Protein AF-0000000072585707 (afdb_homodimer)

InterPro domains:
  IPR003135 ATP-grasp fold, ATP-dependent carboxylate-amine ligase-type [PF02222] (120-299)
  IPR005875 Phosphoribosylaminoimidazole carboxylase, ATPase subunit [MF_01928] (16-379)
  IPR005875 Phosphoribosylaminoimidazole carboxylase, ATPase subunit [TIGR01161] (17-381)
  IPR011054 Rudiment single hybrid motif [SSF51246] (317-393)
  IPR011761 ATP-grasp fold [PS50975] (117-307)
  IPR013815 ATP-grasp fold, subdomain 1 [G3DSA:3.30.1490.20] (122-193)
  IPR016185 Pre-ATP-grasp domain superfamily [SSF52440] (8-109)
  IPR040686 Phosphoribosylaminoimidazole carboxylase, C-terminal domain [PF17769] (320-382)
  IPR054350 PurT/PurK-like, preATP-grasp domain [PF22660] (17-111)

Structure (mmCIF, N/CA/C/O backbone):
data_AF-0000000072585707-model_v1
#
loop_
_entity.id
_entity.type
_entity.pdbx_description
1 polymer 'N5-carboxyaminoimidazole ribonucleotide synthase'
#
loop_
_atom_site.group_PDB
_atom_site.id
_atom_site.type_symbol
_atom_site.label_atom_id
_atom_site.label_alt_id
_atom_site.label_comp_id
_atom_site.label_asym_id
_atom_site.label_entity_id
_atom_site.label_seq_id
_atom_site.pdbx_PDB_ins_code
_atom_site.Cartn_x
_atom_site.Cartn_y
_atom_site.Cartn_z
_atom_site.occupancy
_atom_site.B_iso_or_equiv
_atom_site.auth_seq_id
_atom_site.auth_comp_id
_atom_site.auth_asym_id
_atom_site.auth_atom_id
_atom_site.pdbx_PDB_model_num
ATOM 1 N N . MET A 1 1 ? 30.438 -30.016 11.383 1 22.08 1 MET A N 1
ATOM 2 C CA . MET A 1 1 ? 29.297 -29.422 10.688 1 22.08 1 MET A CA 1
ATOM 3 C C . MET A 1 1 ? 28.984 -28.047 11.242 1 22.08 1 MET A C 1
ATOM 5 O O . MET A 1 1 ? 28.562 -27.906 12.391 1 22.08 1 MET A O 1
ATOM 9 N N . THR A 1 2 ? 29.688 -27.016 10.938 1 23.66 2 THR A N 1
ATOM 10 C CA . THR A 1 2 ? 29.781 -25.703 11.57 1 23.66 2 THR A CA 1
ATOM 11 C C . THR A 1 2 ? 28.406 -25.031 11.609 1 23.66 2 THR A C 1
ATOM 13 O O . THR A 1 2 ? 27.688 -25.031 10.617 1 23.66 2 THR A O 1
ATOM 16 N N . ALA A 1 3 ? 27.938 -24.859 12.758 1 31.22 3 ALA A N 1
ATOM 17 C CA . ALA A 1 3 ? 26.641 -24.25 13.023 1 31.22 3 ALA A CA 1
ATOM 18 C C . ALA A 1 3 ? 26.469 -22.969 12.203 1 31.22 3 ALA A C 1
ATOM 20 O O . ALA A 1 3 ? 27.312 -22.078 12.25 1 31.22 3 ALA A O 1
ATOM 21 N N . LEU A 1 4 ? 26.031 -23.109 10.875 1 33.97 4 LEU A N 1
ATOM 22 C CA . LEU A 1 4 ? 25.656 -21.828 10.297 1 33.97 4 LEU A CA 1
ATOM 23 C C . LEU A 1 4 ? 25.188 -20.859 11.375 1 33.97 4 LEU A C 1
ATOM 25 O O . LEU A 1 4 ? 24.516 -21.266 12.328 1 33.97 4 LEU A O 1
ATOM 29 N N . PRO A 1 5 ? 25.766 -19.859 11.656 1 38.09 5 PRO A N 1
ATOM 30 C CA . PRO A 1 5 ? 25.312 -18.969 12.734 1 38.09 5 PRO A CA 1
ATOM 31 C C . PRO A 1 5 ? 23.797 -18.828 12.781 1 38.09 5 PRO A C 1
ATOM 33 O O . PRO A 1 5 ? 23.125 -19.016 11.758 1 38.09 5 PRO A O 1
ATOM 36 N N . THR A 1 6 ? 23.031 -19.25 13.82 1 43.47 6 THR A N 1
ATOM 37 C CA . THR A 1 6 ? 21.594 -19.172 14.062 1 43.47 6 THR A CA 1
ATOM 38 C C . THR A 1 6 ? 21.016 -17.906 13.438 1 43.47 6 THR A C 1
ATOM 40 O O . THR A 1 6 ? 21.422 -16.781 13.789 1 43.47 6 THR A O 1
ATOM 43 N N . PRO A 1 7 ? 20.625 -17.844 12.156 1 48 7 PRO A N 1
ATOM 44 C CA . PRO A 1 7 ? 20.031 -16.688 11.477 1 48 7 PRO A CA 1
ATOM 45 C C . PRO A 1 7 ? 19.266 -15.773 12.43 1 48 7 PRO A C 1
ATOM 47 O O . PRO A 1 7 ? 18.75 -16.234 13.453 1 48 7 PRO A O 1
ATOM 50 N N . ASN A 1 8 ? 19.656 -14.516 12.664 1 56.94 8 ASN A N 1
ATOM 51 C CA . ASN A 1 8 ? 18.891 -13.461 13.328 1 56.94 8 ASN A CA 1
ATOM 52 C C . ASN A 1 8 ? 17.391 -13.609 13.086 1 56.94 8 ASN A C 1
ATOM 54 O O . ASN A 1 8 ? 16.906 -13.336 11.984 1 56.94 8 ASN A O 1
ATOM 58 N N . SER A 1 9 ? 16.719 -14.656 13.703 1 78.94 9 SER A N 1
ATOM 59 C CA . SER A 1 9 ? 15.289 -14.891 13.664 1 78.94 9 SER A CA 1
ATOM 60 C C . SER A 1 9 ? 14.594 -14.258 14.867 1 78.94 9 SER A C 1
ATOM 62 O O . SER A 1 9 ? 14.977 -14.5 16.016 1 78.94 9 SER A O 1
ATOM 64 N N . PRO A 1 10 ? 13.727 -13.312 14.398 1 94.06 10 PRO A N 1
ATOM 65 C CA . PRO A 1 10 ? 13.258 -12.852 13.094 1 94.06 10 PRO A CA 1
ATOM 66 C C . PRO A 1 10 ? 14.156 -11.766 12.5 1 94.06 10 PRO A C 1
ATOM 68 O O . PRO A 1 10 ? 14.969 -11.18 13.211 1 94.06 10 PRO A O 1
ATOM 71 N N . ILE A 1 11 ? 14.141 -11.672 11.266 1 97.88 11 ILE A N 1
ATOM 72 C CA . ILE A 1 11 ? 14.758 -10.547 10.57 1 97.88 11 ILE A CA 1
ATOM 73 C C . ILE A 1 11 ? 13.883 -9.305 10.719 1 97.88 11 ILE A C 1
ATOM 75 O O . ILE A 1 11 ? 12.805 -9.219 10.125 1 97.88 11 ILE A O 1
ATOM 79 N N . LEU A 1 12 ? 14.328 -8.367 11.484 1 97.5 12 LEU A N 1
ATOM 80 C CA . LEU A 1 12 ? 13.5 -7.219 11.844 1 97.5 12 LEU A CA 1
ATOM 81 C C . LEU A 1 12 ? 13.625 -6.109 10.805 1 97.5 12 LEU A C 1
ATOM 83 O O . LEU A 1 12 ? 14.562 -6.113 10 1 97.5 12 LEU A O 1
ATOM 87 N N . PRO A 1 13 ? 12.703 -5.121 10.719 1 96.75 13 PRO A N 1
ATOM 88 C CA . PRO A 1 13 ? 12.789 -3.979 9.812 1 96.75 13 PRO A CA 1
ATOM 89 C C . PRO A 1 13 ? 14.133 -3.254 9.898 1 96.75 13 PRO A C 1
ATOM 91 O O . PRO A 1 13 ? 14.758 -3.236 10.961 1 96.75 13 PRO A O 1
ATOM 94 N N . GLY A 1 14 ? 14.523 -2.607 8.797 1 95.62 14 GLY A N 1
ATOM 95 C CA . GLY A 1 14 ? 15.859 -2.051 8.664 1 95.62 14 GLY A CA 1
ATOM 96 C C . GLY A 1 14 ? 16.781 -2.918 7.832 1 95.62 14 GLY A C 1
ATOM 97 O O . GLY A 1 14 ? 17.734 -2.418 7.215 1 95.62 14 GLY A O 1
ATOM 98 N N . ALA A 1 15 ? 16.469 -4.172 7.812 1 97.5 15 ALA A N 1
ATOM 99 C CA . ALA A 1 15 ? 17.281 -5.141 7.078 1 97.5 15 ALA A CA 1
ATOM 100 C C . ALA A 1 15 ? 17 -5.066 5.578 1 97.5 15 ALA A C 1
ATOM 102 O O . ALA A 1 15 ? 16 -4.484 5.156 1 97.5 15 ALA A O 1
ATOM 103 N N . TRP A 1 16 ? 17.922 -5.617 4.781 1 98.38 16 TRP A N 1
ATOM 104 C CA . TRP A 1 16 ? 17.781 -5.738 3.332 1 98.38 16 TRP A CA 1
ATOM 105 C C . TRP A 1 16 ? 17.141 -7.07 2.957 1 98.38 16 TRP A C 1
ATOM 107 O O . TRP A 1 16 ? 17.531 -8.125 3.465 1 98.38 16 TRP A O 1
ATOM 117 N N . LEU A 1 17 ? 16.172 -7.016 2.129 1 98.81 17 LEU A N 1
ATOM 118 C CA . LEU A 1 17 ? 15.547 -8.188 1.53 1 98.81 17 LEU A CA 1
ATOM 119 C C . LEU A 1 17 ? 15.828 -8.25 0.033 1 98.81 17 LEU A C 1
ATOM 121 O O . LEU A 1 17 ? 15.898 -7.215 -0.632 1 98.81 17 LEU A O 1
ATOM 125 N N . GLY A 1 18 ? 16 -9.414 -0.469 1 98.81 18 GLY A N 1
ATOM 126 C CA . GLY A 1 18 ? 16.297 -9.594 -1.883 1 98.81 18 GLY A CA 1
ATOM 127 C C . GLY A 1 18 ? 15.141 -10.211 -2.654 1 98.81 18 GLY A C 1
ATOM 128 O O . GLY A 1 18 ? 14.383 -11.016 -2.111 1 98.81 18 GLY A O 1
ATOM 129 N N . MET A 1 19 ? 15.016 -9.844 -3.906 1 98.69 19 MET A N 1
ATOM 130 C CA . MET A 1 19 ? 14.039 -10.391 -4.84 1 98.69 19 MET A CA 1
ATOM 131 C C . MET A 1 19 ? 14.703 -10.781 -6.156 1 98.69 19 MET A C 1
ATOM 133 O O . MET A 1 19 ? 15.305 -9.938 -6.828 1 98.69 19 MET A O 1
ATOM 137 N N . VAL A 1 20 ? 14.656 -12.047 -6.492 1 98.44 20 VAL A N 1
ATOM 138 C CA . VAL A 1 20 ? 15.094 -12.477 -7.812 1 98.44 20 VAL A CA 1
ATOM 139 C C . VAL A 1 20 ? 13.922 -12.438 -8.789 1 98.44 20 VAL A C 1
ATOM 141 O O . VAL A 1 20 ? 12.922 -13.133 -8.602 1 98.44 20 VAL A O 1
ATOM 144 N N . GLY A 1 21 ? 14.055 -11.703 -9.82 1 97.06 21 GLY A N 1
ATOM 145 C CA . GLY A 1 21 ? 12.945 -11.367 -10.695 1 97.06 21 GLY A CA 1
ATOM 146 C C . GLY A 1 21 ? 12.391 -9.977 -10.461 1 97.06 21 GLY A C 1
ATOM 147 O O . GLY A 1 21 ? 12.125 -9.594 -9.32 1 97.06 21 GLY A O 1
ATOM 148 N N . GLY A 1 22 ? 12.273 -9.18 -11.492 1 97.06 22 GLY A N 1
ATOM 149 C CA . GLY A 1 22 ? 11.891 -7.785 -11.359 1 97.06 22 GLY A CA 1
ATOM 150 C C . GLY A 1 22 ? 10.547 -7.473 -11.984 1 97.06 22 GLY A C 1
ATOM 151 O O . GLY A 1 22 ? 10.32 -6.355 -12.453 1 97.06 22 GLY A O 1
ATOM 152 N N . GLY A 1 23 ? 9.586 -8.43 -12.031 1 96.38 23 GLY A N 1
ATOM 153 C CA . GLY A 1 23 ? 8.273 -8.227 -12.609 1 96.38 23 GLY A CA 1
ATOM 154 C C . GLY A 1 23 ? 7.297 -7.555 -11.656 1 96.38 23 GLY A C 1
ATOM 155 O O . GLY A 1 23 ? 7.711 -6.895 -10.703 1 96.38 23 GLY A O 1
ATOM 156 N N . GLN A 1 24 ? 5.988 -7.656 -11.992 1 97.31 24 GLN A N 1
ATOM 157 C CA . GLN A 1 24 ? 4.938 -6.941 -11.273 1 97.31 24 GLN A CA 1
ATOM 158 C C . GLN A 1 24 ? 4.785 -7.473 -9.852 1 97.31 24 GLN A C 1
ATOM 160 O O . GLN A 1 24 ? 4.469 -6.715 -8.93 1 97.31 24 GLN A O 1
ATOM 165 N N . LEU A 1 25 ? 4.934 -8.797 -9.648 1 98 25 LEU A N 1
ATOM 166 C CA . LEU A 1 25 ? 4.812 -9.328 -8.297 1 98 25 LEU A CA 1
ATOM 167 C C . LEU A 1 25 ? 5.922 -8.789 -7.402 1 98 25 LEU A C 1
ATOM 169 O O . LEU A 1 25 ? 5.672 -8.453 -6.242 1 98 25 LEU A O 1
ATOM 173 N N . GLY A 1 26 ? 7.16 -8.734 -8 1 98.19 26 GLY A N 1
ATOM 174 C CA . GLY A 1 26 ? 8.25 -8.109 -7.273 1 98.19 26 GLY A CA 1
ATOM 175 C C . GLY A 1 26 ? 7.984 -6.66 -6.922 1 98.19 26 GLY A C 1
ATOM 176 O O . GLY A 1 26 ? 8.352 -6.199 -5.84 1 98.19 26 GLY A O 1
ATOM 177 N N . ARG A 1 27 ? 7.367 -5.957 -7.852 1 98.44 27 ARG A N 1
ATOM 178 C CA . ARG A 1 27 ? 7.035 -4.551 -7.633 1 98.44 27 ARG A CA 1
ATOM 179 C C . ARG A 1 27 ? 6.094 -4.387 -6.445 1 98.44 27 ARG A C 1
ATOM 181 O O . ARG A 1 27 ? 6.336 -3.562 -5.562 1 98.44 27 ARG A O 1
ATOM 188 N N . MET A 1 28 ? 4.996 -5.145 -6.359 1 98.56 28 MET A N 1
ATOM 189 C CA . MET A 1 28 ? 4.035 -5.07 -5.258 1 98.56 28 MET A CA 1
ATOM 190 C C . MET A 1 28 ? 4.664 -5.551 -3.957 1 98.56 28 MET A C 1
ATOM 192 O O . MET A 1 28 ? 4.348 -5.035 -2.883 1 98.56 28 MET A O 1
ATOM 196 N N . PHE A 1 29 ? 5.645 -6.516 -4.047 1 98.75 29 PHE A N 1
ATOM 197 C CA . PHE A 1 29 ? 6.43 -6.926 -2.891 1 98.75 29 PHE A CA 1
ATOM 198 C C . PHE A 1 29 ? 7.262 -5.766 -2.357 1 98.75 29 PHE A C 1
ATOM 200 O O . PHE A 1 29 ? 7.336 -5.551 -1.146 1 98.75 29 PHE A O 1
ATOM 207 N N . CYS A 1 30 ? 7.941 -5.008 -3.254 1 98.75 30 CYS A N 1
ATOM 208 C CA . CYS A 1 30 ? 8.742 -3.854 -2.85 1 98.75 30 CYS A CA 1
ATOM 209 C C . CYS A 1 30 ? 7.91 -2.881 -2.02 1 98.75 30 CYS A C 1
ATOM 211 O O . CYS A 1 30 ? 8.352 -2.436 -0.958 1 98.75 30 CYS A O 1
ATOM 213 N N . PHE A 1 31 ? 6.672 -2.59 -2.475 1 98.69 31 PHE A N 1
ATOM 214 C CA . PHE A 1 31 ? 5.816 -1.657 -1.748 1 98.69 31 PHE A CA 1
ATOM 215 C C . PHE A 1 31 ? 5.543 -2.16 -0.335 1 98.69 31 PHE A C 1
ATOM 217 O O . PHE A 1 31 ? 5.668 -1.407 0.633 1 98.69 31 PHE A O 1
ATOM 224 N N . ALA A 1 32 ? 5.184 -3.447 -0.225 1 98.75 32 ALA A N 1
ATOM 225 C CA . ALA A 1 32 ? 4.848 -4.023 1.074 1 98.75 32 ALA A CA 1
ATOM 226 C C . ALA A 1 32 ? 6.055 -4.016 2.008 1 98.75 32 ALA A C 1
ATOM 228 O O . ALA A 1 32 ? 5.945 -3.621 3.17 1 98.75 32 ALA A O 1
ATOM 229 N N . ALA A 1 33 ? 7.207 -4.426 1.498 1 98.81 33 ALA A N 1
ATOM 230 C CA . ALA A 1 33 ? 8.43 -4.512 2.297 1 98.81 33 ALA A CA 1
ATOM 231 C C . ALA A 1 33 ? 8.883 -3.133 2.764 1 98.81 33 ALA A C 1
ATOM 233 O O . ALA A 1 33 ? 9.195 -2.939 3.941 1 98.81 33 ALA A O 1
ATOM 234 N N . GLN A 1 34 ? 8.891 -2.207 1.84 1 98.81 34 GLN A N 1
ATOM 235 C CA . GLN A 1 34 ? 9.336 -0.854 2.158 1 98.81 34 GLN A CA 1
ATOM 236 C C . GLN A 1 34 ? 8.391 -0.181 3.148 1 98.81 34 GLN A C 1
ATOM 238 O O . GLN A 1 34 ? 8.828 0.574 4.02 1 98.81 34 GLN A O 1
ATOM 243 N N . ALA A 1 35 ? 7.094 -0.43 3.031 1 98.75 35 ALA A N 1
ATOM 244 C CA . ALA A 1 35 ? 6.129 0.121 3.979 1 98.75 35 ALA A CA 1
ATOM 245 C C . ALA A 1 35 ? 6.398 -0.389 5.395 1 98.75 35 ALA A C 1
ATOM 247 O O . ALA A 1 35 ? 6.176 0.329 6.371 1 98.75 35 ALA A O 1
ATOM 248 N N . MET A 1 36 ? 6.906 -1.599 5.504 1 98.56 36 MET A N 1
ATOM 249 C CA . MET A 1 36 ? 7.191 -2.199 6.805 1 98.56 36 MET A CA 1
ATOM 250 C C . MET A 1 36 ? 8.555 -1.75 7.324 1 98.56 36 MET A C 1
ATOM 252 O O . MET A 1 36 ? 8.922 -2.062 8.453 1 98.56 36 MET A O 1
ATOM 256 N N . GLY A 1 37 ? 9.352 -1.081 6.496 1 98.06 37 GLY A N 1
ATOM 257 C CA . GLY A 1 37 ? 10.609 -0.515 6.965 1 98.06 37 GLY A CA 1
ATOM 258 C C . GLY A 1 37 ? 11.82 -1.282 6.48 1 98.06 37 GLY A C 1
ATOM 259 O O . GLY A 1 37 ? 12.945 -1.034 6.938 1 98.06 37 GLY A O 1
ATOM 260 N N . TYR A 1 38 ? 11.617 -2.236 5.562 1 98.5 38 TYR A N 1
ATOM 261 C CA . TYR A 1 38 ? 12.734 -2.973 4.98 1 98.5 38 TYR A CA 1
ATOM 262 C C . TYR A 1 38 ? 13.258 -2.27 3.732 1 98.5 38 TYR A C 1
ATOM 264 O O . TYR A 1 38 ? 12.586 -1.399 3.174 1 98.5 38 TYR A O 1
ATOM 272 N N . ARG A 1 39 ? 14.445 -2.594 3.34 1 98.31 39 ARG A N 1
ATOM 273 C CA . ARG A 1 39 ? 14.992 -2.223 2.039 1 98.31 39 ARG A CA 1
ATOM 274 C C . ARG A 1 39 ? 14.984 -3.41 1.082 1 98.31 39 ARG A C 1
ATOM 276 O O . ARG A 1 39 ? 15.109 -4.559 1.511 1 98.31 39 ARG A O 1
ATOM 283 N N . VAL A 1 40 ? 14.875 -3.17 -0.199 1 98.75 40 VAL A N 1
ATOM 284 C CA . VAL A 1 40 ? 14.742 -4.273 -1.144 1 98.75 40 VAL A CA 1
ATOM 285 C C . VAL A 1 40 ? 15.773 -4.133 -2.256 1 98.75 40 VAL A C 1
ATOM 287 O O . VAL A 1 40 ? 15.945 -3.049 -2.824 1 98.75 40 VAL A O 1
ATOM 290 N N . ALA A 1 41 ? 16.5 -5.145 -2.52 1 98.88 41 ALA A N 1
ATOM 291 C CA . ALA A 1 41 ? 17.344 -5.285 -3.703 1 98.88 41 ALA A CA 1
ATOM 292 C C . ALA A 1 41 ? 16.719 -6.254 -4.707 1 98.88 41 ALA A C 1
ATOM 294 O O . ALA A 1 41 ? 16.328 -7.359 -4.348 1 98.88 41 ALA A O 1
ATOM 295 N N . VAL A 1 42 ? 16.672 -5.848 -5.969 1 98.75 42 VAL A N 1
ATOM 296 C CA . VAL A 1 42 ? 16.062 -6.664 -7.02 1 98.75 42 VAL A CA 1
ATOM 297 C C . VAL A 1 42 ? 17.125 -7.09 -8.023 1 98.75 42 VAL A C 1
ATOM 299 O O . VAL A 1 42 ? 17.938 -6.27 -8.469 1 98.75 42 VAL A O 1
ATOM 302 N N . LEU A 1 43 ? 17.188 -8.344 -8.281 1 98.69 43 LEU A N 1
ATOM 303 C CA . LEU A 1 43 ? 18.031 -8.875 -9.344 1 98.69 43 LEU A CA 1
ATOM 304 C C . LEU A 1 43 ? 17.219 -9.164 -10.602 1 98.69 43 LEU A C 1
ATOM 306 O O . LEU A 1 43 ? 16.344 -10.047 -10.594 1 98.69 43 LEU A O 1
ATOM 310 N N . ASP A 1 44 ? 17.469 -8.438 -11.625 1 98.19 44 ASP A N 1
ATOM 311 C CA . ASP A 1 44 ? 16.781 -8.586 -12.914 1 98.19 44 ASP A CA 1
ATOM 312 C C . ASP A 1 44 ? 17.609 -7.969 -14.039 1 98.19 44 ASP A C 1
ATOM 314 O O . ASP A 1 44 ? 18.172 -6.879 -13.891 1 98.19 44 ASP A O 1
ATOM 318 N N . PRO A 1 45 ? 17.672 -8.672 -15.164 1 97.44 45 PRO A N 1
ATOM 319 C CA . PRO A 1 45 ? 18.5 -8.148 -16.25 1 97.44 45 PRO A CA 1
ATOM 320 C C . PRO A 1 45 ? 17.875 -6.934 -16.938 1 97.44 45 PRO A C 1
ATOM 322 O O . PRO A 1 45 ? 18.578 -6.168 -17.609 1 97.44 45 PRO A O 1
ATOM 325 N N . ASP A 1 46 ? 16.562 -6.742 -16.875 1 96.38 46 ASP A N 1
ATOM 326 C CA . ASP A 1 46 ? 15.859 -5.668 -17.578 1 96.38 46 ASP A CA 1
ATOM 327 C C . ASP A 1 46 ? 16.016 -4.344 -16.828 1 96.38 46 ASP A C 1
ATOM 329 O O . ASP A 1 46 ? 15.5 -4.18 -15.727 1 96.38 46 ASP A O 1
ATOM 333 N N . PRO A 1 47 ? 16.672 -3.361 -17.438 1 96.44 47 PRO A N 1
ATOM 334 C CA . PRO A 1 47 ? 16.859 -2.076 -16.766 1 96.44 47 PRO A CA 1
ATOM 335 C C . PRO A 1 47 ? 15.547 -1.354 -16.469 1 96.44 47 PRO A C 1
ATOM 337 O O . PRO A 1 47 ? 15.508 -0.437 -15.648 1 96.44 47 PRO A O 1
ATOM 340 N N . THR A 1 48 ? 14.492 -1.799 -17.109 1 95.31 48 THR A N 1
ATOM 341 C CA . THR A 1 48 ? 13.203 -1.141 -16.938 1 95.31 48 THR A CA 1
ATOM 342 C C . THR A 1 48 ? 12.219 -2.057 -16.219 1 95.31 48 THR A C 1
ATOM 344 O O . THR A 1 48 ? 11 -1.9 -16.359 1 95.31 48 THR A O 1
ATOM 347 N N . SER A 1 49 ? 12.797 -3.008 -15.523 1 96.19 49 SER A N 1
ATOM 348 C CA . SER A 1 49 ? 11.93 -3.947 -14.82 1 96.19 49 SER A CA 1
ATOM 349 C C . SER A 1 49 ? 11.031 -3.229 -13.812 1 96.19 49 SER A C 1
ATOM 351 O O . SER A 1 49 ? 11.469 -2.287 -13.148 1 96.19 49 SER A O 1
ATOM 353 N N . PRO A 1 50 ? 9.766 -3.586 -13.703 1 97.44 50 PRO A N 1
ATOM 354 C CA . PRO A 1 50 ? 8.805 -2.951 -12.797 1 97.44 50 PRO A CA 1
ATOM 355 C C . PRO A 1 50 ? 9.305 -2.896 -11.352 1 97.44 50 PRO A C 1
ATOM 357 O O . PRO A 1 50 ? 9.219 -1.849 -10.703 1 97.44 50 PRO A O 1
ATOM 360 N N . ALA A 1 51 ? 9.836 -3.947 -10.844 1 98.12 51 ALA A N 1
ATOM 361 C CA . ALA A 1 51 ? 10.312 -3.988 -9.461 1 98.12 51 ALA A CA 1
ATOM 362 C C . ALA A 1 51 ? 11.602 -3.189 -9.297 1 98.12 51 ALA A C 1
ATOM 364 O O . ALA A 1 51 ? 11.789 -2.502 -8.297 1 98.12 51 ALA A O 1
ATOM 365 N N . GLY A 1 52 ? 12.523 -3.314 -10.305 1 97.75 52 GLY A N 1
ATOM 366 C CA . GLY A 1 52 ? 13.766 -2.562 -10.258 1 97.75 52 GLY A CA 1
ATOM 367 C C . GLY A 1 52 ? 13.555 -1.063 -10.148 1 97.75 52 GLY A C 1
ATOM 368 O O . GLY A 1 52 ? 14.32 -0.37 -9.469 1 97.75 52 GLY A O 1
ATOM 369 N N . ALA A 1 53 ? 12.484 -0.59 -10.719 1 96.94 53 ALA A N 1
ATOM 370 C CA . ALA A 1 53 ? 12.203 0.841 -10.797 1 96.94 53 ALA A CA 1
ATOM 371 C C . ALA A 1 53 ? 11.836 1.398 -9.422 1 96.94 53 ALA A C 1
ATOM 373 O O . ALA A 1 53 ? 12 2.594 -9.164 1 96.94 53 ALA A O 1
ATOM 374 N N . VAL A 1 54 ? 11.367 0.547 -8.516 1 97.94 54 VAL A N 1
ATOM 375 C CA . VAL A 1 54 ? 10.867 1.073 -7.246 1 97.94 54 VAL A CA 1
ATOM 376 C C . VAL A 1 54 ? 11.688 0.511 -6.09 1 97.94 54 VAL A C 1
ATOM 378 O O . VAL A 1 54 ? 11.438 0.837 -4.93 1 97.94 54 VAL A O 1
ATOM 381 N N . ALA A 1 55 ? 12.68 -0.353 -6.383 1 98.38 55 ALA A N 1
ATOM 382 C CA . ALA A 1 55 ? 13.516 -0.972 -5.355 1 98.38 55 ALA A CA 1
ATOM 383 C C . ALA A 1 55 ? 14.578 0.004 -4.848 1 98.38 55 ALA A C 1
ATOM 385 O O . ALA A 1 55 ? 14.875 1.001 -5.508 1 98.38 55 ALA A O 1
ATOM 386 N N . ASP A 1 56 ? 15.156 -0.285 -3.654 1 97.81 56 ASP A N 1
ATOM 387 C CA . ASP A 1 56 ? 16.266 0.498 -3.115 1 97.81 56 ASP A CA 1
ATOM 388 C C . ASP A 1 56 ? 17.531 0.274 -3.922 1 97.81 56 ASP A C 1
ATOM 390 O O . ASP A 1 56 ? 18.391 1.158 -3.998 1 97.81 56 ASP A O 1
ATOM 394 N N . LYS A 1 57 ? 17.672 -0.882 -4.426 1 98.12 57 LYS A N 1
ATOM 395 C CA . LYS A 1 57 ? 18.797 -1.251 -5.266 1 98.12 57 LYS A CA 1
ATOM 396 C C . LYS A 1 57 ? 18.375 -2.215 -6.371 1 98.12 57 LYS A C 1
ATOM 398 O O . LYS A 1 57 ? 17.625 -3.15 -6.129 1 98.12 57 LYS A O 1
ATOM 403 N N . HIS A 1 58 ? 18.797 -1.975 -7.605 1 98.56 58 HIS A N 1
ATOM 404 C CA . HIS A 1 58 ? 18.578 -2.846 -8.758 1 98.56 58 HIS A CA 1
ATOM 405 C C . HIS A 1 58 ? 19.891 -3.434 -9.266 1 98.56 58 HIS A C 1
ATOM 407 O O . HIS A 1 58 ? 20.75 -2.705 -9.766 1 98.56 58 HIS A O 1
ATOM 413 N N . LEU A 1 59 ? 20.094 -4.68 -9.031 1 98.69 59 LEU A N 1
ATOM 414 C CA . LEU A 1 59 ? 21.203 -5.41 -9.625 1 98.69 59 LEU A CA 1
ATOM 415 C C . LEU A 1 59 ? 20.844 -5.891 -11.031 1 98.69 59 LEU A C 1
ATOM 417 O O . LEU A 1 59 ? 20.125 -6.875 -11.188 1 98.69 59 LEU A O 1
ATOM 421 N N . ARG A 1 60 ? 21.406 -5.246 -12.055 1 98.5 60 ARG A N 1
ATOM 422 C CA . ARG A 1 60 ? 21.094 -5.539 -13.445 1 98.5 60 ARG A CA 1
ATOM 423 C C . ARG A 1 60 ? 21.984 -6.652 -13.984 1 98.5 60 ARG A C 1
ATOM 425 O O . ARG A 1 60 ? 23.031 -6.387 -14.562 1 98.5 60 ARG A O 1
ATOM 432 N N . ALA A 1 61 ? 21.531 -7.816 -13.836 1 98.44 61 ALA A N 1
ATOM 433 C CA . ALA A 1 61 ? 22.281 -9 -14.25 1 98.44 61 ALA A CA 1
ATOM 434 C C . ALA A 1 61 ? 21.344 -10.188 -14.477 1 98.44 61 ALA A C 1
ATOM 436 O O . ALA A 1 61 ? 20.172 -10.148 -14.086 1 98.44 61 ALA A O 1
ATOM 437 N N . ALA A 1 62 ? 21.875 -11.156 -15.188 1 97.69 62 ALA A N 1
ATOM 438 C CA . ALA A 1 62 ? 21.125 -12.383 -15.422 1 97.69 62 ALA A CA 1
ATOM 439 C C . ALA A 1 62 ? 20.828 -13.109 -14.117 1 97.69 62 ALA A C 1
ATOM 441 O O . ALA A 1 62 ? 21.562 -12.953 -13.141 1 97.69 62 ALA A O 1
ATOM 442 N N . TYR A 1 63 ? 19.844 -13.93 -14.094 1 97.06 63 TYR A N 1
ATOM 443 C CA . TYR A 1 63 ? 19.391 -14.609 -12.891 1 97.06 63 TYR A CA 1
ATOM 444 C C . TYR A 1 63 ? 20.422 -15.633 -12.422 1 97.06 63 TYR A C 1
ATOM 446 O O . TYR A 1 63 ? 20.375 -16.078 -11.273 1 97.06 63 TYR A O 1
ATOM 454 N N . ASP A 1 64 ? 21.281 -16.016 -13.344 1 96.88 64 ASP A N 1
ATOM 455 C CA . ASP A 1 64 ? 22.281 -17.016 -12.984 1 96.88 64 ASP A CA 1
ATOM 456 C C . ASP A 1 64 ? 23.672 -16.391 -12.891 1 96.88 64 ASP A C 1
ATOM 458 O O . ASP A 1 64 ? 24.672 -17.109 -12.875 1 96.88 64 ASP A O 1
ATOM 462 N N . ASP A 1 65 ? 23.734 -15.055 -12.914 1 98.12 65 ASP A N 1
ATOM 463 C CA . ASP A 1 65 ? 25.016 -14.367 -12.75 1 98.12 65 ASP A CA 1
ATOM 464 C C . ASP A 1 65 ? 25.578 -14.57 -11.344 1 98.12 65 ASP A C 1
ATOM 466 O O . ASP A 1 65 ? 25.062 -13.992 -10.383 1 98.12 65 ASP A O 1
ATOM 470 N N . GLU A 1 66 ? 26.641 -15.312 -11.234 1 97.88 66 GLU A N 1
ATOM 471 C CA . GLU A 1 66 ? 27.188 -15.727 -9.938 1 97.88 66 GLU A CA 1
ATOM 472 C C . GLU A 1 66 ? 27.641 -14.523 -9.125 1 97.88 66 GLU A C 1
ATOM 474 O O . GLU A 1 66 ? 27.453 -14.492 -7.902 1 97.88 66 GLU A O 1
ATOM 479 N N . ALA A 1 67 ? 28.25 -13.586 -9.758 1 98.31 67 ALA A N 1
ATOM 480 C CA . ALA A 1 67 ? 28.719 -12.398 -9.047 1 98.31 67 ALA A CA 1
ATOM 481 C C . ALA A 1 67 ? 27.547 -11.602 -8.477 1 98.31 67 ALA A C 1
ATOM 483 O O . ALA A 1 67 ? 27.609 -11.133 -7.336 1 98.31 67 ALA A O 1
ATOM 484 N N . ALA A 1 68 ? 26.516 -11.461 -9.297 1 98.56 68 ALA A N 1
ATOM 485 C CA . ALA A 1 68 ? 25.328 -10.742 -8.852 1 98.56 68 ALA A CA 1
ATOM 486 C C . ALA A 1 68 ? 24.641 -11.477 -7.715 1 98.56 68 ALA A C 1
ATOM 488 O O . ALA A 1 68 ? 24.172 -10.859 -6.758 1 98.56 68 ALA A O 1
ATOM 489 N N . LEU A 1 69 ? 24.562 -12.75 -7.836 1 98.62 69 LEU A N 1
ATOM 490 C CA . LEU A 1 69 ? 23.953 -13.562 -6.785 1 98.62 69 LEU A CA 1
ATOM 491 C C . LEU A 1 69 ? 24.75 -13.445 -5.488 1 98.62 69 LEU A C 1
ATOM 493 O O . LEU A 1 69 ? 24.172 -13.336 -4.406 1 98.62 69 LEU A O 1
ATOM 497 N N . ALA A 1 70 ? 26.031 -13.477 -5.598 1 98.5 70 ALA A N 1
ATOM 498 C CA . ALA A 1 70 ? 26.875 -13.328 -4.422 1 98.5 70 ALA A CA 1
ATOM 499 C C . ALA A 1 70 ? 26.672 -11.961 -3.768 1 98.5 70 ALA A C 1
ATOM 501 O O . ALA A 1 70 ? 26.609 -11.859 -2.539 1 98.5 70 ALA A O 1
ATOM 502 N N . GLU A 1 71 ? 26.594 -10.953 -4.586 1 98.69 71 GLU A N 1
ATOM 503 C CA . GLU A 1 71 ? 26.344 -9.617 -4.07 1 98.69 71 GLU A CA 1
ATOM 504 C C . GLU A 1 71 ? 24.984 -9.539 -3.365 1 98.69 71 GLU A C 1
ATOM 506 O O . GLU A 1 71 ? 24.875 -8.945 -2.291 1 98.69 71 GLU A O 1
ATOM 511 N N . LEU A 1 72 ? 24 -10.109 -3.971 1 98.69 72 LEU A N 1
ATOM 512 C CA . LEU A 1 72 ? 22.656 -10.133 -3.391 1 98.69 72 LEU A CA 1
ATOM 513 C C . LEU A 1 72 ? 22.672 -10.836 -2.039 1 98.69 72 LEU A C 1
ATOM 515 O O . LEU A 1 72 ? 22.094 -10.344 -1.071 1 98.69 72 LEU A O 1
ATOM 519 N N . ALA A 1 73 ? 23.312 -11.961 -1.935 1 98.31 73 ALA A N 1
ATOM 520 C CA . ALA A 1 73 ? 23.375 -12.758 -0.714 1 98.31 73 ALA A CA 1
ATOM 521 C C . ALA A 1 73 ? 24.109 -12.016 0.394 1 98.31 73 ALA A C 1
ATOM 523 O O . ALA A 1 73 ? 23.766 -12.141 1.571 1 98.31 73 ALA A O 1
ATOM 524 N N . GLN A 1 74 ? 25.125 -11.305 0.021 1 98.12 74 GLN A N 1
ATOM 525 C CA . GLN A 1 74 ? 25.922 -10.547 0.991 1 98.12 74 GLN A CA 1
ATOM 526 C C . GLN A 1 74 ? 25.125 -9.367 1.539 1 98.12 74 GLN A C 1
ATOM 528 O O . GLN A 1 74 ? 25.219 -9.031 2.723 1 98.12 74 GLN A O 1
ATOM 533 N N . LEU A 1 75 ? 24.328 -8.836 0.731 1 98.5 75 LEU A N 1
ATOM 534 C CA . LEU A 1 75 ? 23.609 -7.617 1.07 1 98.5 75 LEU A CA 1
ATOM 535 C C . LEU A 1 75 ? 22.344 -7.941 1.859 1 98.5 75 LEU A C 1
ATOM 537 O O . LEU A 1 75 ? 21.984 -7.207 2.783 1 98.5 75 LEU A O 1
ATOM 541 N N . CYS A 1 76 ? 21.656 -9 1.518 1 98.56 76 CYS A N 1
ATOM 542 C CA . CYS A 1 76 ? 20.312 -9.242 1.993 1 98.56 76 CYS A CA 1
ATOM 543 C C . CYS A 1 76 ? 20.281 -10.352 3.039 1 98.56 76 CYS A C 1
ATOM 545 O O . CYS A 1 76 ? 20.938 -11.375 2.873 1 98.56 76 CYS A O 1
ATOM 547 N N . ASP A 1 77 ? 19.453 -10.094 4.02 1 98.31 77 ASP A N 1
ATOM 548 C CA . ASP A 1 77 ? 19.312 -11.078 5.09 1 98.31 77 ASP A CA 1
ATOM 549 C C . ASP A 1 77 ? 18.391 -12.219 4.672 1 98.31 77 ASP A C 1
ATOM 551 O O . ASP A 1 77 ? 18.422 -13.297 5.258 1 98.31 77 ASP A O 1
ATOM 555 N N . ALA A 1 78 ? 17.578 -12.008 3.691 1 98.5 78 ALA A N 1
ATOM 556 C CA . ALA A 1 78 ? 16.703 -13.008 3.09 1 98.5 78 ALA A CA 1
ATOM 557 C C . ALA A 1 78 ? 16.406 -12.68 1.629 1 98.5 78 ALA A C 1
ATOM 559 O O . ALA A 1 78 ? 16.422 -11.508 1.236 1 98.5 78 ALA A O 1
ATOM 560 N N . VAL A 1 79 ? 16.156 -13.68 0.881 1 98.62 79 VAL A N 1
ATOM 561 C CA . VAL A 1 79 ? 15.883 -13.508 -0.543 1 98.62 79 VAL A CA 1
ATOM 562 C C . VAL A 1 79 ? 14.656 -14.336 -0.938 1 98.62 79 VAL A C 1
ATOM 564 O O . VAL A 1 79 ? 14.461 -15.445 -0.44 1 98.62 79 VAL A O 1
ATOM 567 N N . SER A 1 80 ? 13.828 -13.797 -1.742 1 98.38 80 SER A N 1
ATOM 568 C CA . SER A 1 80 ? 12.688 -14.469 -2.344 1 98.38 80 SER A CA 1
ATOM 569 C C . SER A 1 80 ? 12.734 -14.391 -3.867 1 98.38 80 SER A C 1
ATOM 571 O O . SER A 1 80 ? 13.719 -13.914 -4.438 1 98.38 80 SER A O 1
ATOM 573 N N . THR A 1 81 ? 11.727 -14.93 -4.516 1 97 81 THR A N 1
ATOM 574 C CA . THR A 1 81 ? 11.617 -14.883 -5.973 1 97 81 THR A CA 1
ATOM 575 C C . THR A 1 81 ? 10.211 -14.469 -6.395 1 97 81 THR A C 1
ATOM 577 O O . THR A 1 81 ? 9.234 -14.758 -5.699 1 97 81 THR A O 1
ATOM 580 N N . GLU A 1 82 ? 10.203 -13.766 -7.449 1 89.75 82 GLU A N 1
ATOM 581 C CA . GLU A 1 82 ? 8.898 -13.266 -7.867 1 89.75 82 GLU A CA 1
ATOM 582 C C . GLU A 1 82 ? 8.289 -14.148 -8.953 1 89.75 82 GLU A C 1
ATOM 584 O O . GLU A 1 82 ? 7.07 -14.125 -9.164 1 89.75 82 GLU A O 1
ATOM 589 N N . PHE A 1 83 ? 9.109 -14.883 -9.719 1 84.19 83 PHE A N 1
ATOM 590 C CA . PHE A 1 83 ? 8.57 -15.656 -10.828 1 84.19 83 PHE A CA 1
ATOM 591 C C . PHE A 1 83 ? 9.086 -17.094 -10.789 1 84.19 83 PHE A C 1
ATOM 593 O O . PHE A 1 83 ? 10.172 -17.344 -10.273 1 84.19 83 PHE A O 1
ATOM 600 N N . GLU A 1 84 ? 8.32 -17.969 -11.234 1 77 84 GLU A N 1
ATOM 601 C CA . GLU A 1 84 ? 8.57 -19.391 -11.07 1 77 84 GLU A CA 1
ATOM 602 C C . GLU A 1 84 ? 9.648 -19.875 -12.047 1 77 84 GLU A C 1
ATOM 604 O O . GLU A 1 84 ? 10.18 -20.984 -11.898 1 77 84 GLU A O 1
ATOM 609 N N . ASN A 1 85 ? 10.086 -19 -12.969 1 81.25 85 ASN A N 1
ATOM 610 C CA . ASN A 1 85 ? 11.039 -19.516 -13.945 1 81.25 85 ASN A CA 1
ATOM 611 C C . ASN A 1 85 ? 12.461 -19.078 -13.617 1 81.25 85 ASN A C 1
ATOM 613 O O . ASN A 1 85 ? 13.391 -19.328 -14.391 1 81.25 85 ASN A O 1
ATOM 617 N N . VAL A 1 86 ? 12.617 -18.406 -12.438 1 89.31 86 VAL A N 1
ATOM 618 C CA . VAL A 1 86 ? 13.969 -18.219 -11.914 1 89.31 86 VAL A CA 1
ATOM 619 C C . VAL A 1 86 ? 14.633 -19.578 -11.703 1 89.31 86 VAL A C 1
ATOM 621 O O . VAL A 1 86 ? 14.008 -20.5 -11.188 1 89.31 86 VAL A O 1
ATOM 624 N N . PRO A 1 87 ? 15.906 -19.719 -12.141 1 93.44 87 PRO A N 1
ATOM 625 C CA . PRO A 1 87 ? 16.562 -21.016 -11.953 1 93.44 87 PRO A CA 1
ATOM 626 C C . PRO A 1 87 ? 16.609 -21.453 -10.492 1 93.44 87 PRO A C 1
ATOM 628 O O . PRO A 1 87 ? 17.172 -20.734 -9.648 1 93.44 87 PRO A O 1
ATOM 631 N N . ALA A 1 88 ? 16.094 -22.578 -10.281 1 95.25 88 ALA A N 1
ATOM 632 C CA . ALA A 1 88 ? 16.125 -23.109 -8.922 1 95.25 88 ALA A CA 1
ATOM 633 C C . ALA A 1 88 ? 17.562 -23.203 -8.406 1 95.25 88 ALA A C 1
ATOM 635 O O . ALA A 1 88 ? 17.812 -23 -7.215 1 95.25 88 ALA A O 1
ATOM 636 N N . ALA A 1 89 ? 18.484 -23.469 -9.297 1 96.31 89 ALA A N 1
ATOM 637 C CA . ALA A 1 89 ? 19.906 -23.562 -8.938 1 96.31 89 ALA A CA 1
ATOM 638 C C . ALA A 1 89 ? 20.422 -22.25 -8.383 1 96.31 89 ALA A C 1
ATOM 640 O O . ALA A 1 89 ? 21.281 -22.234 -7.492 1 96.31 89 ALA A O 1
ATOM 641 N N . SER A 1 90 ? 19.953 -21.141 -8.914 1 97.75 90 SER A N 1
ATOM 642 C CA . SER A 1 90 ? 20.328 -19.812 -8.414 1 97.75 90 SER A CA 1
ATOM 643 C C . SER A 1 90 ? 19.844 -19.609 -6.98 1 97.75 90 SER A C 1
ATOM 645 O O . SER A 1 90 ? 20.562 -19.047 -6.152 1 97.75 90 SER A O 1
ATOM 647 N N . LEU A 1 91 ? 18.656 -20.047 -6.715 1 97.88 91 LEU A N 1
ATOM 648 C CA . LEU A 1 91 ? 18.109 -19.938 -5.367 1 97.88 91 LEU A CA 1
ATOM 649 C C . LEU A 1 91 ? 18.875 -20.828 -4.398 1 97.88 91 LEU A C 1
ATOM 651 O O . LEU A 1 91 ? 19.109 -20.453 -3.246 1 97.88 91 LEU A O 1
ATOM 655 N N . GLU A 1 92 ? 19.297 -22 -4.855 1 97.38 92 GLU A N 1
ATOM 656 C CA . GLU A 1 92 ? 20.094 -22.891 -4.027 1 97.38 92 GLU A CA 1
ATOM 657 C C . GLU A 1 92 ? 21.469 -22.297 -3.717 1 97.38 92 GLU A C 1
ATOM 659 O O . GLU A 1 92 ? 21.969 -22.422 -2.602 1 97.38 92 GLU A O 1
ATOM 664 N N . LEU A 1 93 ? 22 -21.703 -4.734 1 97.62 93 LEU A N 1
ATOM 665 C CA . LEU A 1 93 ? 23.281 -21.016 -4.523 1 97.62 93 LEU A CA 1
ATOM 666 C C . LEU A 1 93 ? 23.141 -19.922 -3.467 1 97.62 93 LEU A C 1
ATOM 668 O O . LEU A 1 93 ? 23.969 -19.828 -2.566 1 97.62 93 LEU A O 1
ATOM 672 N N . LEU A 1 94 ? 22.078 -19.125 -3.559 1 98.19 94 LEU A N 1
ATOM 673 C CA . LEU A 1 94 ? 21.812 -18.078 -2.586 1 98.19 94 LEU A CA 1
ATOM 674 C C . LEU A 1 94 ? 21.656 -18.656 -1.187 1 98.19 94 LEU A C 1
ATOM 676 O O . LEU A 1 94 ? 22.125 -18.078 -0.208 1 98.19 94 LEU A O 1
ATOM 680 N N . ALA A 1 95 ? 21.047 -19.812 -1.102 1 97.62 95 ALA A N 1
ATOM 681 C CA . ALA A 1 95 ? 20.688 -20.422 0.174 1 97.62 95 ALA A CA 1
ATOM 682 C C . ALA A 1 95 ? 21.938 -20.875 0.936 1 97.62 95 ALA A C 1
ATOM 684 O O . ALA A 1 95 ? 21.859 -21.172 2.131 1 97.62 95 ALA A O 1
ATOM 685 N N . GLN A 1 96 ? 23.047 -20.906 0.26 1 96.81 96 GLN A N 1
ATOM 686 C CA . GLN A 1 96 ? 24.281 -21.281 0.915 1 96.81 96 GLN A CA 1
ATOM 687 C C . GLN A 1 96 ? 24.75 -20.203 1.887 1 96.81 96 GLN A C 1
ATOM 689 O O . GLN A 1 96 ? 25.531 -20.484 2.801 1 96.81 96 GLN A O 1
ATOM 694 N N . SER A 1 97 ? 24.266 -18.953 1.696 1 96.31 97 SER A N 1
ATOM 695 C CA . SER A 1 97 ? 24.812 -17.891 2.51 1 96.31 97 SER A CA 1
ATOM 696 C C . SER A 1 97 ? 23.719 -16.984 3.062 1 96.31 97 SER A C 1
ATOM 698 O O . SER A 1 97 ? 24 -16.062 3.848 1 96.31 97 SER A O 1
ATOM 700 N N . THR A 1 98 ? 22.516 -17.109 2.664 1 96.94 98 THR A N 1
ATOM 701 C CA . THR A 1 98 ? 21.406 -16.312 3.17 1 96.94 98 THR A CA 1
ATOM 702 C C . THR A 1 98 ? 20.109 -17.125 3.195 1 96.94 98 THR A C 1
ATOM 704 O O . THR A 1 98 ? 20.078 -18.25 2.686 1 96.94 98 THR A O 1
ATOM 707 N N . PHE A 1 99 ? 19.109 -16.656 3.904 1 97.5 99 PHE A N 1
ATOM 708 C CA . PHE A 1 99 ? 17.828 -17.359 4 1 97.5 99 PHE A CA 1
ATOM 709 C C . PHE A 1 99 ? 17 -17.141 2.742 1 97.5 99 PHE A C 1
ATOM 711 O O . PHE A 1 99 ? 16.781 -16.016 2.314 1 97.5 99 PHE A O 1
ATOM 718 N N . VAL A 1 100 ? 16.641 -18.25 2.117 1 98.31 100 VAL A N 1
ATOM 719 C CA . VAL A 1 100 ? 15.875 -18.156 0.878 1 98.31 100 VAL A CA 1
ATOM 720 C C . VAL A 1 100 ? 14.492 -18.766 1.08 1 98.31 100 VAL A C 1
ATOM 722 O O . VAL A 1 100 ? 14.367 -19.906 1.54 1 98.31 100 VAL A O 1
ATOM 725 N N . ALA A 1 101 ? 13.453 -18.016 0.804 1 97.94 101 ALA A N 1
ATOM 726 C CA . ALA A 1 101 ? 12.062 -18.438 0.934 1 97.94 101 ALA A CA 1
ATOM 727 C C . ALA A 1 101 ? 11.211 -17.891 -0.211 1 97.94 101 ALA A C 1
ATOM 729 O O . ALA A 1 101 ? 11.133 -16.688 -0.41 1 97.94 101 ALA A O 1
ATOM 730 N N . PRO A 1 102 ? 10.664 -18.828 -0.952 1 97.5 102 PRO A N 1
ATOM 731 C CA . PRO A 1 102 ? 10.672 -20.281 -0.737 1 97.5 102 PRO A CA 1
ATOM 732 C C . PRO A 1 102 ? 12 -20.922 -1.107 1 97.5 102 PRO A C 1
ATOM 734 O O . PRO A 1 102 ? 12.781 -20.344 -1.872 1 97.5 102 PRO A O 1
ATOM 737 N N . ALA A 1 103 ? 12.234 -22.094 -0.626 1 97.38 103 ALA A N 1
ATOM 738 C CA . ALA A 1 103 ? 13.453 -22.828 -0.938 1 97.38 103 ALA A CA 1
ATOM 739 C C . ALA A 1 103 ? 13.5 -23.219 -2.416 1 97.38 103 ALA A C 1
ATOM 741 O O . ALA A 1 103 ? 12.469 -23.516 -3.02 1 97.38 103 ALA A O 1
ATOM 742 N N . GLY A 1 104 ? 14.766 -23.203 -2.951 1 97.19 104 GLY A N 1
ATOM 743 C CA . GLY A 1 104 ? 14.953 -23.562 -4.348 1 97.19 104 GLY A CA 1
ATOM 744 C C . GLY A 1 104 ? 14.336 -24.891 -4.723 1 97.19 104 GLY A C 1
ATOM 745 O O . GLY A 1 104 ? 13.773 -25.031 -5.809 1 97.19 104 GLY A O 1
ATOM 746 N N . ARG A 1 105 ? 14.383 -25.844 -3.871 1 96.5 105 ARG A N 1
ATOM 747 C CA . ARG A 1 105 ? 13.844 -27.172 -4.148 1 96.5 105 ARG A CA 1
ATOM 748 C C . ARG A 1 105 ? 12.336 -27.109 -4.367 1 96.5 105 ARG A C 1
ATOM 750 O O . ARG A 1 105 ? 11.789 -27.875 -5.16 1 96.5 105 ARG A O 1
ATOM 757 N N . CYS A 1 106 ? 11.602 -26.266 -3.592 1 96.88 106 CYS A N 1
ATOM 758 C CA . CYS A 1 106 ? 10.164 -26.094 -3.771 1 96.88 106 CYS A CA 1
ATOM 759 C C . CYS A 1 106 ? 9.852 -25.516 -5.148 1 96.88 106 CYS A C 1
ATOM 761 O O . CYS A 1 106 ? 8.922 -25.984 -5.82 1 96.88 106 CYS A O 1
ATOM 763 N N . VAL A 1 107 ? 10.672 -24.531 -5.535 1 96.81 107 VAL A N 1
ATOM 764 C CA . VAL A 1 107 ? 10.516 -23.891 -6.84 1 96.81 107 VAL A CA 1
ATOM 765 C C . VAL A 1 107 ? 10.805 -24.906 -7.945 1 96.81 107 VAL A C 1
ATOM 767 O O . VAL A 1 107 ? 10.086 -24.969 -8.945 1 96.81 107 VAL A O 1
ATOM 770 N N . ALA A 1 108 ? 11.781 -25.734 -7.754 1 96.31 108 ALA A N 1
ATOM 771 C CA . ALA A 1 108 ? 12.164 -26.766 -8.727 1 96.31 108 ALA A CA 1
ATOM 772 C C . ALA A 1 108 ? 11.016 -27.734 -8.977 1 96.31 108 ALA A C 1
ATOM 774 O O . ALA A 1 108 ? 10.758 -28.109 -10.117 1 96.31 108 ALA A O 1
ATOM 775 N N . ILE A 1 109 ? 10.344 -28.094 -7.953 1 96.69 109 ILE A N 1
ATOM 776 C CA . ILE A 1 109 ? 9.227 -29.031 -8.078 1 96.69 109 ILE A CA 1
ATOM 777 C C . ILE A 1 109 ? 8.133 -28.391 -8.938 1 96.69 109 ILE A C 1
ATOM 779 O O . ILE A 1 109 ? 7.602 -29.031 -9.852 1 96.69 109 ILE A O 1
ATOM 783 N N . ALA A 1 110 ? 7.809 -27.156 -8.703 1 94.56 110 ALA A N 1
ATOM 784 C CA . ALA A 1 110 ? 6.738 -26.453 -9.414 1 94.56 110 ALA A CA 1
ATOM 785 C C . ALA A 1 110 ? 7.137 -26.156 -10.859 1 94.56 110 ALA A C 1
ATOM 787 O O . ALA A 1 110 ? 6.277 -25.906 -11.711 1 94.56 110 ALA A O 1
ATOM 788 N N . GLN A 1 111 ? 8.477 -26.203 -11.164 1 94.5 111 GLN A N 1
ATOM 789 C CA . GLN A 1 111 ? 8.969 -25.891 -12.5 1 94.5 111 GLN A CA 1
ATOM 790 C C . GLN A 1 111 ? 8.82 -27.078 -13.438 1 94.5 111 GLN A C 1
ATOM 792 O O . GLN A 1 111 ? 9.016 -26.953 -14.648 1 94.5 111 GLN A O 1
ATOM 797 N N . ASP A 1 112 ? 8.445 -28.234 -12.914 1 95.12 112 ASP A N 1
ATOM 798 C CA . ASP A 1 112 ? 8.281 -29.484 -13.656 1 95.12 112 ASP A CA 1
ATOM 799 C C . ASP A 1 112 ? 6.902 -30.094 -13.406 1 95.12 112 ASP A C 1
ATOM 801 O O . ASP A 1 112 ? 6.648 -30.656 -12.336 1 95.12 112 ASP A O 1
ATOM 805 N N . ARG A 1 113 ? 6.086 -30.109 -14.469 1 95.81 113 ARG A N 1
ATOM 806 C CA . ARG A 1 113 ? 4.699 -30.547 -14.32 1 95.81 113 ARG A CA 1
ATOM 807 C C . ARG A 1 113 ? 4.621 -31.969 -13.789 1 95.81 113 ARG A C 1
ATOM 809 O O . ARG A 1 113 ? 3.701 -32.312 -13.047 1 95.81 113 ARG A O 1
ATOM 816 N N . ILE A 1 114 ? 5.57 -32.781 -14.227 1 96.69 114 ILE A N 1
ATOM 817 C CA . ILE A 1 114 ? 5.586 -34.188 -13.789 1 96.69 114 ILE A CA 1
ATOM 818 C C . ILE A 1 114 ? 5.902 -34.219 -12.289 1 96.69 114 ILE A C 1
ATOM 820 O O . ILE A 1 114 ? 5.164 -34.844 -11.523 1 96.69 114 ILE A O 1
ATOM 824 N N . ALA A 1 115 ? 6.938 -33.562 -11.898 1 96.94 115 ALA A N 1
ATOM 825 C CA . ALA A 1 115 ? 7.328 -33.5 -10.484 1 96.94 115 ALA A CA 1
ATOM 826 C C . ALA A 1 115 ? 6.23 -32.875 -9.633 1 96.94 115 ALA A C 1
ATOM 828 O O . ALA A 1 115 ? 5.957 -33.344 -8.523 1 96.94 115 ALA A O 1
ATOM 829 N N . GLU A 1 116 ? 5.625 -31.875 -10.117 1 97.25 116 GLU A N 1
ATOM 830 C CA . GLU A 1 116 ? 4.57 -31.172 -9.398 1 97.25 116 GLU A CA 1
ATOM 831 C C . GLU A 1 116 ? 3.367 -32.062 -9.156 1 97.25 116 GLU A C 1
ATOM 833 O O . GLU A 1 116 ? 2.889 -32.188 -8.023 1 97.25 116 GLU A O 1
ATOM 838 N N . LYS A 1 117 ? 2.91 -32.75 -10.211 1 97.38 117 LYS A N 1
ATOM 839 C CA . LYS A 1 117 ? 1.753 -33.625 -10.086 1 97.38 117 LYS A CA 1
ATOM 840 C C . LYS A 1 117 ? 2.045 -34.781 -9.133 1 97.38 117 LYS A C 1
ATOM 842 O O . LYS A 1 117 ? 1.183 -35.188 -8.352 1 97.38 117 LYS A O 1
ATOM 847 N N . ARG A 1 118 ? 3.242 -35.312 -9.305 1 97.44 118 ARG A N 1
ATOM 848 C CA . ARG A 1 118 ? 3.65 -36.406 -8.414 1 97.44 118 ARG A CA 1
ATOM 849 C C . ARG A 1 118 ? 3.656 -35.969 -6.961 1 97.44 118 ARG A C 1
ATOM 851 O O . ARG A 1 118 ? 3.156 -36.656 -6.082 1 97.44 118 ARG A O 1
ATOM 858 N N . PHE A 1 119 ? 4.191 -34.844 -6.719 1 98.06 119 PHE A N 1
ATOM 859 C CA . PHE A 1 119 ? 4.285 -34.312 -5.363 1 98.06 119 PHE A CA 1
ATOM 860 C C . PHE A 1 119 ? 2.9 -34.062 -4.781 1 98.06 119 PHE A C 1
ATOM 862 O O . PHE A 1 119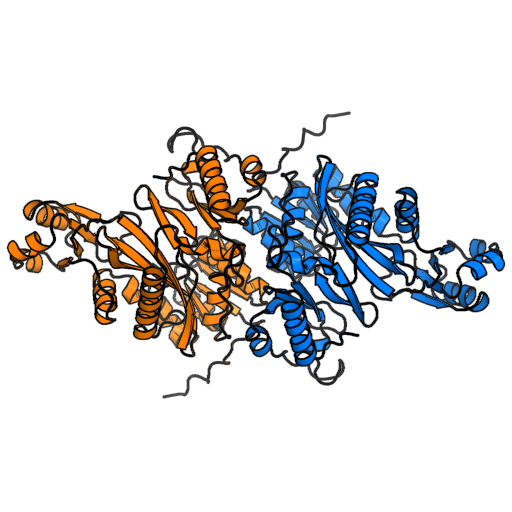 ? 2.613 -34.469 -3.65 1 98.06 119 PHE A O 1
ATOM 869 N N . ILE A 1 120 ? 2.025 -33.312 -5.547 1 98.56 120 ILE A N 1
ATOM 870 C CA . ILE A 1 120 ? 0.673 -33 -5.102 1 98.56 120 ILE A CA 1
ATOM 871 C C . ILE A 1 120 ? -0.077 -34.281 -4.766 1 98.56 120 ILE A C 1
ATOM 873 O O . ILE A 1 120 ? -0.69 -34.406 -3.701 1 98.56 120 ILE A O 1
ATOM 877 N N . ALA A 1 121 ? 0.047 -35.25 -5.598 1 97.94 121 ALA A N 1
ATOM 878 C CA . ALA A 1 121 ? -0.608 -36.531 -5.367 1 97.94 121 ALA A CA 1
ATOM 879 C C . ALA A 1 121 ? -0.062 -37.219 -4.109 1 97.94 121 ALA A C 1
ATOM 881 O O . ALA A 1 121 ? -0.824 -37.75 -3.311 1 97.94 121 ALA A O 1
ATOM 882 N N . ALA A 1 122 ? 1.203 -37.156 -3.988 1 98 122 ALA A N 1
ATOM 883 C CA . ALA A 1 122 ? 1.848 -37.781 -2.83 1 98 122 ALA A CA 1
ATOM 884 C C . ALA A 1 122 ? 1.415 -37.094 -1.537 1 98 122 ALA A C 1
ATOM 886 O O . ALA A 1 122 ? 1.473 -37.688 -0.461 1 98 122 ALA A O 1
ATOM 887 N N . SER A 1 123 ? 1.003 -35.844 -1.61 1 97.69 123 SER A N 1
ATOM 888 C CA . SER A 1 123 ? 0.537 -35.094 -0.448 1 97.69 123 SER A CA 1
ATOM 889 C C . SER A 1 123 ? -0.908 -35.438 -0.108 1 97.69 123 SER A C 1
ATOM 891 O O . SER A 1 123 ? -1.487 -34.875 0.821 1 97.69 123 SER A O 1
ATOM 893 N N . GLY A 1 124 ? -1.543 -36.312 -0.887 1 97.62 124 GLY A N 1
ATOM 894 C CA . GLY A 1 124 ? -2.902 -36.75 -0.623 1 97.62 124 GLY A CA 1
ATOM 895 C C . GLY A 1 124 ? -3.953 -35.906 -1.302 1 97.62 124 GLY A C 1
ATOM 896 O O . GLY A 1 124 ? -5.129 -35.938 -0.942 1 97.62 124 GLY A O 1
ATOM 897 N N . VAL A 1 125 ? -3.617 -35.094 -2.223 1 98.38 125 VAL A N 1
ATOM 898 C CA . VAL A 1 125 ? -4.535 -34.219 -2.953 1 98.38 125 VAL A CA 1
ATOM 899 C C . VAL A 1 125 ? -4.715 -34.75 -4.379 1 98.38 125 VAL A C 1
ATOM 901 O O . VAL A 1 125 ? -3.736 -34.938 -5.098 1 98.38 125 VAL A O 1
ATOM 904 N N . PRO A 1 126 ? -5.926 -35.031 -4.816 1 97.88 126 PRO A N 1
ATOM 905 C CA . PRO A 1 126 ? -6.16 -35.594 -6.145 1 97.88 126 PRO A CA 1
ATOM 906 C C . PRO A 1 126 ? -5.691 -34.656 -7.27 1 97.88 126 PRO A C 1
ATOM 908 O O . PRO A 1 126 ? -5.832 -33.438 -7.176 1 97.88 126 PRO A O 1
ATOM 911 N N . VAL A 1 127 ? -5.141 -35.25 -8.312 1 98.12 127 VAL A N 1
ATOM 912 C CA . VAL A 1 127 ? -4.812 -34.562 -9.562 1 98.12 127 VAL A CA 1
ATOM 913 C C . VAL A 1 127 ? -5.527 -35.25 -10.727 1 98.12 127 VAL A C 1
ATOM 915 O O . VAL A 1 127 ? -6.062 -36.344 -10.57 1 98.12 127 VAL A O 1
ATOM 918 N N . ALA A 1 128 ? -5.562 -34.625 -11.859 1 97.5 128 ALA A N 1
ATOM 919 C CA . ALA A 1 128 ? -6.191 -35.219 -13.031 1 97.5 128 ALA A CA 1
ATOM 920 C C . ALA A 1 128 ? -5.473 -36.5 -13.438 1 97.5 128 ALA A C 1
ATOM 922 O O . ALA A 1 128 ? -4.242 -36.562 -13.398 1 97.5 128 ALA A O 1
ATOM 923 N N . PRO A 1 129 ? -6.254 -37.5 -13.797 1 97.62 129 PRO A N 1
ATOM 924 C CA . PRO A 1 129 ? -5.586 -38.656 -14.406 1 97.62 129 PRO A CA 1
ATOM 925 C C . PRO A 1 129 ? -4.645 -38.25 -15.539 1 97.62 129 PRO A C 1
ATOM 927 O O . PRO A 1 129 ? -4.973 -37.375 -16.344 1 97.62 129 PRO A O 1
ATOM 930 N N . HIS A 1 130 ? -3.455 -38.875 -15.523 1 98 130 HIS A N 1
ATOM 931 C CA . HIS A 1 130 ? -2.473 -38.438 -16.516 1 98 130 HIS A CA 1
ATOM 932 C C . HIS A 1 130 ? -1.464 -39.562 -16.797 1 98 130 HIS A C 1
ATOM 934 O O . HIS A 1 130 ? -1.364 -40.531 -16.031 1 98 130 HIS A O 1
ATOM 940 N N . VAL A 1 131 ? -0.79 -39.375 -17.922 1 97.38 131 VAL A N 1
ATOM 941 C CA . VAL A 1 131 ? 0.3 -40.281 -18.328 1 97.38 131 VAL A CA 1
ATOM 942 C C . VAL A 1 131 ? 1.566 -39.438 -18.562 1 97.38 131 VAL A C 1
ATOM 944 O O . VAL A 1 131 ? 1.529 -38.406 -19.25 1 97.38 131 VAL A O 1
ATOM 947 N N . VAL A 1 132 ? 2.654 -39.906 -17.953 1 97.19 132 VAL A N 1
ATOM 948 C CA . VAL A 1 132 ? 3.951 -39.25 -18.156 1 97.19 132 VAL A CA 1
ATOM 949 C C . VAL A 1 132 ? 4.641 -39.875 -19.375 1 97.19 132 VAL A C 1
ATOM 951 O O . VAL A 1 132 ? 4.656 -41.094 -19.547 1 97.19 132 VAL A O 1
ATOM 954 N N . ILE A 1 133 ? 5.105 -39.031 -20.219 1 96.62 133 ILE A N 1
ATOM 955 C CA . ILE A 1 133 ? 5.871 -39.438 -21.391 1 96.62 133 ILE A CA 1
ATOM 956 C C . ILE A 1 133 ? 7.242 -38.781 -21.375 1 96.62 133 ILE A C 1
ATOM 958 O O . ILE A 1 133 ? 7.367 -37.594 -21.734 1 96.62 133 ILE A O 1
ATOM 962 N N . GLU A 1 134 ? 8.234 -39.5 -21.109 1 95.12 134 GLU A N 1
ATOM 963 C CA . GLU A 1 134 ? 9.539 -38.875 -20.891 1 95.12 134 GLU A CA 1
ATOM 964 C C . GLU A 1 134 ? 10.391 -38.906 -22.156 1 95.12 134 GLU A C 1
ATOM 966 O O . GLU A 1 134 ? 11.344 -38.156 -22.297 1 95.12 134 GLU A O 1
ATOM 971 N N . SER A 1 135 ? 10.047 -39.938 -23.062 1 94.56 135 SER A N 1
ATOM 972 C CA . SER A 1 135 ? 10.836 -40.125 -24.281 1 94.56 135 SER A CA 1
ATOM 973 C C . SER A 1 135 ? 10.031 -40.812 -25.375 1 94.56 135 SER A C 1
ATOM 975 O O . SER A 1 135 ? 8.969 -41.375 -25.109 1 94.56 135 SER A O 1
ATOM 977 N N . HIS A 1 136 ? 10.664 -40.75 -26.562 1 93.81 136 HIS A N 1
ATOM 978 C CA . HIS A 1 136 ? 10.055 -41.469 -27.672 1 93.81 136 HIS A CA 1
ATOM 979 C C . HIS A 1 136 ? 10 -42.969 -27.375 1 93.81 136 HIS A C 1
ATOM 981 O O . HIS A 1 136 ? 9.031 -43.625 -27.734 1 93.81 136 HIS A O 1
ATOM 987 N N . ALA A 1 137 ? 11.023 -43.5 -26.797 1 94.88 137 ALA A N 1
ATOM 988 C CA . ALA A 1 137 ? 11.086 -44.906 -26.453 1 94.88 137 ALA A CA 1
ATOM 989 C C . ALA A 1 137 ? 9.992 -45.281 -25.469 1 94.88 137 ALA A C 1
ATOM 991 O O . ALA A 1 137 ? 9.352 -46.344 -25.609 1 94.88 137 ALA A O 1
ATOM 992 N N . GLN A 1 138 ? 9.805 -44.438 -24.484 1 94.5 138 GLN A N 1
ATOM 993 C CA . GLN A 1 138 ? 8.758 -44.688 -23.5 1 94.5 138 GLN A CA 1
ATOM 994 C C . GLN A 1 138 ? 7.375 -44.625 -24.156 1 94.5 138 GLN A C 1
ATOM 996 O O . GLN A 1 138 ? 6.508 -45.469 -23.844 1 94.5 138 GLN A O 1
ATOM 1001 N N . LEU A 1 139 ? 7.23 -43.594 -24.953 1 95.25 139 LEU A N 1
ATOM 1002 C CA . LEU A 1 139 ? 5.949 -43.469 -25.656 1 95.25 139 LEU A CA 1
ATOM 1003 C C . LEU A 1 139 ? 5.645 -44.719 -26.469 1 95.25 139 LEU A C 1
ATOM 1005 O O . LEU A 1 139 ? 4.508 -45.219 -26.469 1 95.25 139 LEU A O 1
ATOM 1009 N N . ALA A 1 140 ? 6.613 -45.188 -27.156 1 93.94 140 ALA A N 1
ATOM 1010 C CA . ALA A 1 140 ? 6.453 -46.375 -28 1 93.94 140 ALA A CA 1
ATOM 1011 C C . ALA A 1 140 ? 6.102 -47.594 -27.156 1 93.94 140 ALA A C 1
ATOM 1013 O O . ALA A 1 140 ? 5.379 -48.5 -27.609 1 93.94 140 ALA A O 1
ATOM 1014 N N . ALA A 1 141 ? 6.594 -47.625 -25.953 1 94.94 141 ALA A N 1
ATOM 1015 C CA . ALA A 1 141 ? 6.398 -48.781 -25.062 1 94.94 141 ALA A CA 1
ATOM 1016 C C . ALA A 1 141 ? 5.039 -48.688 -24.375 1 94.94 141 ALA A C 1
ATOM 1018 O O . ALA A 1 141 ? 4.562 -49.688 -23.828 1 94.94 141 ALA A O 1
ATOM 1019 N N . LEU A 1 142 ? 4.465 -47.5 -24.344 1 94.69 142 LEU A N 1
ATOM 1020 C CA . LEU A 1 142 ? 3.168 -47.344 -23.688 1 94.69 142 LEU A CA 1
ATOM 1021 C C . LEU A 1 142 ? 2.07 -48.031 -24.484 1 94.69 142 LEU A C 1
ATOM 1023 O O . LEU A 1 142 ? 1.988 -47.875 -25.703 1 94.69 142 LEU A O 1
ATOM 1027 N N . ALA A 1 143 ? 1.278 -48.812 -23.75 1 95.62 143 ALA A N 1
ATOM 1028 C CA . ALA A 1 143 ? 0.139 -49.469 -24.406 1 95.62 143 ALA A CA 1
ATOM 1029 C C . ALA A 1 143 ? -0.902 -48.438 -24.828 1 95.62 143 ALA A C 1
ATOM 1031 O O . ALA A 1 143 ? -1.096 -47.406 -24.156 1 95.62 143 ALA A O 1
ATOM 1032 N N . ASP A 1 144 ? -1.561 -48.688 -25.922 1 95.94 144 ASP A N 1
ATOM 1033 C CA . ASP A 1 144 ? -2.617 -47.812 -26.406 1 95.94 144 ASP A CA 1
ATOM 1034 C C . ASP A 1 144 ? -3.699 -47.625 -25.359 1 95.94 144 ASP A C 1
ATOM 1036 O O . ASP A 1 144 ? -4.289 -46.531 -25.25 1 95.94 144 ASP A O 1
ATOM 1040 N N . ALA A 1 145 ? -3.916 -48.656 -24.594 1 95.69 145 ALA A N 1
ATOM 1041 C CA . ALA A 1 145 ? -4.945 -48.594 -23.562 1 95.69 145 ALA A CA 1
ATOM 1042 C C . ALA A 1 145 ? -4.582 -47.562 -22.484 1 95.69 145 ALA A C 1
ATOM 1044 O O . ALA A 1 145 ? -5.465 -46.938 -21.922 1 95.69 145 ALA A O 1
ATOM 1045 N N . ASP A 1 146 ? -3.355 -47.469 -22.203 1 96.06 146 ASP A N 1
ATOM 1046 C CA . ASP A 1 146 ? -2.895 -46.5 -21.203 1 96.06 146 ASP A CA 1
ATOM 1047 C C . ASP A 1 146 ? -3.121 -45.062 -21.672 1 96.06 146 ASP A C 1
ATOM 1049 O O . ASP A 1 146 ? -3.539 -44.219 -20.891 1 96.06 146 ASP A O 1
ATOM 1053 N N . LEU A 1 147 ? -2.812 -44.781 -22.891 1 96.81 147 LEU A N 1
ATOM 1054 C CA . LEU A 1 147 ? -3.062 -43.469 -23.469 1 96.81 147 LEU A CA 1
ATOM 1055 C C . LEU A 1 147 ? -4.559 -43.219 -23.562 1 96.81 147 LEU A C 1
ATOM 1057 O O . LEU A 1 147 ? -5.02 -42.094 -23.25 1 96.81 147 LEU A O 1
ATOM 1061 N N . ALA A 1 148 ? -5.293 -44.188 -24 1 96.75 148 ALA A N 1
ATOM 1062 C CA . ALA A 1 148 ? -6.734 -44.062 -24.203 1 96.75 148 ALA A CA 1
ATOM 1063 C C . ALA A 1 148 ? -7.438 -43.719 -22.891 1 96.75 148 ALA A C 1
ATOM 1065 O O . ALA A 1 148 ? -8.438 -43 -22.875 1 96.75 148 ALA A O 1
ATOM 1066 N N . ALA A 1 149 ? -6.918 -44.188 -21.844 1 96.62 149 ALA A N 1
ATOM 1067 C CA . ALA A 1 149 ? -7.527 -44 -20.516 1 96.62 149 ALA A CA 1
ATOM 1068 C C . ALA A 1 149 ? -7.551 -42.531 -20.125 1 96.62 149 ALA A C 1
ATOM 1070 O O . ALA A 1 149 ? -8.312 -42.125 -19.25 1 96.62 149 ALA A O 1
ATOM 1071 N N . VAL A 1 150 ? -6.762 -41.688 -20.719 1 98.06 150 VAL A N 1
ATOM 1072 C CA . VAL A 1 150 ? -6.688 -40.281 -20.344 1 98.06 150 VAL A CA 1
ATOM 1073 C C . VAL A 1 150 ? -7.074 -39.375 -21.516 1 98.06 150 VAL A C 1
ATOM 1075 O O . VAL A 1 150 ? -6.66 -38.219 -21.609 1 98.06 150 VAL A O 1
ATOM 1078 N N . LEU A 1 151 ? -7.848 -39.906 -22.484 1 97.44 151 LEU A N 1
ATOM 1079 C CA . LEU A 1 151 ? -8.336 -39.156 -23.625 1 97.44 151 LEU A CA 1
ATOM 1080 C C . LEU A 1 151 ? -9.836 -38.875 -23.516 1 97.44 151 LEU A C 1
ATOM 1082 O O . LEU A 1 151 ? -10.562 -39.688 -22.922 1 97.44 151 LEU A O 1
ATOM 1086 N N . PRO A 1 152 ? -10.406 -37.906 -24.141 1 97.5 152 PRO A N 1
ATOM 1087 C CA . PRO A 1 152 ? -9.633 -36.781 -24.688 1 97.5 152 PRO A CA 1
ATOM 1088 C C . PRO A 1 152 ? -8.797 -36.094 -23.625 1 97.5 152 PRO A C 1
ATOM 1090 O O . PRO A 1 152 ? -9.172 -36.062 -22.438 1 97.5 152 PRO A O 1
ATOM 1093 N N . GLY A 1 153 ? -7.652 -35.625 -24.047 1 97.31 153 GLY A N 1
ATOM 1094 C CA . GLY A 1 153 ? -6.746 -35 -23.094 1 97.31 153 GLY A CA 1
ATOM 1095 C C . GLY A 1 153 ? -5.961 -33.844 -23.656 1 97.31 153 GLY A C 1
ATOM 1096 O O . GLY A 1 153 ? -6.234 -33.406 -24.781 1 97.31 153 GLY A O 1
ATOM 1097 N N . ILE A 1 154 ? -5.141 -33.312 -22.828 1 95.5 154 ILE A N 1
ATOM 1098 C CA . ILE A 1 154 ? -4.227 -32.219 -23.203 1 95.5 154 ILE A CA 1
ATOM 1099 C C . ILE A 1 154 ? -2.787 -32.656 -22.938 1 95.5 154 ILE A C 1
ATOM 1101 O O . ILE A 1 154 ? -2.443 -33.031 -21.812 1 95.5 154 ILE A O 1
ATOM 1105 N N . LEU A 1 155 ? -1.976 -32.656 -23.984 1 96.31 155 LEU A N 1
ATOM 1106 C CA . LEU A 1 155 ? -0.547 -32.938 -23.859 1 96.31 155 LEU A CA 1
ATOM 1107 C C . LEU A 1 155 ? 0.217 -31.656 -23.547 1 96.31 155 LEU A C 1
ATOM 1109 O O . LEU A 1 155 ? 0.121 -30.672 -24.281 1 96.31 155 LEU A O 1
ATOM 1113 N N . LYS A 1 156 ? 0.899 -31.688 -22.359 1 94.94 156 LYS A N 1
ATOM 1114 C CA . LYS A 1 156 ? 1.645 -30.516 -21.906 1 94.94 156 LYS A CA 1
ATOM 1115 C C . LYS A 1 156 ? 3.125 -30.844 -21.734 1 94.94 156 LYS A C 1
ATOM 1117 O O . LYS A 1 156 ? 3.475 -31.891 -21.188 1 94.94 156 LYS A O 1
ATOM 1122 N N . THR A 1 157 ? 3.928 -29.938 -22.266 1 94.88 157 THR A N 1
ATOM 1123 C CA . THR A 1 157 ? 5.34 -30.094 -21.938 1 94.88 157 THR A CA 1
ATOM 1124 C C . THR A 1 157 ? 5.555 -30.031 -20.438 1 94.88 157 THR A C 1
ATOM 1126 O O . THR A 1 157 ? 4.871 -29.281 -19.734 1 94.88 157 THR A O 1
ATOM 1129 N N . ALA A 1 158 ? 6.508 -30.781 -19.984 1 94.19 158 ALA A N 1
ATOM 1130 C CA . ALA A 1 158 ? 6.738 -30.844 -18.547 1 94.19 158 ALA A CA 1
ATOM 1131 C C . ALA A 1 158 ? 7.32 -29.547 -18.016 1 94.19 158 ALA A C 1
ATOM 1133 O O . ALA A 1 158 ? 7.121 -29.188 -16.859 1 94.19 158 ALA A O 1
ATOM 1134 N N . ARG A 1 159 ? 8.055 -28.797 -18.844 1 90.25 159 ARG A N 1
ATOM 1135 C CA . ARG A 1 159 ? 8.711 -27.562 -18.422 1 90.25 159 ARG A CA 1
ATOM 1136 C C . ARG A 1 159 ? 8.477 -26.453 -19.438 1 90.25 159 ARG A C 1
ATOM 1138 O O . ARG A 1 159 ? 8.172 -26.719 -20.594 1 90.25 159 ARG A O 1
ATOM 1145 N N . LEU A 1 160 ? 8.562 -25.203 -18.906 1 76.88 160 LEU A N 1
ATOM 1146 C CA . LEU A 1 160 ? 8.609 -23.969 -19.688 1 76.88 160 LEU A CA 1
ATOM 1147 C C . LEU A 1 160 ? 7.277 -23.719 -20.391 1 76.88 160 LEU A C 1
ATOM 1149 O O . LEU A 1 160 ? 7.199 -22.906 -21.312 1 76.88 160 LEU A O 1
ATOM 1153 N N . GLY A 1 161 ? 6.285 -24.547 -20.062 1 70.81 161 GLY A N 1
ATOM 1154 C CA . GLY A 1 161 ? 4.953 -24.25 -20.562 1 70.81 161 GLY A CA 1
ATOM 1155 C C . GLY A 1 161 ? 4.188 -23.281 -19.703 1 70.81 161 GLY A C 1
ATOM 1156 O O . GLY A 1 161 ? 4.258 -23.344 -18.469 1 70.81 161 GLY A O 1
ATOM 1157 N N . TYR A 1 162 ? 3.727 -22.234 -20.25 1 67.31 162 TYR A N 1
ATOM 1158 C CA . TYR A 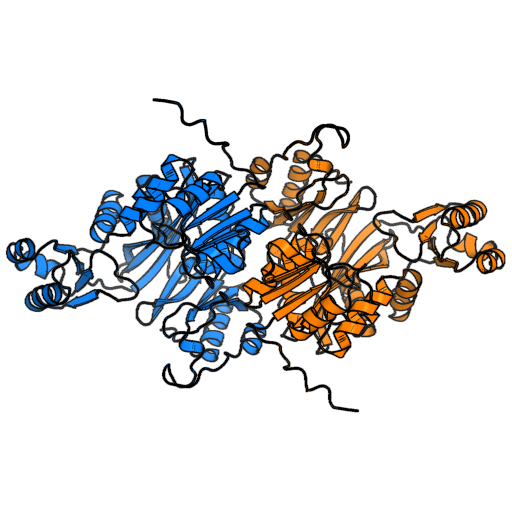1 162 ? 2.873 -21.297 -19.531 1 67.31 162 TYR A CA 1
ATOM 1159 C C . TYR A 1 162 ? 1.842 -20.672 -20.453 1 67.31 162 TYR A C 1
ATOM 1161 O O . TYR A 1 162 ? 2.041 -20.625 -21.672 1 67.31 162 TYR A O 1
ATOM 1169 N N . ASP A 1 163 ? 0.716 -20.266 -19.922 1 63.25 163 ASP A N 1
ATOM 1170 C CA . ASP A 1 163 ? -0.337 -19.516 -20.609 1 63.25 163 ASP A CA 1
ATOM 1171 C C . ASP A 1 163 ? -0.688 -20.156 -21.953 1 63.25 163 ASP A C 1
ATOM 1173 O O . ASP A 1 163 ? -0.758 -19.484 -22.969 1 63.25 163 ASP A O 1
ATOM 1177 N N . GLY A 1 164 ? -0.807 -21.562 -21.953 1 67.62 164 GLY A N 1
ATOM 1178 C CA . GLY A 1 164 ? -1.251 -22.281 -23.141 1 67.62 164 GLY A CA 1
ATOM 1179 C C . GLY A 1 164 ? -0.107 -22.719 -24.031 1 67.62 164 GLY A C 1
ATOM 1180 O O . GLY A 1 164 ? -0.274 -23.625 -24.859 1 67.62 164 GLY A O 1
ATOM 1181 N N . LYS A 1 165 ? 1.011 -22.078 -23.859 1 76.56 165 LYS A N 1
ATOM 1182 C CA . LYS A 1 165 ? 2.178 -22.484 -24.641 1 76.56 165 LYS A CA 1
ATOM 1183 C C . LYS A 1 165 ? 2.691 -23.844 -24.188 1 76.56 165 LYS A C 1
ATOM 1185 O O . LYS A 1 165 ? 2.734 -24.141 -23 1 76.56 165 LYS A O 1
ATOM 1190 N N . GLY A 1 166 ? 2.928 -24.75 -25.172 1 83 166 GLY A N 1
ATOM 1191 C CA . GLY A 1 166 ? 3.422 -26.078 -24.875 1 83 166 GLY A CA 1
ATOM 1192 C C . GLY A 1 166 ? 2.316 -27.078 -24.562 1 83 166 GLY A C 1
ATOM 1193 O O . GLY A 1 166 ? 2.533 -28.047 -23.828 1 83 166 GLY A O 1
ATOM 1194 N N . GLN A 1 167 ? 1.157 -26.734 -25 1 89.69 167 GLN A N 1
ATOM 1195 C CA . GLN A 1 167 ? 0.021 -27.609 -24.75 1 89.69 167 GLN A CA 1
ATOM 1196 C C . GLN A 1 167 ? -0.719 -27.953 -26.031 1 89.69 167 GLN A C 1
ATOM 1198 O O . GLN A 1 167 ? -0.862 -27.094 -26.922 1 89.69 167 GLN A O 1
ATOM 1203 N N . VAL A 1 168 ? -1.149 -29.172 -26.219 1 93.25 168 VAL A N 1
ATOM 1204 C CA . VAL A 1 168 ? -1.893 -29.625 -27.375 1 93.25 168 VAL A CA 1
ATOM 1205 C C . VAL A 1 168 ? -3.082 -30.484 -26.938 1 93.25 168 VAL A C 1
ATOM 1207 O O . VAL A 1 168 ? -2.914 -31.469 -26.219 1 93.25 168 VAL A O 1
ATOM 1210 N N . ARG A 1 169 ? -4.203 -30.141 -27.391 1 95.19 169 ARG A N 1
ATOM 1211 C CA . ARG A 1 169 ? -5.375 -30.969 -27.156 1 95.19 169 ARG A CA 1
ATOM 1212 C C . ARG A 1 169 ? -5.379 -32.188 -28.078 1 95.19 169 ARG A C 1
ATOM 1214 O O . ARG A 1 169 ? -5.078 -32.062 -29.266 1 95.19 169 ARG A O 1
ATOM 1221 N N . VAL A 1 170 ? -5.641 -33.312 -27.562 1 97.25 170 VAL A N 1
ATOM 1222 C CA . VAL A 1 170 ? -5.641 -34.562 -28.344 1 97.25 170 VAL A CA 1
ATOM 1223 C C . VAL A 1 170 ? -6.875 -35.375 -28 1 97.25 170 VAL A C 1
ATOM 1225 O O . VAL A 1 170 ? -7.297 -35.438 -26.844 1 97.25 170 VAL A O 1
ATOM 1228 N N . ALA A 1 171 ? -7.422 -36.031 -28.969 1 97.44 171 ALA A N 1
ATOM 1229 C CA . ALA A 1 171 ? -8.648 -36.812 -28.766 1 97.44 171 ALA A CA 1
ATOM 1230 C C . ALA A 1 171 ? -8.398 -38.312 -28.938 1 97.44 171 ALA A C 1
ATOM 1232 O O . ALA A 1 171 ? -9.203 -39.125 -28.5 1 97.44 171 ALA A O 1
ATOM 1233 N N . THR A 1 172 ? -7.312 -38.594 -29.672 1 97.56 172 THR A N 1
ATOM 1234 C CA . THR A 1 172 ? -7.039 -40 -29.969 1 97.56 172 THR A CA 1
ATOM 1235 C C . THR A 1 172 ? -5.594 -40.375 -29.625 1 97.56 172 THR A C 1
ATOM 1237 O O . THR A 1 172 ? -4.762 -39.469 -29.438 1 97.56 172 THR A O 1
ATOM 1240 N N . VAL A 1 173 ? -5.371 -41.656 -29.578 1 97.12 173 VAL A N 1
ATOM 1241 C CA . VAL A 1 173 ? -4.023 -42.156 -29.328 1 97.12 173 VAL A CA 1
ATOM 1242 C C . VAL A 1 173 ? -3.08 -41.688 -30.422 1 97.12 173 VAL A C 1
ATOM 1244 O O . VAL A 1 173 ? -1.957 -41.25 -30.141 1 97.12 173 VAL A O 1
ATOM 1247 N N . ARG A 1 174 ? -3.531 -41.719 -31.656 1 96.69 174 ARG A N 1
ATOM 1248 C CA . ARG A 1 174 ? -2.721 -41.281 -32.781 1 96.69 174 ARG A CA 1
ATOM 1249 C C . ARG A 1 174 ? -2.377 -39.781 -32.625 1 96.69 174 ARG A C 1
ATOM 1251 O O . ARG A 1 174 ? -1.227 -39.406 -32.844 1 96.69 174 ARG A O 1
ATOM 1258 N N . GLU A 1 175 ? -3.381 -39.031 -32.25 1 97.19 175 GLU A N 1
ATOM 1259 C CA . GLU A 1 175 ? -3.152 -37.594 -32.062 1 97.19 175 GLU A CA 1
ATOM 1260 C C . GLU A 1 175 ? -2.139 -37.344 -30.938 1 97.19 175 GLU A C 1
ATOM 1262 O O . GLU A 1 175 ? -1.313 -36.438 -31.031 1 97.19 175 GLU A O 1
ATOM 1267 N N . ALA A 1 176 ? -2.225 -38.125 -29.906 1 96.69 176 ALA A N 1
ATOM 1268 C CA . ALA A 1 176 ? -1.303 -38 -28.781 1 96.69 176 ALA A CA 1
ATOM 1269 C C . ALA A 1 176 ? 0.135 -38.281 -29.203 1 96.69 176 ALA A C 1
ATOM 1271 O O . ALA A 1 176 ? 1.051 -37.531 -28.844 1 96.69 176 ALA A O 1
ATOM 1272 N N . ARG A 1 177 ? 0.3 -39.312 -29.953 1 95.44 177 ARG A N 1
ATOM 1273 C CA . ARG A 1 177 ? 1.633 -39.688 -30.422 1 95.44 177 ARG A CA 1
ATOM 1274 C C . ARG A 1 177 ? 2.186 -38.625 -31.391 1 95.44 177 ARG A C 1
ATOM 1276 O O . ARG A 1 177 ? 3.357 -38.25 -31.297 1 95.44 177 ARG A O 1
ATOM 1283 N N . ASP A 1 178 ? 1.32 -38.094 -32.281 1 95.88 178 ASP A N 1
ATOM 1284 C CA . ASP A 1 178 ? 1.723 -37.062 -33.219 1 95.88 178 ASP A CA 1
ATOM 1285 C C . ASP A 1 178 ? 2.066 -35.75 -32.469 1 95.88 178 ASP A C 1
ATOM 1287 O O . ASP A 1 178 ? 3.029 -35.062 -32.812 1 95.88 178 ASP A O 1
ATOM 1291 N N . ALA A 1 179 ? 1.221 -35.469 -31.5 1 95.94 179 ALA A N 1
ATOM 1292 C CA . ALA A 1 179 ? 1.428 -34.25 -30.719 1 95.94 179 ALA A CA 1
ATOM 1293 C C . ALA A 1 179 ? 2.766 -34.281 -30 1 95.94 179 ALA A C 1
ATOM 1295 O O . ALA A 1 179 ? 3.451 -33.281 -29.891 1 95.94 179 ALA A O 1
ATOM 1296 N N . TYR A 1 180 ? 3.119 -35.406 -29.422 1 95.75 180 TYR A N 1
ATOM 1297 C CA . TYR A 1 180 ? 4.383 -35.531 -28.703 1 95.75 180 TYR A CA 1
ATOM 1298 C C . TYR A 1 180 ? 5.562 -35.219 -29.625 1 95.75 180 TYR A C 1
ATOM 1300 O O . TYR A 1 180 ? 6.484 -34.5 -29.234 1 95.75 180 TYR A O 1
ATOM 1308 N N . ALA A 1 181 ? 5.477 -35.75 -30.812 1 92.56 181 ALA A N 1
ATOM 1309 C CA . ALA A 1 181 ? 6.52 -35.469 -31.797 1 92.56 181 ALA A CA 1
ATOM 1310 C C . ALA A 1 181 ? 6.605 -34 -32.125 1 92.56 181 ALA A C 1
ATOM 1312 O O . ALA A 1 181 ? 7.699 -33.438 -32.281 1 92.56 181 ALA A O 1
ATOM 1313 N N . SER A 1 182 ? 5.488 -33.438 -32.219 1 92.88 182 SER A N 1
ATOM 1314 C CA . SER A 1 182 ? 5.43 -32.031 -32.594 1 92.88 182 SER A CA 1
ATOM 1315 C C . SER A 1 182 ? 6.004 -31.141 -31.484 1 92.88 182 SER A C 1
ATOM 1317 O O . SER A 1 182 ? 6.453 -30.031 -31.75 1 92.88 182 SER A O 1
ATOM 1319 N N . LEU A 1 183 ? 6.012 -31.625 -30.219 1 92.69 183 LEU A N 1
ATOM 1320 C CA . LEU A 1 183 ? 6.539 -30.875 -29.078 1 92.69 183 LEU A CA 1
ATOM 1321 C C . LEU A 1 183 ? 8.023 -31.156 -28.875 1 92.69 183 LEU A C 1
ATOM 1323 O O . LEU A 1 183 ? 8.594 -30.812 -27.844 1 92.69 183 LEU A O 1
ATOM 1327 N N . GLY A 1 184 ? 8.641 -31.844 -29.906 1 90.5 184 GLY A N 1
ATOM 1328 C CA . GLY A 1 184 ? 10.086 -32.031 -29.922 1 90.5 184 GLY A CA 1
ATOM 1329 C C . GLY A 1 184 ? 10.531 -33.25 -29.109 1 90.5 184 GLY A C 1
ATOM 1330 O O . GLY A 1 184 ? 11.727 -33.438 -28.875 1 90.5 184 GLY A O 1
ATOM 1331 N N . GLY A 1 185 ? 9.57 -33.969 -28.609 1 90.06 185 GLY A N 1
ATOM 1332 C CA . GLY A 1 185 ? 9.922 -35.188 -27.891 1 90.06 185 GLY A CA 1
ATOM 1333 C C . GLY A 1 185 ? 10.477 -34.938 -26.5 1 90.06 185 GLY A C 1
ATOM 1334 O O . GLY A 1 185 ? 11.211 -35.75 -25.969 1 90.06 185 GLY A O 1
ATOM 1335 N N . VAL A 1 186 ? 10.234 -33.75 -25.969 1 93.5 186 VAL A N 1
ATOM 1336 C CA . VAL A 1 186 ? 10.641 -33.406 -24.609 1 93.5 186 VAL A CA 1
ATOM 1337 C C . VAL A 1 186 ? 9.68 -34.062 -23.609 1 93.5 186 VAL A C 1
ATOM 1339 O O . VAL A 1 186 ? 8.578 -34.469 -23.984 1 93.5 186 VAL A O 1
ATOM 1342 N N . PRO A 1 187 ? 10.062 -34.281 -22.422 1 96 187 PRO A N 1
ATOM 1343 C CA . PRO A 1 187 ? 9.133 -34.875 -21.453 1 96 187 PRO A CA 1
ATOM 1344 C C . PRO A 1 187 ? 7.801 -34.125 -21.391 1 96 187 PRO A C 1
ATOM 1346 O O . PRO A 1 187 ? 7.773 -32.875 -21.438 1 96 187 PRO A O 1
ATOM 1349 N N . CYS A 1 188 ? 6.742 -34.844 -21.359 1 96.94 188 CYS A N 1
ATOM 1350 C CA . CYS A 1 188 ? 5.387 -34.312 -21.375 1 96.94 188 CYS A CA 1
ATOM 1351 C C . CYS A 1 188 ? 4.496 -35.062 -20.391 1 96.94 188 CYS A C 1
ATOM 1353 O O . CYS A 1 188 ? 4.867 -36.125 -19.891 1 96.94 188 CYS A O 1
ATOM 1355 N N . VAL A 1 189 ? 3.455 -34.438 -20.125 1 96.75 189 VAL A N 1
ATOM 1356 C CA . VAL A 1 189 ? 2.355 -35.062 -19.391 1 96.75 189 VAL A CA 1
ATOM 1357 C C . VAL A 1 189 ? 1.077 -35 -20.219 1 96.75 189 VAL A C 1
ATOM 1359 O O . VAL A 1 189 ? 0.718 -33.938 -20.734 1 96.75 189 VAL A O 1
ATOM 1362 N N . LEU A 1 190 ? 0.451 -36.125 -20.438 1 97.38 190 LEU A N 1
ATOM 1363 C CA . LEU A 1 190 ? -0.875 -36.156 -21.047 1 97.38 190 LEU A CA 1
ATOM 1364 C C . LEU A 1 190 ? -1.959 -36.25 -19.969 1 97.38 190 LEU A C 1
ATOM 1366 O O . LEU A 1 190 ? -2.125 -37.281 -19.328 1 97.38 190 LEU A O 1
ATOM 1370 N N . GLU A 1 191 ? -2.695 -35.188 -19.844 1 97.06 191 GLU A N 1
ATOM 1371 C CA . GLU A 1 191 ? -3.717 -35.094 -18.812 1 97.06 191 GLU A CA 1
ATOM 1372 C C . GLU A 1 191 ? -5.117 -35.25 -19.391 1 97.06 191 GLU A C 1
ATOM 1374 O O . GLU A 1 191 ? -5.43 -34.688 -20.438 1 97.06 191 GLU A O 1
ATOM 1379 N N . LYS A 1 192 ? -5.945 -36 -18.703 1 97.44 192 LYS A N 1
ATOM 1380 C CA . LYS A 1 192 ? -7.34 -36.188 -19.109 1 97.44 192 LYS A CA 1
ATOM 1381 C C . LYS A 1 192 ? -8.102 -34.844 -18.984 1 97.44 192 LYS A C 1
ATOM 1383 O O . LYS A 1 192 ? -7.965 -34.156 -17.984 1 97.44 192 LYS A O 1
ATOM 1388 N N . ARG A 1 193 ? -8.82 -34.469 -20 1 96.38 193 ARG A N 1
ATOM 1389 C CA . ARG A 1 193 ? -9.75 -33.375 -19.875 1 96.38 193 ARG A CA 1
ATOM 1390 C C . ARG A 1 193 ? -10.945 -33.75 -19 1 96.38 193 ARG A C 1
ATOM 1392 O O . ARG A 1 193 ? -11.688 -34.656 -19.328 1 96.38 193 ARG A O 1
ATOM 1399 N N . LEU A 1 194 ? -11.164 -33.062 -17.938 1 95.88 194 LEU A N 1
ATOM 1400 C CA . LEU A 1 194 ? -12.219 -33.344 -16.984 1 95.88 194 LEU A CA 1
ATOM 1401 C C . LEU A 1 194 ? -13.414 -32.438 -17.172 1 95.88 194 LEU A C 1
ATOM 1403 O O . LEU A 1 194 ? -13.273 -31.328 -17.719 1 95.88 194 LEU A O 1
ATOM 1407 N N . PRO A 1 195 ? -14.641 -32.906 -16.781 1 96.31 195 PRO A N 1
ATOM 1408 C CA . PRO A 1 195 ? -15.812 -32.031 -16.844 1 96.31 195 PRO A CA 1
ATOM 1409 C C . PRO A 1 195 ? -15.766 -30.875 -15.836 1 96.31 195 PRO A C 1
ATOM 1411 O O . PRO A 1 195 ? -16.406 -30.969 -14.781 1 96.31 195 PRO A O 1
ATOM 1414 N N . LEU A 1 196 ? -15.18 -29.922 -16.219 1 96.06 196 LEU A N 1
ATOM 1415 C CA . LEU A 1 196 ? -14.93 -28.781 -15.352 1 96.06 196 LEU A CA 1
ATOM 1416 C C . LEU A 1 196 ? -16.203 -27.969 -15.141 1 96.06 196 LEU A C 1
ATOM 1418 O O . LEU A 1 196 ? -16.922 -27.672 -16.094 1 96.06 196 LEU A O 1
ATOM 1422 N N . GLU A 1 197 ? -16.594 -27.609 -13.93 1 97.75 197 GLU A N 1
ATOM 1423 C CA . GLU A 1 197 ? -17.672 -26.672 -13.633 1 97.75 197 GLU A CA 1
ATOM 1424 C C . GLU A 1 197 ? -17.125 -25.25 -13.43 1 97.75 197 GLU A C 1
ATOM 1426 O O . GLU A 1 197 ? -17.578 -24.312 -14.07 1 97.75 197 GLU A O 1
ATOM 1431 N N . TYR A 1 198 ? -16.188 -25.062 -12.5 1 97.75 198 TYR A N 1
ATOM 1432 C CA . TYR A 1 198 ? -15.5 -23.797 -12.289 1 97.75 198 TYR A CA 1
ATOM 1433 C C . TYR A 1 198 ? -14.133 -24.016 -11.656 1 97.75 198 TYR A C 1
ATOM 1435 O O . TYR A 1 198 ? -13.773 -25.141 -11.312 1 97.75 198 TYR A O 1
ATOM 1443 N N . GLU A 1 199 ? -13.336 -22.984 -11.602 1 97.94 199 GLU A N 1
ATOM 1444 C CA . GLU A 1 199 ? -11.977 -23.031 -11.078 1 97.94 199 GLU A CA 1
ATOM 1445 C C . GLU A 1 199 ? -11.828 -22.172 -9.836 1 97.94 199 GLU A C 1
ATOM 1447 O O . GLU A 1 199 ? -12.469 -21.125 -9.727 1 97.94 199 GLU A O 1
ATOM 1452 N N . VAL A 1 200 ? -11.023 -22.609 -8.875 1 98.81 200 VAL A N 1
ATOM 1453 C CA . VAL A 1 200 ? -10.781 -21.844 -7.664 1 98.81 200 VAL A CA 1
ATOM 1454 C C . VAL A 1 200 ? -9.281 -21.828 -7.348 1 98.81 200 VAL A C 1
ATOM 1456 O O . VAL A 1 200 ? -8.531 -22.672 -7.863 1 98.81 200 VAL A O 1
ATOM 1459 N N . SER A 1 201 ? -8.844 -20.859 -6.629 1 98.81 201 SER A N 1
ATOM 1460 C CA . SER A 1 201 ? -7.488 -20.766 -6.109 1 98.81 201 SER A CA 1
ATOM 1461 C C . SER A 1 201 ? -7.484 -20.656 -4.586 1 98.81 201 SER A C 1
ATOM 1463 O O . SER A 1 201 ? -8.203 -19.828 -4.016 1 98.81 201 SER A O 1
ATOM 1465 N N . ALA A 1 202 ? -6.777 -21.516 -3.967 1 98.88 202 ALA A N 1
ATOM 1466 C CA . ALA A 1 202 ? -6.477 -21.391 -2.543 1 98.88 202 ALA A CA 1
ATOM 1467 C C . ALA A 1 202 ? -5.098 -20.781 -2.324 1 98.88 202 ALA A C 1
ATOM 1469 O O . ALA A 1 202 ? -4.082 -21.344 -2.75 1 98.88 202 ALA A O 1
ATOM 1470 N N . LEU A 1 203 ? -5.121 -19.625 -1.743 1 98.88 203 LEU A N 1
ATOM 1471 C CA . LEU A 1 203 ? -3.898 -18.891 -1.429 1 98.88 203 LEU A CA 1
ATOM 1472 C C . LEU A 1 203 ? -3.57 -19 0.057 1 98.88 203 LEU A C 1
ATOM 1474 O O . LEU A 1 203 ? -4.418 -18.719 0.907 1 98.88 203 LEU A O 1
ATOM 1478 N N . ILE A 1 204 ? -2.348 -19.422 0.384 1 98.75 204 ILE A N 1
ATOM 1479 C CA . ILE A 1 204 ? -1.948 -19.547 1.781 1 98.75 204 ILE A CA 1
ATOM 1480 C C . ILE A 1 204 ? -0.563 -18.938 1.98 1 98.75 204 ILE A C 1
ATOM 1482 O O . ILE A 1 204 ? 0.163 -18.703 1.013 1 98.75 204 ILE A O 1
ATOM 1486 N N . ALA A 1 205 ? -0.244 -18.594 3.16 1 98.88 205 ALA A N 1
ATOM 1487 C CA . ALA A 1 205 ? 1.109 -18.297 3.621 1 98.88 205 ALA A CA 1
ATOM 1488 C C . ALA A 1 205 ? 1.545 -19.266 4.715 1 98.88 205 ALA A C 1
ATOM 1490 O O . ALA A 1 205 ? 0.771 -19.578 5.621 1 98.88 205 ALA A O 1
ATOM 1491 N N . ARG A 1 206 ? 2.678 -19.812 4.586 1 98.75 206 ARG A N 1
ATOM 1492 C CA . ARG A 1 206 ? 3.244 -20.672 5.617 1 98.75 206 ARG A CA 1
ATOM 1493 C C . ARG A 1 206 ? 4.547 -20.094 6.16 1 98.75 206 ARG A C 1
ATOM 1495 O O . ARG A 1 206 ? 5.43 -19.703 5.391 1 98.75 206 ARG A O 1
ATOM 1502 N N . GLY A 1 207 ? 4.609 -20 7.461 1 97.69 207 GLY A N 1
ATOM 1503 C CA . GLY A 1 207 ? 5.793 -19.469 8.117 1 97.69 207 GLY A CA 1
ATOM 1504 C C . GLY A 1 207 ? 6.855 -20.516 8.375 1 97.69 207 GLY A C 1
ATOM 1505 O O . GLY A 1 207 ? 6.598 -21.719 8.25 1 97.69 207 GLY A O 1
ATOM 1506 N N . ALA A 1 208 ? 8.039 -20.031 8.711 1 95.56 208 ALA A N 1
ATOM 1507 C CA . ALA A 1 208 ? 9.164 -20.906 9.016 1 95.56 208 ALA A CA 1
ATOM 1508 C C . ALA A 1 208 ? 8.875 -21.766 10.242 1 95.56 208 ALA A C 1
ATOM 1510 O O . ALA A 1 208 ? 9.438 -22.859 10.391 1 95.56 208 ALA A O 1
ATOM 1511 N N . ASN A 1 209 ? 7.992 -21.312 11.055 1 95.12 209 ASN A N 1
ATOM 1512 C CA . ASN A 1 209 ? 7.645 -22.047 12.266 1 95.12 209 ASN A CA 1
ATOM 1513 C C . ASN A 1 209 ? 6.547 -23.078 12 1 95.12 209 ASN A C 1
ATOM 1515 O O . ASN A 1 209 ? 6.082 -23.75 12.922 1 95.12 209 ASN A O 1
ATOM 1519 N N . GLY A 1 210 ? 6.039 -23.125 10.781 1 96.31 210 GLY A N 1
ATOM 1520 C CA . GLY A 1 210 ? 5.055 -24.125 10.414 1 96.31 210 GLY A CA 1
ATOM 1521 C C . GLY A 1 210 ? 3.627 -23.609 10.469 1 96.31 210 GLY A C 1
ATOM 1522 O O . GLY A 1 210 ? 2.703 -24.281 9.992 1 96.31 210 GLY A O 1
ATOM 1523 N N . ALA A 1 211 ? 3.43 -22.422 11.016 1 96.94 211 ALA A N 1
ATOM 1524 C CA . ALA A 1 211 ? 2.094 -21.828 11.047 1 96.94 211 ALA A CA 1
ATOM 1525 C C . ALA A 1 211 ? 1.616 -21.484 9.641 1 96.94 211 ALA A C 1
ATOM 1527 O O . ALA A 1 211 ? 2.416 -21.094 8.781 1 96.94 211 ALA A O 1
ATOM 1528 N N . SER A 1 212 ? 0.323 -21.625 9.414 1 98.19 212 SER A N 1
ATOM 1529 C CA . SER A 1 212 ? -0.255 -21.266 8.125 1 98.19 212 SER A CA 1
ATOM 1530 C C . SER A 1 212 ? -1.346 -20.219 8.281 1 98.19 212 SER A C 1
ATOM 1532 O O . SER A 1 212 ? -2.053 -20.188 9.289 1 98.19 212 SER A O 1
ATOM 1534 N N . ALA A 1 213 ? -1.404 -19.266 7.453 1 98.56 213 ALA A N 1
ATOM 1535 C CA . ALA A 1 213 ? -2.51 -18.328 7.266 1 98.56 213 ALA A CA 1
ATOM 1536 C C . ALA A 1 213 ? -3.174 -18.531 5.906 1 98.56 213 ALA A C 1
ATOM 1538 O O . ALA A 1 213 ? -2.506 -18.469 4.871 1 98.56 213 ALA A O 1
ATOM 1539 N N . VAL A 1 214 ? -4.48 -18.75 5.902 1 98.75 214 VAL A N 1
ATOM 1540 C CA . VAL A 1 214 ? -5.215 -19.125 4.695 1 98.75 214 VAL A CA 1
ATOM 1541 C C . VAL A 1 214 ? -6.145 -17.984 4.285 1 98.75 214 VAL A C 1
ATOM 1543 O O . VAL A 1 214 ? -6.875 -17.438 5.121 1 98.75 214 VAL A O 1
ATOM 1546 N N . PHE A 1 215 ? -6.121 -17.594 3.006 1 98.88 215 PHE A N 1
ATOM 1547 C CA . PHE A 1 215 ? -6.973 -16.516 2.496 1 98.88 215 PHE A CA 1
ATOM 1548 C C . PHE A 1 215 ? -8.328 -17.062 2.057 1 98.88 215 PHE A C 1
ATOM 1550 O O . PHE A 1 215 ? -8.469 -18.281 1.846 1 98.88 215 PHE A O 1
ATOM 1557 N N . PRO A 1 216 ? -9.328 -16.203 1.942 1 98.75 216 PRO A N 1
ATOM 1558 C CA . PRO A 1 216 ? -10.602 -16.641 1.359 1 98.75 216 PRO A CA 1
ATOM 1559 C C . PRO A 1 216 ? -10.445 -17.188 -0.058 1 98.75 216 PRO A C 1
ATOM 1561 O O . PRO A 1 216 ? -9.617 -16.688 -0.826 1 98.75 216 PRO A O 1
ATOM 1564 N N . LEU A 1 217 ? -11.266 -18.188 -0.336 1 98.94 217 LEU A N 1
ATOM 1565 C CA . LEU A 1 217 ? -11.164 -18.906 -1.6 1 98.94 217 LEU A CA 1
ATOM 1566 C C . LEU A 1 217 ? -11.633 -18.031 -2.762 1 98.94 217 LEU A C 1
ATOM 1568 O O . LEU A 1 217 ? -12.703 -17.422 -2.697 1 98.94 217 LEU A O 1
ATOM 1572 N N . ALA A 1 218 ? -10.867 -17.953 -3.801 1 98.94 218 ALA A N 1
ATOM 1573 C CA . ALA A 1 218 ? -11.195 -17.172 -4.992 1 98.94 218 ALA A CA 1
ATOM 1574 C C . ALA A 1 218 ? -11.75 -18.078 -6.098 1 98.94 218 ALA A C 1
ATOM 1576 O O . ALA A 1 218 ? -11.227 -19.156 -6.344 1 98.94 218 ALA A O 1
ATOM 1577 N N . GLN A 1 219 ? -12.844 -17.672 -6.727 1 98.88 219 GLN A N 1
ATOM 1578 C CA . GLN A 1 219 ? -13.32 -18.297 -7.953 1 98.88 219 GLN A CA 1
ATOM 1579 C C . GLN A 1 219 ? -12.836 -17.531 -9.188 1 98.88 219 GLN A C 1
ATOM 1581 O O . GLN A 1 219 ? -12.953 -16.312 -9.242 1 98.88 219 GLN A O 1
ATOM 1586 N N . ASN A 1 220 ? -12.375 -18.297 -10.141 1 98.12 220 ASN A N 1
ATOM 1587 C CA . ASN A 1 220 ? -11.672 -17.672 -11.258 1 98.12 220 ASN A CA 1
ATOM 1588 C C . ASN A 1 220 ? -12.352 -17.969 -12.586 1 98.12 220 ASN A C 1
ATOM 1590 O O . ASN A 1 220 ? -12.852 -19.078 -12.797 1 98.12 220 ASN A O 1
ATOM 1594 N N . THR A 1 221 ? -12.352 -16.984 -13.367 1 96.62 221 THR A N 1
ATOM 1595 C CA . THR A 1 221 ? -12.703 -17.125 -14.773 1 96.62 221 THR A CA 1
ATOM 1596 C C . THR A 1 221 ? -11.492 -16.859 -15.664 1 96.62 221 THR A C 1
ATOM 1598 O O . THR A 1 221 ? -10.734 -15.914 -15.422 1 96.62 221 THR A O 1
ATOM 1601 N N . HIS A 1 222 ? -11.305 -17.734 -16.625 1 92.69 222 HIS A N 1
ATOM 1602 C CA . HIS A 1 222 ? -10.203 -17.594 -17.562 1 92.69 222 HIS A CA 1
ATOM 1603 C C . HIS A 1 222 ? -10.719 -17.391 -18.984 1 92.69 222 HIS A C 1
ATOM 1605 O O . HIS A 1 222 ? -11.781 -17.906 -19.344 1 92.69 222 HIS A O 1
ATOM 1611 N N . HIS A 1 223 ? -10.055 -16.609 -19.688 1 89.75 223 HIS A N 1
ATOM 1612 C CA . HIS A 1 223 ? -10.273 -16.422 -21.125 1 89.75 223 HIS A CA 1
ATOM 1613 C C . HIS A 1 223 ? -8.992 -16.672 -21.922 1 89.75 223 HIS A C 1
ATOM 1615 O O . HIS A 1 223 ? -7.984 -16 -21.703 1 89.75 223 HIS A O 1
ATOM 1621 N N . GLY A 1 224 ? -9.078 -17.625 -22.828 1 82.81 224 GLY A N 1
ATOM 1622 C CA . GLY A 1 224 ? -7.879 -18 -23.562 1 82.81 224 GLY A CA 1
ATOM 1623 C C . GLY A 1 224 ? -6.77 -18.516 -22.672 1 82.81 224 GLY A C 1
ATOM 1624 O O . GLY A 1 224 ? -5.59 -18.25 -22.906 1 82.81 224 GLY A O 1
ATOM 1625 N N . GLY A 1 225 ? -7.164 -19.141 -21.609 1 83.5 225 GLY A N 1
ATOM 1626 C CA . GLY A 1 225 ? -6.191 -19.75 -20.719 1 83.5 225 GLY A CA 1
ATOM 1627 C C . GLY A 1 225 ? -5.551 -18.75 -19.766 1 83.5 225 GLY A C 1
ATOM 1628 O O . GLY A 1 225 ? -4.672 -19.109 -18.984 1 83.5 225 GLY A O 1
ATOM 1629 N N . ILE A 1 226 ? -6 -17.5 -19.828 1 90.31 226 ILE A N 1
ATOM 1630 C CA . ILE A 1 226 ? -5.43 -16.453 -18.969 1 90.31 226 ILE A CA 1
ATOM 1631 C C . ILE A 1 226 ? -6.48 -15.961 -17.984 1 90.31 226 ILE A C 1
ATOM 1633 O O . ILE A 1 226 ? -7.637 -15.75 -18.359 1 90.31 226 ILE A O 1
ATOM 1637 N N . LEU A 1 227 ? -6.145 -15.812 -16.781 1 94.75 227 LEU A N 1
ATOM 1638 C CA . LEU A 1 227 ? -7.055 -15.328 -15.742 1 94.75 227 LEU A CA 1
ATOM 1639 C C . LEU A 1 227 ? -7.652 -13.977 -16.141 1 94.75 227 LEU A C 1
ATOM 1641 O O . LEU A 1 227 ? -6.922 -13.055 -16.516 1 94.75 227 LEU A O 1
ATOM 1645 N N . SER A 1 228 ? -8.938 -13.883 -16.047 1 96.44 228 SER A N 1
ATOM 1646 C CA . SER A 1 228 ? -9.609 -12.633 -16.391 1 96.44 228 SER A CA 1
ATOM 1647 C C . SER A 1 228 ? -10.258 -12.008 -15.156 1 96.44 228 SER A C 1
ATOM 1649 O O . SER A 1 228 ? -10.164 -10.797 -14.945 1 96.44 228 SER A O 1
ATOM 1651 N N . LEU A 1 229 ? -10.859 -12.859 -14.344 1 98.31 229 LEU A N 1
ATOM 1652 C CA . LEU A 1 229 ? -11.648 -12.375 -13.219 1 98.31 229 LEU A CA 1
ATOM 1653 C C . LEU A 1 229 ? -11.523 -13.32 -12.023 1 98.31 229 LEU A C 1
ATOM 1655 O O . LEU A 1 229 ? -11.586 -14.539 -12.188 1 98.31 229 LEU A O 1
ATOM 1659 N N . SER A 1 230 ? -11.312 -12.82 -10.875 1 98.75 230 SER A N 1
ATOM 1660 C CA . SER A 1 230 ? -11.414 -13.547 -9.609 1 98.75 230 SER A CA 1
ATOM 1661 C C . SER A 1 230 ? -12.477 -12.922 -8.703 1 98.75 230 SER A C 1
ATOM 1663 O O . SER A 1 230 ? -12.492 -11.703 -8.516 1 98.75 230 SER A O 1
ATOM 1665 N N . VAL A 1 231 ? -13.375 -13.711 -8.172 1 98.88 231 VAL A N 1
ATOM 1666 C CA . VAL A 1 231 ? -14.406 -13.25 -7.254 1 98.88 231 VAL A CA 1
ATOM 1667 C C . VAL A 1 231 ? -14.219 -13.906 -5.887 1 98.88 231 VAL A C 1
ATOM 1669 O O . VAL A 1 231 ? -14.055 -15.125 -5.793 1 98.88 231 VAL A O 1
ATOM 1672 N N . VAL A 1 232 ? -14.172 -13.109 -4.883 1 98.88 232 VAL A N 1
ATOM 1673 C CA . VAL A 1 232 ? -13.906 -13.586 -3.525 1 98.88 232 VAL A CA 1
ATOM 1674 C C . VAL A 1 232 ? -14.891 -12.938 -2.551 1 98.88 232 VAL A C 1
ATOM 1676 O O . VAL A 1 232 ? -15.016 -11.711 -2.506 1 98.88 232 VAL A O 1
ATOM 1679 N N . PRO A 1 233 ? -15.633 -13.742 -1.724 1 98.44 233 PRO A N 1
ATOM 1680 C CA . PRO A 1 233 ? -15.531 -15.203 -1.656 1 98.44 233 PRO A CA 1
ATOM 1681 C C . PRO A 1 233 ? -16.078 -15.891 -2.908 1 98.44 233 PRO A C 1
ATOM 1683 O O . PRO A 1 233 ? -16.828 -15.281 -3.672 1 98.44 233 PRO A O 1
ATOM 1686 N N . ALA A 1 234 ? -15.625 -17.078 -3.115 1 98.81 234 ALA A N 1
ATOM 1687 C CA . ALA A 1 234 ? -16.047 -17.859 -4.27 1 98.81 234 ALA A CA 1
ATOM 1688 C C . ALA A 1 234 ? -17.562 -18.062 -4.277 1 98.81 234 ALA A C 1
ATOM 1690 O O . ALA A 1 234 ? -18.125 -18.734 -3.41 1 98.81 234 ALA A O 1
ATOM 1691 N N . PRO A 1 235 ? -18.266 -17.562 -5.277 1 98.19 235 PRO A N 1
ATOM 1692 C CA . PRO A 1 235 ? -19.719 -17.516 -5.215 1 98.19 235 PRO A CA 1
ATOM 1693 C C . PRO A 1 235 ? -20.359 -18.906 -5.305 1 98.19 235 PRO A C 1
ATOM 1695 O O . PRO A 1 235 ? -21.422 -19.156 -4.73 1 98.19 235 PRO A O 1
ATOM 1698 N N . ALA A 1 236 ? -19.719 -19.828 -5.969 1 97.94 236 ALA A N 1
ATOM 1699 C CA . ALA A 1 236 ? -20.344 -21.125 -6.242 1 97.94 236 ALA A CA 1
ATOM 1700 C C . ALA A 1 236 ? -19.891 -22.188 -5.246 1 97.94 236 ALA A C 1
ATOM 1702 O O . ALA A 1 236 ? -20.375 -23.312 -5.266 1 97.94 236 ALA A O 1
ATOM 1703 N N . ALA A 1 237 ? -18.953 -21.828 -4.41 1 98.31 237 ALA A N 1
ATOM 1704 C CA . ALA A 1 237 ? -18.359 -22.844 -3.531 1 98.31 237 ALA A CA 1
ATOM 1705 C C . ALA A 1 237 ? -19.125 -22.953 -2.225 1 98.31 237 ALA A C 1
ATOM 1707 O O . ALA A 1 237 ? -19.438 -21.938 -1.591 1 98.31 237 ALA A O 1
ATOM 1708 N N . SER A 1 238 ? -19.453 -24.172 -1.802 1 97.94 238 SER A N 1
ATOM 1709 C CA . SER A 1 238 ? -20 -24.406 -0.47 1 97.94 238 SER A CA 1
ATOM 1710 C C . SER A 1 238 ? -18.938 -24.234 0.605 1 97.94 238 SER A C 1
ATOM 1712 O O . SER A 1 238 ? -17.734 -24.266 0.314 1 97.94 238 SER A O 1
ATOM 1714 N N . ASP A 1 239 ? -19.375 -24.094 1.812 1 97.94 239 ASP A N 1
ATOM 1715 C CA . ASP A 1 239 ? -18.453 -23.969 2.928 1 97.94 239 ASP A CA 1
ATOM 1716 C C . ASP A 1 239 ? -17.547 -25.188 3.021 1 97.94 239 ASP A C 1
ATOM 1718 O O . ASP A 1 239 ? -16.359 -25.078 3.35 1 97.94 239 ASP A O 1
ATOM 1722 N N . ALA A 1 240 ? -18.125 -26.312 2.744 1 98.25 240 ALA A N 1
ATOM 1723 C CA . ALA A 1 240 ? -17.359 -27.562 2.809 1 98.25 240 ALA A CA 1
ATOM 1724 C C . ALA A 1 240 ? -16.266 -27.578 1.754 1 98.25 240 ALA A C 1
ATOM 1726 O O . ALA A 1 240 ? -15.133 -27.984 2.037 1 98.25 240 ALA A O 1
ATOM 1727 N N . LEU A 1 241 ? -16.609 -27.172 0.542 1 98.44 241 LEU A N 1
ATOM 1728 C CA . LEU A 1 241 ? -15.633 -27.141 -0.54 1 98.44 241 LEU A CA 1
ATOM 1729 C C . LEU A 1 241 ? -14.523 -26.125 -0.243 1 98.44 241 LEU A C 1
ATOM 1731 O O . LEU A 1 241 ? -13.352 -26.391 -0.528 1 98.44 241 LEU A O 1
ATOM 1735 N N . VAL A 1 242 ? -14.922 -24.984 0.306 1 98.69 242 VAL A N 1
ATOM 1736 C CA . VAL A 1 242 ? -13.945 -23.984 0.694 1 98.69 242 VAL A CA 1
ATOM 1737 C C . VAL A 1 242 ? -12.938 -24.578 1.676 1 98.69 242 VAL A C 1
ATOM 1739 O O . VAL A 1 242 ? -11.727 -24.469 1.479 1 98.69 242 VAL A O 1
ATOM 1742 N N . ARG A 1 243 ? -13.406 -25.234 2.693 1 98.5 243 ARG A N 1
ATOM 1743 C CA . ARG A 1 243 ? -12.547 -25.844 3.695 1 98.5 243 ARG A CA 1
ATOM 1744 C C . ARG A 1 243 ? -11.648 -26.906 3.066 1 98.5 243 ARG A C 1
ATOM 1746 O O . ARG A 1 243 ? -10.461 -26.984 3.375 1 98.5 243 ARG A O 1
ATOM 1753 N N . GLU A 1 244 ? -12.227 -27.688 2.213 1 98.69 244 GLU A N 1
ATOM 1754 C CA . GLU A 1 244 ? -11.477 -28.75 1.547 1 98.69 244 GLU A CA 1
ATOM 1755 C C . GLU A 1 244 ? -10.312 -28.188 0.738 1 98.69 244 GLU A C 1
ATOM 1757 O O . GLU A 1 244 ? -9.18 -28.656 0.845 1 98.69 244 GLU A O 1
ATOM 1762 N N . ALA A 1 245 ? -10.602 -27.172 -0.069 1 98.88 245 ALA A N 1
ATOM 1763 C CA . ALA A 1 245 ? -9.578 -26.547 -0.906 1 98.88 245 ALA A CA 1
ATOM 1764 C C . ALA A 1 245 ? -8.469 -25.922 -0.054 1 98.88 245 ALA A C 1
ATOM 1766 O O . ALA A 1 245 ? -7.285 -26.109 -0.334 1 98.88 245 ALA A O 1
ATOM 1767 N N . GLN A 1 246 ? -8.852 -25.203 0.967 1 98.81 246 GLN A N 1
ATOM 1768 C CA . GLN A 1 246 ? -7.895 -24.547 1.848 1 98.81 246 GLN A CA 1
ATOM 1769 C C . GLN A 1 246 ? -7.035 -25.562 2.59 1 98.81 246 GLN A C 1
ATOM 1771 O O . GLN A 1 246 ? -5.816 -25.406 2.68 1 98.81 246 GLN A O 1
ATOM 1776 N N . GLN A 1 247 ? -7.637 -26.625 3.066 1 98.62 247 GLN A N 1
ATOM 1777 C CA . GLN A 1 247 ? -6.898 -27.672 3.773 1 98.62 247 GLN A CA 1
ATOM 1778 C C . GLN A 1 247 ? -5.949 -28.406 2.834 1 98.62 247 GLN A C 1
ATOM 1780 O O . GLN A 1 247 ? -4.844 -28.781 3.232 1 98.62 247 GLN A O 1
ATOM 1785 N N . ALA A 1 248 ? -6.41 -28.625 1.624 1 98.81 248 ALA A N 1
ATOM 1786 C CA . ALA A 1 248 ? -5.547 -29.25 0.628 1 98.81 248 ALA A CA 1
ATOM 1787 C C . ALA A 1 248 ? -4.297 -28.406 0.38 1 98.81 248 ALA A C 1
ATOM 1789 O O . ALA A 1 248 ? -3.188 -28.938 0.306 1 98.81 248 ALA A O 1
ATOM 1790 N N . ALA A 1 249 ? -4.484 -27.094 0.253 1 98.88 249 ALA A N 1
ATOM 1791 C CA . ALA A 1 249 ? -3.348 -26.203 0.045 1 98.88 249 ALA A CA 1
ATOM 1792 C C . ALA A 1 249 ? -2.389 -26.25 1.23 1 98.88 249 ALA A C 1
ATOM 1794 O O . ALA A 1 249 ? -1.169 -26.266 1.05 1 98.88 249 ALA A O 1
ATOM 1795 N N . VAL A 1 250 ? -2.922 -26.266 2.432 1 98.75 250 VAL A N 1
ATOM 1796 C CA . VAL A 1 250 ? -2.109 -26.328 3.641 1 98.75 250 VAL A CA 1
ATOM 1797 C C . VAL A 1 250 ? -1.32 -27.641 3.652 1 98.75 250 VAL A C 1
ATOM 1799 O O . VAL A 1 250 ? -0.125 -27.656 3.957 1 98.75 250 VAL A O 1
ATOM 1802 N N . ARG A 1 251 ? -1.96 -28.734 3.271 1 98.5 251 ARG A N 1
ATOM 1803 C CA . ARG A 1 251 ? -1.302 -30.031 3.244 1 98.5 251 ARG A CA 1
ATOM 1804 C C . ARG A 1 251 ? -0.144 -30.031 2.25 1 98.5 251 ARG A C 1
ATOM 1806 O O . ARG A 1 251 ? 0.925 -30.578 2.541 1 98.5 251 ARG A O 1
ATOM 1813 N N . ILE A 1 252 ? -0.399 -29.484 1.128 1 98.75 252 ILE A N 1
ATOM 1814 C CA . ILE A 1 252 ? 0.645 -29.391 0.112 1 98.75 252 ILE A CA 1
ATOM 1815 C C . ILE A 1 252 ? 1.821 -28.578 0.649 1 98.75 252 ILE A C 1
ATOM 1817 O O . ILE A 1 252 ? 2.975 -29.016 0.553 1 98.75 252 ILE A O 1
ATOM 1821 N N . ALA A 1 253 ? 1.552 -27.453 1.228 1 98.75 253 ALA A N 1
ATOM 1822 C CA . ALA A 1 253 ? 2.6 -26.594 1.771 1 98.75 253 ALA A CA 1
ATOM 1823 C C . ALA A 1 253 ? 3.371 -27.297 2.881 1 98.75 253 ALA A C 1
ATOM 1825 O O . ALA A 1 253 ? 4.602 -27.234 2.938 1 98.75 253 ALA A O 1
ATOM 1826 N N . ASP A 1 254 ? 2.629 -27.969 3.748 1 98.19 254 ASP A N 1
ATOM 1827 C CA . ASP A 1 254 ? 3.25 -28.719 4.84 1 98.19 254 ASP A CA 1
ATOM 1828 C C . ASP A 1 254 ? 4.176 -29.812 4.305 1 98.19 254 ASP A C 1
ATOM 1830 O O . ASP A 1 254 ? 5.301 -29.969 4.781 1 98.19 254 ASP A O 1
ATOM 1834 N N . SER A 1 255 ? 3.676 -30.5 3.352 1 98.06 255 SER A N 1
ATOM 1835 C CA . SER A 1 255 ? 4.445 -31.594 2.77 1 98.06 255 SER A CA 1
ATOM 1836 C C . SER A 1 255 ? 5.723 -31.078 2.109 1 98.06 255 SER A C 1
ATOM 1838 O O . SER A 1 255 ? 6.746 -31.766 2.111 1 98.06 255 SER A O 1
ATOM 1840 N N . LEU A 1 256 ? 5.676 -29.891 1.621 1 97.62 256 LEU A N 1
ATOM 1841 C CA . LEU A 1 256 ? 6.816 -29.281 0.951 1 97.62 256 LEU A CA 1
ATOM 1842 C C . LEU A 1 256 ? 7.793 -28.703 1.965 1 97.62 256 LEU A C 1
ATOM 1844 O O . LEU A 1 256 ? 8.922 -28.359 1.617 1 97.62 256 LEU A O 1
ATOM 1848 N N . GLY A 1 257 ? 7.312 -28.562 3.215 1 97.75 257 GLY A N 1
ATOM 1849 C CA . GLY A 1 257 ? 8.086 -27.703 4.102 1 97.75 257 GLY A CA 1
ATOM 1850 C C . GLY A 1 257 ? 8.234 -26.297 3.584 1 97.75 257 GLY A C 1
ATOM 1851 O O . GLY A 1 257 ? 9.32 -25.703 3.66 1 97.75 257 GLY A O 1
ATOM 1852 N N . TYR A 1 258 ? 7.223 -25.844 2.988 1 98.38 258 TYR A N 1
ATOM 1853 C CA . TYR A 1 258 ? 7.223 -24.578 2.273 1 98.38 258 TYR A CA 1
ATOM 1854 C C . TYR A 1 258 ? 7.309 -23.406 3.242 1 98.38 258 TYR A C 1
ATOM 1856 O O . TYR A 1 258 ? 6.73 -23.453 4.332 1 98.38 258 TYR A O 1
ATOM 1864 N N . VAL A 1 259 ? 8.023 -22.359 2.943 1 98.56 259 VAL A N 1
ATOM 1865 C CA . VAL A 1 259 ? 8.016 -21.078 3.633 1 98.56 259 VAL A CA 1
ATOM 1866 C C . VAL A 1 259 ? 7.711 -19.953 2.639 1 98.56 259 VAL A C 1
ATOM 1868 O O . VAL A 1 259 ? 8.453 -19.75 1.679 1 98.56 259 VAL A O 1
ATOM 1871 N N . GLY A 1 260 ? 6.609 -19.281 2.818 1 98.62 260 GLY A N 1
ATOM 1872 C CA . GLY A 1 260 ? 6.199 -18.219 1.906 1 98.62 260 GLY A CA 1
ATOM 1873 C C . GLY A 1 260 ? 4.754 -18.328 1.469 1 98.62 260 GLY A C 1
ATOM 1874 O O . GLY A 1 260 ? 3.973 -19.078 2.074 1 98.62 260 GLY A O 1
ATOM 1875 N N . VAL A 1 261 ? 4.375 -17.562 0.526 1 98.75 261 VAL A N 1
ATOM 1876 C CA . VAL A 1 261 ? 3.043 -17.578 -0.068 1 98.75 261 VAL A CA 1
ATOM 1877 C C . VAL A 1 261 ? 2.982 -18.641 -1.17 1 98.75 261 VAL A C 1
ATOM 1879 O O . VAL A 1 261 ? 3.895 -18.734 -1.992 1 98.75 261 VAL A O 1
ATOM 1882 N N . LEU A 1 262 ? 1.984 -19.422 -1.149 1 98.62 262 LEU A N 1
ATOM 1883 C CA . LEU A 1 262 ? 1.721 -20.484 -2.117 1 98.62 262 LEU A CA 1
ATOM 1884 C C . LEU A 1 262 ? 0.278 -20.438 -2.607 1 98.62 262 LEU A C 1
ATOM 1886 O O . LEU A 1 262 ? -0.645 -20.25 -1.811 1 98.62 262 LEU A O 1
ATOM 1890 N N . CYS A 1 263 ? 0.108 -20.531 -3.883 1 98.62 263 CYS A N 1
ATOM 1891 C CA . CYS A 1 263 ? -1.232 -20.656 -4.445 1 98.62 263 CYS A CA 1
ATOM 1892 C C . CYS A 1 263 ? -1.44 -22.031 -5.074 1 98.62 263 CYS A C 1
ATOM 1894 O O . CYS A 1 263 ? -0.59 -22.5 -5.828 1 98.62 263 CYS A O 1
ATOM 1896 N N . VAL A 1 264 ? -2.494 -22.656 -4.738 1 98.75 264 VAL A N 1
ATOM 1897 C CA . VAL A 1 264 ? -2.893 -23.891 -5.406 1 98.75 264 VAL A CA 1
ATOM 1898 C C . VAL A 1 264 ? -4.18 -23.656 -6.191 1 98.75 264 VAL A C 1
ATOM 1900 O O . VAL A 1 264 ? -5.168 -23.172 -5.645 1 98.75 264 VAL A O 1
ATOM 1903 N N . GLU A 1 265 ? -4.117 -23.953 -7.438 1 98.19 265 GLU A N 1
ATOM 1904 C CA . GLU A 1 265 ? -5.285 -23.859 -8.305 1 98.19 265 GLU A CA 1
ATOM 1905 C C . GLU A 1 265 ? -6.004 -25.203 -8.414 1 98.19 265 GLU A C 1
ATOM 1907 O O . GLU A 1 265 ? -5.363 -26.25 -8.555 1 98.19 265 GLU A O 1
ATOM 1912 N N . PHE A 1 266 ? -7.316 -25.125 -8.352 1 98.69 266 PHE A N 1
ATOM 1913 C CA . PHE A 1 266 ? -8.133 -26.328 -8.391 1 98.69 266 PHE A CA 1
ATOM 1914 C C . PHE A 1 266 ? -9.203 -26.219 -9.477 1 98.69 266 PHE A C 1
ATOM 1916 O O . PHE A 1 266 ? -9.672 -25.125 -9.781 1 98.69 266 PHE A O 1
ATOM 1923 N N . PHE A 1 267 ? -9.594 -27.391 -9.961 1 98.06 267 PHE A N 1
ATOM 1924 C CA . PHE A 1 267 ? -10.82 -27.562 -10.727 1 98.06 267 PHE A CA 1
ATOM 1925 C C . PHE A 1 267 ? -11.93 -28.141 -9.852 1 98.06 267 PHE A C 1
ATOM 1927 O O . PHE A 1 267 ? -11.695 -29.078 -9.094 1 98.06 267 PHE A O 1
ATOM 1934 N N . VAL A 1 268 ? -12.977 -27.484 -9.859 1 98.69 268 VAL A N 1
ATOM 1935 C CA . VAL A 1 268 ? -14.195 -28.094 -9.336 1 98.69 268 VAL A CA 1
ATOM 1936 C C . VAL A 1 268 ? -14.992 -28.719 -10.484 1 98.69 268 VAL A C 1
ATOM 1938 O O . VAL A 1 268 ? -15.359 -28.031 -11.438 1 98.69 268 VAL A O 1
ATOM 1941 N N . LEU A 1 269 ? -15.25 -30.016 -10.391 1 98.12 269 LEU A N 1
ATOM 1942 C CA . LEU A 1 269 ? -15.883 -30.766 -11.469 1 98.12 269 LEU A CA 1
ATOM 1943 C C . LEU A 1 269 ? -17.406 -30.719 -11.336 1 98.12 269 LEU A C 1
ATOM 1945 O O . LEU A 1 269 ? -17.922 -30.281 -10.312 1 98.12 269 LEU A O 1
ATOM 1949 N N . GLU A 1 270 ? -18.094 -31.156 -12.375 1 98.06 270 GLU A N 1
ATOM 1950 C CA . GLU A 1 270 ? -19.547 -31.109 -12.422 1 98.06 270 GLU A CA 1
ATOM 1951 C C . GLU A 1 270 ? -20.156 -31.953 -11.297 1 98.06 270 GLU A C 1
ATOM 1953 O O . GLU A 1 270 ? -21.25 -31.656 -10.82 1 98.06 270 GLU A O 1
ATOM 1958 N N . ASP A 1 271 ? -19.484 -32.938 -10.789 1 97.06 271 ASP A N 1
ATOM 1959 C CA . ASP A 1 271 ? -20 -33.781 -9.727 1 97.06 271 ASP A CA 1
ATOM 1960 C C . ASP A 1 271 ? -19.625 -33.219 -8.352 1 97.06 271 ASP A C 1
ATOM 1962 O O . ASP A 1 271 ? -19.891 -33.875 -7.328 1 97.06 271 ASP A O 1
ATOM 1966 N N . GLY A 1 272 ? -18.891 -32.125 -8.336 1 96.62 272 GLY A N 1
ATOM 1967 C CA . GLY A 1 272 ? -18.547 -31.469 -7.082 1 96.62 272 GLY A CA 1
ATOM 1968 C C . GLY A 1 272 ? -17.172 -31.812 -6.574 1 96.62 272 GLY A C 1
ATOM 1969 O O . GLY A 1 272 ? -16.688 -31.203 -5.617 1 96.62 272 GLY A O 1
ATOM 1970 N N . SER A 1 273 ? -16.484 -32.719 -7.215 1 97 273 SER A N 1
ATOM 1971 C CA . SER A 1 273 ? -15.164 -33.125 -6.746 1 97 273 SER A CA 1
ATOM 1972 C C . SER A 1 273 ? -14.125 -32.062 -7.016 1 97 273 SER A C 1
ATOM 1974 O O . SER A 1 273 ? -14.281 -31.25 -7.938 1 97 273 SER A O 1
ATOM 1976 N N . LEU A 1 274 ? -13.125 -32.031 -6.152 1 98.25 274 LEU A N 1
ATOM 1977 C CA . LEU A 1 274 ? -12.023 -31.078 -6.215 1 98.25 274 LEU A CA 1
ATOM 1978 C C . LEU A 1 274 ? -10.75 -31.75 -6.691 1 98.25 274 LEU A C 1
ATOM 1980 O O . LEU A 1 274 ? -10.336 -32.781 -6.137 1 98.25 274 LEU A O 1
ATOM 1984 N N . VAL A 1 275 ? -10.117 -31.172 -7.762 1 98.25 275 VAL A N 1
ATOM 1985 C CA . VAL A 1 275 ? -8.875 -31.688 -8.32 1 98.25 275 VAL A CA 1
ATOM 1986 C C . VAL A 1 275 ? -7.848 -30.562 -8.438 1 98.25 275 VAL A C 1
ATOM 1988 O O . VAL A 1 275 ? -8.148 -29.5 -8.969 1 98.25 275 VAL A O 1
ATOM 1991 N N . ALA A 1 276 ? -6.629 -30.844 -7.918 1 98.56 276 ALA A N 1
ATOM 1992 C CA . ALA A 1 276 ? -5.586 -29.828 -8.031 1 98.56 276 ALA A CA 1
ATOM 1993 C C . ALA A 1 276 ? -5.059 -29.734 -9.461 1 98.56 276 ALA A C 1
ATOM 1995 O O . ALA A 1 276 ? -4.812 -30.75 -10.102 1 98.56 276 ALA A O 1
ATOM 1996 N N . ASN A 1 277 ? -4.969 -28.531 -9.953 1 95.81 277 ASN A N 1
ATOM 1997 C CA . ASN A 1 277 ? -4.434 -28.281 -11.289 1 95.81 277 ASN A CA 1
ATOM 1998 C C . ASN A 1 277 ? -2.934 -28 -11.242 1 95.81 277 ASN A C 1
ATOM 2000 O O . ASN A 1 277 ? -2.152 -28.641 -11.938 1 95.81 277 ASN A O 1
ATOM 2004 N N . GLU A 1 278 ? -2.568 -27.109 -10.492 1 94.94 278 GLU A N 1
ATOM 2005 C CA . GLU A 1 278 ? -1.174 -26.703 -10.367 1 94.94 278 GLU A CA 1
ATOM 2006 C C . GLU A 1 278 ? -0.96 -25.859 -9.109 1 94.94 278 GLU A C 1
ATOM 2008 O O . GLU A 1 278 ? -1.921 -25.484 -8.438 1 94.94 278 GLU A O 1
ATOM 2013 N N . MET A 1 279 ? 0.263 -25.656 -8.773 1 96.88 279 MET A N 1
ATOM 2014 C CA . MET A 1 279 ? 0.616 -24.75 -7.68 1 96.88 279 MET A CA 1
ATOM 2015 C C . MET A 1 279 ? 1.596 -23.688 -8.156 1 96.88 279 MET A C 1
ATOM 2017 O O . MET A 1 279 ? 2.395 -23.922 -9.062 1 96.88 279 MET A O 1
ATOM 2021 N N . ALA A 1 280 ? 1.486 -22.531 -7.625 1 96.44 280 ALA A N 1
ATOM 2022 C CA . ALA A 1 280 ? 2.406 -21.422 -7.832 1 96.44 280 ALA A CA 1
ATOM 2023 C C . ALA A 1 280 ? 3.156 -21.078 -6.547 1 96.44 280 ALA A C 1
ATOM 2025 O O . ALA A 1 280 ? 2.566 -20.562 -5.594 1 96.44 280 ALA A O 1
ATOM 2026 N N . PRO A 1 281 ? 4.449 -21.359 -6.504 1 97 281 PRO A N 1
ATOM 2027 C CA . PRO A 1 281 ? 5.23 -21.125 -5.285 1 97 281 PRO A CA 1
ATOM 2028 C C . PRO A 1 281 ? 5.684 -19.688 -5.137 1 97 281 PRO A C 1
ATOM 2030 O O . PRO A 1 281 ? 6.879 -19.406 -5.027 1 97 281 PRO A O 1
ATOM 2033 N N . ARG A 1 282 ? 4.766 -18.797 -5.152 1 97.06 282 ARG A N 1
ATOM 2034 C CA . ARG A 1 282 ? 4.902 -17.344 -5.09 1 97.06 282 ARG A CA 1
ATOM 2035 C C . ARG A 1 282 ? 3.547 -16.688 -4.887 1 97.06 282 ARG A C 1
ATOM 2037 O O . ARG A 1 282 ? 2.506 -17.344 -4.969 1 97.06 282 ARG A O 1
ATOM 2044 N N . PRO A 1 283 ? 3.537 -15.344 -4.566 1 97.81 283 PRO A N 1
ATOM 2045 C CA . PRO A 1 283 ? 2.26 -14.648 -4.73 1 97.81 283 PRO A CA 1
ATOM 2046 C C . PRO A 1 283 ? 1.636 -14.875 -6.105 1 97.81 283 PRO A C 1
ATOM 2048 O O . PRO A 1 283 ? 2.336 -15.242 -7.051 1 97.81 283 PRO A O 1
ATOM 2051 N N . HIS A 1 284 ? 0.386 -14.758 -6.176 1 97.81 284 HIS A N 1
ATOM 2052 C CA . HIS A 1 284 ? -0.325 -15.188 -7.371 1 97.81 284 HIS A CA 1
ATOM 2053 C C . HIS A 1 284 ? -1.299 -14.117 -7.852 1 97.81 284 HIS A C 1
ATOM 2055 O O . HIS A 1 284 ? -1.826 -13.352 -7.043 1 97.81 284 HIS A O 1
ATOM 2061 N N . ASN A 1 285 ? -1.58 -14.023 -9.086 1 96.69 285 ASN A N 1
ATOM 2062 C CA . ASN A 1 285 ? -2.482 -13.047 -9.68 1 96.69 285 ASN A CA 1
ATOM 2063 C C . ASN A 1 285 ? -3.887 -13.148 -9.094 1 96.69 285 ASN A C 1
ATOM 2065 O O . ASN A 1 285 ? -4.531 -12.133 -8.836 1 96.69 285 ASN A O 1
ATOM 2069 N N . SER A 1 286 ? -4.352 -14.359 -8.875 1 98.25 286 SER A N 1
ATOM 2070 C CA . SER A 1 286 ? -5.691 -14.547 -8.328 1 98.25 286 SER A CA 1
ATOM 2071 C C . SER A 1 286 ? -5.766 -14.094 -6.879 1 98.25 286 SER A C 1
ATOM 2073 O O . SER A 1 286 ? -6.844 -14.086 -6.277 1 98.25 286 SER A O 1
ATOM 2075 N N . GLY A 1 287 ? -4.637 -13.695 -6.293 1 98.69 287 GLY A N 1
ATOM 2076 C CA . GLY A 1 287 ? -4.59 -13.203 -4.926 1 98.69 287 GLY A CA 1
ATOM 2077 C C . GLY A 1 287 ? -4.484 -11.688 -4.848 1 98.69 287 GLY A C 1
ATOM 2078 O O . GLY A 1 287 ? -4.449 -11.125 -3.752 1 98.69 287 GLY A O 1
ATOM 2079 N N . HIS A 1 288 ? -4.516 -10.977 -5.996 1 98.81 288 HIS A N 1
ATOM 2080 C CA . HIS A 1 288 ? -4.305 -9.539 -6.012 1 98.81 288 HIS A CA 1
ATOM 2081 C C . HIS A 1 288 ? -5.395 -8.812 -5.223 1 98.81 288 HIS A C 1
ATOM 2083 O O . HIS A 1 288 ? -5.164 -7.723 -4.699 1 98.81 288 HIS A O 1
ATOM 2089 N N . TYR A 1 289 ? -6.582 -9.477 -5.055 1 98.81 289 TYR A N 1
ATOM 2090 C CA . TYR A 1 289 ? -7.672 -8.867 -4.297 1 98.81 289 TYR A CA 1
ATOM 2091 C C . TYR A 1 289 ? -7.246 -8.594 -2.859 1 98.81 289 TYR A C 1
ATOM 2093 O O . TYR A 1 289 ? -7.773 -7.68 -2.215 1 98.81 289 TYR A O 1
ATOM 2101 N N . THR A 1 290 ? -6.266 -9.367 -2.322 1 98.81 290 THR A N 1
ATOM 2102 C CA . THR A 1 290 ? -5.879 -9.273 -0.919 1 98.81 290 THR A CA 1
ATOM 2103 C C . THR A 1 290 ? -5.32 -7.895 -0.598 1 98.81 290 THR A C 1
ATOM 2105 O O . THR A 1 290 ? -5.324 -7.469 0.56 1 98.81 290 THR A O 1
ATOM 2108 N N . VAL A 1 291 ? -4.82 -7.184 -1.604 1 98.62 291 VAL A N 1
ATOM 2109 C CA . VAL A 1 291 ? -4.211 -5.871 -1.427 1 98.62 291 VAL A CA 1
ATOM 2110 C C . VAL A 1 291 ? -5.25 -4.883 -0.906 1 98.62 291 VAL A C 1
ATOM 2112 O O . VAL A 1 291 ? -4.953 -4.055 -0.045 1 98.62 291 VAL A O 1
ATOM 2115 N N . ASP A 1 292 ? -6.5 -5.016 -1.399 1 98.38 292 ASP A N 1
ATOM 2116 C CA . ASP A 1 292 ? -7.504 -3.998 -1.104 1 98.38 292 ASP A CA 1
ATOM 2117 C C . ASP A 1 292 ? -8.633 -4.57 -0.243 1 98.38 292 ASP A C 1
ATOM 2119 O O . ASP A 1 292 ? -9.406 -3.818 0.349 1 98.38 292 ASP A O 1
ATOM 2123 N N . ALA A 1 293 ? -8.672 -5.922 -0.126 1 98.56 293 ALA A N 1
ATOM 2124 C CA . ALA A 1 293 ? -9.891 -6.484 0.455 1 98.56 293 ALA A CA 1
ATOM 2125 C C . ALA A 1 293 ? -9.586 -7.234 1.747 1 98.56 293 ALA A C 1
ATOM 2127 O O . ALA A 1 293 ? -10.5 -7.652 2.461 1 98.56 293 ALA A O 1
ATOM 2128 N N . CYS A 1 294 ? -8.289 -7.469 2.062 1 98.06 294 CYS A N 1
ATOM 2129 C CA . CYS A 1 294 ? -7.922 -8.219 3.258 1 98.06 294 CYS A CA 1
ATOM 2130 C C . CYS A 1 294 ? -7.074 -7.371 4.195 1 98.06 294 CYS A C 1
ATOM 2132 O O . CYS A 1 294 ? -6.508 -6.355 3.781 1 98.06 294 CYS A O 1
ATOM 2134 N N . GLU A 1 295 ? -6.984 -7.781 5.465 1 97 295 GLU A N 1
ATOM 2135 C CA . GLU A 1 295 ? -6.199 -7.066 6.469 1 97 295 GLU A CA 1
ATOM 2136 C C . GLU A 1 295 ? -4.711 -7.117 6.137 1 97 295 GLU A C 1
ATOM 2138 O O . GLU A 1 295 ? -3.998 -6.125 6.309 1 97 295 GLU A O 1
ATOM 2143 N N . THR A 1 296 ? -4.285 -8.289 5.719 1 97.88 296 THR A N 1
ATOM 2144 C CA . THR A 1 296 ? -2.908 -8.477 5.277 1 97.88 296 THR A CA 1
ATOM 2145 C C . THR A 1 296 ? -2.863 -8.992 3.844 1 97.88 296 THR A C 1
ATOM 2147 O O . THR A 1 296 ? -3.557 -9.961 3.502 1 97.88 296 THR A O 1
ATOM 2150 N N . SER A 1 297 ? -2.127 -8.383 2.975 1 98.62 297 SER A N 1
ATOM 2151 C CA . SER A 1 297 ? -2.037 -8.805 1.579 1 98.62 297 SER A CA 1
ATOM 2152 C C . SER A 1 297 ? -1.105 -10 1.42 1 98.62 297 SER A C 1
ATOM 2154 O O . SER A 1 297 ? -0.304 -10.297 2.309 1 98.62 297 SER A O 1
ATOM 2156 N N . GLN A 1 298 ? -1.174 -10.656 0.313 1 98.81 298 GLN A N 1
ATOM 2157 C CA . GLN A 1 298 ? -0.262 -11.758 0.02 1 98.81 298 GLN A CA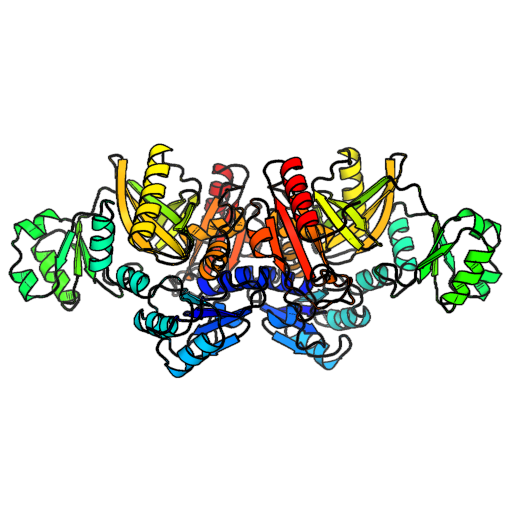 1
ATOM 2158 C C . GLN A 1 298 ? 1.185 -11.281 -0.027 1 98.81 298 GLN A C 1
ATOM 2160 O O . GLN A 1 298 ? 2.105 -12.031 0.305 1 98.81 298 GLN A O 1
ATOM 2165 N N . PHE A 1 299 ? 1.421 -10.031 -0.363 1 98.88 299 PHE A N 1
ATOM 2166 C CA . PHE A 1 299 ? 2.777 -9.5 -0.467 1 98.88 299 PHE A CA 1
ATOM 2167 C C . PHE A 1 299 ? 3.359 -9.227 0.915 1 98.88 299 PHE A C 1
ATOM 2169 O O . PHE A 1 299 ? 4.527 -9.531 1.175 1 98.88 299 PHE A O 1
ATOM 2176 N N . GLU A 1 300 ? 2.541 -8.633 1.752 1 98.81 300 GLU A N 1
ATOM 2177 C CA . GLU A 1 300 ? 2.986 -8.484 3.135 1 98.81 300 GLU A CA 1
ATOM 2178 C C . GLU A 1 300 ? 3.23 -9.836 3.785 1 98.81 300 GLU A C 1
ATOM 2180 O O . GLU A 1 300 ? 4.184 -10 4.551 1 98.81 300 GLU A O 1
ATOM 2185 N N . GLN A 1 301 ? 2.357 -10.812 3.512 1 98.81 301 GLN A N 1
ATOM 2186 C CA . GLN A 1 301 ? 2.564 -12.164 4.035 1 98.81 301 GLN A CA 1
ATOM 2187 C C . GLN A 1 301 ? 3.906 -12.727 3.584 1 98.81 301 GLN A C 1
ATOM 2189 O O . GLN A 1 301 ? 4.602 -13.383 4.359 1 98.81 301 GLN A O 1
ATOM 2194 N N . GLN A 1 302 ? 4.246 -12.508 2.318 1 98.81 302 GLN A N 1
ATOM 2195 C CA . GLN A 1 302 ? 5.531 -13 1.828 1 98.81 302 GLN A CA 1
ATOM 2196 C C . GLN A 1 302 ? 6.691 -12.344 2.574 1 98.81 302 GLN A C 1
ATOM 2198 O O . GLN A 1 302 ? 7.68 -13.008 2.898 1 98.81 302 GLN A O 1
ATOM 2203 N N . VAL A 1 303 ? 6.598 -11 2.838 1 98.81 303 VAL A N 1
ATOM 2204 C CA . VAL A 1 303 ? 7.613 -10.312 3.627 1 98.81 303 VAL A CA 1
ATOM 2205 C C . VAL A 1 303 ? 7.73 -10.969 5.004 1 98.81 303 VAL A C 1
ATOM 2207 O O . VAL A 1 303 ? 8.836 -11.273 5.457 1 98.81 303 VAL A O 1
ATOM 2210 N N . ARG A 1 304 ? 6.586 -11.188 5.637 1 98.62 304 ARG A N 1
ATOM 2211 C CA . ARG A 1 304 ? 6.57 -11.75 6.984 1 98.62 304 ARG A CA 1
ATOM 2212 C C . ARG A 1 304 ? 7.152 -13.156 6.996 1 98.62 304 ARG A C 1
ATOM 2214 O O . ARG A 1 304 ? 7.977 -13.492 7.852 1 98.62 304 ARG A O 1
ATOM 2221 N N . ALA A 1 305 ? 6.789 -13.961 6.027 1 98.44 305 ALA A N 1
ATOM 2222 C CA . ALA A 1 305 ? 7.27 -15.344 5.973 1 98.44 305 ALA A CA 1
ATOM 2223 C C . ALA A 1 305 ? 8.781 -15.391 5.766 1 98.44 305 ALA A C 1
ATOM 2225 O O . ALA A 1 305 ? 9.492 -16.078 6.5 1 98.44 305 ALA A O 1
ATOM 2226 N N . MET A 1 306 ? 9.273 -14.641 4.805 1 98.31 306 MET A N 1
ATOM 2227 C CA . MET A 1 306 ? 10.703 -14.703 4.484 1 98.31 306 MET A CA 1
ATOM 2228 C C . MET A 1 306 ? 11.539 -14.094 5.598 1 98.31 306 MET A C 1
ATOM 2230 O O . MET A 1 306 ? 12.734 -14.359 5.699 1 98.31 306 MET A O 1
ATOM 2234 N N . THR A 1 307 ? 10.93 -13.227 6.434 1 98.5 307 THR A N 1
ATOM 2235 C CA . THR A 1 307 ? 11.656 -12.594 7.531 1 98.5 307 THR A CA 1
ATOM 2236 C C . THR A 1 307 ? 11.414 -13.344 8.844 1 98.5 307 THR A C 1
ATOM 2238 O O . THR A 1 307 ? 11.883 -12.922 9.898 1 98.5 307 THR A O 1
ATOM 2241 N N . ARG A 1 308 ? 10.617 -14.406 8.758 1 97.81 308 ARG A N 1
ATOM 2242 C CA . ARG A 1 308 ? 10.32 -15.258 9.906 1 97.81 308 ARG A CA 1
ATOM 2243 C C . ARG A 1 308 ? 9.586 -14.477 10.992 1 97.81 308 ARG A C 1
ATOM 2245 O O . ARG A 1 308 ? 9.836 -14.68 12.18 1 97.81 308 ARG A O 1
ATOM 2252 N N . LEU A 1 309 ? 8.844 -13.461 10.617 1 97.94 309 LEU A N 1
ATOM 2253 C CA . LEU A 1 309 ? 7.895 -12.766 11.477 1 97.94 309 LEU A CA 1
ATOM 2254 C C . LEU A 1 309 ? 6.598 -13.562 11.602 1 97.94 309 LEU A C 1
ATOM 2256 O O . LEU A 1 309 ? 6.309 -14.422 10.766 1 97.94 309 LEU A O 1
ATOM 2260 N N . PRO A 1 310 ? 5.812 -13.281 12.688 1 97.56 310 PRO A N 1
ATOM 2261 C CA . PRO A 1 310 ? 4.473 -13.867 12.719 1 97.56 310 PRO A CA 1
ATOM 2262 C C . PRO A 1 310 ? 3.637 -13.492 11.492 1 97.56 310 PRO A C 1
ATOM 2264 O O . PRO A 1 310 ? 3.721 -12.367 11.008 1 97.56 310 PRO A O 1
ATOM 2267 N N . LEU A 1 311 ? 2.883 -14.461 10.969 1 98.25 311 LEU A N 1
ATOM 2268 C CA . LEU A 1 311 ? 1.985 -14.172 9.852 1 98.25 311 LEU A CA 1
ATOM 2269 C C . LEU A 1 311 ? 0.854 -13.25 10.289 1 98.25 311 LEU A C 1
ATOM 2271 O O . LEU A 1 311 ? 0.557 -13.148 11.484 1 98.25 311 LEU A O 1
ATOM 2275 N N . GLY A 1 312 ? 0.314 -12.531 9.359 1 97.69 312 GLY A N 1
ATOM 2276 C CA . GLY A 1 312 ? -0.77 -11.602 9.648 1 97.69 312 GLY A CA 1
ATOM 2277 C C . GLY A 1 312 ? -2.143 -12.195 9.406 1 97.69 312 GLY A C 1
ATOM 2278 O O . GLY A 1 312 ? -2.264 -13.266 8.805 1 97.69 312 GLY A O 1
ATOM 2279 N N . SER A 1 313 ? -3.17 -11.492 9.836 1 96.81 313 SER A N 1
ATOM 2280 C CA . SER A 1 313 ? -4.555 -11.906 9.648 1 96.81 313 SER A CA 1
ATOM 2281 C C . SER A 1 313 ? -4.949 -11.867 8.18 1 96.81 313 SER A C 1
ATOM 2283 O O . SER A 1 313 ? -4.676 -10.891 7.48 1 96.81 313 SER A O 1
ATOM 2285 N N . THR A 1 314 ? -5.645 -12.938 7.715 1 97.62 314 THR A N 1
ATOM 2286 C CA . THR A 1 314 ? -6.129 -12.992 6.34 1 97.62 314 THR A CA 1
ATOM 2287 C C . THR A 1 314 ? -7.605 -12.617 6.27 1 97.62 314 THR A C 1
ATOM 2289 O O . THR A 1 314 ? -8.258 -12.82 5.246 1 97.62 314 THR A O 1
ATOM 2292 N N . ARG A 1 315 ? -8.102 -12.031 7.32 1 96.06 315 ARG A N 1
ATOM 2293 C CA . ARG A 1 315 ? -9.508 -11.648 7.348 1 96.06 315 ARG A CA 1
ATOM 2294 C C . ARG A 1 315 ? -9.852 -10.75 6.168 1 96.06 315 ARG A C 1
ATOM 2296 O O . ARG A 1 315 ? -9.141 -9.781 5.891 1 96.06 315 ARG A O 1
ATOM 2303 N N . GLN A 1 316 ? -10.898 -11.102 5.504 1 97.88 316 GLN A N 1
ATOM 2304 C CA . GLN A 1 316 ? -11.422 -10.289 4.41 1 97.88 316 GLN A CA 1
ATOM 2305 C C . GLN A 1 316 ? -12.422 -9.258 4.918 1 97.88 316 GLN A C 1
ATOM 2307 O O . GLN A 1 316 ? -13.5 -9.617 5.398 1 97.88 316 GLN A O 1
ATOM 2312 N N . HIS A 1 317 ? -12.109 -7.973 4.801 1 97.12 317 HIS A N 1
ATOM 2313 C CA . HIS A 1 317 ? -12.992 -6.945 5.336 1 97.12 317 HIS A CA 1
ATOM 2314 C C . HIS A 1 317 ? -14.047 -6.531 4.305 1 97.12 317 HIS A C 1
ATOM 2316 O O . HIS A 1 317 ? -15.055 -5.918 4.656 1 97.12 317 HIS A O 1
ATOM 2322 N N . SER A 1 318 ? -13.789 -6.871 2.996 1 98 318 SER A N 1
ATOM 2323 C CA . SER A 1 318 ? -14.734 -6.512 1.94 1 98 318 SER A CA 1
ATOM 2324 C C . SER A 1 318 ? -14.789 -7.59 0.86 1 98 318 SER A C 1
ATOM 2326 O O . SER A 1 318 ? -13.75 -8.055 0.389 1 98 318 SER A O 1
ATOM 2328 N N . PRO A 1 319 ? -16.031 -8.008 0.428 1 98.56 319 PRO A N 1
ATOM 2329 C CA . PRO A 1 319 ? -16.109 -8.789 -0.807 1 98.56 319 PRO A CA 1
ATOM 2330 C C . PRO A 1 319 ? -15.414 -8.109 -1.98 1 98.56 319 PRO A C 1
ATOM 2332 O O . PRO A 1 319 ? -15.367 -6.875 -2.041 1 98.56 319 PRO A O 1
ATOM 2335 N N . ALA A 1 320 ? -14.891 -8.977 -2.883 1 98.81 320 ALA A N 1
ATOM 2336 C CA . ALA A 1 320 ? -14.055 -8.359 -3.914 1 98.81 320 ALA A CA 1
ATOM 2337 C C . ALA A 1 320 ? -14.203 -9.086 -5.246 1 98.81 320 ALA A C 1
ATOM 2339 O O . ALA A 1 320 ? -14.539 -10.273 -5.277 1 98.81 320 ALA A O 1
ATOM 2340 N N . ALA A 1 321 ? -14.055 -8.383 -6.277 1 98.88 321 ALA A N 1
ATOM 2341 C CA . ALA A 1 321 ? -13.812 -8.875 -7.633 1 98.88 321 ALA A CA 1
ATOM 2342 C C . ALA A 1 321 ? -12.555 -8.25 -8.227 1 98.88 321 ALA A C 1
ATOM 2344 O O . ALA A 1 321 ? -12.328 -7.043 -8.086 1 98.88 321 ALA A O 1
ATOM 2345 N N . MET A 1 322 ? -11.711 -9.039 -8.773 1 98.81 322 MET A N 1
ATOM 2346 C CA . MET A 1 322 ? -10.453 -8.555 -9.352 1 98.81 322 MET A CA 1
ATOM 2347 C C . MET A 1 322 ? -10.406 -8.812 -10.852 1 98.81 322 MET A C 1
ATOM 2349 O O . MET A 1 322 ? -10.57 -9.953 -11.289 1 98.81 322 MET A O 1
ATOM 2353 N N . LEU A 1 323 ? -10.234 -7.805 -11.625 1 98.44 323 LEU A N 1
ATOM 2354 C CA . LEU A 1 323 ? -10.109 -7.879 -13.078 1 98.44 323 LEU A CA 1
ATOM 2355 C C . LEU A 1 323 ? -8.656 -7.773 -13.508 1 98.44 323 LEU A C 1
ATOM 2357 O O . LEU A 1 323 ? -7.957 -6.828 -13.133 1 98.44 323 LEU A O 1
ATOM 2361 N N . ASN A 1 324 ? -8.219 -8.773 -14.211 1 97.56 324 ASN A N 1
ATOM 2362 C CA . ASN A 1 324 ? -6.891 -8.711 -14.805 1 97.56 324 ASN A CA 1
ATOM 2363 C C . ASN A 1 324 ? -6.859 -7.789 -16.016 1 97.56 324 ASN A C 1
ATOM 2365 O O . ASN A 1 324 ? -7.758 -7.84 -16.859 1 97.56 324 ASN A O 1
ATOM 2369 N N . VAL A 1 325 ? -5.871 -6.934 -16.094 1 98 325 VAL A N 1
ATOM 2370 C CA . VAL A 1 325 ? -5.734 -6 -17.203 1 98 325 VAL A CA 1
ATOM 2371 C C . VAL A 1 325 ? -4.531 -6.395 -18.062 1 98 325 VAL A C 1
ATOM 2373 O O . VAL A 1 325 ? -3.383 -6.262 -17.625 1 98 325 VAL A O 1
ATOM 2376 N N . LEU A 1 326 ? -4.805 -6.84 -19.281 1 96.25 326 LEU A N 1
ATOM 2377 C CA . LEU A 1 326 ? -3.762 -7.234 -20.219 1 96.25 326 LEU A CA 1
ATOM 2378 C C . LEU A 1 326 ? -3.451 -6.098 -21.188 1 96.25 326 LEU A C 1
ATOM 2380 O O . LEU A 1 326 ? -4.211 -5.133 -21.297 1 96.25 326 LEU A O 1
ATOM 2384 N N . GLY A 1 327 ? -2.301 -6.281 -21.812 1 96.06 327 GLY A N 1
ATOM 2385 C CA . GLY A 1 327 ? -1.884 -5.27 -22.781 1 96.06 327 GLY A CA 1
ATOM 2386 C C . GLY A 1 327 ? -2.893 -5.043 -23.891 1 96.06 327 GLY A C 1
ATOM 2387 O O . GLY A 1 327 ? -2.871 -4.004 -24.547 1 96.06 327 GLY A O 1
ATOM 2388 N N . ASP A 1 328 ? -3.867 -5.891 -24.047 1 94 328 ASP A N 1
ATOM 2389 C CA . ASP A 1 328 ? -4.871 -5.848 -25.109 1 94 328 ASP A CA 1
ATOM 2390 C C . ASP A 1 328 ? -5.711 -4.574 -25.016 1 94 328 ASP A C 1
ATOM 2392 O O . ASP A 1 328 ? -6.16 -4.047 -26.047 1 94 328 ASP A O 1
ATOM 2396 N N . VAL A 1 329 ? -5.863 -4.02 -23.812 1 95.56 329 VAL A N 1
ATOM 2397 C CA . VAL A 1 329 ? -6.793 -2.91 -23.625 1 95.56 329 VAL A CA 1
ATOM 2398 C C . VAL A 1 329 ? -6.188 -1.632 -24.203 1 95.56 329 VAL A C 1
ATOM 2400 O O . VAL A 1 329 ? -6.891 -0.632 -24.391 1 95.56 329 VAL A O 1
ATOM 2403 N N . TRP A 1 330 ? -4.922 -1.678 -24.547 1 95.88 330 TRP A N 1
ATOM 2404 C CA . TRP A 1 330 ? -4.254 -0.529 -25.141 1 95.88 330 TRP A CA 1
ATOM 2405 C C . TRP A 1 330 ? -4.449 -0.513 -26.656 1 95.88 330 TRP A C 1
ATOM 2407 O O . TRP A 1 330 ? -3.955 0.385 -27.344 1 95.88 330 TRP A O 1
ATOM 2417 N N . PHE A 1 331 ? -5.164 -1.524 -27.203 1 91.88 331 PHE A N 1
ATOM 2418 C CA . PHE A 1 331 ? -5.387 -1.618 -28.641 1 91.88 331 PHE A CA 1
ATOM 2419 C C . PHE A 1 331 ? -6.879 -1.684 -28.953 1 91.88 331 PHE A C 1
ATOM 2421 O O . PHE A 1 331 ? -7.496 -2.744 -28.844 1 91.88 331 PHE A O 1
ATOM 2428 N N . ALA A 1 332 ? -7.543 -0.598 -29.281 1 77.25 332 ALA A N 1
ATOM 2429 C CA . ALA A 1 332 ? -8.984 -0.482 -29.484 1 77.25 332 ALA A CA 1
ATOM 2430 C C . ALA A 1 332 ? -9.438 -1.323 -30.688 1 77.25 332 ALA A C 1
ATOM 2432 O O . ALA A 1 332 ? -10.539 -1.873 -30.672 1 77.25 332 ALA A O 1
ATOM 2433 N N . ASN A 1 333 ? -8.68 -1.295 -31.672 1 77.19 333 ASN A N 1
ATOM 2434 C CA . ASN A 1 333 ? -9.031 -2.01 -32.875 1 77.19 333 ASN A CA 1
ATOM 2435 C C . ASN A 1 333 ? -8.211 -3.283 -33.062 1 77.19 333 ASN A C 1
ATOM 2437 O O . ASN A 1 333 ? -7.746 -3.59 -34.156 1 77.19 333 ASN A O 1
ATOM 2441 N N . GLY A 1 334 ? -8.047 -3.932 -31.969 1 73.62 334 GLY A N 1
ATOM 2442 C CA . GLY A 1 334 ? -7.246 -5.145 -32.031 1 73.62 334 GLY A CA 1
ATOM 2443 C C . GLY A 1 334 ? -5.754 -4.883 -31.938 1 73.62 334 GLY A C 1
ATOM 2444 O O . GLY A 1 334 ? -5.305 -3.75 -32.125 1 73.62 334 GLY A O 1
ATOM 2445 N N . VAL A 1 335 ? -4.922 -5.816 -31.734 1 74.25 335 VAL A N 1
ATOM 2446 C CA . VAL A 1 335 ? -3.506 -5.73 -31.391 1 74.25 335 VAL A CA 1
ATOM 2447 C C . VAL A 1 335 ? -2.719 -5.18 -32.562 1 74.25 335 VAL A C 1
ATOM 2449 O O . VAL A 1 335 ? -1.628 -4.633 -32.406 1 74.25 335 VAL A O 1
ATOM 2452 N N . SER A 1 336 ? -3.314 -5.223 -33.688 1 72.94 336 SER A N 1
ATOM 2453 C CA . SER A 1 336 ? -2.637 -4.699 -34.844 1 72.94 336 SER A CA 1
ATOM 2454 C C . SER A 1 336 ? -2.912 -3.211 -35.031 1 72.94 336 SER A C 1
ATOM 2456 O O . SER A 1 336 ? -2.275 -2.551 -35.875 1 72.94 336 SER A O 1
ATOM 2458 N N . GLY A 1 337 ? -3.744 -2.74 -34.219 1 77.38 337 GLY A N 1
ATOM 2459 C CA . GLY A 1 337 ? -4.105 -1.339 -34.344 1 77.38 337 GLY A CA 1
ATOM 2460 C C . GLY A 1 337 ? -3.18 -0.408 -33.594 1 77.38 337 GLY A C 1
ATOM 2461 O O . GLY A 1 337 ? -2.238 -0.859 -32.938 1 77.38 337 GLY A O 1
ATOM 2462 N N . GLU A 1 338 ? -3.293 0.873 -33.75 1 84.94 338 GLU A N 1
ATOM 2463 C CA . GLU A 1 338 ? -2.539 1.897 -33.031 1 84.94 338 GLU A CA 1
ATOM 2464 C C . GLU A 1 338 ? -2.869 1.883 -31.547 1 84.94 338 GLU A C 1
ATOM 2466 O O . GLU A 1 338 ? -4.031 1.719 -31.172 1 84.94 338 GLU A O 1
ATOM 2471 N N . PRO A 1 339 ? -1.865 1.925 -30.766 1 88.75 339 PRO A N 1
ATOM 2472 C CA . PRO A 1 339 ? -2.109 1.939 -29.328 1 88.75 339 PRO A CA 1
ATOM 2473 C C . PRO A 1 339 ? -2.939 3.141 -28.875 1 88.75 339 PRO A C 1
ATOM 2475 O O . PRO A 1 339 ? -2.807 4.23 -29.438 1 88.75 339 PRO A O 1
ATOM 2478 N N . VAL A 1 340 ? -3.791 2.898 -28 1 91.5 340 VAL A N 1
ATOM 2479 C CA . VAL A 1 340 ? -4.594 3.945 -27.375 1 91.5 340 VAL A CA 1
ATOM 2480 C C . VAL A 1 340 ? -4.445 3.873 -25.859 1 91.5 340 VAL A C 1
ATOM 2482 O O . VAL A 1 340 ? -4.172 2.805 -25.312 1 91.5 340 VAL A O 1
ATOM 2485 N N . THR A 1 341 ? -4.566 5 -25.219 1 93.06 341 THR A N 1
ATOM 2486 C CA . THR A 1 341 ? -4.582 5.012 -23.766 1 93.06 341 THR A CA 1
ATOM 2487 C C . THR A 1 341 ? -5.949 4.59 -23.234 1 93.06 341 THR A C 1
ATOM 2489 O O . THR A 1 341 ? -6.969 5.184 -23.594 1 93.06 341 THR A O 1
ATOM 2492 N N . PRO A 1 342 ? -6.016 3.562 -22.453 1 96.12 342 PRO A N 1
ATOM 2493 C CA . PRO A 1 342 ? -7.305 3.182 -21.859 1 96.12 342 PRO A CA 1
ATOM 2494 C C . PRO A 1 342 ? -7.945 4.309 -21.062 1 96.12 342 PRO A C 1
ATOM 2496 O O . PRO A 1 342 ? -7.242 5.203 -20.578 1 96.12 342 PRO A O 1
ATOM 2499 N N . PRO A 1 343 ? -9.242 4.309 -20.938 1 96.69 343 PRO A N 1
ATOM 2500 C CA . PRO A 1 343 ? -9.945 5.383 -20.234 1 96.69 343 PRO A CA 1
ATOM 2501 C C . PRO A 1 343 ? -9.828 5.273 -18.719 1 96.69 343 PRO A C 1
ATOM 2503 O O . PRO A 1 343 ? -10.836 5.086 -18.031 1 96.69 343 PRO A O 1
ATOM 2506 N N . TRP A 1 344 ? -8.664 5.531 -18.203 1 97.81 344 TRP A N 1
ATOM 2507 C CA . TRP A 1 344 ? -8.367 5.359 -16.781 1 97.81 344 TRP A CA 1
ATOM 2508 C C . TRP A 1 344 ? -9.172 6.344 -15.945 1 97.81 344 TRP A C 1
ATOM 2510 O O . TRP A 1 344 ? -9.484 6.07 -14.781 1 97.81 344 TRP A O 1
ATOM 2520 N N . ASP A 1 345 ? -9.469 7.523 -16.469 1 97 345 ASP A N 1
ATOM 2521 C CA . ASP A 1 345 ? -10.305 8.484 -15.742 1 97 345 ASP A CA 1
ATOM 2522 C C . ASP A 1 345 ? -11.703 7.918 -15.508 1 97 345 ASP A C 1
ATOM 2524 O O . ASP A 1 345 ? -12.297 8.141 -14.445 1 97 345 ASP A O 1
ATOM 2528 N N . GLU A 1 346 ? -12.219 7.215 -16.484 1 98.06 346 GLU A N 1
ATOM 2529 C CA . GLU A 1 346 ? -13.523 6.578 -16.328 1 98.06 346 GLU A CA 1
ATOM 2530 C C . GLU A 1 346 ? -13.461 5.422 -15.336 1 98.06 346 GLU A C 1
ATOM 2532 O O . GLU A 1 346 ? -14.398 5.211 -14.57 1 98.06 346 GLU A O 1
ATOM 2537 N N . VAL A 1 347 ? -12.383 4.641 -15.359 1 98.56 347 VAL A N 1
ATOM 2538 C CA . VAL A 1 347 ? -12.203 3.572 -14.375 1 98.56 347 VAL A CA 1
ATOM 2539 C C . VAL A 1 347 ? -12.125 4.168 -12.977 1 98.56 347 VAL A C 1
ATOM 2541 O O . VAL A 1 347 ? -12.773 3.676 -12.047 1 98.56 347 VAL A O 1
ATOM 2544 N N . ALA A 1 348 ? -11.344 5.273 -12.828 1 97.44 348 ALA A N 1
ATOM 2545 C CA . ALA A 1 348 ? -11.164 5.934 -11.539 1 97.44 348 ALA A CA 1
ATOM 2546 C C . ALA A 1 348 ? -12.492 6.469 -11.008 1 97.44 348 ALA A C 1
ATOM 2548 O O . ALA A 1 348 ? -12.68 6.586 -9.797 1 97.44 348 ALA A O 1
ATOM 2549 N N . ALA A 1 349 ? -13.406 6.762 -11.906 1 97.56 349 ALA A N 1
ATOM 2550 C CA . ALA A 1 349 ? -14.695 7.332 -11.523 1 97.56 349 ALA A CA 1
ATOM 2551 C C . ALA A 1 349 ? -15.625 6.262 -10.961 1 97.56 349 ALA A C 1
ATOM 2553 O O . ALA A 1 349 ? -16.656 6.574 -10.359 1 97.56 349 ALA A O 1
ATOM 2554 N N . MET A 1 350 ? -15.312 5.012 -11.203 1 97.75 350 MET A N 1
ATOM 2555 C CA . MET A 1 350 ? -16.141 3.924 -10.68 1 97.75 350 MET A CA 1
ATOM 2556 C C . MET A 1 350 ? -15.969 3.795 -9.164 1 97.75 350 MET A C 1
ATOM 2558 O O . MET A 1 350 ? -14.852 3.59 -8.68 1 97.75 350 MET A O 1
ATOM 2562 N N . PRO A 1 351 ? -17 3.828 -8.383 1 95.06 351 PRO A N 1
ATOM 2563 C CA . PRO A 1 351 ? -16.906 3.965 -6.926 1 95.06 351 PRO A CA 1
ATOM 2564 C C . PRO A 1 351 ? -16.234 2.764 -6.262 1 95.06 351 PRO A C 1
ATOM 2566 O O . PRO A 1 351 ? -15.617 2.902 -5.203 1 95.06 351 PRO A O 1
ATOM 2569 N N . THR A 1 352 ? -16.344 1.568 -6.891 1 97.25 352 THR A N 1
ATOM 2570 C CA . THR A 1 352 ? -15.836 0.369 -6.227 1 97.25 352 THR A CA 1
ATOM 2571 C C . THR A 1 352 ? -14.453 -0.004 -6.758 1 97.25 352 THR A C 1
ATOM 2573 O O . THR A 1 352 ? -13.867 -0.996 -6.324 1 97.25 352 THR A O 1
ATOM 2576 N N . ALA A 1 353 ? -13.922 0.814 -7.707 1 98.44 353 ALA A N 1
ATOM 2577 C CA . ALA A 1 353 ? -12.727 0.409 -8.453 1 98.44 353 ALA A CA 1
ATOM 2578 C C . ALA A 1 353 ? -11.461 0.91 -7.766 1 98.44 353 ALA A C 1
ATOM 2580 O O . ALA A 1 353 ? -11.414 2.039 -7.273 1 98.44 353 ALA A O 1
ATOM 2581 N N . ARG A 1 354 ? -10.492 0.073 -7.684 1 98.12 354 ARG A N 1
ATOM 2582 C CA . ARG A 1 354 ? -9.117 0.397 -7.305 1 98.12 354 ARG A CA 1
ATOM 2583 C C . ARG A 1 354 ? -8.133 -0.03 -8.391 1 98.12 354 ARG A C 1
ATOM 2585 O O . ARG A 1 354 ? -7.875 -1.223 -8.562 1 98.12 354 ARG A O 1
ATOM 2592 N N . LEU A 1 355 ? -7.539 0.904 -9.016 1 98.5 355 LEU A N 1
ATOM 2593 C CA . LEU A 1 355 ? -6.695 0.669 -10.188 1 98.5 355 LEU A CA 1
ATOM 2594 C C . LEU A 1 355 ? -5.246 0.443 -9.773 1 98.5 355 LEU A C 1
ATOM 2596 O O . LEU A 1 355 ? -4.684 1.229 -9.008 1 98.5 355 LEU A O 1
ATOM 2600 N N . HIS A 1 356 ? -4.645 -0.615 -10.18 1 98.81 356 HIS A N 1
ATOM 2601 C CA . HIS A 1 356 ? -3.221 -0.902 -10.039 1 98.81 356 HIS A CA 1
ATOM 2602 C C . HIS A 1 356 ? -2.572 -1.125 -11.406 1 98.81 356 HIS A C 1
ATOM 2604 O O . HIS A 1 356 ? -2.949 -2.047 -12.133 1 98.81 356 HIS A O 1
ATOM 2610 N N . LEU A 1 357 ? -1.626 -0.316 -11.758 1 98.69 357 LEU A N 1
ATOM 2611 C CA . LEU A 1 357 ? -0.847 -0.473 -12.984 1 98.69 357 LEU A CA 1
ATOM 2612 C C . LEU A 1 357 ? 0.616 -0.763 -12.664 1 98.69 357 LEU A C 1
ATOM 2614 O O . LEU A 1 357 ? 1.181 -0.176 -11.742 1 98.69 357 LEU A O 1
ATOM 2618 N N . TYR A 1 358 ? 1.239 -1.614 -13.414 1 98.06 358 TYR A N 1
ATOM 2619 C CA . TYR A 1 358 ? 2.51 -2.203 -13.008 1 98.06 358 TYR A CA 1
ATOM 2620 C C . TYR A 1 358 ? 3.684 -1.375 -13.516 1 98.06 358 TYR A C 1
ATOM 2622 O O . TYR A 1 358 ? 4.84 -1.693 -13.234 1 98.06 358 TYR A O 1
ATOM 2630 N N . GLY A 1 359 ? 3.439 -0.335 -14.234 1 94.94 359 GLY A N 1
ATOM 2631 C CA . GLY A 1 359 ? 4.504 0.544 -14.688 1 94.94 359 GLY A CA 1
ATOM 2632 C C . GLY A 1 359 ? 5.316 -0.043 -15.828 1 94.94 359 GLY A C 1
ATOM 2633 O O . GLY A 1 359 ? 6.465 0.354 -16.047 1 94.94 359 GLY A O 1
ATOM 2634 N N . LYS A 1 360 ? 4.734 -1.054 -16.516 1 95.5 360 LYS A N 1
ATOM 2635 C CA . LYS A 1 360 ? 5.426 -1.612 -17.672 1 95.5 360 LYS A CA 1
ATOM 2636 C C . LYS A 1 360 ? 5.367 -0.656 -18.859 1 95.5 360 LYS A C 1
ATOM 2638 O O . LYS A 1 360 ? 4.301 -0.14 -19.203 1 95.5 360 LYS A O 1
ATOM 2643 N N . GLU A 1 361 ? 6.457 -0.393 -19.484 1 90.06 361 GLU A N 1
ATOM 2644 C CA . GLU A 1 361 ? 6.594 0.657 -20.5 1 90.06 361 GLU A CA 1
ATOM 2645 C C . GLU A 1 361 ? 5.816 0.31 -21.766 1 90.06 361 GLU A C 1
ATOM 2647 O O . GLU A 1 361 ? 5.156 1.172 -22.344 1 90.06 361 GLU A O 1
ATOM 2652 N N . GLU A 1 362 ? 5.918 -0.945 -22.141 1 91.12 362 GLU A N 1
ATOM 2653 C CA . GLU A 1 362 ? 5.316 -1.337 -23.406 1 91.12 362 GLU A CA 1
ATOM 2654 C C . GLU A 1 362 ? 4.172 -2.326 -23.203 1 91.12 362 GLU A C 1
ATOM 2656 O O . GLU A 1 362 ? 4.371 -3.4 -22.625 1 91.12 362 GLU A O 1
ATOM 2661 N N . ALA A 1 363 ? 2.984 -1.929 -23.672 1 93.5 363 ALA A N 1
ATOM 2662 C CA . ALA A 1 363 ? 1.859 -2.859 -23.688 1 93.5 363 ALA A CA 1
ATOM 2663 C C . ALA A 1 363 ? 1.979 -3.838 -24.859 1 93.5 363 ALA A C 1
ATOM 2665 O O . ALA A 1 363 ? 2.324 -3.445 -25.969 1 93.5 363 ALA A O 1
ATOM 2666 N N . ARG A 1 364 ? 1.864 -5.074 -24.609 1 92.88 364 ARG A N 1
ATOM 2667 C CA . ARG A 1 364 ? 1.815 -6.137 -25.609 1 92.88 364 ARG A CA 1
ATOM 2668 C C . ARG A 1 364 ? 0.625 -7.059 -25.375 1 92.88 364 ARG A C 1
ATOM 2670 O O . ARG A 1 364 ? 0.171 -7.215 -24.234 1 92.88 364 ARG A O 1
ATOM 2677 N N . ALA A 1 365 ? 0.181 -7.625 -26.422 1 90.81 365 ALA A N 1
ATOM 2678 C CA . ALA A 1 365 ? -0.936 -8.562 -26.312 1 90.81 365 ALA A CA 1
ATOM 2679 C C . ALA A 1 365 ? -0.62 -9.672 -25.328 1 90.81 365 ALA A C 1
ATOM 2681 O O . ALA A 1 365 ? 0.46 -10.266 -25.375 1 90.81 365 ALA A O 1
ATOM 2682 N N . GLY A 1 366 ? -1.58 -9.883 -24.406 1 91.06 366 GLY A N 1
ATOM 2683 C CA . GLY A 1 366 ? -1.47 -10.984 -23.469 1 91.06 366 GLY A CA 1
ATOM 2684 C C . GLY A 1 366 ? -0.613 -10.648 -22.266 1 91.06 366 GLY A C 1
ATOM 2685 O O . GLY A 1 366 ? -0.627 -11.375 -21.266 1 91.06 366 GLY A O 1
ATOM 2686 N N . ARG A 1 367 ? 0.081 -9.508 -22.328 1 93.88 367 ARG A N 1
ATOM 2687 C CA . ARG A 1 367 ? 0.96 -9.133 -21.234 1 93.88 367 ARG A CA 1
ATOM 2688 C C . ARG A 1 367 ? 0.163 -8.547 -20.078 1 93.88 367 ARG A C 1
ATOM 2690 O O . ARG A 1 367 ? -0.668 -7.656 -20.266 1 93.88 367 ARG A O 1
ATOM 2697 N N . LYS A 1 368 ? 0.376 -9.109 -18.875 1 95.56 368 LYS A N 1
ATOM 2698 C CA . LYS A 1 368 ? -0.278 -8.555 -17.703 1 95.56 368 LYS A CA 1
ATOM 2699 C C . LYS A 1 368 ? 0.252 -7.156 -17.375 1 95.56 368 LYS A C 1
ATOM 2701 O O . LYS A 1 368 ? 1.431 -6.996 -17.062 1 95.56 368 LYS A O 1
ATOM 2706 N N . MET A 1 369 ? -0.601 -6.137 -17.469 1 97.81 369 MET A N 1
ATOM 2707 C CA . MET A 1 369 ? -0.189 -4.742 -17.328 1 97.81 369 MET A CA 1
ATOM 2708 C C . MET A 1 369 ? -0.663 -4.156 -16 1 97.81 369 MET A C 1
ATOM 2710 O O . MET A 1 369 ? -0.132 -3.145 -15.547 1 97.81 369 MET A O 1
ATOM 2714 N N . GLY A 1 370 ? -1.638 -4.68 -15.484 1 98.5 370 GLY A N 1
ATOM 2715 C CA . GLY A 1 370 ? -2.242 -4.203 -14.25 1 98.5 370 GLY A CA 1
ATOM 2716 C C . GLY A 1 370 ? -3.439 -5.031 -13.82 1 98.5 370 GLY A C 1
ATOM 2717 O O . GLY A 1 370 ? -3.666 -6.125 -14.336 1 98.5 370 GLY A O 1
ATOM 2718 N N . HIS A 1 371 ? -4.117 -4.617 -12.812 1 98.81 371 HIS A N 1
ATOM 2719 C CA . HIS A 1 371 ? -5.398 -5.156 -12.375 1 98.81 371 HIS A CA 1
ATOM 2720 C C . HIS A 1 371 ? -6.266 -4.074 -11.742 1 98.81 371 HIS A C 1
ATOM 2722 O O . HIS A 1 371 ? -5.762 -3.018 -11.352 1 98.81 371 HIS A O 1
ATOM 2728 N N . VAL A 1 372 ? -7.551 -4.297 -11.75 1 98.81 372 VAL A N 1
ATOM 2729 C CA . VAL A 1 372 ? -8.492 -3.459 -11.008 1 98.81 372 VAL A CA 1
ATOM 2730 C C . VAL A 1 372 ? -9.211 -4.297 -9.961 1 98.81 372 VAL A C 1
ATOM 2732 O O . VAL A 1 372 ? -9.844 -5.309 -10.281 1 98.81 372 VAL A O 1
ATOM 2735 N N . ASN A 1 373 ? -9.055 -3.945 -8.719 1 98.88 373 ASN A N 1
ATOM 2736 C CA . ASN A 1 373 ? -9.859 -4.539 -7.656 1 98.88 373 ASN A CA 1
ATOM 2737 C C . ASN A 1 373 ? -11.148 -3.76 -7.426 1 98.88 373 ASN A C 1
ATOM 2739 O O . ASN A 1 373 ? -11.141 -2.527 -7.41 1 98.88 373 ASN A O 1
ATOM 2743 N N . PHE A 1 374 ? -12.188 -4.461 -7.328 1 98.81 374 PHE A N 1
ATOM 2744 C CA . PHE A 1 374 ? -13.469 -3.902 -6.926 1 98.81 374 PHE A CA 1
ATOM 2745 C C . PHE A 1 374 ? -13.875 -4.41 -5.547 1 98.81 374 PHE A C 1
ATOM 2747 O O . PHE A 1 374 ? -13.977 -5.617 -5.328 1 98.81 374 PHE A O 1
ATOM 2754 N N . THR A 1 375 ? -14.039 -3.521 -4.594 1 98.44 375 THR A N 1
ATOM 2755 C CA . THR A 1 375 ? -14.508 -3.855 -3.256 1 98.44 375 THR A CA 1
ATOM 2756 C C . THR A 1 375 ? -15.82 -3.139 -2.943 1 98.44 375 THR A C 1
ATOM 2758 O O . THR A 1 375 ? -16.047 -2.02 -3.404 1 98.44 375 THR A O 1
ATOM 2761 N N . ALA A 1 376 ? -16.656 -3.801 -2.252 1 97.44 376 ALA A N 1
ATOM 2762 C CA . ALA A 1 376 ? -17.953 -3.242 -1.885 1 97.44 376 ALA A CA 1
ATOM 2763 C C . ALA A 1 376 ? -18.516 -3.926 -0.64 1 97.44 376 ALA A C 1
ATOM 2765 O O . ALA A 1 376 ? -17.859 -4.793 -0.055 1 97.44 376 ALA A O 1
ATOM 2766 N N . ALA A 1 377 ? -19.672 -3.471 -0.194 1 95.44 377 ALA A N 1
ATOM 2767 C CA . ALA A 1 377 ? -20.328 -4.059 0.97 1 95.44 377 ALA A CA 1
ATOM 2768 C C . ALA A 1 377 ? -20.875 -5.449 0.65 1 95.44 377 ALA A C 1
ATOM 2770 O O . ALA A 1 377 ? -20.969 -6.301 1.535 1 95.44 377 ALA A O 1
ATOM 2771 N N . THR A 1 378 ? -21.234 -5.652 -0.644 1 97.19 378 THR A N 1
ATOM 2772 C CA . THR A 1 378 ? -21.734 -6.961 -1.058 1 97.19 378 THR A CA 1
ATOM 2773 C C . THR A 1 378 ? -20.953 -7.484 -2.254 1 97.19 378 THR A C 1
ATOM 2775 O O . THR A 1 378 ? -20.406 -6.703 -3.037 1 97.19 378 THR A O 1
ATOM 2778 N N . ARG A 1 379 ? -20.906 -8.75 -2.34 1 98.19 379 ARG A N 1
ATOM 2779 C CA . ARG A 1 379 ? -20.234 -9.391 -3.461 1 98.19 379 ARG A CA 1
ATOM 2780 C C . ARG A 1 379 ? -20.859 -8.984 -4.789 1 98.19 379 ARG A C 1
ATOM 2782 O O . ARG A 1 379 ? -20.156 -8.719 -5.762 1 98.19 379 ARG A O 1
ATOM 2789 N N . ASP A 1 380 ? -22.203 -8.898 -4.836 1 98.38 380 ASP A N 1
ATOM 2790 C CA . ASP A 1 380 ? -22.906 -8.531 -6.055 1 98.38 380 ASP A CA 1
ATOM 2791 C C . ASP A 1 380 ? -22.5 -7.148 -6.543 1 98.38 380 ASP A C 1
ATOM 2793 O O . ASP A 1 380 ? -22.312 -6.934 -7.742 1 98.38 380 ASP A O 1
ATOM 2797 N N . GLU A 1 381 ? -22.375 -6.234 -5.617 1 98.19 381 GLU A N 1
ATOM 2798 C CA . GLU A 1 381 ? -21.953 -4.879 -5.973 1 98.19 381 GLU A CA 1
ATOM 2799 C C . GLU A 1 381 ? -20.531 -4.867 -6.531 1 98.19 381 GLU A C 1
ATOM 2801 O O . GLU A 1 381 ? -20.25 -4.168 -7.508 1 98.19 381 GLU A O 1
ATOM 2806 N N . ALA A 1 382 ? -19.625 -5.594 -5.902 1 98.44 382 ALA A N 1
ATOM 2807 C CA . ALA A 1 382 ? -18.25 -5.695 -6.395 1 98.44 382 ALA A CA 1
ATOM 2808 C C . ALA A 1 382 ? -18.219 -6.289 -7.801 1 98.44 382 ALA A C 1
ATOM 2810 O O . ALA A 1 382 ? -17.531 -5.766 -8.68 1 98.44 382 ALA A O 1
ATOM 2811 N N . VAL A 1 383 ? -19 -7.355 -8.031 1 98.56 383 VAL A N 1
ATOM 2812 C CA . VAL A 1 383 ? -19.031 -8.039 -9.32 1 98.56 383 VAL A CA 1
ATOM 2813 C C . VAL A 1 383 ? -19.641 -7.121 -10.375 1 98.56 383 VAL A C 1
ATOM 2815 O O . VAL A 1 383 ? -19.188 -7.09 -11.523 1 98.56 383 VAL A O 1
ATOM 2818 N N . ALA A 1 384 ? -20.703 -6.363 -10 1 98.5 384 ALA A N 1
ATOM 2819 C CA . ALA A 1 384 ? -21.312 -5.41 -10.922 1 98.5 384 ALA A CA 1
ATOM 2820 C C . ALA A 1 384 ? -20.297 -4.371 -11.391 1 98.5 384 ALA A C 1
ATOM 2822 O O . ALA A 1 384 ? -20.25 -4.023 -12.57 1 98.5 384 ALA A O 1
ATOM 2823 N N . GLY A 1 385 ? -19.484 -3.865 -10.453 1 98.44 385 GLY A N 1
ATOM 2824 C CA . GLY A 1 385 ? -18.406 -2.947 -10.82 1 98.44 385 GLY A CA 1
ATOM 2825 C C . GLY A 1 385 ? -17.406 -3.553 -11.789 1 98.44 385 GLY A C 1
ATOM 2826 O O . GLY A 1 385 ? -17.062 -2.936 -12.797 1 98.44 385 GLY A O 1
ATOM 2827 N N . ALA A 1 386 ? -17 -4.754 -11.508 1 98.69 386 ALA A N 1
ATOM 2828 C CA . ALA A 1 386 ? -16.031 -5.449 -12.359 1 98.69 386 ALA A CA 1
ATOM 2829 C C . ALA A 1 386 ? -16.609 -5.664 -13.758 1 98.69 386 ALA A C 1
ATOM 2831 O O . ALA A 1 386 ? -15.898 -5.488 -14.758 1 98.69 386 ALA A O 1
ATOM 2832 N N . THR A 1 387 ? -17.859 -6.062 -13.82 1 98.19 387 THR A N 1
ATOM 2833 C CA . THR A 1 387 ? -18.516 -6.305 -15.102 1 98.19 387 THR A CA 1
ATOM 2834 C C . THR A 1 387 ? -18.594 -5.02 -15.922 1 98.19 387 THR A C 1
ATOM 2836 O O . THR A 1 387 ? -18.312 -5.023 -17.125 1 98.19 387 THR A O 1
ATOM 2839 N N . ALA A 1 388 ? -18.984 -3.945 -15.289 1 98.5 388 ALA A N 1
ATOM 2840 C CA . ALA A 1 388 ? -19.047 -2.652 -15.961 1 98.5 388 ALA A CA 1
ATOM 2841 C C . ALA A 1 388 ? -17.672 -2.236 -16.484 1 98.5 388 ALA A C 1
ATOM 2843 O O . ALA A 1 388 ? -17.547 -1.732 -17.594 1 98.5 388 ALA A O 1
ATOM 2844 N N . CYS A 1 389 ? -16.672 -2.428 -15.672 1 98.69 389 CYS A N 1
ATOM 2845 C CA . CYS A 1 389 ? -15.312 -2.068 -16.062 1 98.69 389 CYS A CA 1
ATOM 2846 C C . CYS A 1 389 ? -14.82 -2.932 -17.219 1 98.69 389 CYS A C 1
ATOM 2848 O O . CYS A 1 389 ? -14.141 -2.441 -18.125 1 98.69 389 CYS A O 1
ATOM 2850 N N . ALA A 1 390 ? -15.117 -4.219 -17.156 1 98.06 390 ALA A N 1
ATOM 2851 C CA . ALA A 1 390 ? -14.742 -5.121 -18.25 1 98.06 390 ALA A CA 1
ATOM 2852 C C . ALA A 1 390 ? -15.328 -4.652 -19.578 1 98.06 390 ALA A C 1
ATOM 2854 O O . ALA A 1 390 ? -14.656 -4.699 -20.609 1 98.06 390 ALA A O 1
ATOM 2855 N N . ARG A 1 391 ? -16.578 -4.234 -19.531 1 96.88 391 ARG A N 1
ATOM 2856 C CA . ARG A 1 391 ? -17.219 -3.689 -20.719 1 96.88 391 ARG A CA 1
ATOM 2857 C C . ARG A 1 391 ? -16.5 -2.428 -21.203 1 96.88 391 ARG A C 1
ATOM 2859 O O . ARG A 1 391 ? -16.203 -2.283 -22.391 1 96.88 391 ARG A O 1
ATOM 2866 N N . LEU A 1 392 ? -16.203 -1.546 -20.25 1 97.19 392 LEU A N 1
ATOM 2867 C CA . LEU A 1 392 ? -15.539 -0.282 -20.547 1 97.19 392 LEU A CA 1
ATOM 2868 C C . LEU A 1 392 ? -14.18 -0.521 -21.203 1 97.19 392 LEU A C 1
ATOM 2870 O O . LEU A 1 392 ? -13.828 0.153 -22.172 1 97.19 392 LEU A O 1
ATOM 2874 N N . LEU A 1 393 ? -13.438 -1.506 -20.688 1 96.81 393 LEU A N 1
ATOM 2875 C CA . LEU A 1 393 ? -12.078 -1.764 -21.141 1 96.81 393 LEU A CA 1
ATOM 2876 C C . LEU A 1 393 ? -12.047 -2.838 -22.219 1 96.81 393 LEU A C 1
ATOM 2878 O O . LEU A 1 393 ? -10.977 -3.24 -22.672 1 96.81 393 LEU A O 1
ATOM 2882 N N . ARG A 1 394 ? -13.156 -3.441 -22.609 1 93.19 394 ARG A N 1
ATOM 2883 C CA . ARG A 1 394 ? -13.305 -4.469 -23.625 1 93.19 394 ARG A CA 1
ATOM 2884 C C . ARG A 1 394 ? -12.578 -5.746 -23.234 1 93.19 394 ARG A C 1
ATOM 2886 O O . ARG A 1 394 ? -11.844 -6.324 -24.031 1 93.19 394 ARG A O 1
ATOM 2893 N N . ILE A 1 395 ? -12.695 -6.035 -21.969 1 93.81 395 ILE A N 1
ATOM 2894 C CA . ILE A 1 395 ? -12.156 -7.289 -21.453 1 93.81 395 ILE A CA 1
ATOM 2895 C C . ILE A 1 395 ? -13.242 -8.367 -21.5 1 93.81 395 ILE A C 1
ATOM 2897 O O . ILE A 1 395 ? -14.336 -8.172 -20.969 1 93.81 395 ILE A O 1
ATOM 2901 N N . ALA A 1 396 ? -12.953 -9.43 -22.078 1 88.38 396 ALA A N 1
ATOM 2902 C CA . ALA A 1 396 ? -13.906 -10.531 -22.172 1 88.38 396 ALA A CA 1
ATOM 2903 C C . ALA A 1 396 ? -14.023 -11.266 -20.844 1 88.38 396 ALA A C 1
ATOM 2905 O O . ALA A 1 396 ? -13.008 -11.602 -20.219 1 88.38 396 ALA A O 1
ATOM 2906 N N . LEU A 1 397 ? -15.281 -11.344 -20.219 1 87.06 397 LEU A N 1
ATOM 2907 C CA . LEU A 1 397 ? -15.547 -12.117 -19.016 1 87.06 397 LEU A CA 1
ATOM 2908 C C . LEU A 1 397 ? -16.312 -13.398 -19.344 1 87.06 397 LEU A C 1
ATOM 2910 O O . LEU A 1 397 ? -16.938 -13.492 -20.406 1 87.06 397 LEU A O 1
ATOM 2914 N N . ASP A 1 398 ? -16.375 -14.453 -19.656 1 66.44 398 ASP A N 1
ATOM 2915 C CA . ASP A 1 398 ? -17.141 -15.609 -20.109 1 66.44 398 ASP A CA 1
ATOM 2916 C C . ASP A 1 398 ? -18.625 -15.258 -20.281 1 66.44 398 ASP A C 1
ATOM 2918 O O . ASP A 1 398 ? -19.109 -14.289 -19.703 1 66.44 398 ASP A O 1
ATOM 2922 N N . MET B 1 1 ? -2.049 37.375 -23.859 1 22.48 1 MET B N 1
ATOM 2923 C CA . MET B 1 1 ? -2.166 36.5 -22.688 1 22.48 1 MET B CA 1
ATOM 2924 C C . MET B 1 1 ? -2.193 35.031 -23.109 1 22.48 1 MET B C 1
ATOM 2926 O O . MET B 1 1 ? -3.168 34.562 -23.703 1 22.48 1 MET B O 1
ATOM 2930 N N . THR B 1 2 ? -1.151 34.438 -23.516 1 24.09 2 THR B N 1
ATOM 2931 C CA . THR B 1 2 ? -1.009 33.188 -24.266 1 24.09 2 THR B CA 1
ATOM 2932 C C . THR B 1 2 ? -1.617 32 -23.5 1 24.09 2 THR B C 1
ATOM 2934 O O . THR B 1 2 ? -1.408 31.875 -22.297 1 24.09 2 THR B O 1
ATOM 2937 N N . ALA B 1 3 ? -2.615 31.5 -24.031 1 31.73 3 ALA B N 1
ATOM 2938 C CA . ALA B 1 3 ? -3.393 30.406 -23.453 1 31.73 3 ALA B CA 1
ATOM 2939 C C . ALA B 1 3 ? -2.479 29.297 -22.922 1 31.73 3 ALA B C 1
ATOM 2941 O O . ALA B 1 3 ? -1.615 28.797 -23.641 1 31.73 3 ALA B O 1
ATOM 2942 N N . LEU B 1 4 ? -1.979 29.469 -21.625 1 34.06 4 LEU B N 1
ATOM 2943 C CA . LEU B 1 4 ? -1.342 28.25 -21.125 1 34.06 4 LEU B CA 1
ATOM 2944 C C . LEU B 1 4 ? -1.944 27.016 -21.781 1 34.06 4 LEU B C 1
ATOM 2946 O O . LEU B 1 4 ? -3.156 26.953 -22 1 34.06 4 LEU B O 1
ATOM 2950 N N . PRO B 1 5 ? -1.317 26.266 -22.5 1 37.75 5 PRO B N 1
ATOM 2951 C CA . PRO B 1 5 ? -1.972 25.125 -23.141 1 37.75 5 PRO B CA 1
ATOM 2952 C C . PRO B 1 5 ? -2.951 24.406 -22.219 1 37.75 5 PRO B C 1
ATOM 2954 O O . PRO B 1 5 ? -2.805 24.469 -21 1 37.75 5 PRO B O 1
ATOM 2957 N N . THR B 1 6 ? -4.281 24.297 -22.453 1 42.78 6 THR B N 1
ATOM 2958 C CA . THR B 1 6 ? -5.344 23.594 -21.734 1 42.78 6 THR B CA 1
ATOM 2959 C C . THR B 1 6 ? -4.805 22.344 -21.062 1 42.78 6 THR B C 1
ATOM 2961 O O . THR B 1 6 ? -4.281 21.453 -21.734 1 42.78 6 THR B O 1
ATOM 2964 N N . PRO B 1 7 ? -4.258 22.344 -19.828 1 47.53 7 PRO B N 1
ATOM 2965 C CA . PRO B 1 7 ? -3.719 21.203 -19.094 1 47.53 7 PRO B CA 1
ATOM 2966 C C . PRO B 1 7 ? -4.406 19.891 -19.453 1 47.53 7 PRO B C 1
ATOM 2968 O O . PRO B 1 7 ? -5.586 19.875 -19.812 1 47.53 7 PRO B O 1
ATOM 2971 N N . ASN B 1 8 ? -3.797 18.938 -20.156 1 56.41 8 ASN B N 1
ATOM 2972 C CA . ASN B 1 8 ? -4.23 17.562 -20.328 1 56.41 8 ASN B CA 1
ATOM 2973 C C . ASN B 1 8 ? -5.004 17.047 -19.125 1 56.41 8 ASN B C 1
ATOM 2975 O O . ASN B 1 8 ? -4.406 16.75 -18.078 1 56.41 8 ASN B O 1
ATOM 2979 N N . SER B 1 9 ? -6.254 17.609 -18.828 1 78.94 9 SER B N 1
ATOM 2980 C CA . SER B 1 9 ? -7.164 17.188 -17.781 1 78.94 9 SER B CA 1
ATOM 2981 C C . SER B 1 9 ? -8.109 16.094 -18.266 1 78.94 9 SER B C 1
ATOM 2983 O O . SER B 1 9 ? -8.781 16.266 -19.281 1 78.94 9 SER B O 1
ATOM 2985 N N . PRO B 1 10 ? -7.855 14.961 -17.562 1 94.25 10 PRO B N 1
ATOM 2986 C CA . PRO B 1 10 ? -7.027 14.594 -16.406 1 94.25 10 PRO B CA 1
ATOM 2987 C C . PRO B 1 10 ? -5.629 14.141 -16.812 1 94.25 10 PRO B C 1
ATOM 2989 O O . PRO B 1 10 ? -5.387 13.828 -17.984 1 94.25 10 PRO B O 1
ATOM 2992 N N . ILE B 1 11 ? -4.742 14.266 -15.953 1 97.88 11 ILE B N 1
ATOM 2993 C CA . ILE B 1 11 ? -3.416 13.672 -16.094 1 97.88 11 ILE B CA 1
ATOM 2994 C C . ILE B 1 11 ? -3.488 12.172 -15.836 1 97.88 11 ILE B C 1
ATOM 2996 O O . ILE B 1 11 ? -3.672 11.742 -14.695 1 97.88 11 ILE B O 1
ATOM 3000 N N . LEU B 1 12 ? -3.352 11.398 -16.859 1 97.56 12 LEU B N 1
ATOM 3001 C CA . LEU B 1 12 ? -3.582 9.961 -16.766 1 97.56 12 LEU B CA 1
ATOM 3002 C C . LEU B 1 12 ? -2.311 9.234 -16.328 1 97.56 12 LEU B C 1
ATOM 3004 O O . LEU B 1 12 ? -1.217 9.797 -16.391 1 97.56 12 LEU B O 1
ATOM 3008 N N . PRO B 1 13 ? -2.369 7.98 -15.828 1 96.75 13 PRO B N 1
ATOM 3009 C CA . PRO B 1 13 ? -1.195 7.188 -15.461 1 96.75 13 PRO B CA 1
ATOM 3010 C C . PRO B 1 13 ? -0.157 7.113 -16.578 1 96.75 13 PRO B C 1
ATOM 3012 O O . PRO B 1 13 ? -0.51 7.176 -17.75 1 96.75 13 PRO B O 1
ATOM 3015 N N . GLY B 1 14 ? 1.11 6.918 -16.188 1 95.69 14 GLY B N 1
ATOM 3016 C CA . GLY B 1 14 ? 2.23 7.031 -17.109 1 95.69 14 GLY B CA 1
ATOM 3017 C C . GLY B 1 14 ? 2.963 8.352 -17 1 95.69 14 GLY B C 1
ATOM 3018 O O . GLY B 1 14 ? 4.152 8.438 -17.297 1 95.69 14 GLY B O 1
ATOM 3019 N N . ALA B 1 15 ? 2.246 9.32 -16.531 1 97.5 15 ALA B N 1
ATOM 3020 C CA . ALA B 1 15 ? 2.799 10.672 -16.391 1 97.5 15 ALA B CA 1
ATOM 3021 C C . ALA B 1 15 ? 3.697 10.758 -15.156 1 97.5 15 ALA B C 1
ATOM 3023 O O . ALA B 1 15 ? 3.652 9.891 -14.281 1 97.5 15 ALA B O 1
ATOM 3024 N N . TRP B 1 16 ? 4.547 11.797 -15.125 1 98.38 16 TRP B N 1
ATOM 3025 C CA . TRP B 1 16 ? 5.402 12.117 -13.992 1 98.38 16 TRP B CA 1
ATOM 3026 C C . TRP B 1 16 ? 4.703 13.078 -13.039 1 98.38 16 TRP B C 1
ATOM 3028 O O . TRP B 1 16 ? 4.133 14.086 -13.469 1 98.38 16 TRP B O 1
ATOM 3038 N N . LEU B 1 17 ? 4.727 12.758 -11.797 1 98.81 17 LEU B N 1
ATOM 3039 C CA . LEU B 1 17 ? 4.266 13.641 -10.727 1 98.81 17 LEU B CA 1
ATOM 3040 C C . LEU B 1 17 ? 5.43 14.094 -9.859 1 98.81 17 LEU B C 1
ATOM 3042 O O . LEU B 1 17 ? 6.379 13.336 -9.633 1 98.81 17 LEU B O 1
ATOM 3046 N N . GLY B 1 18 ? 5.375 15.289 -9.406 1 98.81 18 GLY B N 1
ATOM 3047 C CA . GLY B 1 18 ? 6.434 15.844 -8.578 1 98.81 18 GLY B CA 1
ATOM 3048 C C . GLY B 1 18 ? 6.023 16.031 -7.129 1 98.81 18 GLY B C 1
ATOM 3049 O O . GLY B 1 18 ? 4.855 16.297 -6.84 1 98.81 18 GLY B O 1
ATOM 3050 N N . MET B 1 19 ? 6.973 15.883 -6.23 1 98.69 19 MET B N 1
ATOM 3051 C CA . MET B 1 19 ? 6.801 16.109 -4.801 1 98.69 19 MET B CA 1
ATOM 3052 C C . MET B 1 19 ? 7.922 17 -4.258 1 98.69 19 MET B C 1
ATOM 3054 O O . MET B 1 19 ? 9.102 16.641 -4.355 1 98.69 19 MET B O 1
ATOM 3058 N N . VAL B 1 20 ? 7.574 18.156 -3.744 1 98.44 20 VAL B N 1
ATOM 3059 C CA . VAL B 1 20 ? 8.555 18.984 -3.037 1 98.44 20 VAL B CA 1
ATOM 3060 C C . VAL B 1 20 ? 8.555 18.609 -1.554 1 98.44 20 VAL B C 1
ATOM 3062 O O . VAL B 1 20 ? 7.539 18.766 -0.869 1 98.44 20 VAL B O 1
ATOM 3065 N N . GLY B 1 21 ? 9.656 18.219 -1.062 1 97.06 21 GLY B N 1
ATOM 3066 C CA . GLY B 1 21 ? 9.758 17.609 0.255 1 97.06 21 GLY B CA 1
ATOM 3067 C C . GLY B 1 21 ? 9.875 16.094 0.206 1 97.06 21 GLY B C 1
ATOM 3068 O O . GLY B 1 21 ? 9.086 15.43 -0.473 1 97.06 21 GLY B O 1
ATOM 3069 N N . GLY B 1 22 ? 10.859 15.531 0.859 1 97.06 22 GLY B N 1
ATOM 3070 C CA . GLY B 1 22 ? 11.148 14.109 0.762 1 97.06 22 GLY B CA 1
ATOM 3071 C C . GLY B 1 22 ? 10.922 13.367 2.064 1 97.06 22 GLY B C 1
ATOM 3072 O O . GLY B 1 22 ? 11.594 12.375 2.344 1 97.06 22 GLY B O 1
ATOM 3073 N N . GLY B 1 23 ? 9.977 13.805 2.932 1 96.38 23 GLY B N 1
ATOM 3074 C CA . GLY B 1 23 ? 9.695 13.156 4.207 1 96.38 23 GLY B CA 1
ATOM 3075 C C . GLY B 1 23 ? 8.766 11.969 4.082 1 96.38 23 GLY B C 1
ATOM 3076 O O . GLY B 1 23 ? 8.641 11.383 3.002 1 96.38 23 GLY B O 1
ATOM 3077 N N . GLN B 1 24 ? 8.172 11.555 5.238 1 97.25 24 GLN B N 1
ATOM 3078 C CA . GLN B 1 24 ? 7.375 10.336 5.32 1 97.25 24 GLN B CA 1
ATOM 3079 C C . GLN B 1 24 ? 6.082 10.477 4.52 1 97.25 24 GLN B C 1
ATOM 3081 O O . GLN B 1 24 ? 5.598 9.492 3.945 1 97.25 24 GLN B O 1
ATOM 3086 N N . LEU B 1 25 ? 5.453 11.664 4.527 1 98 25 LEU B N 1
ATOM 3087 C CA . LEU B 1 25 ? 4.227 11.828 3.756 1 98 25 LEU B CA 1
ATOM 3088 C C . LEU B 1 25 ? 4.496 11.664 2.264 1 98 25 LEU B C 1
ATOM 3090 O O . LEU B 1 25 ? 3.705 11.039 1.554 1 98 25 LEU B O 1
ATOM 3094 N N . GLY B 1 26 ? 5.66 12.266 1.829 1 98.19 26 GLY B N 1
ATOM 3095 C CA . GLY B 1 26 ? 6.07 12.047 0.45 1 98.19 26 GLY B CA 1
ATOM 3096 C C . GLY B 1 26 ? 6.305 10.586 0.116 1 98.19 26 GLY B C 1
ATOM 3097 O O . GLY B 1 26 ? 5.98 10.141 -0.985 1 98.19 26 GLY B O 1
ATOM 3098 N N . ARG B 1 27 ? 6.883 9.867 1.057 1 98.38 27 ARG B N 1
ATOM 3099 C CA . ARG B 1 27 ? 7.148 8.445 0.869 1 98.38 27 ARG B CA 1
ATOM 3100 C C . ARG B 1 27 ? 5.855 7.672 0.645 1 98.38 27 ARG B C 1
ATOM 3102 O O . ARG B 1 27 ? 5.75 6.887 -0.299 1 98.38 27 ARG B O 1
ATOM 3109 N N . MET B 1 28 ? 4.828 7.844 1.479 1 98.56 28 MET B N 1
ATOM 3110 C CA . MET B 1 28 ? 3.549 7.152 1.349 1 98.56 28 MET B CA 1
ATOM 3111 C C . MET B 1 28 ? 2.812 7.605 0.093 1 98.56 28 MET B C 1
ATOM 3113 O O . MET B 1 28 ? 2.119 6.812 -0.545 1 98.56 28 MET B O 1
ATOM 3117 N N . PHE B 1 29 ? 3.031 8.906 -0.329 1 98.75 29 PHE B N 1
ATOM 3118 C CA . PHE B 1 29 ? 2.52 9.391 -1.604 1 98.75 29 PHE B CA 1
ATOM 3119 C C . PHE B 1 29 ? 3.145 8.625 -2.766 1 98.75 29 PHE B C 1
ATOM 3121 O O . PHE B 1 29 ? 2.449 8.242 -3.709 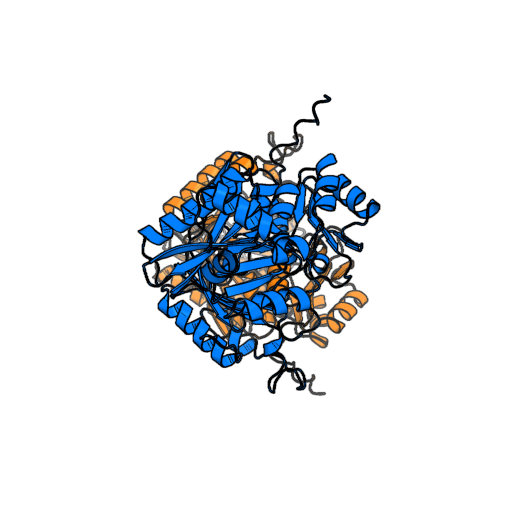1 98.75 29 PHE B O 1
ATOM 3128 N N . CYS B 1 30 ? 4.484 8.43 -2.746 1 98.75 30 CYS B N 1
ATOM 3129 C CA . CYS B 1 30 ? 5.176 7.684 -3.793 1 98.75 30 CYS B CA 1
ATOM 3130 C C . CYS B 1 30 ? 4.547 6.309 -3.992 1 98.75 30 CYS B C 1
ATOM 3132 O O . CYS B 1 30 ? 4.266 5.906 -5.125 1 98.75 30 CYS B O 1
ATOM 3134 N N . PHE B 1 31 ? 4.254 5.598 -2.879 1 98.69 31 PHE B N 1
ATOM 3135 C CA . PHE B 1 31 ? 3.662 4.27 -2.98 1 98.69 31 PHE B CA 1
ATOM 3136 C C . PHE B 1 31 ? 2.316 4.328 -3.695 1 98.69 31 PHE B C 1
ATOM 3138 O O . PHE B 1 31 ? 2.055 3.539 -4.605 1 98.69 31 PHE B O 1
ATOM 3145 N N . ALA B 1 32 ? 1.468 5.285 -3.287 1 98.75 32 ALA B N 1
ATOM 3146 C CA . ALA B 1 32 ? 0.131 5.402 -3.863 1 98.75 32 ALA B CA 1
ATOM 3147 C C . ALA B 1 32 ? 0.203 5.742 -5.348 1 98.75 32 ALA B C 1
ATOM 3149 O O . ALA B 1 32 ? -0.485 5.129 -6.168 1 98.75 32 ALA B O 1
ATOM 3150 N N . ALA B 1 33 ? 1.051 6.711 -5.703 1 98.81 33 ALA B N 1
ATOM 3151 C CA . ALA B 1 33 ? 1.177 7.168 -7.082 1 98.81 33 ALA B CA 1
ATOM 3152 C C . ALA B 1 33 ? 1.723 6.062 -7.98 1 98.81 33 ALA B C 1
ATOM 3154 O O . ALA B 1 33 ? 1.185 5.809 -9.062 1 98.81 33 ALA B O 1
ATOM 3155 N N . GLN B 1 34 ? 2.768 5.422 -7.508 1 98.81 34 GLN B N 1
ATOM 3156 C CA . GLN B 1 34 ? 3.396 4.363 -8.297 1 98.81 34 GLN B CA 1
ATOM 3157 C C . GLN B 1 34 ? 2.457 3.176 -8.469 1 98.81 34 GLN B C 1
ATOM 3159 O O . GLN B 1 34 ? 2.439 2.541 -9.531 1 98.81 34 GLN B O 1
ATOM 3164 N N . ALA B 1 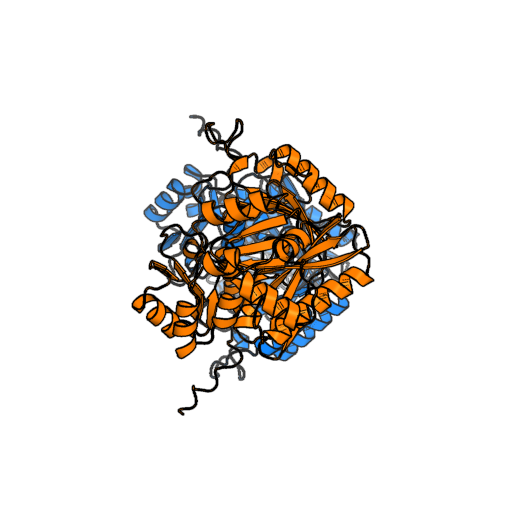35 ? 1.677 2.848 -7.453 1 98.75 35 ALA B N 1
ATOM 3165 C CA . ALA B 1 35 ? 0.703 1.765 -7.566 1 98.75 35 ALA B CA 1
ATOM 3166 C C . ALA B 1 35 ? -0.331 2.066 -8.648 1 98.75 35 ALA B C 1
ATOM 3168 O O . ALA B 1 35 ? -0.818 1.156 -9.32 1 98.75 35 ALA B O 1
ATOM 3169 N N . MET B 1 36 ? -0.642 3.338 -8.844 1 98.56 36 MET B N 1
ATOM 3170 C CA . MET B 1 36 ? -1.629 3.746 -9.836 1 98.56 36 MET B CA 1
ATOM 3171 C C . MET B 1 36 ? -0.996 3.848 -11.227 1 98.56 36 MET B C 1
ATOM 3173 O O . MET B 1 36 ? -1.693 4.07 -12.211 1 98.56 36 MET B O 1
ATOM 3177 N N . GLY B 1 37 ? 0.328 3.758 -11.312 1 98.06 37 GLY B N 1
ATOM 3178 C CA . GLY B 1 37 ? 0.986 3.719 -12.609 1 98.06 37 GLY B CA 1
ATOM 3179 C C . GLY B 1 37 ? 1.693 5.016 -12.961 1 98.06 37 GLY B C 1
ATOM 3180 O O . GLY B 1 37 ? 2.135 5.199 -14.094 1 98.06 37 GLY B O 1
ATOM 3181 N N . TYR B 1 38 ? 1.799 5.938 -11.992 1 98.5 38 TYR B N 1
ATOM 3182 C CA . TYR B 1 38 ? 2.533 7.18 -12.203 1 98.5 38 TYR B CA 1
ATOM 3183 C C . TYR B 1 38 ? 4 7.02 -11.82 1 98.5 38 TYR B C 1
ATOM 3185 O O . TYR B 1 38 ? 4.367 6.062 -11.133 1 98.5 38 TYR B O 1
ATOM 3193 N N . ARG B 1 39 ? 4.816 7.895 -12.297 1 98.31 39 ARG B N 1
ATOM 3194 C CA . ARG B 1 39 ? 6.191 8.047 -11.82 1 98.31 39 ARG B CA 1
ATOM 3195 C C . ARG B 1 39 ? 6.324 9.273 -10.922 1 98.31 39 ARG B C 1
ATOM 3197 O O . ARG B 1 39 ? 5.602 10.258 -11.086 1 98.31 39 ARG B O 1
ATOM 3204 N N . VAL B 1 40 ? 7.242 9.25 -9.984 1 98.75 40 VAL B N 1
ATOM 3205 C CA . VAL B 1 40 ? 7.332 10.344 -9.023 1 98.75 40 VAL B CA 1
ATOM 3206 C C . VAL B 1 40 ? 8.766 10.875 -8.977 1 98.75 40 VAL B C 1
ATOM 3208 O O . VAL B 1 40 ? 9.719 10.102 -8.898 1 98.75 40 VAL B O 1
ATOM 3211 N N . ALA B 1 41 ? 8.922 12.133 -9.102 1 98.88 41 ALA B N 1
ATOM 3212 C CA . ALA B 1 41 ? 10.172 12.844 -8.82 1 98.88 41 ALA B CA 1
ATOM 3213 C C . ALA B 1 41 ? 10.078 13.617 -7.512 1 98.88 41 ALA B C 1
ATOM 3215 O O . ALA B 1 41 ? 9.117 14.352 -7.285 1 98.88 41 ALA B O 1
ATOM 3216 N N . VAL B 1 42 ? 11.078 13.461 -6.656 1 98.75 42 VAL B N 1
ATOM 3217 C CA . VAL B 1 42 ? 11.094 14.117 -5.352 1 98.75 42 VAL B CA 1
ATOM 3218 C C . VAL B 1 42 ? 12.219 15.141 -5.297 1 98.75 42 VAL B C 1
ATOM 3220 O O . VAL B 1 42 ? 13.352 14.852 -5.691 1 98.75 42 VAL B O 1
ATOM 3223 N N . LEU B 1 43 ? 11.883 16.328 -4.918 1 98.69 43 LEU B N 1
ATOM 3224 C CA . LEU B 1 43 ? 12.875 17.359 -4.645 1 98.69 43 LEU B CA 1
ATOM 3225 C C . LEU B 1 43 ? 13.133 17.484 -3.146 1 98.69 43 LEU B C 1
ATOM 3227 O O . LEU B 1 43 ? 12.242 17.891 -2.396 1 98.69 43 LEU B O 1
ATOM 3231 N N . ASP B 1 44 ? 14.297 17.141 -2.736 1 98.19 44 ASP B N 1
ATOM 3232 C CA . ASP B 1 44 ? 14.719 17.219 -1.341 1 98.19 44 ASP B CA 1
ATOM 3233 C C . ASP B 1 44 ? 16.234 17.25 -1.229 1 98.19 44 ASP B C 1
ATOM 3235 O O . ASP B 1 44 ? 16.938 16.5 -1.922 1 98.19 44 ASP B O 1
ATOM 3239 N N . PRO B 1 45 ? 16.75 18.094 -0.336 1 97.44 45 PRO B N 1
ATOM 3240 C CA . PRO B 1 45 ? 18.203 18.203 -0.245 1 97.44 45 PRO B CA 1
ATOM 3241 C C . PRO B 1 45 ? 18.844 16.984 0.441 1 97.44 45 PRO B C 1
ATOM 3243 O O . PRO B 1 45 ? 20.031 16.734 0.284 1 97.44 45 PRO B O 1
ATOM 3246 N N . ASP B 1 46 ? 18.109 16.25 1.266 1 96.44 46 ASP B N 1
ATOM 3247 C CA . ASP B 1 46 ? 18.641 15.125 2.037 1 96.44 46 ASP B CA 1
ATOM 3248 C C . ASP B 1 46 ? 18.797 13.883 1.163 1 96.44 46 ASP B C 1
ATOM 3250 O O . ASP B 1 46 ? 17.797 13.305 0.707 1 96.44 46 ASP B O 1
ATOM 3254 N N . PRO B 1 47 ? 20.016 13.422 0.95 1 96.5 47 PRO B N 1
ATOM 3255 C CA . PRO B 1 47 ? 20.219 12.242 0.1 1 96.5 47 PRO B CA 1
ATOM 3256 C C . PRO B 1 47 ? 19.578 10.984 0.667 1 96.5 47 PRO B C 1
ATOM 3258 O O . PRO B 1 47 ? 19.391 10 -0.057 1 96.5 47 PRO B O 1
ATOM 3261 N N . THR B 1 48 ? 19.188 11.031 1.919 1 95.38 48 THR B N 1
ATOM 3262 C CA . THR B 1 48 ? 18.609 9.859 2.562 1 95.38 48 THR B CA 1
ATOM 3263 C C . THR B 1 48 ? 17.141 10.109 2.896 1 95.38 48 THR B C 1
ATOM 3265 O O . THR B 1 48 ? 16.578 9.469 3.799 1 95.38 48 THR B O 1
ATOM 3268 N N . SER B 1 49 ? 16.594 11.07 2.195 1 96.25 49 SER B N 1
ATOM 3269 C CA . SER B 1 49 ? 15.195 11.391 2.467 1 96.25 49 SER B CA 1
ATOM 3270 C C . SER B 1 49 ? 14.297 10.18 2.24 1 96.25 49 SER B C 1
ATOM 3272 O O . SER B 1 49 ? 14.5 9.414 1.297 1 96.25 49 SER B O 1
ATOM 3274 N N . PRO B 1 50 ? 13.312 9.922 3.086 1 97.44 50 PRO B N 1
ATOM 3275 C CA . PRO B 1 50 ? 12.406 8.781 2.986 1 97.44 50 PRO B CA 1
ATOM 3276 C C . PRO B 1 50 ? 11.734 8.68 1.619 1 97.44 50 PRO B C 1
ATOM 3278 O O . PRO B 1 50 ? 11.703 7.598 1.021 1 97.44 50 PRO B O 1
ATOM 3281 N N . ALA B 1 51 ? 11.234 9.734 1.1 1 98.12 51 ALA B N 1
ATOM 3282 C CA . ALA B 1 51 ? 10.555 9.719 -0.192 1 98.12 51 ALA B CA 1
ATOM 3283 C C . ALA B 1 51 ? 11.547 9.547 -1.336 1 98.12 51 ALA B C 1
ATOM 3285 O O . ALA B 1 51 ? 11.266 8.828 -2.303 1 98.12 51 ALA B O 1
ATOM 3286 N N . GLY B 1 52 ? 12.719 10.242 -1.24 1 97.75 52 GLY B N 1
ATOM 3287 C CA . GLY B 1 52 ? 13.742 10.109 -2.266 1 97.75 52 GLY B CA 1
ATOM 3288 C C . GLY B 1 52 ? 14.195 8.68 -2.475 1 97.75 52 GLY B C 1
ATOM 3289 O O . GLY B 1 52 ? 14.492 8.273 -3.6 1 97.75 52 GLY B O 1
ATOM 3290 N N . ALA B 1 53 ? 14.164 7.898 -1.427 1 97 53 ALA B N 1
ATOM 3291 C CA . ALA B 1 53 ? 14.672 6.531 -1.45 1 97 53 ALA B CA 1
ATOM 3292 C C . ALA B 1 53 ? 13.766 5.621 -2.271 1 97 53 ALA B C 1
ATOM 3294 O O . ALA B 1 53 ? 14.211 4.59 -2.785 1 97 53 ALA B O 1
ATOM 3295 N N . VAL B 1 54 ? 12.492 6 -2.438 1 97.94 54 VAL B N 1
ATOM 3296 C CA . VAL B 1 54 ? 11.562 5.082 -3.086 1 97.94 54 VAL B CA 1
ATOM 3297 C C . VAL B 1 54 ? 11.016 5.719 -4.359 1 97.94 54 VAL B C 1
ATOM 3299 O O . VAL B 1 54 ? 10.219 5.102 -5.078 1 97.94 54 VAL B O 1
ATOM 3302 N N . ALA B 1 55 ? 11.414 6.969 -4.66 1 98.38 55 ALA B N 1
ATOM 3303 C CA . ALA B 1 55 ? 10.93 7.684 -5.84 1 98.38 55 ALA B CA 1
ATOM 3304 C C . ALA B 1 55 ? 11.625 7.191 -7.105 1 98.38 55 ALA B C 1
ATOM 3306 O O . ALA B 1 55 ? 12.688 6.57 -7.035 1 98.38 55 ALA B O 1
ATOM 3307 N N . ASP B 1 56 ? 11.023 7.473 -8.289 1 97.88 56 ASP B N 1
ATOM 3308 C CA . ASP B 1 56 ? 11.641 7.164 -9.578 1 97.88 56 ASP B CA 1
ATOM 3309 C C . ASP B 1 56 ? 12.844 8.07 -9.844 1 97.88 56 ASP B C 1
ATOM 3311 O O . ASP B 1 56 ? 13.781 7.676 -10.539 1 97.88 56 ASP B O 1
ATOM 3315 N N . LYS B 1 57 ? 12.758 9.242 -9.359 1 98.19 57 LYS B N 1
ATOM 3316 C CA . LYS B 1 57 ? 13.844 10.219 -9.477 1 98.19 57 LYS B CA 1
ATOM 3317 C C . LYS B 1 57 ? 13.938 11.086 -8.227 1 98.19 57 LYS B C 1
ATOM 3319 O O . LYS B 1 57 ? 12.914 11.531 -7.695 1 98.19 57 LYS B O 1
ATOM 3324 N N . HIS B 1 58 ? 15.125 11.281 -7.691 1 98.56 58 HIS B N 1
ATOM 3325 C CA . HIS B 1 58 ? 15.406 12.164 -6.566 1 98.56 58 HIS B CA 1
ATOM 3326 C C . HIS B 1 58 ? 16.266 13.352 -6.988 1 98.56 58 HIS B C 1
ATOM 3328 O O . HIS B 1 58 ? 17.438 13.172 -7.359 1 98.56 58 HIS B O 1
ATOM 3334 N N . LEU B 1 59 ? 15.688 14.492 -7.062 1 98.69 59 LEU B N 1
ATOM 3335 C CA . LEU B 1 59 ? 16.438 15.734 -7.266 1 98.69 59 LEU B CA 1
ATOM 3336 C C . LEU B 1 59 ? 16.984 16.25 -5.941 1 98.69 59 LEU B C 1
ATOM 3338 O O . LEU B 1 59 ? 16.234 16.828 -5.145 1 98.69 59 LEU B O 1
ATOM 3342 N N . ARG B 1 60 ? 18.281 16.125 -5.727 1 98.5 60 ARG B N 1
ATOM 3343 C CA . ARG B 1 60 ? 18.922 16.5 -4.469 1 98.5 60 ARG B CA 1
ATOM 3344 C C . ARG B 1 60 ? 19.344 17.969 -4.484 1 98.5 60 ARG B C 1
ATOM 3346 O O . ARG B 1 60 ? 20.469 18.297 -4.844 1 98.5 60 ARG B O 1
ATOM 3353 N N . ALA B 1 61 ? 18.453 18.766 -4.082 1 98.44 61 ALA B N 1
ATOM 3354 C CA . ALA B 1 61 ? 18.672 20.219 -4.074 1 98.44 61 ALA B CA 1
ATOM 3355 C C . ALA B 1 61 ? 17.766 20.891 -3.053 1 98.44 61 ALA B C 1
ATOM 3357 O O . ALA B 1 61 ? 16.828 20.281 -2.539 1 98.44 61 ALA B O 1
ATOM 3358 N N . ALA B 1 62 ? 18.141 22.109 -2.73 1 97.69 62 ALA B N 1
ATOM 3359 C CA . ALA B 1 62 ? 17.312 22.906 -1.818 1 97.69 62 ALA B CA 1
ATOM 3360 C C . ALA B 1 62 ? 15.938 23.172 -2.406 1 97.69 62 ALA B C 1
ATOM 3362 O O . ALA B 1 62 ? 15.766 23.172 -3.627 1 97.69 62 ALA B O 1
ATOM 3363 N N . TYR B 1 63 ? 14.984 23.453 -1.586 1 97.06 63 TYR B N 1
ATOM 3364 C CA . TYR B 1 63 ? 13.594 23.641 -1.995 1 97.06 63 TYR B CA 1
ATOM 3365 C C . TYR B 1 63 ? 13.43 24.891 -2.84 1 97.06 63 TYR B C 1
ATOM 3367 O O . TYR B 1 63 ? 12.438 25.047 -3.549 1 97.06 63 TYR B O 1
ATOM 3375 N N . ASP B 1 64 ? 14.398 25.797 -2.691 1 96.88 64 ASP B N 1
ATOM 3376 C CA . ASP B 1 64 ? 14.297 27.031 -3.445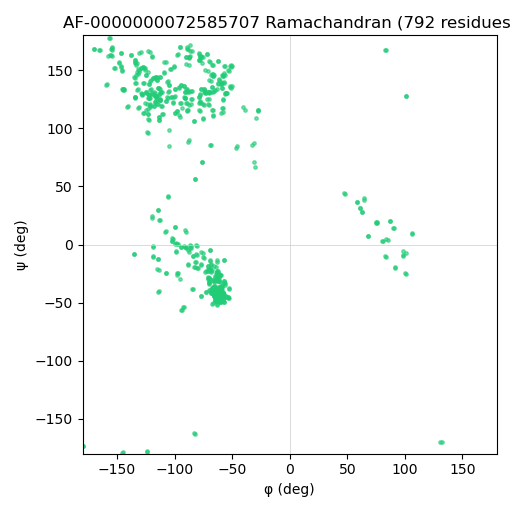 1 96.88 64 ASP B CA 1
ATOM 3377 C C . ASP B 1 64 ? 15.32 27.078 -4.578 1 96.88 64 ASP B C 1
ATOM 3379 O O . ASP B 1 64 ? 15.586 28.141 -5.145 1 96.88 64 ASP B O 1
ATOM 3383 N N . ASP B 1 65 ? 15.961 25.938 -4.871 1 98.12 65 ASP B N 1
ATOM 3384 C CA . ASP B 1 65 ? 16.891 25.859 -5.988 1 98.12 65 ASP B CA 1
ATOM 3385 C C . ASP B 1 65 ? 16.172 26.016 -7.324 1 98.12 65 ASP B C 1
ATOM 3387 O O . ASP B 1 65 ? 15.469 25.109 -7.766 1 98.12 65 ASP B O 1
ATOM 3391 N N . GLU B 1 66 ? 16.406 27.109 -7.992 1 97.94 66 GLU B N 1
ATOM 3392 C CA . GLU B 1 66 ? 15.656 27.469 -9.195 1 97.94 66 GLU B CA 1
ATOM 3393 C C . GLU B 1 66 ? 15.883 26.453 -10.312 1 97.94 66 GLU B C 1
ATOM 3395 O O . GLU B 1 66 ? 14.961 26.125 -11.055 1 97.94 66 GLU B O 1
ATOM 3400 N N . ALA B 1 67 ? 17.078 26.016 -10.461 1 98.38 67 ALA B N 1
ATOM 3401 C CA . ALA B 1 67 ? 17.391 25.047 -11.508 1 98.38 67 ALA B CA 1
ATOM 3402 C C . ALA B 1 67 ? 16.656 23.734 -11.258 1 98.38 67 ALA B C 1
ATOM 3404 O O . ALA B 1 67 ? 16.109 23.125 -12.188 1 98.38 67 ALA B O 1
ATOM 3405 N N . ALA B 1 68 ? 16.672 23.297 -10 1 98.56 68 ALA B N 1
ATOM 3406 C CA . ALA B 1 68 ? 15.992 22.062 -9.641 1 98.56 68 ALA B CA 1
ATOM 3407 C C . ALA B 1 68 ? 14.484 22.203 -9.82 1 98.56 68 ALA B C 1
ATOM 3409 O O . ALA B 1 68 ? 13.82 21.281 -10.297 1 98.56 68 ALA B O 1
ATOM 3410 N N . LEU B 1 69 ? 13.969 23.312 -9.445 1 98.62 69 LEU B N 1
ATOM 3411 C CA . LEU B 1 69 ? 12.547 23.578 -9.625 1 98.62 69 LEU B CA 1
ATOM 3412 C C . LEU B 1 69 ? 12.172 23.578 -11.102 1 98.62 69 LEU B C 1
ATOM 3414 O O . LEU B 1 69 ? 11.141 23.031 -11.484 1 98.62 69 LEU B O 1
ATOM 3418 N N . ALA B 1 70 ? 12.984 24.172 -11.891 1 98.5 70 ALA B N 1
ATOM 3419 C CA . ALA B 1 70 ? 12.742 24.188 -13.328 1 98.5 70 ALA B CA 1
ATOM 3420 C C . ALA B 1 70 ? 12.766 22.781 -13.906 1 98.5 70 ALA B C 1
ATOM 3422 O O . ALA B 1 70 ? 11.938 22.422 -14.75 1 98.5 70 ALA B O 1
ATOM 3423 N N . GLU B 1 71 ? 13.711 22.016 -13.461 1 98.69 71 GLU B N 1
ATOM 3424 C CA . GLU B 1 71 ? 13.797 20.625 -13.906 1 98.69 71 GLU B CA 1
ATOM 3425 C C . GLU B 1 71 ? 12.555 19.844 -13.492 1 98.69 71 GLU B C 1
ATOM 3427 O O . GLU B 1 71 ? 12.008 19.062 -14.281 1 98.69 71 GLU B O 1
ATOM 3432 N N . LEU B 1 72 ? 12.148 20.031 -12.289 1 98.69 72 LEU B N 1
ATOM 3433 C CA . LEU B 1 72 ? 10.953 19.359 -11.781 1 98.69 72 LEU B CA 1
ATOM 3434 C C . LEU B 1 72 ? 9.727 19.734 -12.602 1 98.69 72 LEU B C 1
ATOM 3436 O O . LEU B 1 72 ? 8.938 18.859 -12.977 1 98.69 72 LEU B O 1
ATOM 3440 N N . ALA B 1 73 ? 9.555 20.984 -12.898 1 98.31 73 ALA B N 1
ATOM 3441 C CA . ALA B 1 73 ? 8.406 21.484 -13.648 1 98.31 73 ALA B CA 1
ATOM 3442 C C . ALA B 1 73 ? 8.406 20.953 -15.078 1 98.31 73 ALA B C 1
ATOM 3444 O O . ALA B 1 73 ? 7.344 20.688 -15.648 1 98.31 73 ALA B O 1
ATOM 3445 N N . GLN B 1 74 ? 9.555 20.828 -15.641 1 98.19 74 GLN B N 1
ATOM 3446 C CA . GLN B 1 74 ? 9.68 20.312 -17 1 98.19 74 GLN B CA 1
ATOM 3447 C C . GLN B 1 74 ? 9.352 18.828 -17.078 1 98.19 74 GLN B C 1
ATOM 3449 O O . GLN B 1 74 ? 8.742 18.359 -18.031 1 98.19 74 GLN B O 1
ATOM 3454 N N . LEU B 1 75 ? 9.664 18.172 -16.062 1 98.5 75 LEU B N 1
ATOM 3455 C CA . LEU B 1 75 ? 9.539 16.719 -16.047 1 98.5 75 LEU B CA 1
ATOM 3456 C C . LEU B 1 75 ? 8.117 16.312 -15.672 1 98.5 75 LEU B C 1
ATOM 3458 O O . LEU B 1 75 ? 7.586 15.336 -16.203 1 98.5 75 LEU B O 1
ATOM 3462 N N . CYS B 1 76 ? 7.5 17.016 -14.758 1 98.62 76 CYS B N 1
ATOM 3463 C CA . CYS B 1 76 ? 6.273 16.547 -14.117 1 98.62 76 CYS B CA 1
ATOM 3464 C C . CYS B 1 76 ? 5.062 17.312 -14.633 1 98.62 76 CYS B C 1
ATOM 3466 O O . CYS B 1 76 ? 5.113 18.547 -14.766 1 98.62 76 CYS B O 1
ATOM 3468 N N . ASP B 1 77 ? 4.02 16.547 -14.805 1 98.31 77 ASP B N 1
ATOM 3469 C CA . ASP B 1 77 ? 2.773 17.156 -15.273 1 98.31 77 ASP B CA 1
ATOM 3470 C C . ASP B 1 77 ? 2.025 17.828 -14.125 1 98.31 77 ASP B C 1
ATOM 3472 O O . ASP B 1 77 ? 1.183 18.703 -14.359 1 98.31 77 ASP B O 1
ATOM 3476 N N . ALA B 1 78 ? 2.311 17.469 -12.922 1 98.56 78 ALA B N 1
ATOM 3477 C CA . ALA B 1 78 ? 1.773 18.078 -11.711 1 98.56 78 ALA B CA 1
ATOM 3478 C C . ALA B 1 78 ? 2.746 17.938 -10.539 1 98.56 78 ALA B C 1
ATOM 3480 O O . ALA B 1 78 ? 3.531 16.984 -10.492 1 98.56 78 ALA B O 1
ATOM 3481 N N . VAL B 1 79 ? 2.678 18.844 -9.656 1 98.62 79 VAL B N 1
ATOM 3482 C CA . VAL B 1 79 ? 3.57 18.844 -8.5 1 98.62 79 VAL B CA 1
ATOM 3483 C C . VAL B 1 79 ? 2.77 19.125 -7.227 1 98.62 79 VAL B C 1
ATOM 3485 O O . VAL B 1 79 ? 1.828 19.922 -7.234 1 98.62 79 VAL B O 1
ATOM 3488 N N . SER B 1 80 ? 3.072 18.438 -6.203 1 98.38 80 SER B N 1
ATOM 3489 C CA . SER B 1 80 ? 2.523 18.641 -4.867 1 98.38 80 SER B CA 1
ATOM 3490 C C . SER B 1 80 ? 3.627 18.875 -3.844 1 98.38 80 SER B C 1
ATOM 3492 O O . SER B 1 80 ? 4.801 19 -4.207 1 98.38 80 SER B O 1
ATOM 3494 N N . THR B 1 81 ? 3.244 19.047 -2.588 1 96.94 81 THR B N 1
ATOM 3495 C CA . THR B 1 81 ? 4.199 19.234 -1.503 1 96.94 81 THR B CA 1
ATOM 3496 C C . THR B 1 81 ? 3.873 18.328 -0.323 1 96.94 81 THR B C 1
ATOM 3498 O O . THR B 1 81 ? 2.707 18 -0.084 1 96.94 81 THR B O 1
ATOM 3501 N N . GLU B 1 82 ? 4.934 17.938 0.295 1 89.69 82 GLU B N 1
ATOM 3502 C CA . GLU B 1 82 ? 4.773 16.984 1.39 1 89.69 82 GLU B CA 1
ATOM 3503 C C . GLU B 1 82 ? 4.695 17.703 2.736 1 89.69 82 GLU B C 1
ATOM 3505 O O . GLU B 1 82 ? 4.133 17.172 3.695 1 89.69 82 GLU B O 1
ATOM 3510 N N . PHE B 1 83 ? 5.336 18.859 2.869 1 84.12 83 PHE B N 1
ATOM 3511 C CA . PHE B 1 83 ? 5.43 19.516 4.164 1 84.12 83 PHE B CA 1
ATOM 3512 C C . PHE B 1 83 ? 5.078 21 4.051 1 84.12 83 PHE B C 1
ATOM 3514 O O . PHE B 1 83 ? 5.246 21.594 2.984 1 84.12 83 PHE B O 1
ATOM 3521 N N . GLU B 1 84 ? 4.539 21.5 5.051 1 76.94 84 GLU B N 1
ATOM 3522 C CA . GLU B 1 84 ? 3.963 22.844 5.031 1 76.94 84 GLU B CA 1
ATOM 3523 C C . GLU B 1 84 ? 5.055 23.906 5.062 1 76.94 84 GLU B C 1
ATOM 3525 O O . GLU B 1 84 ? 4.785 25.094 4.805 1 76.94 84 GLU B O 1
ATOM 3530 N N . ASN B 1 85 ? 6.312 23.516 5.254 1 81.12 85 ASN B N 1
ATOM 3531 C CA . ASN B 1 85 ? 7.328 24.547 5.383 1 81.12 85 ASN B CA 1
ATOM 3532 C C . ASN B 1 85 ? 8.125 24.719 4.09 1 81.12 85 ASN B C 1
ATOM 3534 O O . ASN B 1 85 ? 9.094 25.484 4.047 1 81.12 85 ASN B O 1
ATOM 3538 N N . VAL B 1 86 ? 7.691 23.969 3.033 1 89.31 86 VAL B N 1
ATOM 3539 C CA . VAL B 1 86 ? 8.203 24.297 1.705 1 89.31 86 VAL B CA 1
ATOM 3540 C C . VAL B 1 86 ? 7.852 25.734 1.356 1 89.31 86 VAL B C 1
ATOM 3542 O O . VAL B 1 86 ? 6.727 26.188 1.594 1 89.31 86 VAL B O 1
ATOM 3545 N N . PRO B 1 87 ? 8.844 26.5 0.819 1 93.44 87 PRO B N 1
ATOM 3546 C CA . PRO B 1 87 ? 8.531 27.891 0.49 1 93.44 87 PRO B CA 1
ATOM 3547 C C . PRO B 1 87 ? 7.367 28.016 -0.497 1 93.44 87 PRO B C 1
ATOM 3549 O O . PRO B 1 87 ? 7.43 27.469 -1.6 1 93.44 87 PRO B O 1
ATOM 3552 N N . ALA B 1 88 ? 6.434 28.75 -0.073 1 95.25 88 ALA B N 1
ATOM 3553 C CA . ALA B 1 88 ? 5.293 29 -0.951 1 95.25 88 ALA B CA 1
ATOM 3554 C C . ALA B 1 88 ? 5.738 29.594 -2.281 1 95.25 88 ALA B C 1
ATOM 3556 O O . ALA B 1 88 ? 5.156 29.297 -3.328 1 95.25 88 ALA B O 1
ATOM 3557 N N . ALA B 1 89 ? 6.77 30.406 -2.238 1 96.31 89 ALA B N 1
ATOM 3558 C CA . ALA B 1 89 ? 7.309 31.031 -3.441 1 96.31 89 ALA B CA 1
ATOM 3559 C C . ALA B 1 89 ? 7.805 29.984 -4.438 1 96.31 89 ALA B C 1
ATOM 3561 O O . ALA B 1 89 ? 7.703 30.188 -5.648 1 96.31 89 ALA B O 1
ATOM 3562 N N . SER B 1 90 ? 8.375 28.906 -3.955 1 97.75 90 SER B N 1
ATOM 3563 C CA . SER B 1 90 ? 8.828 27.812 -4.816 1 97.75 90 SER B CA 1
ATOM 3564 C C . SER B 1 90 ? 7.656 27.156 -5.535 1 97.75 90 SER B C 1
ATOM 3566 O O . SER B 1 90 ? 7.758 26.812 -6.715 1 97.75 90 SER B O 1
ATOM 3568 N N . LEU B 1 91 ? 6.578 26.969 -4.816 1 97.88 91 LEU B N 1
ATOM 3569 C CA . LEU B 1 91 ? 5.383 26.391 -5.41 1 97.88 91 LEU B CA 1
ATOM 3570 C C . LEU B 1 91 ? 4.785 27.328 -6.453 1 97.88 91 LEU B C 1
ATOM 3572 O O . LEU B 1 91 ? 4.293 26.875 -7.492 1 97.88 91 LEU B O 1
ATOM 3576 N N . GLU B 1 92 ? 4.828 28.625 -6.199 1 97.31 92 GLU B N 1
ATOM 3577 C CA . GLU B 1 92 ? 4.344 29.609 -7.16 1 97.31 92 GLU B CA 1
ATOM 3578 C C . GLU B 1 92 ? 5.191 29.609 -8.43 1 97.31 92 GLU B C 1
ATOM 3580 O O . GLU B 1 92 ? 4.664 29.734 -9.531 1 97.31 92 GLU B O 1
ATOM 3585 N N . LEU B 1 93 ? 6.465 29.516 -8.188 1 97.69 93 LEU B N 1
ATOM 3586 C CA . LEU B 1 93 ? 7.359 29.422 -9.336 1 97.69 93 LEU B CA 1
ATOM 3587 C C . LEU B 1 93 ? 7.027 28.203 -10.195 1 97.69 93 LEU B C 1
ATOM 3589 O O . LEU B 1 93 ? 6.949 28.312 -11.422 1 97.69 93 LEU B O 1
ATOM 3593 N N . LEU B 1 94 ? 6.82 27.062 -9.562 1 98.19 94 LEU B N 1
ATOM 3594 C CA . LEU B 1 94 ? 6.461 25.828 -10.266 1 98.19 94 LEU B CA 1
ATOM 3595 C C . LEU B 1 94 ? 5.148 26.016 -11.023 1 98.19 94 LEU B C 1
ATOM 3597 O O . LEU B 1 94 ? 5.008 25.516 -12.148 1 98.19 94 LEU B O 1
ATOM 3601 N N . ALA B 1 95 ? 4.238 26.75 -10.445 1 97.62 95 ALA B N 1
ATOM 3602 C CA . ALA B 1 95 ? 2.891 26.891 -10.984 1 97.62 95 ALA B CA 1
ATOM 3603 C C . ALA B 1 95 ? 2.902 27.688 -12.289 1 97.62 95 ALA B C 1
ATOM 3605 O O . ALA B 1 95 ? 1.916 27.688 -13.031 1 97.62 95 ALA B O 1
ATOM 3606 N N . GLN B 1 96 ? 3.99 28.344 -12.57 1 96.88 96 GLN B N 1
ATOM 3607 C CA . GLN B 1 96 ? 4.105 29.094 -13.812 1 96.88 96 GLN B CA 1
ATOM 3608 C C . GLN B 1 96 ? 4.18 28.156 -15.016 1 96.88 96 GLN B C 1
ATOM 3610 O O . GLN B 1 96 ? 3.896 28.562 -16.141 1 96.88 96 GLN B O 1
ATOM 3615 N N . SER B 1 97 ? 4.566 26.875 -14.781 1 96.38 97 SER B N 1
ATOM 3616 C CA . SER B 1 97 ? 4.805 26.016 -15.938 1 96.38 97 SER B CA 1
ATOM 3617 C C . SER B 1 97 ? 4.18 24.641 -15.75 1 96.38 97 SER B C 1
ATOM 3619 O O . SER B 1 97 ? 4.199 23.812 -16.656 1 96.38 97 SER B O 1
ATOM 3621 N N . THR B 1 98 ? 3.686 24.312 -14.617 1 96.94 98 THR B N 1
ATOM 3622 C CA . THR B 1 98 ? 3.035 23.031 -14.359 1 96.94 98 THR B CA 1
ATOM 3623 C C . THR B 1 98 ? 1.911 23.188 -13.344 1 96.94 98 THR B C 1
ATOM 3625 O O . THR B 1 98 ? 1.75 24.25 -12.75 1 96.94 98 THR B O 1
ATOM 3628 N N . PHE B 1 99 ? 1.043 22.188 -13.25 1 97.5 99 PHE B N 1
ATOM 3629 C CA . PHE B 1 99 ? -0.071 22.25 -12.305 1 97.5 99 PHE B CA 1
ATOM 3630 C C . PHE B 1 99 ? 0.399 21.938 -10.891 1 97.5 99 PHE B C 1
ATOM 3632 O O . PHE B 1 99 ? 1.065 20.922 -10.664 1 97.5 99 PHE B O 1
ATOM 3639 N N . VAL B 1 100 ? 0.144 22.859 -9.992 1 98.31 100 VAL B N 1
ATOM 3640 C CA . VAL B 1 100 ? 0.583 22.672 -8.609 1 98.31 100 VAL B CA 1
ATOM 3641 C C . VAL B 1 100 ? -0.63 22.578 -7.691 1 98.31 100 VAL B C 1
ATOM 3643 O O . VAL B 1 100 ? -1.508 23.453 -7.719 1 98.31 100 VAL B O 1
ATOM 3646 N N . ALA B 1 101 ? -0.72 21.516 -6.941 1 97.94 101 ALA B N 1
ATOM 3647 C CA . ALA B 1 101 ? -1.807 21.266 -5.996 1 97.94 101 ALA B CA 1
ATOM 3648 C C . ALA B 1 101 ? -1.283 20.641 -4.711 1 97.94 101 ALA B C 1
ATOM 3650 O O . ALA B 1 101 ? -0.664 19.578 -4.742 1 97.94 101 ALA B O 1
ATOM 3651 N N . PRO B 1 102 ? -1.506 21.344 -3.631 1 97.5 102 PRO B N 1
ATOM 3652 C CA . PRO B 1 102 ? -2.279 22.594 -3.512 1 97.5 102 PRO B CA 1
ATOM 3653 C C . PRO B 1 102 ? -1.527 23.812 -4.043 1 97.5 102 PRO B C 1
ATOM 3655 O O . PRO B 1 102 ? -0.299 23.781 -4.152 1 97.5 102 PRO B O 1
ATOM 3658 N N . ALA B 1 103 ? -2.225 24.844 -4.32 1 97.38 103 ALA B N 1
ATOM 3659 C CA . ALA B 1 103 ? -1.623 26.078 -4.793 1 97.38 103 ALA B CA 1
ATOM 3660 C C . ALA B 1 103 ? -0.746 26.719 -3.715 1 97.38 103 ALA B C 1
ATOM 3662 O O . ALA B 1 103 ? -1.067 26.641 -2.525 1 97.38 103 ALA B O 1
ATOM 3663 N N . GLY B 1 104 ? 0.361 27.359 -4.207 1 97.12 104 GLY B N 1
ATOM 3664 C CA . GLY B 1 104 ? 1.279 28.016 -3.289 1 97.12 104 GLY B CA 1
ATOM 3665 C C . GLY B 1 104 ? 0.591 28.984 -2.352 1 97.12 104 GLY B C 1
ATOM 3666 O O . GLY B 1 104 ? 0.939 29.078 -1.172 1 97.12 104 GLY B O 1
ATOM 3667 N N . ARG B 1 105 ? -0.375 29.688 -2.809 1 96.5 105 ARG B N 1
ATOM 3668 C CA . ARG B 1 105 ? -1.082 30.672 -1.996 1 96.5 105 ARG B CA 1
ATOM 3669 C C . ARG B 1 105 ? -1.788 30.016 -0.82 1 96.5 105 ARG B C 1
ATOM 3671 O O . ARG B 1 105 ? -1.896 30.594 0.259 1 96.5 105 ARG B O 1
ATOM 3678 N N . CYS B 1 106 ? -2.377 28.797 -1.02 1 96.81 106 CYS B N 1
ATOM 3679 C CA . CYS B 1 106 ? -3.02 28.047 0.059 1 96.81 106 CYS B CA 1
ATOM 3680 C C . CYS B 1 106 ? -2.012 27.672 1.138 1 96.81 106 CYS B C 1
ATOM 3682 O O . CYS B 1 106 ? -2.295 27.797 2.33 1 96.81 106 CYS B O 1
ATOM 3684 N N . VAL B 1 107 ? -0.83 27.234 0.655 1 96.75 107 VAL B N 1
ATOM 3685 C CA . VAL B 1 107 ? 0.246 26.844 1.563 1 96.75 107 VAL B CA 1
ATOM 3686 C C . VAL B 1 107 ? 0.73 28.062 2.338 1 96.75 107 VAL B C 1
ATOM 3688 O O . VAL B 1 107 ? 0.973 27.984 3.545 1 96.75 107 VAL B O 1
ATOM 3691 N N . ALA B 1 108 ? 0.812 29.203 1.692 1 96.31 108 ALA B N 1
ATOM 3692 C CA . ALA B 1 108 ? 1.254 30.453 2.307 1 96.31 108 ALA B CA 1
ATOM 3693 C C . ALA B 1 108 ? 0.334 30.844 3.457 1 96.31 108 ALA B C 1
ATOM 3695 O O . ALA B 1 108 ? 0.802 31.281 4.508 1 96.31 108 ALA B O 1
ATOM 3696 N N . ILE B 1 109 ? -0.913 30.688 3.26 1 96.62 109 ILE B N 1
ATOM 3697 C CA . ILE B 1 109 ? -1.885 31.031 4.289 1 96.62 109 ILE B CA 1
ATOM 3698 C C . ILE B 1 109 ? -1.664 30.172 5.523 1 96.62 109 ILE B C 1
ATOM 3700 O O . ILE B 1 109 ? -1.626 30.672 6.648 1 96.62 109 ILE B O 1
ATOM 3704 N N . ALA B 1 110 ? -1.474 28.875 5.348 1 94.56 110 ALA B N 1
ATOM 3705 C CA . ALA B 1 110 ? -1.312 27.938 6.445 1 94.56 110 ALA B CA 1
ATOM 3706 C C . ALA B 1 110 ? 0.036 28.125 7.137 1 94.56 110 ALA B C 1
ATOM 3708 O O . ALA B 1 110 ? 0.222 27.688 8.273 1 94.56 110 ALA B O 1
ATOM 3709 N N . GLN B 1 111 ? 1.011 28.797 6.441 1 94.38 111 GLN B N 1
ATOM 3710 C CA . GLN B 1 111 ? 2.354 28.984 6.98 1 94.38 111 GLN B CA 1
ATOM 3711 C C . GLN B 1 111 ? 2.393 30.141 7.973 1 94.38 111 GLN B C 1
ATOM 3713 O O . GLN B 1 111 ? 3.391 30.328 8.672 1 94.38 111 GLN B O 1
ATOM 3718 N N . ASP B 1 112 ? 1.312 30.906 8.062 1 95.12 112 ASP B N 1
ATOM 3719 C CA . ASP B 1 112 ? 1.186 32.062 8.93 1 95.12 112 ASP B CA 1
ATOM 3720 C C . ASP B 1 112 ? -0.056 31.969 9.812 1 95.12 112 ASP B C 1
ATOM 3722 O O . ASP B 1 112 ? -1.18 32.156 9.336 1 95.12 112 ASP B O 1
ATOM 3726 N N . ARG B 1 113 ? 0.182 31.828 11.125 1 95.81 113 ARG B N 1
ATOM 3727 C CA . ARG B 1 113 ? -0.917 31.578 12.055 1 95.81 113 ARG B CA 1
ATOM 3728 C C . ARG B 1 113 ? -1.941 32.688 12.008 1 95.81 113 ARG B C 1
ATOM 3730 O O . ARG B 1 113 ? -3.139 32.469 12.18 1 95.81 113 ARG B O 1
ATOM 3737 N N . ILE B 1 114 ? -1.44 33.906 11.82 1 96.69 114 ILE B N 1
ATOM 3738 C CA . ILE B 1 114 ? -2.338 35.062 11.758 1 96.69 114 ILE B CA 1
ATOM 3739 C C . ILE B 1 114 ? -3.205 34.969 10.508 1 96.69 114 ILE B C 1
ATOM 3741 O O . ILE B 1 114 ? -4.434 35.062 10.586 1 96.69 114 ILE B O 1
ATOM 3745 N N . ALA B 1 115 ? -2.578 34.75 9.383 1 96.94 115 ALA B N 1
ATOM 3746 C CA . ALA B 1 115 ? -3.299 34.625 8.117 1 96.94 115 ALA B CA 1
ATOM 3747 C C . ALA B 1 115 ? -4.254 33.438 8.148 1 96.94 115 ALA B C 1
ATOM 3749 O O . ALA B 1 115 ? -5.379 33.5 7.645 1 96.94 115 ALA B O 1
ATOM 3750 N N . GLU B 1 116 ? -3.838 32.375 8.711 1 97.19 116 GLU B N 1
ATOM 3751 C CA . GLU B 1 116 ? -4.641 31.156 8.797 1 97.19 116 GLU B CA 1
ATOM 3752 C C . GLU B 1 116 ? -5.906 31.375 9.625 1 97.19 116 GLU B C 1
ATOM 3754 O O . GLU B 1 116 ? -7.008 31.062 9.18 1 97.19 116 GLU B O 1
ATOM 3759 N N . LYS B 1 117 ? -5.73 31.969 10.805 1 97.38 117 LYS B N 1
ATOM 3760 C CA . LYS B 1 117 ? -6.879 32.219 11.68 1 97.38 117 LYS B CA 1
ATOM 3761 C C . LYS B 1 117 ? -7.859 33.188 11.031 1 97.38 117 LYS B C 1
ATOM 3763 O O . LYS B 1 117 ? -9.078 33 11.148 1 97.38 117 LYS B O 1
ATOM 3768 N N . ARG B 1 118 ? -7.285 34.219 10.422 1 97.44 118 ARG B N 1
ATOM 3769 C CA . ARG B 1 118 ? -8.125 35.188 9.727 1 97.44 118 ARG B CA 1
ATOM 3770 C C . ARG B 1 118 ? -8.922 34.531 8.609 1 97.44 118 ARG B C 1
ATOM 3772 O O . ARG B 1 118 ? -10.125 34.75 8.469 1 97.44 118 ARG B O 1
ATOM 3779 N N . PHE B 1 119 ? -8.289 33.719 7.863 1 98.06 119 PHE B N 1
ATOM 3780 C CA . PHE B 1 119 ? -8.938 33.031 6.746 1 98.06 119 PHE B CA 1
ATOM 3781 C C . PHE B 1 119 ? -10.039 32.125 7.238 1 98.06 119 PHE B C 1
ATOM 3783 O O . PHE B 1 119 ? -11.148 32.125 6.707 1 98.06 119 PHE B O 1
ATOM 3790 N N . ILE B 1 120 ? -9.703 31.219 8.242 1 98.56 120 ILE B N 1
ATOM 3791 C CA . ILE B 1 120 ? -10.664 30.281 8.797 1 98.56 120 ILE B CA 1
ATOM 3792 C C . ILE B 1 120 ? -11.891 31.016 9.312 1 98.56 120 ILE B C 1
ATOM 3794 O O . ILE B 1 120 ? -13.023 30.656 9.008 1 98.56 120 ILE B O 1
ATOM 3798 N N . ALA B 1 121 ? -11.664 32.062 10 1 97.94 121 ALA B N 1
ATOM 3799 C CA . ALA B 1 121 ? -12.766 32.875 10.523 1 97.94 121 ALA B CA 1
ATOM 3800 C C . ALA B 1 121 ? -13.594 33.469 9.398 1 97.94 121 ALA B C 1
ATOM 3802 O O . ALA B 1 121 ? -14.828 33.469 9.461 1 97.94 121 ALA B O 1
ATOM 3803 N N . ALA B 1 122 ? -12.922 33.969 8.43 1 97.94 122 ALA B N 1
ATOM 3804 C CA . ALA B 1 122 ? -13.602 34.562 7.285 1 97.94 122 ALA B CA 1
ATOM 3805 C C . ALA B 1 122 ? -14.445 33.531 6.543 1 97.94 122 ALA B C 1
ATOM 3807 O O . ALA B 1 122 ? -15.414 33.875 5.859 1 97.94 122 ALA B O 1
ATOM 3808 N N . SER B 1 123 ? -14.102 32.25 6.648 1 97.62 123 SER B N 1
ATOM 3809 C CA . SER B 1 123 ? -14.844 31.188 6.012 1 97.62 123 SER B CA 1
ATOM 3810 C C . SER B 1 123 ? -16.078 30.797 6.832 1 97.62 123 SER B C 1
ATOM 3812 O O . SER B 1 123 ? -16.797 29.875 6.473 1 97.62 123 SER B O 1
ATOM 3814 N N . GLY B 1 124 ? -16.297 31.438 7.973 1 97.56 124 GLY B N 1
ATOM 3815 C CA . GLY B 1 124 ? -17.453 31.188 8.805 1 97.56 124 GLY B CA 1
ATOM 3816 C C . GLY B 1 124 ? -17.234 30.109 9.836 1 97.56 124 GLY B C 1
ATOM 3817 O O . GLY B 1 124 ? -18.188 29.562 10.398 1 97.56 124 GLY B O 1
ATOM 3818 N N . VAL B 1 125 ? -16.062 29.719 10.094 1 98.38 125 VAL B N 1
ATOM 3819 C CA . VAL B 1 125 ? -15.727 28.688 11.07 1 98.38 125 VAL B CA 1
ATOM 3820 C C . VAL B 1 125 ? -15.078 29.328 12.297 1 98.38 125 VAL B C 1
ATOM 3822 O O . VAL B 1 125 ? -14.102 30.078 12.172 1 98.38 125 VAL B O 1
ATOM 3825 N N . PRO B 1 126 ? -15.609 29.125 13.492 1 97.88 126 PRO B N 1
ATOM 3826 C CA . PRO B 1 126 ? -15.086 29.766 14.695 1 97.88 126 PRO B CA 1
ATOM 3827 C C . PRO B 1 126 ? -13.641 29.375 14.992 1 97.88 126 PRO B C 1
ATOM 3829 O O . PRO B 1 126 ? -13.258 28.219 14.789 1 97.88 126 PRO B O 1
ATOM 3832 N N . VAL B 1 127 ? -12.844 30.312 15.453 1 98.12 127 VAL B N 1
ATOM 3833 C CA . VAL B 1 127 ? -11.5 30.109 15.977 1 98.12 127 VAL B CA 1
ATOM 3834 C C . VAL B 1 127 ? -11.422 30.609 17.422 1 98.12 127 VAL B C 1
ATOM 3836 O O . VAL B 1 127 ? -12.312 31.328 17.875 1 98.12 127 VAL B O 1
ATOM 3839 N N . ALA B 1 128 ? -10.391 30.25 18.125 1 97.5 128 ALA B N 1
ATOM 3840 C CA . ALA B 1 128 ? -10.211 30.719 19.484 1 97.5 128 ALA B CA 1
ATOM 3841 C C . ALA B 1 128 ? -10.07 32.25 19.531 1 97.5 128 ALA B C 1
ATOM 3843 O O . ALA B 1 128 ? -9.414 32.844 18.672 1 97.5 128 ALA B O 1
ATOM 3844 N N . PRO B 1 129 ? -10.711 32.844 20.516 1 97.56 129 PRO B N 1
ATOM 3845 C CA . PRO B 1 129 ? -10.406 34.281 20.703 1 97.56 129 PRO B CA 1
ATOM 3846 C C . PRO B 1 129 ? -8.906 34.531 20.781 1 97.56 129 PRO B C 1
ATOM 3848 O O . PRO B 1 129 ? -8.164 33.75 21.406 1 97.56 129 PRO B O 1
ATOM 3851 N N . HIS B 1 130 ? -8.484 35.562 20.062 1 97.94 130 HIS B N 1
ATOM 3852 C CA . HIS B 1 130 ? -7.043 35.812 20.016 1 97.94 130 HIS B CA 1
ATOM 3853 C C . HIS B 1 130 ? -6.742 37.281 19.734 1 97.94 130 HIS B C 1
ATOM 3855 O O . HIS B 1 130 ? -7.625 38.031 19.312 1 97.94 130 HIS B O 1
ATOM 3861 N N . VAL B 1 131 ? -5.504 37.656 20.031 1 97.38 131 VAL B N 1
ATOM 3862 C CA . VAL B 1 131 ? -4.973 38.969 19.734 1 97.38 131 VAL B CA 1
ATOM 3863 C C . VAL B 1 131 ? -3.713 38.844 18.875 1 97.38 131 VAL B C 1
ATOM 3865 O O . VAL B 1 131 ? -2.822 38.031 19.188 1 97.38 131 VAL B O 1
ATOM 3868 N N . VAL B 1 132 ? -3.689 39.594 17.781 1 97.12 132 VAL B N 1
ATOM 3869 C CA . VAL B 1 132 ? -2.516 39.625 16.922 1 97.12 132 VAL B CA 1
ATOM 3870 C C . VAL B 1 132 ? -1.539 40.688 17.422 1 97.12 132 VAL B C 1
ATOM 3872 O O . VAL B 1 132 ? -1.944 41.812 17.75 1 97.12 132 VAL B O 1
ATOM 3875 N N . ILE B 1 133 ? -0.339 40.312 17.531 1 96.56 133 ILE B N 1
ATOM 3876 C CA . ILE B 1 133 ? 0.736 41.219 17.906 1 96.56 133 ILE B CA 1
ATOM 3877 C C . ILE B 1 133 ? 1.817 41.219 16.828 1 96.56 133 ILE B C 1
ATOM 3879 O O . ILE B 1 133 ? 2.652 40.312 16.781 1 96.56 133 ILE B O 1
ATOM 3883 N N . GLU B 1 134 ? 1.907 42.25 16.109 1 95.12 134 GLU B N 1
ATOM 3884 C CA . GLU B 1 134 ? 2.781 42.219 14.938 1 95.12 134 GLU B CA 1
ATOM 3885 C C . GLU B 1 134 ? 4.137 42.844 15.258 1 95.12 134 GLU B C 1
ATOM 3887 O O . GLU B 1 134 ? 5.117 42.625 14.547 1 95.12 134 GLU B O 1
ATOM 3892 N N . SER B 1 135 ? 4.102 43.812 16.328 1 94.56 135 SER B N 1
ATOM 3893 C CA . SER B 1 135 ? 5.324 44.531 16.672 1 94.56 135 SER B CA 1
ATOM 3894 C C . SER B 1 135 ? 5.301 45 18.125 1 94.56 135 SER B C 1
ATOM 3896 O O . SER B 1 135 ? 4.25 44.969 18.766 1 94.56 135 SER B O 1
ATOM 3898 N N . HIS B 1 136 ? 6.52 45.406 18.516 1 93.81 136 HIS B N 1
ATOM 3899 C CA . HIS B 1 136 ? 6.605 46 19.844 1 93.81 136 HIS B CA 1
ATOM 3900 C C . HIS B 1 136 ? 5.727 47.25 19.953 1 93.81 136 HIS B C 1
ATOM 3902 O O . HIS B 1 136 ? 5.113 47.469 21 1 93.81 136 HIS B O 1
ATOM 3908 N N . ALA B 1 137 ? 5.699 48.031 18.938 1 94.81 137 ALA B N 1
ATOM 3909 C CA . ALA B 1 137 ? 4.891 49.25 18.922 1 94.81 137 ALA B CA 1
ATOM 3910 C C . ALA B 1 137 ? 3.406 48.906 19.047 1 94.81 137 ALA B C 1
ATOM 3912 O O . ALA B 1 137 ? 2.676 49.594 19.781 1 94.81 137 ALA B O 1
ATOM 3913 N N . GLN B 1 138 ? 2.992 47.906 18.328 1 94.5 138 GLN B N 1
ATOM 3914 C CA . GLN B 1 138 ? 1.596 47.5 18.406 1 94.5 138 GLN B CA 1
ATOM 3915 C C . GLN B 1 138 ? 1.258 46.969 19.797 1 94.5 138 GLN B C 1
ATOM 3917 O O . GLN B 1 138 ? 0.185 47.25 20.344 1 94.5 138 GLN B O 1
ATOM 3922 N N . LEU B 1 139 ? 2.18 46.156 20.266 1 95.25 139 LEU B N 1
ATOM 3923 C CA . LEU B 1 139 ? 1.963 45.594 21.609 1 95.25 139 LEU B CA 1
ATOM 3924 C C . LEU B 1 139 ? 1.801 46.719 22.625 1 95.25 139 LEU B C 1
ATOM 3926 O O . LEU B 1 139 ? 0.93 46.656 23.5 1 95.25 139 LEU B O 1
ATOM 3930 N N . ALA B 1 140 ? 2.643 47.688 22.531 1 93.94 140 ALA B N 1
ATOM 3931 C CA . ALA B 1 140 ? 2.611 48.812 23.453 1 93.94 140 ALA B CA 1
ATOM 3932 C C . ALA B 1 140 ? 1.299 49.594 23.344 1 93.94 140 ALA B C 1
ATOM 3934 O O . ALA B 1 140 ? 0.802 50.156 24.328 1 93.94 140 ALA B O 1
ATOM 3935 N N . ALA B 1 141 ? 0.753 49.594 22.156 1 95 141 ALA B N 1
ATOM 3936 C CA . ALA B 1 141 ? -0.466 50.375 21.891 1 95 141 ALA B CA 1
ATOM 3937 C C . ALA B 1 141 ? -1.705 49.594 22.312 1 95 141 ALA B C 1
ATOM 3939 O O . ALA B 1 141 ? -2.791 50.156 22.453 1 95 141 ALA B O 1
ATOM 3940 N N . LEU B 1 142 ? -1.548 48.25 22.453 1 94.75 142 LEU B N 1
ATOM 3941 C CA . LEU B 1 142 ? -2.682 47.438 22.859 1 94.75 142 LEU B CA 1
ATOM 3942 C C . LEU B 1 142 ? -3.078 47.719 24.297 1 94.75 142 LEU B C 1
ATOM 3944 O O . LEU B 1 142 ? -2.221 47.781 25.188 1 94.75 142 LEU B O 1
ATOM 3948 N N . ALA B 1 143 ? -4.379 47.938 24.5 1 95.69 143 ALA B N 1
ATOM 3949 C CA . ALA B 1 143 ? -4.871 48.125 25.859 1 95.69 143 ALA B CA 1
ATOM 3950 C C . ALA B 1 143 ? -4.738 46.844 26.672 1 95.69 143 ALA B C 1
ATOM 3952 O O . ALA B 1 143 ? -4.879 45.75 26.141 1 95.69 143 ALA B O 1
ATOM 3953 N N . ASP B 1 144 ? -4.488 47 27.953 1 95.88 144 ASP B N 1
ATOM 3954 C CA . ASP B 1 144 ? -4.391 45.844 28.844 1 95.88 144 ASP B CA 1
ATOM 3955 C C . ASP B 1 144 ? -5.668 45 28.797 1 95.88 144 ASP B C 1
ATOM 3957 O O . ASP B 1 144 ? -5.613 43.781 28.922 1 95.88 144 ASP B O 1
ATOM 3961 N N . ALA B 1 145 ? -6.754 45.688 28.609 1 95.69 145 ALA B N 1
ATOM 3962 C CA . ALA B 1 145 ? -8.039 45 28.578 1 95.69 145 ALA B CA 1
ATOM 3963 C C . ALA B 1 145 ? -8.125 44.062 27.375 1 95.69 145 ALA B C 1
ATOM 3965 O O . ALA B 1 145 ? -8.742 43 27.453 1 95.69 145 ALA B O 1
ATOM 3966 N N . ASP B 1 146 ? -7.551 44.469 26.312 1 96.06 146 ASP B N 1
ATOM 3967 C CA . ASP B 1 146 ? -7.551 43.625 25.109 1 96.06 146 ASP B CA 1
ATOM 3968 C C . ASP B 1 146 ? -6.738 42.344 25.328 1 96.06 146 ASP B C 1
ATOM 3970 O O . ASP B 1 146 ? -7.145 41.281 24.906 1 96.06 146 ASP B O 1
ATOM 3974 N N . LEU B 1 147 ? -5.617 42.469 25.922 1 96.75 147 LEU B N 1
ATOM 3975 C CA . LEU B 1 147 ? -4.797 41.312 26.25 1 96.75 147 LEU B CA 1
ATOM 3976 C C . LEU B 1 147 ? -5.477 40.438 27.297 1 96.75 147 LEU B C 1
ATOM 3978 O O . LEU B 1 147 ? -5.496 39.219 27.172 1 96.75 147 LEU B O 1
ATOM 3982 N N . ALA B 1 148 ? -6.051 41.062 28.281 1 96.69 148 ALA B N 1
ATOM 3983 C CA . ALA B 1 148 ? -6.695 40.344 29.391 1 96.69 148 ALA B CA 1
ATOM 3984 C C . ALA B 1 148 ? -7.863 39.5 28.891 1 96.69 148 ALA B C 1
ATOM 3986 O O . ALA B 1 148 ? -8.133 38.438 29.422 1 96.69 148 ALA B O 1
ATOM 3987 N N . ALA B 1 149 ? -8.469 39.938 27.875 1 96.62 149 ALA B N 1
ATOM 3988 C CA . ALA B 1 149 ? -9.648 39.281 27.344 1 96.62 149 ALA B CA 1
ATOM 3989 C C . ALA B 1 149 ? -9.297 37.906 26.797 1 96.62 149 ALA B C 1
ATOM 3991 O O . ALA B 1 149 ? -10.18 37.031 26.625 1 96.62 149 ALA B O 1
ATOM 3992 N N . VAL B 1 150 ? -8.062 37.594 26.5 1 98.06 150 VAL B N 1
ATOM 3993 C CA . VAL B 1 150 ? -7.672 36.312 25.922 1 98.06 150 VAL B CA 1
ATOM 3994 C C . VAL B 1 150 ? -6.707 35.594 26.859 1 98.06 150 VAL B C 1
ATOM 3996 O O . VAL B 1 150 ? -5.902 34.781 26.406 1 98.06 150 VAL B O 1
ATOM 3999 N N . LEU B 1 151 ? -6.727 35.875 28.156 1 97.44 151 LEU B N 1
ATOM 4000 C CA . LEU B 1 151 ? -5.898 35.219 29.156 1 97.44 151 LEU B CA 1
ATOM 4001 C C . LEU B 1 151 ? -6.742 34.312 30.047 1 97.44 151 LEU B C 1
ATOM 4003 O O . LEU B 1 151 ? -7.926 34.594 30.281 1 97.44 151 LEU B O 1
ATOM 4007 N N . PRO B 1 152 ? -6.215 33.312 30.703 1 97.44 152 PRO B N 1
ATOM 4008 C CA . PRO B 1 152 ? -4.906 32.781 30.344 1 97.44 152 PRO B CA 1
ATOM 4009 C C . PRO B 1 152 ? -4.84 32.312 28.891 1 97.44 152 PRO B C 1
ATOM 4011 O O . PRO B 1 152 ? -5.859 31.922 28.312 1 97.44 152 PRO B O 1
ATOM 4014 N N . GLY B 1 153 ? -3.674 32.469 28.328 1 97.31 153 GLY B N 1
ATOM 4015 C CA . GLY B 1 153 ? -3.543 32.156 26.906 1 97.31 153 GLY B CA 1
ATOM 4016 C C . GLY B 1 153 ? -2.186 31.578 26.547 1 97.31 153 GLY B C 1
ATOM 4017 O O . GLY B 1 153 ? -1.387 31.266 27.438 1 97.31 153 GLY B O 1
ATOM 4018 N N . ILE B 1 154 ? -2.039 31.312 25.297 1 95.44 154 ILE B N 1
ATOM 4019 C CA . ILE B 1 154 ? -0.785 30.828 24.719 1 95.44 154 ILE B CA 1
ATOM 4020 C C . ILE B 1 154 ? -0.313 31.781 23.641 1 95.44 154 ILE B C 1
ATOM 4022 O O . ILE B 1 154 ? -1.046 32.062 22.672 1 95.44 154 ILE B O 1
ATOM 4026 N N . LEU B 1 155 ? 0.875 32.344 23.828 1 96.25 155 LEU B N 1
ATOM 4027 C CA . LEU B 1 155 ? 1.506 33.188 22.812 1 96.25 155 LEU B CA 1
ATOM 4028 C C . LEU B 1 155 ? 2.291 32.312 21.828 1 96.25 155 LEU B C 1
ATOM 4030 O O . LEU B 1 155 ? 3.17 31.547 22.219 1 96.25 155 LEU B O 1
ATOM 4034 N N . LYS B 1 156 ? 1.859 32.438 20.531 1 94.81 156 LYS B N 1
ATOM 4035 C CA . LYS B 1 156 ? 2.49 31.641 19.484 1 94.81 156 LYS B CA 1
ATOM 4036 C C . LYS B 1 156 ? 3.094 32.531 18.406 1 94.81 156 LYS B C 1
ATOM 4038 O O . LYS B 1 156 ? 2.469 33.5 17.984 1 94.81 156 LYS B O 1
ATOM 4043 N N . THR B 1 157 ? 4.328 32.188 18.078 1 94.81 157 THR B N 1
ATOM 4044 C CA . THR B 1 157 ? 4.863 32.875 16.906 1 94.81 157 THR B CA 1
ATOM 4045 C C . THR B 1 157 ? 3.984 32.625 15.68 1 94.81 157 THR B C 1
ATOM 4047 O O . THR B 1 157 ? 3.434 31.531 15.516 1 94.81 157 THR B O 1
ATOM 4050 N N . ALA B 1 158 ? 3.908 33.625 14.852 1 94.12 158 ALA B N 1
ATOM 4051 C CA . ALA B 1 158 ? 3.025 33.5 13.695 1 94.12 158 ALA B CA 1
ATOM 4052 C C . ALA B 1 158 ? 3.574 32.5 12.68 1 94.12 158 ALA B C 1
ATOM 4054 O O . ALA B 1 158 ? 2.811 31.891 11.93 1 94.12 158 ALA B O 1
ATOM 4055 N N . ARG B 1 159 ? 4.891 32.344 12.617 1 90.19 159 ARG B N 1
ATOM 4056 C CA . ARG B 1 159 ? 5.52 31.438 11.641 1 90.19 159 ARG B CA 1
ATOM 4057 C C . ARG B 1 159 ? 6.562 30.547 12.305 1 90.19 159 ARG B C 1
ATOM 4059 O O . ARG B 1 159 ? 7.066 30.875 13.383 1 90.19 159 ARG B O 1
ATOM 4066 N N . LEU B 1 160 ? 6.789 29.391 11.633 1 77 160 LEU B N 1
ATOM 4067 C CA . LEU B 1 160 ? 7.887 28.469 11.922 1 77 160 LEU B CA 1
ATOM 4068 C C . LEU B 1 160 ? 7.691 27.797 13.281 1 77 160 LEU B C 1
ATOM 4070 O O . LEU B 1 160 ? 8.625 27.219 13.828 1 77 160 LEU B O 1
ATOM 4074 N N . GLY B 1 161 ? 6.527 28.031 13.875 1 70.88 161 GLY B N 1
ATOM 4075 C CA . GLY B 1 161 ? 6.223 27.281 15.086 1 70.88 161 GLY B CA 1
ATOM 4076 C C . GLY B 1 161 ? 5.605 25.922 14.812 1 70.88 161 GLY B C 1
ATOM 4077 O O . GLY B 1 161 ? 4.781 25.781 13.898 1 70.88 161 GLY B O 1
ATOM 4078 N N . TYR B 1 162 ? 6.164 24.922 15.32 1 67.62 162 TYR B N 1
ATOM 4079 C CA . TYR B 1 162 ? 5.574 23.594 15.211 1 67.62 162 TYR B CA 1
ATOM 4080 C C . TYR B 1 162 ? 5.879 22.766 16.453 1 67.62 162 TYR B C 1
ATOM 4082 O O . TYR B 1 162 ? 6.848 23.031 17.172 1 67.62 162 TYR B O 1
ATOM 4090 N N . ASP B 1 163 ? 5.051 21.812 16.766 1 63.22 163 ASP B N 1
ATOM 4091 C CA . ASP B 1 163 ? 5.227 20.828 17.828 1 63.22 163 ASP B CA 1
ATOM 4092 C C . ASP B 1 163 ? 5.656 21.484 19.125 1 63.22 163 ASP B C 1
ATOM 4094 O O . ASP B 1 163 ? 6.613 21.047 19.766 1 63.22 163 ASP B O 1
ATOM 4098 N N . GLY B 1 164 ? 4.984 22.656 19.484 1 67.56 164 GLY B N 1
ATOM 4099 C CA . GLY B 1 164 ? 5.219 23.328 20.75 1 67.56 164 GLY B CA 1
ATOM 4100 C C . GLY B 1 164 ? 6.305 24.391 20.688 1 67.56 164 GLY B C 1
ATOM 4101 O O . GLY B 1 164 ? 6.387 25.25 21.547 1 67.56 164 GLY B O 1
ATOM 4102 N N . LYS B 1 165 ? 7.109 24.281 19.672 1 76.44 165 LYS B N 1
ATOM 4103 C CA . LYS B 1 165 ? 8.148 25.281 19.5 1 76.44 165 LYS B CA 1
ATOM 4104 C C . LYS B 1 165 ? 7.555 26.625 19.094 1 76.44 165 LYS B C 1
ATOM 4106 O O . LYS B 1 165 ? 6.637 26.688 18.281 1 76.44 165 LYS B O 1
ATOM 4111 N N . GLY B 1 166 ? 7.977 27.703 19.797 1 82.88 166 GLY B N 1
ATOM 4112 C CA . GLY B 1 166 ? 7.488 29.031 19.5 1 82.88 166 GLY B CA 1
ATOM 4113 C C . GLY B 1 166 ? 6.199 29.375 20.219 1 82.88 166 GLY B C 1
ATOM 4114 O O . GLY B 1 166 ? 5.406 30.188 19.75 1 82.88 166 GLY B O 1
ATOM 4115 N N . GLN B 1 167 ? 5.969 28.641 21.266 1 89.44 167 GLN B N 1
ATOM 4116 C CA . GLN B 1 167 ? 4.746 28.875 22.016 1 89.44 167 GLN B CA 1
ATOM 4117 C C . GLN B 1 167 ? 5.047 29.094 23.5 1 89.44 167 GLN B C 1
ATOM 4119 O O . GLN B 1 167 ? 5.938 28.438 24.062 1 89.44 167 GLN B O 1
ATOM 4124 N N . VAL B 1 168 ? 4.395 30.016 24.156 1 93.19 168 VAL B N 1
ATOM 4125 C CA . VAL B 1 168 ? 4.562 30.328 25.578 1 93.19 168 VAL B CA 1
ATOM 4126 C C . VAL B 1 168 ? 3.193 30.469 26.234 1 93.19 168 VAL B C 1
ATOM 4128 O O . VAL B 1 168 ? 2.373 31.281 25.812 1 93.19 168 VAL B O 1
ATOM 4131 N N . ARG B 1 169 ? 3.002 29.766 27.266 1 95.06 169 ARG B N 1
ATOM 4132 C CA . ARG B 1 169 ? 1.789 29.953 28.062 1 95.06 169 ARG B CA 1
ATOM 4133 C C . ARG B 1 169 ? 1.892 31.203 28.938 1 95.06 169 ARG B C 1
ATOM 4135 O O . ARG B 1 169 ? 2.932 31.438 29.547 1 95.06 169 ARG B O 1
ATOM 4142 N N . VAL B 1 170 ? 0.903 31.984 28.969 1 97.25 170 VAL B N 1
ATOM 4143 C CA . VAL B 1 170 ? 0.906 33.219 29.75 1 97.25 170 VAL B CA 1
ATOM 4144 C C . VAL B 1 170 ? -0.413 33.344 30.5 1 97.25 170 VAL B C 1
ATOM 4146 O O . VAL B 1 170 ? -1.474 33 29.984 1 97.25 170 VAL B O 1
ATOM 4149 N N . ALA B 1 171 ? -0.351 33.875 31.688 1 97.44 171 ALA B N 1
ATOM 4150 C CA . ALA B 1 171 ? -1.541 33.969 32.531 1 97.44 171 ALA B CA 1
ATOM 4151 C C . ALA B 1 171 ? -1.916 35.438 32.781 1 97.44 171 ALA B C 1
ATOM 4153 O O . ALA B 1 171 ? -3.047 35.75 33.156 1 97.44 171 ALA B O 1
ATOM 4154 N N . THR B 1 172 ? -0.919 36.312 32.594 1 97.56 172 THR B N 1
ATOM 4155 C CA . THR B 1 172 ? -1.159 37.719 32.875 1 97.56 172 THR B CA 1
ATOM 4156 C C . THR B 1 172 ? -0.694 38.594 31.719 1 97.56 172 THR B C 1
ATOM 4158 O O . THR B 1 172 ? 0.049 38.125 30.844 1 97.56 172 THR B O 1
ATOM 4161 N N . VAL B 1 173 ? -1.167 39.844 31.766 1 97.12 173 VAL B N 1
ATOM 4162 C CA . VAL B 1 173 ? -0.768 40.812 30.766 1 97.12 173 VAL B CA 1
ATOM 4163 C C . VAL B 1 173 ? 0.748 41 30.797 1 97.12 173 VAL B C 1
ATOM 4165 O O . VAL B 1 173 ? 1.396 41.062 29.75 1 97.12 173 VAL B O 1
ATOM 4168 N N . ARG B 1 174 ? 1.305 41.062 31.984 1 96.69 174 ARG B N 1
ATOM 4169 C CA . ARG B 1 174 ? 2.748 41.219 32.125 1 96.69 174 ARG B CA 1
ATOM 4170 C C . ARG B 1 174 ? 3.494 40.031 31.516 1 96.69 174 ARG B C 1
ATOM 4172 O O . ARG B 1 174 ? 4.477 40.219 30.797 1 96.69 174 ARG B O 1
ATOM 4179 N N . GLU B 1 175 ? 2.979 38.875 31.797 1 97.12 175 GLU B N 1
ATOM 4180 C CA . GLU B 1 175 ? 3.592 37.656 31.234 1 97.12 175 GLU B CA 1
ATOM 4181 C C . GLU B 1 175 ? 3.525 37.688 29.703 1 97.12 175 GLU B C 1
ATOM 4183 O O . GLU B 1 175 ? 4.465 37.25 29.031 1 97.12 175 GLU B O 1
ATOM 4188 N N . ALA B 1 176 ? 2.426 38.156 29.188 1 96.62 176 ALA B N 1
ATOM 4189 C CA . ALA B 1 176 ? 2.254 38.219 27.734 1 96.62 176 ALA B CA 1
ATOM 4190 C C . ALA B 1 176 ? 3.27 39.156 27.109 1 96.62 176 ALA B C 1
ATOM 4192 O O . ALA B 1 176 ? 3.877 38.844 26.078 1 96.62 176 ALA B O 1
ATOM 4193 N N . ARG B 1 177 ? 3.436 40.281 27.719 1 95.44 177 ARG B N 1
ATOM 4194 C CA . ARG B 1 177 ? 4.375 41.281 27.203 1 95.44 177 ARG B CA 1
ATOM 4195 C C . ARG B 1 177 ? 5.812 40.781 27.312 1 95.44 177 ARG B C 1
ATOM 4197 O O . ARG B 1 177 ? 6.602 40.938 26.375 1 95.44 177 ARG B O 1
ATOM 4204 N N . ASP B 1 178 ? 6.137 40.094 28.422 1 95.81 178 ASP B N 1
ATOM 4205 C CA . ASP B 1 178 ? 7.465 39.531 28.609 1 95.81 178 ASP B CA 1
ATOM 4206 C C . ASP B 1 178 ? 7.719 38.375 27.609 1 95.81 178 ASP B C 1
ATOM 4208 O O . ASP B 1 178 ? 8.82 38.281 27.062 1 95.81 178 ASP B O 1
ATOM 4212 N N . ALA B 1 179 ? 6.688 37.594 27.453 1 95.94 179 ALA B N 1
ATOM 4213 C CA . ALA B 1 179 ? 6.801 36.469 26.547 1 95.94 179 ALA B CA 1
ATOM 4214 C C . ALA B 1 179 ? 7.062 36.938 25.109 1 95.94 179 ALA B C 1
ATOM 4216 O O . ALA B 1 179 ? 7.832 36.344 24.375 1 95.94 179 ALA B O 1
ATOM 4217 N N . TYR B 1 180 ? 6.391 37.969 24.688 1 95.69 180 TYR B N 1
ATOM 4218 C CA . TYR B 1 180 ? 6.582 38.5 23.328 1 95.69 180 TYR B CA 1
ATOM 4219 C C . TYR B 1 180 ? 8.031 38.906 23.109 1 95.69 180 TYR B C 1
ATOM 4221 O O . TYR B 1 180 ? 8.617 38.594 22.062 1 95.69 180 TYR B O 1
ATOM 4229 N N . ALA B 1 181 ? 8.57 39.562 24.109 1 92.5 181 ALA B N 1
ATOM 4230 C CA . ALA B 1 181 ? 9.969 39.969 24.031 1 92.5 181 ALA B CA 1
ATOM 4231 C C . ALA B 1 181 ? 10.898 38.75 23.938 1 92.5 181 ALA B C 1
ATOM 4233 O O . ALA B 1 181 ? 11.875 38.781 23.188 1 92.5 181 ALA B O 1
ATOM 4234 N N . SER B 1 182 ? 10.547 37.781 24.656 1 92.81 182 SER B N 1
ATOM 4235 C CA . SER B 1 182 ? 11.375 36.594 24.688 1 92.81 182 SER B CA 1
ATOM 4236 C C . SER B 1 182 ? 11.344 35.844 23.344 1 92.81 182 SER B C 1
ATOM 4238 O O . SER B 1 182 ? 12.273 35.125 23.016 1 92.81 182 SER B O 1
ATOM 4240 N N . LEU B 1 183 ? 10.258 36.062 22.547 1 92.5 183 LEU B N 1
ATOM 4241 C CA . LEU B 1 183 ? 10.117 35.406 21.25 1 92.5 183 LEU B CA 1
ATOM 4242 C C . LEU B 1 183 ? 10.727 36.281 20.141 1 92.5 183 LEU B C 1
ATOM 4244 O O . LEU B 1 183 ? 10.5 36 18.953 1 92.5 183 LEU B O 1
ATOM 4248 N N . GLY B 1 184 ? 11.477 37.312 20.562 1 90.5 184 GLY B N 1
ATOM 4249 C CA . GLY B 1 184 ? 12.242 38.125 19.625 1 90.5 184 GLY B CA 1
ATOM 4250 C C . GLY B 1 184 ? 11.43 39.219 18.984 1 90.5 184 GLY B C 1
ATOM 4251 O O . GLY B 1 184 ? 11.883 39.875 18.031 1 90.5 184 GLY B O 1
ATOM 4252 N N . GLY B 1 185 ? 10.219 39.344 19.422 1 89.94 185 GLY B N 1
ATOM 4253 C CA . GLY B 1 185 ? 9.398 40.438 18.906 1 89.94 185 GLY B CA 1
ATOM 4254 C C . GLY B 1 185 ? 8.891 40.188 17.5 1 89.94 185 GLY B C 1
ATOM 4255 O O . GLY B 1 185 ? 8.578 41.156 16.781 1 89.94 185 GLY B O 1
ATOM 4256 N N . VAL B 1 186 ? 8.898 38.938 17.078 1 93.38 186 VAL B N 1
ATOM 4257 C CA . VAL B 1 186 ? 8.344 38.594 15.773 1 93.38 186 VAL B CA 1
ATOM 4258 C C . VAL B 1 186 ? 6.816 38.562 15.859 1 93.38 186 VAL B C 1
ATOM 4260 O O . VAL B 1 186 ? 6.25 38.5 16.953 1 93.38 186 VAL B O 1
ATOM 4263 N N . PRO B 1 187 ? 6.141 38.688 14.797 1 95.94 187 PRO B N 1
ATOM 4264 C CA . PRO B 1 187 ? 4.676 38.625 14.852 1 95.94 187 PRO B CA 1
ATOM 4265 C C . PRO B 1 187 ? 4.18 37.375 15.586 1 95.94 187 PRO B C 1
ATOM 4267 O O . PRO B 1 187 ? 4.723 36.281 15.398 1 95.94 187 PRO B O 1
ATOM 4270 N N . CYS B 1 188 ? 3.223 37.562 16.422 1 96.94 188 CYS B N 1
ATOM 4271 C CA . CYS B 1 188 ? 2.672 36.5 17.266 1 96.94 188 CYS B CA 1
ATOM 4272 C C . CYS B 1 188 ? 1.152 36.562 17.328 1 96.94 188 CYS B C 1
ATOM 4274 O O . CYS B 1 188 ? 0.566 37.594 16.922 1 96.94 188 CYS B O 1
ATOM 4276 N N . VAL B 1 189 ? 0.626 35.531 17.734 1 96.69 189 VAL B N 1
ATOM 4277 C CA . VAL B 1 189 ? -0.789 35.469 18.078 1 96.69 189 VAL B CA 1
ATOM 4278 C C . VAL B 1 189 ? -0.938 35 19.531 1 96.69 189 VAL B C 1
ATOM 4280 O O . VAL B 1 189 ? -0.331 34.031 19.938 1 96.69 189 VAL B O 1
ATOM 4283 N N . LEU B 1 190 ? -1.629 35.75 20.312 1 97.31 190 LEU B N 1
ATOM 4284 C CA . LEU B 1 190 ? -2.012 35.344 21.672 1 97.31 190 LEU B CA 1
ATOM 4285 C C . LEU B 1 190 ? -3.412 34.75 21.672 1 97.31 190 LEU B C 1
ATOM 4287 O O . LEU B 1 190 ? -4.402 35.469 21.531 1 97.31 190 LEU B O 1
ATOM 4291 N N . GLU B 1 191 ? -3.469 33.469 21.891 1 97 191 GLU B N 1
ATOM 4292 C CA . GLU B 1 191 ? -4.73 32.75 21.844 1 97 191 GLU B CA 1
ATOM 4293 C C . GLU B 1 191 ? -5.223 32.406 23.234 1 97 191 GLU B C 1
ATOM 4295 O O . GLU B 1 191 ? -4.441 31.938 24.078 1 97 191 GLU B O 1
ATOM 4300 N N . LYS B 1 192 ? -6.516 32.594 23.453 1 97.38 192 LYS B N 1
ATOM 4301 C CA . LYS B 1 192 ? -7.125 32.188 24.734 1 97.38 192 LYS B CA 1
ATOM 4302 C C . LYS B 1 192 ? -7.09 30.688 24.906 1 97.38 192 LYS B C 1
ATOM 4304 O O . LYS B 1 192 ? -7.391 29.938 23.969 1 97.38 192 LYS B O 1
ATOM 4309 N N . ARG B 1 193 ? -6.652 30.219 26.047 1 96.31 193 ARG B N 1
ATOM 4310 C CA . ARG B 1 193 ? -6.801 28.812 26.375 1 96.31 193 ARG B CA 1
ATOM 4311 C C . ARG B 1 193 ? -8.258 28.469 26.656 1 96.31 193 ARG B C 1
ATOM 4313 O O . ARG B 1 193 ? -8.867 29.016 27.578 1 96.31 193 ARG B O 1
ATOM 4320 N N . LEU B 1 194 ? -8.812 27.578 25.922 1 95.88 194 LEU B N 1
ATOM 4321 C CA . LEU B 1 194 ? -10.227 27.203 26.031 1 95.88 194 LEU B CA 1
ATOM 4322 C C . LEU B 1 194 ? -10.391 25.906 26.812 1 95.88 194 LEU B C 1
ATOM 4324 O O . LEU B 1 194 ? -9.461 25.109 26.906 1 95.88 194 LEU B O 1
ATOM 4328 N N . PRO B 1 195 ? -11.578 25.719 27.469 1 96.31 195 PRO B N 1
ATOM 4329 C CA . PRO B 1 195 ? -11.828 24.453 28.156 1 96.31 195 PRO B CA 1
ATOM 4330 C C . PRO B 1 195 ? -12.008 23.281 27.203 1 96.31 195 PRO B C 1
ATOM 4332 O O . PRO B 1 195 ? -13.141 22.875 26.922 1 96.31 195 PRO B O 1
ATOM 4335 N N . LEU B 1 196 ? -10.992 22.766 26.875 1 96.06 196 LEU B N 1
ATOM 4336 C CA . LEU B 1 196 ? -10.945 21.688 25.891 1 96.06 196 LEU B CA 1
ATOM 4337 C C . LEU B 1 196 ? -11.484 20.391 26.469 1 96.06 196 LEU B C 1
ATOM 4339 O O . LEU B 1 196 ? -11.125 20 27.578 1 96.06 196 LEU B O 1
ATOM 4343 N N . GLU B 1 197 ? -12.391 19.688 25.828 1 97.75 197 GLU B N 1
ATOM 4344 C CA . GLU B 1 197 ? -12.805 18.328 26.172 1 97.75 197 GLU B CA 1
ATOM 4345 C C . GLU B 1 197 ? -12.016 17.281 25.391 1 97.75 197 GLU B C 1
ATOM 4347 O O . GLU B 1 197 ? -11.438 16.375 25.969 1 97.75 197 GLU B O 1
ATOM 4352 N N . TYR B 1 198 ? -12.023 17.344 24.062 1 97.75 198 TYR B N 1
ATOM 4353 C CA . TYR B 1 198 ? -11.211 16.484 23.203 1 97.75 198 TYR B CA 1
ATOM 4354 C C . TYR B 1 198 ? -10.938 17.141 21.859 1 97.75 198 TYR B C 1
ATOM 4356 O O . TYR B 1 198 ? -11.445 18.234 21.594 1 97.75 198 TYR B O 1
ATOM 4364 N N . GLU B 1 199 ? -10.055 16.594 21.094 1 97.94 199 GLU B N 1
ATOM 4365 C CA . GLU B 1 199 ? -9.641 17.141 19.797 1 97.94 199 GLU B CA 1
ATOM 4366 C C . GLU B 1 199 ? -10.039 16.188 18.656 1 97.94 199 GLU B C 1
ATOM 4368 O O . GLU B 1 199 ? -10.031 14.969 18.828 1 97.94 199 GLU B O 1
ATOM 4373 N N . VAL B 1 200 ? -10.422 16.766 17.516 1 98.81 200 VAL B N 1
ATOM 4374 C CA . VAL B 1 200 ? -10.766 15.953 16.344 1 98.81 200 VAL B CA 1
ATOM 4375 C C . VAL B 1 200 ? -10.109 16.547 15.094 1 98.81 200 VAL B C 1
ATOM 4377 O O . VAL B 1 200 ? -9.68 17.703 15.102 1 98.81 200 VAL B O 1
ATOM 4380 N N . SER B 1 201 ? -9.922 15.742 14.117 1 98.81 201 SER B N 1
ATOM 4381 C CA . SER B 1 201 ? -9.445 16.156 12.797 1 98.81 201 SER B CA 1
ATOM 4382 C C . SER B 1 201 ? -10.438 15.773 11.703 1 98.81 201 SER B C 1
ATOM 4384 O O . SER B 1 201 ? -10.883 14.633 11.641 1 98.81 201 SER B O 1
ATOM 4386 N N . ALA B 1 202 ? -10.82 16.719 10.938 1 98.88 202 ALA B N 1
ATOM 4387 C CA . ALA B 1 202 ? -11.562 16.469 9.703 1 98.88 202 ALA B CA 1
ATOM 4388 C C . ALA B 1 202 ? -10.641 16.484 8.492 1 98.88 202 ALA B C 1
ATOM 4390 O O . ALA B 1 202 ? -10 17.5 8.203 1 98.88 202 ALA B O 1
ATOM 4391 N N . LEU B 1 203 ? -10.547 15.352 7.895 1 98.88 203 LEU B N 1
ATOM 4392 C CA . LEU B 1 203 ? -9.734 15.172 6.695 1 98.88 203 LEU B CA 1
ATOM 4393 C C . LEU B 1 203 ? -10.609 15.133 5.445 1 98.88 203 LEU B C 1
ATOM 4395 O O . LEU B 1 203 ? -11.562 14.352 5.379 1 98.88 203 LEU B O 1
ATOM 4399 N N . ILE B 1 204 ? -10.297 15.969 4.453 1 98.75 204 ILE B N 1
ATOM 4400 C CA . ILE B 1 204 ? -11.07 15.992 3.221 1 98.75 204 ILE B CA 1
ATOM 4401 C C . ILE B 1 204 ? -10.133 16.016 2.018 1 98.75 204 ILE B C 1
ATOM 4403 O O . ILE B 1 204 ? -8.945 16.297 2.158 1 98.75 204 ILE B O 1
ATOM 4407 N N . ALA B 1 205 ? -10.602 15.625 0.898 1 98.81 205 ALA B N 1
ATOM 4408 C CA . ALA B 1 205 ? -10 15.859 -0.409 1 98.81 205 ALA B CA 1
ATOM 4409 C C . ALA B 1 205 ? -10.914 16.703 -1.295 1 98.81 205 ALA B C 1
ATOM 4411 O O . ALA B 1 205 ? -12.125 16.469 -1.35 1 98.81 205 ALA B O 1
ATOM 4412 N N . ARG B 1 206 ? -10.398 17.719 -1.871 1 98.75 206 ARG B N 1
ATOM 4413 C CA . ARG B 1 206 ? -11.148 18.531 -2.824 1 98.75 206 ARG B CA 1
ATOM 4414 C C . ARG B 1 206 ? -10.508 18.484 -4.207 1 98.75 206 ARG B C 1
ATOM 4416 O O . ARG B 1 206 ? -9.297 18.672 -4.344 1 98.75 206 ARG B O 1
ATOM 4423 N N . GLY B 1 207 ? -11.32 18.156 -5.188 1 97.69 207 GLY B N 1
ATOM 4424 C CA . GLY B 1 207 ? -10.844 18.078 -6.559 1 97.69 207 GLY B CA 1
ATOM 4425 C C . GLY B 1 207 ? -10.852 19.422 -7.273 1 97.69 207 GLY B C 1
ATOM 4426 O O . GLY B 1 207 ? -11.438 20.391 -6.781 1 97.69 207 GLY B O 1
ATOM 4427 N N . ALA B 1 208 ? -10.18 19.453 -8.414 1 95.56 208 ALA B N 1
ATOM 4428 C CA . ALA B 1 208 ? -10.109 20.656 -9.242 1 95.56 208 ALA B CA 1
ATOM 4429 C C . ALA B 1 208 ? -11.492 21.062 -9.734 1 95.56 208 ALA B C 1
ATOM 4431 O O . ALA B 1 208 ? -11.734 22.234 -10.031 1 95.56 208 ALA B O 1
ATOM 4432 N N . ASN B 1 209 ? -12.375 20.125 -9.797 1 95.12 209 ASN B N 1
ATOM 4433 C CA . ASN B 1 209 ? -13.727 20.391 -10.266 1 95.12 209 ASN B CA 1
ATOM 4434 C C . ASN B 1 209 ? -14.633 20.875 -9.141 1 95.12 209 ASN B C 1
ATOM 4436 O O . ASN B 1 209 ? -15.828 21.094 -9.344 1 95.12 209 ASN B O 1
ATOM 4440 N N . GLY B 1 210 ? -14.117 20.922 -7.922 1 96.31 210 GLY B N 1
ATOM 4441 C CA . GLY B 1 210 ? -14.875 21.438 -6.801 1 96.31 210 GLY B CA 1
ATOM 4442 C C . GLY B 1 210 ? -15.523 20.359 -5.957 1 96.31 210 GLY B C 1
ATOM 4443 O O . GLY B 1 210 ? -16.031 20.641 -4.863 1 96.31 210 GLY B O 1
ATOM 4444 N N . ALA B 1 211 ? -15.492 19.109 -6.43 1 96.94 211 ALA B N 1
ATOM 4445 C CA . ALA B 1 211 ? -16.047 18.016 -5.641 1 96.94 211 ALA B CA 1
ATOM 4446 C C . ALA B 1 211 ? -15.203 17.766 -4.391 1 96.94 211 ALA B C 1
ATOM 4448 O O . ALA B 1 211 ? -13.984 17.938 -4.41 1 96.94 211 ALA B O 1
ATOM 4449 N N . SER B 1 212 ? -15.875 17.375 -3.322 1 98.12 212 SER B N 1
ATOM 4450 C CA . SER B 1 212 ? -15.172 17.047 -2.084 1 98.12 212 SER B CA 1
ATOM 4451 C C . SER B 1 212 ? -15.461 15.625 -1.643 1 98.12 212 SER B C 1
ATOM 4453 O O . SER B 1 212 ? -16.562 15.109 -1.868 1 98.12 212 SER B O 1
ATOM 4455 N N . ALA B 1 213 ? -14.516 14.914 -1.197 1 98.56 213 ALA B N 1
ATOM 4456 C CA . ALA B 1 213 ? -14.625 13.641 -0.482 1 98.56 213 ALA B CA 1
ATOM 4457 C C . ALA B 1 213 ? -14.172 13.789 0.966 1 98.56 213 ALA B C 1
ATOM 4459 O O . ALA B 1 213 ? -13.055 14.234 1.229 1 98.56 213 ALA B O 1
ATOM 4460 N N . VAL B 1 214 ? -15.031 13.422 1.91 1 98.75 214 VAL B N 1
ATOM 4461 C CA . VAL B 1 214 ? -14.797 13.656 3.332 1 98.75 214 VAL B CA 1
ATOM 4462 C C . VAL B 1 214 ? -14.562 12.32 4.039 1 98.75 214 VAL B C 1
ATOM 4464 O O . VAL B 1 214 ? -15.32 11.367 3.852 1 98.75 214 VAL B O 1
ATOM 4467 N N . PHE B 1 215 ? -13.5 12.219 4.844 1 98.88 215 PHE B N 1
ATOM 4468 C CA . PHE B 1 215 ? -13.188 11.008 5.586 1 98.88 215 PHE B CA 1
ATOM 4469 C C . PHE B 1 215 ? -13.906 10.984 6.926 1 98.88 215 PHE B C 1
ATOM 4471 O O . PHE B 1 215 ? -14.375 12.023 7.402 1 98.88 215 PHE B O 1
ATOM 4478 N N . PRO B 1 216 ? -14.039 9.812 7.539 1 98.75 216 PRO B N 1
ATOM 4479 C CA . PRO B 1 216 ? -14.57 9.75 8.906 1 98.75 216 PRO B CA 1
ATOM 4480 C C . PRO B 1 216 ? -13.75 10.57 9.898 1 98.75 216 PRO B C 1
ATOM 4482 O O . PRO B 1 216 ? -12.523 10.641 9.773 1 98.75 216 PRO B O 1
ATOM 4485 N N . LEU B 1 217 ? -14.477 11.141 10.836 1 98.94 217 LEU B N 1
ATOM 4486 C CA . LEU B 1 217 ? -13.867 12.062 11.797 1 98.94 217 LEU B CA 1
ATOM 4487 C C . LEU B 1 217 ? -12.961 11.312 12.766 1 98.94 217 LEU B C 1
ATOM 4489 O O . LEU B 1 217 ? -13.367 10.297 13.344 1 98.94 217 LEU B O 1
ATOM 4493 N N . ALA B 1 218 ? -11.766 11.773 12.953 1 98.94 218 ALA B N 1
ATOM 4494 C CA . ALA B 1 218 ? -10.805 11.164 13.875 1 98.94 218 ALA B CA 1
ATOM 4495 C C . ALA B 1 218 ? -10.766 11.922 15.203 1 98.94 218 ALA B C 1
ATOM 4497 O O . ALA B 1 218 ? -10.758 13.156 15.219 1 98.94 218 ALA B O 1
ATOM 4498 N N . GLN B 1 219 ? -10.797 11.219 16.312 1 98.88 219 GLN B N 1
ATOM 4499 C CA . GLN B 1 219 ? -10.508 11.797 17.625 1 98.88 219 GLN B CA 1
ATOM 4500 C C . GLN B 1 219 ? -9.055 11.562 18.016 1 98.88 219 GLN B C 1
ATOM 4502 O O . GLN B 1 219 ? -8.547 10.445 17.906 1 98.88 219 GLN B O 1
ATOM 4507 N N . ASN B 1 220 ? -8.453 12.602 18.516 1 98.12 220 ASN B N 1
ATOM 4508 C CA . ASN B 1 220 ? -7.008 12.578 18.703 1 98.12 220 ASN B CA 1
ATOM 4509 C C . ASN B 1 220 ? -6.625 12.797 20.156 1 98.12 220 ASN B C 1
ATOM 4511 O O . ASN B 1 220 ? -7.25 13.602 20.859 1 98.12 220 ASN B O 1
ATOM 4515 N N . THR B 1 221 ? -5.656 12.07 20.516 1 96.69 221 THR B N 1
ATOM 4516 C CA . THR B 1 221 ? -4.957 12.312 21.781 1 96.69 221 THR B CA 1
ATOM 4517 C C . THR B 1 221 ? -3.521 12.766 21.516 1 96.69 221 THR B C 1
ATOM 4519 O O . THR B 1 221 ? -2.84 12.219 20.656 1 96.69 221 THR B O 1
ATOM 4522 N N . HIS B 1 222 ? -3.143 13.789 22.234 1 92.69 222 HIS B N 1
ATOM 4523 C CA . HIS B 1 222 ? -1.793 14.328 22.109 1 92.69 222 HIS B CA 1
ATOM 4524 C C . HIS B 1 222 ? -1.025 14.18 23.422 1 92.69 222 HIS B C 1
ATOM 4526 O O . HIS B 1 222 ? -1.618 14.227 24.5 1 92.69 222 HIS B O 1
ATOM 4532 N N . HIS B 1 223 ? 0.198 13.93 23.312 1 89.75 223 HIS B N 1
ATOM 4533 C CA . HIS B 1 223 ? 1.132 13.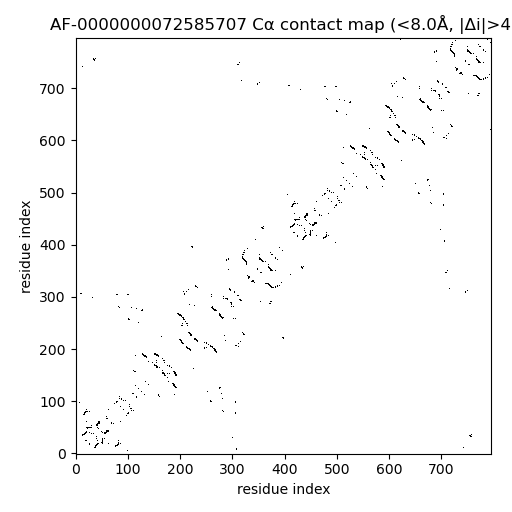938 24.438 1 89.75 223 HIS B CA 1
ATOM 4534 C C . HIS B 1 223 ? 2.314 14.859 24.156 1 89.75 223 HIS B C 1
ATOM 4536 O O . HIS B 1 223 ? 3.047 14.664 23.188 1 89.75 223 HIS B O 1
ATOM 4542 N N . GLY B 1 224 ? 2.484 15.836 25.031 1 82.81 224 GLY B N 1
ATOM 4543 C CA . GLY B 1 224 ? 3.533 16.812 24.797 1 82.81 224 GLY B CA 1
ATOM 4544 C C . GLY B 1 224 ? 3.34 17.594 23.5 1 82.81 224 GLY B C 1
ATOM 4545 O O . GLY B 1 224 ? 4.309 17.906 22.812 1 82.81 224 GLY B O 1
ATOM 4546 N N . GLY B 1 225 ? 2.102 17.781 23.156 1 83.56 225 GLY B N 1
ATOM 4547 C CA . GLY B 1 225 ? 1.792 18.578 21.969 1 83.56 225 GLY B CA 1
ATOM 4548 C C . GLY B 1 225 ? 1.94 17.781 20.672 1 83.56 225 GLY B C 1
ATOM 4549 O O . GLY B 1 225 ? 1.756 18.328 19.594 1 83.56 225 GLY B O 1
ATOM 4550 N N . ILE B 1 226 ? 2.264 16.484 20.781 1 90.38 226 ILE B N 1
ATOM 4551 C CA . ILE B 1 226 ? 2.463 15.656 19.594 1 90.38 226 ILE B CA 1
ATOM 4552 C C . ILE B 1 226 ? 1.378 14.586 19.531 1 90.38 226 ILE B C 1
ATOM 4554 O O . ILE B 1 226 ? 1.053 13.961 20.547 1 90.38 226 ILE B O 1
ATOM 4558 N N . LEU B 1 227 ? 0.807 14.367 18.438 1 94.81 227 LEU B N 1
ATOM 4559 C CA . LEU B 1 227 ? -0.224 13.352 18.25 1 94.81 227 LEU B CA 1
ATOM 4560 C C . LEU B 1 227 ? 0.283 11.977 18.672 1 94.81 227 LEU B C 1
ATOM 4562 O O . LEU B 1 227 ? 1.365 11.555 18.25 1 94.81 227 LEU B O 1
ATOM 4566 N N . SER B 1 228 ? -0.479 11.32 19.484 1 96.5 228 SER B N 1
ATOM 4567 C CA . SER B 1 228 ? -0.1 9.992 19.938 1 96.5 228 SER B CA 1
ATOM 4568 C C . SER B 1 228 ? -1.051 8.93 19.406 1 96.5 228 SER B C 1
ATOM 4570 O O . SER B 1 228 ? -0.613 7.863 18.969 1 96.5 228 SER B O 1
ATOM 4572 N N . LEU B 1 229 ? -2.324 9.273 19.406 1 98.31 229 LEU B N 1
ATOM 4573 C CA . LEU B 1 229 ? -3.348 8.289 19.062 1 98.31 229 LEU B CA 1
ATOM 4574 C C . LEU B 1 229 ? -4.504 8.945 18.328 1 98.31 229 LEU B C 1
ATOM 4576 O O . LEU B 1 229 ? -4.953 10.031 18.703 1 98.31 229 LEU B O 1
ATOM 4580 N N . SER B 1 230 ? -4.957 8.391 17.281 1 98.75 230 SER B N 1
ATOM 4581 C CA . SER B 1 230 ? -6.199 8.742 16.594 1 98.75 230 SER B CA 1
ATOM 4582 C C . SER B 1 230 ? -7.164 7.562 16.562 1 98.75 230 SER B C 1
ATOM 4584 O O . SER B 1 230 ? -6.777 6.441 16.219 1 98.75 230 SER B O 1
ATOM 4586 N N . VAL B 1 231 ? -8.398 7.766 16.953 1 98.88 231 VAL B N 1
ATOM 4587 C CA . VAL B 1 231 ? -9.43 6.738 16.938 1 98.88 231 VAL B CA 1
ATOM 4588 C C . VAL B 1 231 ? -10.547 7.141 15.961 1 98.88 231 VAL B C 1
ATOM 4590 O O . VAL B 1 231 ? -11.039 8.266 16.016 1 98.88 231 VAL B O 1
ATOM 4593 N N . VAL B 1 232 ? -10.859 6.273 15.078 1 98.88 232 VAL B N 1
ATOM 4594 C CA . VAL B 1 232 ? -11.844 6.547 14.023 1 98.88 232 VAL B CA 1
ATOM 4595 C C . VAL B 1 232 ? -12.805 5.367 13.898 1 98.88 232 VAL B C 1
ATOM 4597 O O . VAL B 1 232 ? -12.375 4.227 13.719 1 98.88 232 VAL B O 1
ATOM 4600 N N . PRO B 1 233 ? -14.148 5.594 13.969 1 98.44 233 PRO B N 1
ATOM 4601 C CA . PRO B 1 233 ? -14.773 6.906 14.125 1 98.44 233 PRO B CA 1
ATOM 4602 C C . PRO B 1 233 ? -14.531 7.516 15.508 1 98.44 233 PRO B C 1
ATOM 4604 O O . PRO B 1 233 ? -14.18 6.801 16.453 1 98.44 233 PRO B O 1
ATOM 4607 N N . ALA B 1 234 ? -14.641 8.797 15.57 1 98.81 234 ALA B N 1
ATOM 4608 C CA . ALA B 1 234 ? -14.445 9.523 16.828 1 98.81 234 ALA B CA 1
ATOM 4609 C C . ALA B 1 234 ? -15.406 9.031 17.906 1 98.81 234 ALA B C 1
ATOM 4611 O O . ALA B 1 234 ? -16.625 9.227 17.797 1 98.81 234 ALA B O 1
ATOM 4612 N N . PRO B 1 235 ? -14.914 8.484 18.984 1 98.19 235 PRO B N 1
ATOM 4613 C CA . PRO B 1 235 ? -15.797 7.805 19.938 1 98.19 235 PRO B CA 1
ATOM 4614 C C . PRO B 1 235 ? -16.703 8.773 20.688 1 98.19 235 PRO B C 1
ATOM 4616 O O . PRO B 1 235 ? -17.828 8.414 21.062 1 98.19 235 PRO B O 1
ATOM 4619 N N . ALA B 1 236 ? -16.266 9.984 20.891 1 97.94 236 ALA B N 1
ATOM 4620 C CA . ALA B 1 236 ? -17.016 10.898 21.766 1 97.94 236 ALA B CA 1
ATOM 4621 C C . ALA B 1 236 ? -17.891 11.844 20.938 1 97.94 236 ALA B C 1
ATOM 4623 O O . ALA B 1 236 ? -18.641 12.641 21.5 1 97.94 236 ALA B O 1
ATOM 4624 N N . ALA B 1 237 ? -17.766 11.789 19.641 1 98.31 237 ALA B N 1
ATOM 4625 C CA . ALA B 1 237 ? -18.453 12.766 18.797 1 98.31 237 ALA B CA 1
ATOM 4626 C C . ALA B 1 237 ? -19.859 12.281 18.438 1 98.31 237 ALA B C 1
ATOM 4628 O O . ALA B 1 237 ? -20.031 11.133 18.016 1 98.31 237 ALA B O 1
ATOM 4629 N N . SER B 1 238 ? -20.875 13.125 18.578 1 97.94 238 SER B N 1
ATOM 4630 C CA . SER B 1 238 ? -22.203 12.844 18.062 1 97.94 238 SER B CA 1
ATOM 4631 C C . SER B 1 238 ? -22.234 12.945 16.547 1 97.94 238 SER B C 1
ATOM 4633 O O . SER B 1 238 ? -21.359 13.555 15.938 1 97.94 238 SER B O 1
ATOM 4635 N N . ASP B 1 239 ? -23.266 12.406 15.969 1 97.94 239 ASP B N 1
ATOM 4636 C CA . ASP B 1 239 ? -23.422 12.5 14.523 1 97.94 239 ASP B CA 1
ATOM 4637 C C . ASP B 1 239 ? -23.5 13.953 14.062 1 97.94 239 ASP B C 1
ATOM 4639 O O . ASP B 1 239 ? -22.984 14.305 13 1 97.94 239 ASP B O 1
ATOM 4643 N N . ALA B 1 240 ? -24.125 14.734 14.875 1 98.25 240 ALA B N 1
ATOM 4644 C CA . ALA B 1 240 ? -24.266 16.156 14.539 1 98.25 240 ALA B CA 1
ATOM 4645 C C . ALA B 1 240 ? -22.906 16.859 14.531 1 98.25 240 ALA B C 1
ATOM 4647 O O . ALA B 1 240 ? -22.625 17.656 13.641 1 98.25 240 ALA B O 1
ATOM 4648 N N . LEU B 1 241 ? -22.109 16.562 15.547 1 98.44 241 LEU B N 1
ATOM 4649 C CA . LEU B 1 241 ? -20.781 17.172 15.633 1 98.44 241 LEU B CA 1
ATOM 4650 C C . LEU B 1 241 ? -19.906 16.703 14.477 1 98.44 241 LEU B C 1
ATOM 4652 O O . LEU B 1 241 ? -19.125 17.5 13.93 1 98.44 241 LEU B O 1
ATOM 4656 N N . VAL B 1 242 ? -20.016 15.422 14.156 1 98.69 242 VAL B N 1
ATOM 4657 C CA . VAL B 1 242 ? -19.266 14.883 13.023 1 98.69 242 VAL B CA 1
ATOM 4658 C C . VAL B 1 242 ? -19.609 15.664 11.758 1 98.69 242 VAL B C 1
ATOM 4660 O O . VAL B 1 242 ? -18.719 16.125 11.039 1 98.69 242 VAL B O 1
ATOM 4663 N N . ARG B 1 243 ? -20.875 15.844 11.484 1 98.5 243 ARG B N 1
ATOM 4664 C CA . ARG B 1 243 ? -21.328 16.578 10.305 1 98.5 243 ARG B CA 1
ATOM 4665 C C . ARG B 1 243 ? -20.828 18.016 10.328 1 98.5 243 ARG B C 1
ATOM 4667 O O . ARG B 1 243 ? -20.375 18.547 9.312 1 98.5 243 ARG B O 1
ATOM 4674 N N . GLU B 1 244 ? -20.922 18.609 11.477 1 98.69 244 GLU B N 1
ATOM 4675 C CA . GLU B 1 244 ? -20.484 20 11.633 1 98.69 244 GLU B CA 1
ATOM 4676 C C . GLU B 1 244 ? -19 20.156 11.297 1 98.69 244 GLU B C 1
ATOM 4678 O O . GLU B 1 244 ? -18.625 21.047 10.539 1 98.69 244 GLU B O 1
ATOM 4683 N N . ALA B 1 245 ? -18.172 19.297 11.867 1 98.88 245 ALA B N 1
ATOM 4684 C CA . ALA B 1 245 ? -16.734 19.344 11.641 1 98.88 245 ALA B CA 1
ATOM 4685 C C . ALA B 1 245 ? -16.391 19.125 10.172 1 98.88 245 ALA B C 1
ATOM 4687 O O . ALA B 1 245 ? -15.594 19.859 9.594 1 98.88 245 ALA B O 1
ATOM 4688 N N . GLN B 1 246 ? -17.016 18.141 9.578 1 98.81 246 GLN B N 1
ATOM 4689 C CA . GLN B 1 246 ? -16.766 17.812 8.18 1 98.81 246 GLN B CA 1
ATOM 4690 C C . GLN B 1 246 ? -17.219 18.938 7.258 1 98.81 246 GLN B C 1
ATOM 4692 O O . GLN B 1 246 ? -16.5 19.312 6.328 1 98.81 246 GLN B O 1
ATOM 4697 N N . GLN B 1 247 ? -18.359 19.516 7.535 1 98.56 247 GLN B N 1
ATOM 4698 C CA . GLN B 1 247 ? -18.859 20.625 6.727 1 98.56 247 GLN B CA 1
ATOM 4699 C C . GLN B 1 247 ? -17.984 21.859 6.879 1 98.56 247 GLN B C 1
ATOM 4701 O O . GLN B 1 247 ? -17.781 22.609 5.914 1 98.56 247 GLN B O 1
ATOM 4706 N N . ALA B 1 248 ? -17.516 22.078 8.086 1 98.81 248 ALA B N 1
ATOM 4707 C CA . ALA B 1 248 ? -16.594 23.188 8.312 1 98.81 248 ALA B CA 1
ATOM 4708 C C . ALA B 1 248 ? -15.336 23.047 7.473 1 98.81 248 ALA B C 1
ATOM 4710 O O . ALA B 1 248 ? -14.867 24.016 6.863 1 98.81 248 ALA B O 1
ATOM 4711 N N . ALA B 1 249 ? -14.789 21.828 7.449 1 98.88 249 ALA B N 1
ATOM 4712 C CA . ALA B 1 249 ? -13.594 21.578 6.648 1 98.88 249 ALA B CA 1
ATOM 4713 C C . ALA B 1 249 ? -13.867 21.812 5.164 1 98.88 249 ALA B C 1
ATOM 4715 O O . ALA B 1 249 ? -13.039 22.391 4.461 1 98.88 249 ALA B O 1
ATOM 4716 N N . VAL B 1 250 ? -15.008 21.359 4.68 1 98.75 250 VAL B N 1
ATOM 4717 C CA . VAL B 1 250 ? -15.391 21.562 3.287 1 98.75 250 VAL B CA 1
ATOM 4718 C C . VAL B 1 250 ? -15.508 23.047 2.982 1 98.75 250 VAL B C 1
ATOM 4720 O O . VAL B 1 250 ? -15.031 23.516 1.946 1 98.75 250 VAL B O 1
ATOM 4723 N N . ARG B 1 251 ? -16.094 23.797 3.893 1 98.5 251 ARG B N 1
ATOM 4724 C CA . ARG B 1 251 ? -16.25 25.234 3.705 1 98.5 251 ARG B CA 1
ATOM 4725 C C . ARG B 1 251 ? -14.898 25.938 3.613 1 98.5 251 ARG B C 1
ATOM 4727 O O . ARG B 1 251 ? -14.711 26.828 2.779 1 98.5 251 ARG B O 1
ATOM 4734 N N . ILE B 1 252 ? -14.039 25.547 4.48 1 98.75 252 ILE B N 1
ATOM 4735 C CA . ILE B 1 252 ? -12.695 26.109 4.461 1 98.75 252 ILE B CA 1
ATOM 4736 C C . ILE B 1 252 ? -12.023 25.812 3.127 1 98.75 252 ILE B C 1
ATOM 4738 O O . ILE B 1 252 ? -11.469 26.703 2.482 1 98.75 252 ILE B O 1
ATOM 4742 N N . ALA B 1 253 ? -12.086 24.594 2.693 1 98.75 253 ALA B N 1
ATOM 4743 C CA . ALA B 1 253 ? -11.469 24.188 1.433 1 98.75 253 ALA B CA 1
ATOM 4744 C C . ALA B 1 253 ? -12.086 24.938 0.255 1 98.75 253 ALA B C 1
ATOM 4746 O O . ALA B 1 253 ? -11.375 25.391 -0.642 1 98.75 253 ALA B O 1
ATOM 4747 N N . ASP B 1 254 ? -13.406 25.047 0.274 1 98.19 254 ASP B N 1
ATOM 4748 C CA . ASP B 1 254 ? -14.117 25.766 -0.782 1 98.19 254 ASP B CA 1
ATOM 4749 C C . ASP B 1 254 ? -13.68 27.234 -0.833 1 98.19 254 ASP B C 1
ATOM 4751 O O . ASP B 1 254 ? -13.422 27.766 -1.911 1 98.19 254 ASP B O 1
ATOM 4755 N N . SER B 1 255 ? -13.617 27.797 0.312 1 98.06 255 SER B N 1
ATOM 4756 C CA . SER B 1 255 ? -13.242 29.203 0.399 1 98.06 255 SER B CA 1
ATOM 4757 C C . SER B 1 255 ? -11.82 29.438 -0.108 1 98.06 255 SER B C 1
ATOM 4759 O O . SER B 1 255 ? -11.516 30.484 -0.683 1 98.06 255 SER B O 1
ATOM 4761 N N . LEU B 1 256 ? -10.992 28.453 0.044 1 97.62 256 LEU B N 1
ATOM 4762 C CA . LEU B 1 256 ? -9.602 28.531 -0.381 1 97.62 256 LEU B CA 1
ATOM 4763 C C . LEU B 1 256 ? -9.469 28.25 -1.874 1 97.62 256 LEU B C 1
ATOM 4765 O O . LEU B 1 256 ? -8.422 28.5 -2.469 1 97.62 256 LEU B O 1
ATOM 4769 N N . GLY B 1 257 ? -10.547 27.688 -2.455 1 97.75 257 GLY B N 1
ATOM 4770 C CA . GLY B 1 257 ? -10.336 27.109 -3.768 1 97.75 257 GLY B CA 1
ATOM 4771 C C . GLY B 1 257 ? -9.273 26.016 -3.768 1 97.75 257 GLY B C 1
ATOM 4772 O O . GLY B 1 257 ? -8.438 25.953 -4.672 1 97.75 257 GLY B O 1
ATOM 4773 N N . TYR B 1 258 ? -9.273 25.312 -2.732 1 98.31 258 TYR B N 1
ATOM 4774 C CA . TYR B 1 258 ? -8.234 24.312 -2.465 1 98.31 258 TYR B CA 1
ATOM 4775 C C . TYR B 1 258 ? -8.336 23.141 -3.428 1 98.31 258 TYR B C 1
ATOM 4777 O O . TYR B 1 258 ? -9.438 22.719 -3.791 1 98.31 258 TYR B O 1
ATOM 4785 N N . VAL B 1 259 ? -7.25 22.594 -3.912 1 98.5 259 VAL B N 1
ATOM 4786 C CA . VAL B 1 259 ? -7.168 21.328 -4.633 1 98.5 259 VAL B CA 1
ATOM 4787 C C . VAL B 1 259 ? -6.184 20.391 -3.932 1 98.5 259 VAL B C 1
ATOM 4789 O O . VAL B 1 259 ? -5 20.719 -3.805 1 98.5 259 VAL B O 1
ATOM 4792 N N . GLY B 1 260 ? -6.66 19.266 -3.436 1 98.62 260 GLY B N 1
ATOM 4793 C CA . GLY B 1 260 ? -5.816 18.328 -2.711 1 98.62 260 GLY B CA 1
ATOM 4794 C C . GLY B 1 260 ? -6.414 17.891 -1.388 1 98.62 260 GLY B C 1
ATOM 4795 O O . GLY B 1 260 ? -7.605 18.078 -1.142 1 98.62 260 GLY B O 1
ATOM 4796 N N . VAL B 1 261 ? -5.652 17.234 -0.606 1 98.75 261 VAL B N 1
ATOM 4797 C CA . VAL B 1 261 ? -6.031 16.781 0.729 1 98.75 261 VAL B CA 1
ATOM 4798 C C . VAL B 1 261 ? -5.77 17.891 1.743 1 98.75 261 VAL B C 1
ATOM 4800 O O . VAL B 1 261 ? -4.719 18.531 1.713 1 98.75 261 VAL B O 1
ATOM 4803 N N . LEU B 1 262 ? -6.715 18.156 2.562 1 98.62 262 LEU B N 1
ATOM 4804 C CA . LEU B 1 262 ? -6.664 19.156 3.621 1 98.62 262 LEU B CA 1
ATOM 4805 C C . LEU B 1 262 ? -7.152 18.562 4.945 1 98.62 262 LEU B C 1
ATOM 4807 O O . LEU B 1 262 ? -8.156 17.859 4.98 1 98.62 262 LEU B O 1
ATOM 4811 N N . CYS B 1 263 ? -6.414 18.812 5.984 1 98.62 263 CYS B N 1
ATOM 4812 C CA . CYS B 1 263 ? -6.867 18.453 7.32 1 98.62 263 CYS B CA 1
ATOM 4813 C C . CYS B 1 263 ? -7.152 19.688 8.164 1 98.62 263 CYS B C 1
ATOM 4815 O O . CYS B 1 263 ? -6.348 20.609 8.203 1 98.62 263 CYS B O 1
ATOM 4817 N N . VAL B 1 264 ? -8.281 19.719 8.766 1 98.75 264 VAL B N 1
ATOM 4818 C CA . VAL B 1 264 ? -8.594 20.766 9.734 1 98.75 264 VAL B CA 1
ATOM 4819 C C . VAL B 1 264 ? -8.711 20.156 11.133 1 98.75 264 VAL B C 1
ATOM 4821 O O . VAL B 1 264 ? -9.445 19.188 11.328 1 98.75 264 VAL B O 1
ATOM 4824 N N . GLU B 1 265 ? -7.949 20.672 12.016 1 98.19 265 GLU B N 1
ATOM 4825 C CA . GLU B 1 265 ? -7.992 20.234 13.414 1 98.19 265 GLU B CA 1
ATOM 4826 C C . GLU B 1 265 ? -8.922 21.125 14.234 1 98.19 265 GLU B C 1
ATOM 4828 O O . GLU B 1 265 ? -8.898 22.359 14.094 1 98.19 265 GLU B O 1
ATOM 4833 N N . PHE B 1 266 ? -9.695 20.484 15.07 1 98.69 266 PHE B N 1
ATOM 4834 C CA . PHE B 1 266 ? -10.672 21.203 15.883 1 98.69 266 PHE B CA 1
ATOM 4835 C C . PHE B 1 266 ? -10.516 20.844 17.359 1 98.69 266 PHE B C 1
ATOM 4837 O O . PHE B 1 266 ? -10.094 19.719 17.688 1 98.69 266 PHE B O 1
ATOM 4844 N N . PHE B 1 267 ? -10.906 21.797 18.188 1 98.06 267 PHE B N 1
ATOM 4845 C CA . PHE B 1 267 ? -11.18 21.547 19.609 1 98.06 267 PHE B CA 1
ATOM 4846 C C . PHE B 1 267 ? -12.68 21.406 19.844 1 98.06 267 PHE B C 1
ATOM 4848 O O . PHE B 1 267 ? -13.477 22.203 19.344 1 98.06 267 PHE B O 1
ATOM 4855 N N . VAL B 1 268 ? -13 20.375 20.453 1 98.69 268 VAL B N 1
ATOM 4856 C CA . VAL B 1 268 ? -14.336 20.281 21.031 1 98.69 268 VAL B CA 1
ATOM 4857 C C . VAL B 1 268 ? -14.289 20.703 22.5 1 98.69 268 VAL B C 1
ATOM 4859 O O . VAL B 1 268 ? -13.555 20.109 23.297 1 98.69 268 VAL B O 1
ATOM 4862 N N . LEU B 1 269 ? -15.07 21.719 22.844 1 98.12 269 LEU B N 1
ATOM 4863 C CA . LEU B 1 269 ? -15.023 22.297 24.188 1 98.12 269 LEU B CA 1
ATOM 4864 C C . LEU B 1 269 ? -15.992 21.578 25.125 1 98.12 269 LEU B C 1
ATOM 4866 O O . LEU B 1 269 ? -16.797 20.766 24.672 1 98.12 269 LEU B O 1
ATOM 4870 N N . GLU B 1 270 ? -15.859 21.844 26.406 1 98 270 GLU B N 1
ATOM 4871 C CA . GLU B 1 270 ? -16.672 21.188 27.438 1 98 270 GLU B CA 1
ATOM 4872 C C . GLU B 1 270 ? -18.156 21.453 27.219 1 98 270 GLU B C 1
ATOM 4874 O O . GLU B 1 270 ? -19 20.625 27.562 1 98 270 GLU B O 1
ATOM 4879 N N . ASP B 1 271 ? -18.531 22.516 26.594 1 97.06 271 ASP B N 1
ATOM 4880 C CA . ASP B 1 271 ? -19.938 22.844 26.344 1 97.06 271 ASP B CA 1
ATOM 4881 C C . ASP B 1 271 ? -20.422 22.266 25.016 1 97.06 271 ASP B C 1
ATOM 4883 O O . ASP B 1 271 ? -21.547 22.516 24.609 1 97.06 271 ASP B O 1
ATOM 4887 N N . GLY B 1 272 ? -19.516 21.625 24.281 1 96.62 272 GLY B N 1
ATOM 4888 C CA . GLY B 1 272 ? -19.906 20.953 23.047 1 96.62 272 GLY B CA 1
ATOM 4889 C C . GLY B 1 272 ? -19.578 21.75 21.812 1 96.62 272 GLY B C 1
ATOM 4890 O O . GLY B 1 272 ? -19.688 21.25 20.688 1 96.62 272 GLY B O 1
ATOM 4891 N N . SER B 1 273 ? -19.141 22.984 21.969 1 97 273 SER B N 1
ATOM 4892 C CA . SER B 1 273 ? -18.859 23.828 20.828 1 97 273 SER B CA 1
ATOM 4893 C C . SER B 1 273 ? -17.609 23.375 20.094 1 97 273 SER B C 1
ATOM 4895 O O . SER B 1 273 ? -16.719 22.766 20.688 1 97 273 SER B O 1
ATOM 4897 N N . LEU B 1 274 ? -17.609 23.609 18.797 1 98.25 274 LEU B N 1
ATOM 4898 C CA . LEU B 1 274 ? -16.5 23.266 17.906 1 98.25 274 LEU B CA 1
ATOM 4899 C C . LEU B 1 274 ? -15.719 24.5 17.484 1 98.25 274 LEU B C 1
ATOM 4901 O O . LEU B 1 274 ? -16.312 25.484 17 1 98.25 274 LEU B O 1
ATOM 4905 N N . VAL B 1 275 ? -14.367 24.469 17.703 1 98.25 275 VAL B N 1
ATOM 4906 C CA . VAL B 1 275 ? -13.484 25.578 17.359 1 98.25 275 VAL B CA 1
ATOM 4907 C C . VAL B 1 275 ? -12.312 25.062 16.516 1 98.25 275 VAL B C 1
ATOM 4909 O O . VAL B 1 275 ? -11.664 24.078 16.906 1 98.25 275 VAL B O 1
ATOM 4912 N N . ALA B 1 276 ? -12.078 25.734 15.367 1 98.56 276 ALA B N 1
ATOM 4913 C CA . ALA B 1 276 ? -10.945 25.312 14.539 1 98.56 276 ALA B CA 1
ATOM 4914 C C . ALA B 1 276 ? -9.617 25.719 15.164 1 98.56 276 ALA B C 1
ATOM 4916 O O . ALA B 1 276 ? -9.477 26.844 15.641 1 98.56 276 ALA B O 1
ATOM 4917 N N . ASN B 1 277 ? -8.711 24.797 15.227 1 95.81 277 ASN B N 1
ATOM 4918 C CA . ASN B 1 277 ? -7.371 25.047 15.75 1 95.81 277 ASN B CA 1
ATOM 4919 C C . ASN B 1 277 ? -6.398 25.438 14.641 1 95.81 277 ASN B C 1
ATOM 4921 O O . ASN B 1 277 ? -5.742 26.484 14.727 1 95.81 277 ASN B O 1
ATOM 4925 N N . GLU B 1 278 ? -6.324 24.688 13.703 1 94.88 278 GLU B N 1
ATOM 4926 C CA . GLU B 1 278 ? -5.414 24.906 12.578 1 94.88 278 GLU B CA 1
ATOM 4927 C C . GLU B 1 278 ? -5.777 24.016 11.391 1 94.88 278 GLU B C 1
ATOM 4929 O O . GLU B 1 278 ? -6.641 23.156 11.508 1 94.88 278 GLU B O 1
ATOM 4934 N N . MET B 1 279 ? -5.203 24.312 10.281 1 96.88 279 MET B N 1
ATOM 4935 C CA . MET B 1 279 ? -5.352 23.469 9.094 1 96.88 279 MET B CA 1
ATOM 4936 C C . MET B 1 279 ? -3.992 23.047 8.555 1 96.88 279 MET B C 1
ATOM 4938 O O . MET B 1 279 ? -3.008 23.766 8.695 1 96.88 279 MET B O 1
ATOM 4942 N N . ALA B 1 280 ? -3.918 21.891 8.039 1 96.44 280 ALA B N 1
ATOM 4943 C CA . ALA B 1 280 ? -2.754 21.344 7.352 1 96.44 280 ALA B CA 1
ATOM 4944 C C . ALA B 1 280 ? -3.049 21.125 5.871 1 96.44 280 ALA B C 1
ATOM 4946 O O . ALA B 1 280 ? -3.822 20.234 5.512 1 96.44 280 ALA B O 1
ATOM 4947 N N . PRO B 1 281 ? -2.441 21.922 5.004 1 97 281 PRO B N 1
ATOM 4948 C CA . PRO B 1 281 ? -2.719 21.828 3.568 1 97 281 PRO B CA 1
ATOM 4949 C C . PRO B 1 281 ? -1.929 20.719 2.885 1 97 281 PRO B C 1
ATOM 4951 O O . PRO B 1 281 ? -1.188 20.969 1.933 1 97 281 PRO B O 1
ATOM 4954 N N . ARG B 1 282 ? -2.068 19.547 3.357 1 97 282 ARG B N 1
ATOM 4955 C CA . ARG B 1 282 ? -1.399 18.312 2.951 1 97 282 ARG B CA 1
ATOM 4956 C C . ARG B 1 282 ? -2.041 17.094 3.613 1 97 282 ARG B C 1
ATOM 4958 O O . ARG B 1 282 ? -2.877 17.234 4.508 1 97 282 ARG B O 1
ATOM 4965 N N . PRO B 1 283 ? -1.687 15.852 3.139 1 97.81 283 PRO B N 1
ATOM 4966 C CA . PRO B 1 283 ? -2.02 14.711 3.998 1 97.81 283 PRO B CA 1
ATOM 4967 C C . PRO B 1 283 ? -1.544 14.898 5.438 1 97.81 283 PRO B C 1
ATOM 4969 O O . PRO B 1 283 ? -0.648 15.711 5.695 1 97.81 283 PRO B O 1
ATOM 4972 N N . HIS B 1 284 ? -2.188 14.281 6.324 1 97.81 284 HIS B N 1
ATOM 4973 C CA . HIS B 1 284 ? -1.969 14.578 7.734 1 97.81 284 HIS B CA 1
ATOM 4974 C C . HIS B 1 284 ? -1.75 13.297 8.539 1 97.81 284 HIS B C 1
ATOM 4976 O O . HIS B 1 284 ? -2.285 12.242 8.188 1 97.81 284 HIS B O 1
ATOM 4982 N N . ASN B 1 285 ? -1.02 13.32 9.578 1 96.69 285 ASN B N 1
ATOM 4983 C CA . ASN B 1 285 ? -0.715 12.18 10.438 1 96.69 285 ASN B CA 1
ATOM 4984 C C . ASN B 1 285 ? -1.984 11.547 11 1 96.69 285 ASN B C 1
ATOM 4986 O O . ASN B 1 285 ? -2.094 10.328 11.078 1 96.69 285 ASN B O 1
ATOM 4990 N N . SER B 1 286 ? -2.93 12.383 11.391 1 98.25 286 SER B N 1
ATOM 4991 C CA . SER B 1 286 ? -4.172 11.867 11.961 1 98.25 286 SER B CA 1
ATOM 4992 C C . SER B 1 286 ? -5.012 11.156 10.906 1 98.25 286 SER B C 1
ATOM 4994 O O . SER B 1 286 ? -6.055 10.578 11.219 1 98.25 286 SER B O 1
ATOM 4996 N N . GLY B 1 287 ? -4.582 11.188 9.641 1 98.69 287 GLY B N 1
ATOM 4997 C CA . GLY B 1 287 ? -5.273 10.516 8.555 1 98.69 287 GLY B CA 1
ATOM 4998 C C . GLY B 1 287 ? -4.609 9.211 8.141 1 98.69 287 GLY B C 1
ATOM 4999 O O . GLY B 1 287 ? -5.086 8.523 7.242 1 98.69 287 GLY B O 1
ATOM 5000 N N . HIS B 1 288 ? -3.525 8.789 8.836 1 98.81 288 HIS B N 1
ATOM 5001 C CA . HIS B 1 288 ? -2.764 7.613 8.438 1 98.81 288 HIS B CA 1
ATOM 5002 C C . HIS B 1 288 ? -3.625 6.355 8.492 1 98.81 288 HIS B C 1
ATOM 5004 O O . HIS B 1 288 ? -3.375 5.398 7.754 1 98.81 288 HIS B O 1
ATOM 5010 N N . TYR B 1 289 ? -4.73 6.398 9.312 1 98.81 289 TYR B N 1
ATOM 5011 C CA . TYR B 1 289 ? -5.621 5.246 9.414 1 98.81 289 TYR B CA 1
ATOM 5012 C C . TYR B 1 289 ? -6.234 4.914 8.062 1 98.81 289 TYR B C 1
ATOM 5014 O O . TYR B 1 289 ? -6.594 3.762 7.801 1 98.81 289 TYR B O 1
ATOM 5022 N N . THR B 1 290 ? -6.363 5.914 7.152 1 98.81 290 THR B N 1
ATOM 5023 C CA . THR B 1 290 ? -7.062 5.738 5.883 1 98.81 290 THR B CA 1
ATOM 5024 C C . THR B 1 290 ? -6.355 4.699 5.02 1 98.81 290 THR B C 1
ATOM 5026 O O . THR B 1 290 ? -6.969 4.105 4.129 1 98.81 290 THR B O 1
ATOM 5029 N N . VAL B 1 291 ? -5.059 4.48 5.246 1 98.62 291 VAL B N 1
ATOM 5030 C CA . VAL B 1 291 ? -4.254 3.553 4.461 1 98.62 291 VAL B CA 1
ATOM 5031 C C . VAL B 1 291 ? -4.793 2.133 4.625 1 98.62 291 VAL B C 1
ATOM 5033 O O . VAL B 1 291 ? -4.848 1.367 3.66 1 98.62 291 VAL B O 1
ATOM 5036 N N . ASP B 1 292 ? -5.242 1.798 5.852 1 98.38 292 ASP B N 1
ATOM 5037 C CA . ASP B 1 292 ? -5.59 0.411 6.145 1 98.38 292 ASP B CA 1
ATOM 5038 C C . ASP B 1 292 ? -7.086 0.267 6.418 1 98.38 292 ASP B C 1
ATOM 5040 O O . ASP B 1 292 ? -7.625 -0.843 6.391 1 98.38 292 ASP B O 1
ATOM 5044 N N . ALA B 1 293 ? -7.781 1.421 6.617 1 98.62 293 ALA B N 1
ATOM 5045 C CA . ALA B 1 293 ? -9.133 1.282 7.145 1 98.62 293 ALA B CA 1
ATOM 5046 C C . ALA B 1 293 ? -10.164 1.834 6.164 1 98.62 293 ALA B C 1
ATOM 5048 O O . ALA B 1 293 ? -11.375 1.673 6.363 1 98.62 293 ALA B O 1
ATOM 5049 N N . CYS B 1 294 ? -9.719 2.539 5.094 1 98.06 294 CYS B N 1
ATOM 5050 C CA . CYS B 1 294 ? -10.648 3.133 4.141 1 98.06 294 CYS B CA 1
ATOM 5051 C C . CYS B 1 294 ? -10.422 2.574 2.74 1 98.06 294 CYS B C 1
ATOM 5053 O O . CYS B 1 294 ? -9.367 2.004 2.457 1 98.06 294 CYS B O 1
ATOM 5055 N N . GLU B 1 295 ? -11.422 2.742 1.866 1 96.94 295 GLU B N 1
ATOM 5056 C CA . GLU B 1 295 ? -11.336 2.268 0.488 1 96.94 295 GLU B CA 1
ATOM 5057 C C . GLU B 1 295 ? -10.266 3.021 -0.291 1 96.94 295 GLU B C 1
ATOM 5059 O O . GLU B 1 295 ? -9.531 2.428 -1.089 1 96.94 295 GLU B O 1
ATOM 5064 N N . THR B 1 296 ? -10.242 4.32 -0.063 1 97.88 296 THR B N 1
ATOM 5065 C CA . THR B 1 296 ? -9.219 5.168 -0.661 1 97.88 296 THR B C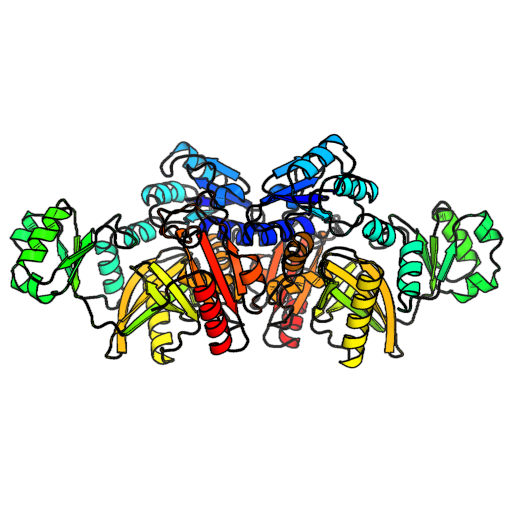A 1
ATOM 5066 C C . THR B 1 296 ? -8.43 5.91 0.417 1 97.88 296 THR B C 1
ATOM 5068 O O . THR B 1 296 ? -9.016 6.52 1.312 1 97.88 296 THR B O 1
ATOM 5071 N N . SER B 1 297 ? -7.137 5.855 0.398 1 98.62 297 SER B N 1
ATOM 5072 C CA . SER B 1 297 ? -6.309 6.523 1.396 1 98.62 297 SER B CA 1
ATOM 5073 C C . SER B 1 297 ? -6.176 8.016 1.096 1 98.62 297 SER B C 1
ATOM 5075 O O . SER B 1 297 ? -6.445 8.453 -0.026 1 98.62 297 SER B O 1
ATOM 5077 N N . GLN B 1 298 ? -5.75 8.773 2.049 1 98.81 298 GLN B N 1
ATOM 5078 C CA . GLN B 1 298 ? -5.5 10.195 1.837 1 98.81 298 GLN B CA 1
ATOM 5079 C C . GLN B 1 298 ? -4.41 10.406 0.787 1 98.81 298 GLN B C 1
ATOM 5081 O O . GLN B 1 298 ? -4.426 11.406 0.065 1 98.81 298 GLN B O 1
ATOM 5086 N N . PHE B 1 299 ? -3.502 9.461 0.622 1 98.88 299 PHE B N 1
ATOM 5087 C CA . PHE B 1 299 ? -2.41 9.609 -0.332 1 98.88 299 PHE B CA 1
ATOM 5088 C C . PHE B 1 299 ? -2.896 9.367 -1.755 1 98.88 299 PHE B C 1
ATOM 5090 O O . PHE B 1 299 ? -2.523 10.094 -2.678 1 98.88 299 PHE B O 1
ATOM 5097 N N . GLU B 1 300 ? -3.684 8.328 -1.892 1 98.81 300 GLU B N 1
ATOM 5098 C CA . GLU B 1 300 ? -4.309 8.125 -3.197 1 98.81 300 GLU B CA 1
ATOM 5099 C C . GLU B 1 300 ? -5.199 9.312 -3.564 1 98.81 300 GLU B C 1
ATOM 5101 O O . GLU B 1 300 ? -5.242 9.727 -4.727 1 98.81 300 GLU B O 1
ATOM 5106 N N . GLN B 1 301 ? -5.949 9.844 -2.59 1 98.81 301 GLN B N 1
ATOM 5107 C CA . GLN B 1 301 ? -6.773 11.016 -2.846 1 98.81 301 GLN B CA 1
ATOM 5108 C C . GLN B 1 301 ? -5.926 12.188 -3.34 1 98.81 301 GLN B C 1
ATOM 5110 O O . GLN B 1 301 ? -6.336 12.922 -4.238 1 98.81 301 GLN B O 1
ATOM 5115 N N . GLN B 1 302 ? -4.762 12.375 -2.73 1 98.81 302 GLN B N 1
ATOM 5116 C CA . GLN B 1 302 ? -3.891 13.461 -3.17 1 98.81 302 GLN B CA 1
ATOM 5117 C C . GLN B 1 302 ? -3.441 13.25 -4.613 1 98.81 302 GLN B C 1
ATOM 5119 O O . GLN B 1 302 ? -3.377 14.203 -5.395 1 98.81 302 GLN B O 1
ATOM 5124 N N . VAL B 1 303 ? -3.092 11.977 -4.988 1 98.81 303 VAL B N 1
ATOM 5125 C CA . VAL B 1 303 ? -2.74 11.664 -6.367 1 98.81 303 VAL B CA 1
ATOM 5126 C C . VAL B 1 303 ? -3.898 12.031 -7.293 1 98.81 303 VAL B C 1
ATOM 5128 O O . VAL B 1 303 ? -3.701 12.703 -8.312 1 98.81 303 VAL B O 1
ATOM 5131 N N . ARG B 1 304 ? -5.094 11.609 -6.91 1 98.69 304 ARG B N 1
ATOM 5132 C CA . ARG B 1 304 ? -6.27 11.852 -7.742 1 98.69 304 ARG B CA 1
ATOM 5133 C C . ARG B 1 304 ? -6.551 13.344 -7.883 1 98.69 304 ARG B C 1
ATOM 5135 O O . ARG B 1 304 ? -6.797 13.828 -8.984 1 98.69 304 ARG B O 1
ATOM 5142 N N . ALA B 1 305 ? -6.449 14.07 -6.797 1 98.44 305 ALA B N 1
ATOM 5143 C CA . ALA B 1 305 ? -6.734 15.508 -6.828 1 98.44 305 ALA B CA 1
ATOM 5144 C C . ALA B 1 305 ? -5.73 16.25 -7.707 1 98.44 305 ALA B C 1
ATOM 5146 O O . ALA B 1 305 ? -6.117 17.031 -8.578 1 98.44 305 ALA B O 1
ATOM 5147 N N . MET B 1 306 ? -4.457 15.977 -7.512 1 98.31 306 MET B N 1
ATOM 5148 C CA . MET B 1 306 ? -3.436 16.719 -8.25 1 98.31 306 MET B CA 1
ATOM 5149 C C . MET B 1 306 ? -3.441 16.328 -9.727 1 98.31 306 MET B C 1
ATOM 5151 O O . MET B 1 306 ? -2.924 17.062 -10.562 1 98.31 306 MET B O 1
ATOM 5155 N N . THR B 1 307 ? -3.986 15.156 -10.062 1 98.5 307 THR B N 1
ATOM 5156 C CA . THR B 1 307 ? -4.039 14.711 -11.453 1 98.5 307 THR B CA 1
ATOM 5157 C C . THR B 1 307 ? -5.402 15.016 -12.062 1 98.5 307 THR B C 1
ATOM 5159 O O . THR B 1 307 ? -5.672 14.641 -13.211 1 98.5 307 THR B O 1
ATOM 5162 N N . ARG B 1 308 ? -6.277 15.617 -11.266 1 97.88 308 ARG B N 1
ATOM 5163 C CA . ARG B 1 308 ? -7.609 16.016 -11.711 1 97.88 308 ARG B CA 1
ATOM 5164 C C . ARG B 1 308 ? -8.438 14.805 -12.117 1 97.88 308 ARG B C 1
ATOM 5166 O O . ARG B 1 308 ? -9.195 14.859 -13.086 1 97.88 308 ARG B O 1
ATOM 5173 N N . LEU B 1 309 ? -8.164 13.664 -11.539 1 98 309 LEU B N 1
ATOM 5174 C CA . LEU B 1 309 ? -9.008 12.477 -11.625 1 98 309 LEU B CA 1
ATOM 5175 C C . LEU B 1 309 ? -10.195 12.586 -10.672 1 98 309 LEU B C 1
ATOM 5177 O O . LEU B 1 309 ? -10.172 13.375 -9.727 1 98 309 LEU B O 1
ATOM 5181 N N . PRO B 1 310 ? -11.273 11.797 -10.945 1 97.62 310 PRO B N 1
ATOM 5182 C CA . PRO B 1 310 ? -12.336 11.727 -9.938 1 97.62 310 PRO B CA 1
ATOM 5183 C C . PRO B 1 310 ? -11.828 11.258 -8.578 1 97.62 310 PRO B C 1
ATOM 5185 O O . PRO B 1 310 ? -10.961 10.391 -8.5 1 97.62 310 PRO B O 1
ATOM 5188 N N . LEU B 1 311 ? -12.328 11.891 -7.52 1 98.25 311 LEU B N 1
ATOM 5189 C CA . LEU B 1 311 ? -11.969 11.453 -6.172 1 98.25 311 LEU B CA 1
ATOM 5190 C C . LEU B 1 311 ? -12.531 10.062 -5.883 1 98.25 311 LEU B C 1
ATOM 5192 O O . LEU B 1 311 ? -13.477 9.625 -6.539 1 98.25 311 LEU B O 1
ATOM 5196 N N . GLY B 1 312 ? -11.891 9.367 -4.992 1 97.69 312 GLY B N 1
ATOM 5197 C CA . GLY B 1 312 ? -12.32 8.031 -4.629 1 97.69 312 GLY B CA 1
ATOM 5198 C C . GLY B 1 312 ? -13.211 8 -3.4 1 97.69 312 GLY B C 1
ATOM 5199 O O . GLY B 1 312 ? -13.336 9.008 -2.693 1 97.69 312 GLY B O 1
ATOM 5200 N N . SER B 1 313 ? -13.805 6.848 -3.131 1 96.75 313 SER B N 1
ATOM 5201 C CA . SER B 1 313 ? -14.664 6.645 -1.972 1 96.75 313 SER B CA 1
ATOM 5202 C C . SER B 1 313 ? -13.867 6.719 -0.672 1 96.75 313 SER B C 1
ATOM 5204 O O . SER B 1 313 ? -12.805 6.109 -0.556 1 96.75 313 SER B O 1
ATOM 5206 N N . THR B 1 314 ? -14.43 7.438 0.33 1 97.56 314 THR B N 1
ATOM 5207 C CA . THR B 1 314 ? -13.797 7.531 1.64 1 97.56 314 THR B CA 1
ATOM 5208 C C . THR B 1 314 ? -14.445 6.57 2.627 1 97.56 314 THR B C 1
ATOM 5210 O O . THR B 1 314 ? -14.227 6.664 3.836 1 97.56 314 THR B O 1
ATOM 5213 N N . ARG B 1 315 ? -15.203 5.648 2.117 1 95.88 315 ARG B N 1
ATOM 5214 C CA . ARG B 1 315 ? -15.867 4.688 2.99 1 95.88 315 ARG B CA 1
ATOM 5215 C C . ARG B 1 315 ? -14.867 3.975 3.893 1 95.88 315 ARG B C 1
ATOM 5217 O O . ARG B 1 315 ? -13.844 3.48 3.42 1 95.88 315 ARG B O 1
ATOM 5224 N N . GLN B 1 316 ? -15.188 3.965 5.133 1 97.88 316 GLN B N 1
ATOM 5225 C CA . GLN B 1 316 ? -14.391 3.23 6.109 1 97.88 316 GLN B CA 1
ATOM 5226 C C . GLN B 1 316 ? -14.883 1.792 6.246 1 97.88 316 GLN B C 1
ATOM 5228 O O . GLN B 1 316 ? -15.992 1.552 6.719 1 97.88 316 GLN B O 1
ATOM 5233 N N . HIS B 1 317 ? -14.062 0.818 5.875 1 97.06 317 HIS B N 1
ATOM 5234 C CA . HIS B 1 317 ? -14.5 -0.573 5.914 1 97.06 317 HIS B CA 1
ATOM 5235 C C . HIS B 1 317 ? -14.234 -1.197 7.277 1 97.06 317 HIS B C 1
ATOM 5237 O O . HIS B 1 317 ? -14.797 -2.242 7.609 1 97.06 317 HIS B O 1
ATOM 5243 N N . SER B 1 318 ? -13.336 -0.542 8.102 1 98 318 SER B N 1
ATOM 5244 C CA . SER B 1 318 ? -13.008 -1.068 9.422 1 98 318 SER B CA 1
ATOM 5245 C C . SER B 1 318 ? -12.766 0.058 10.422 1 98 318 SER B C 1
ATOM 5247 O O . SER B 1 318 ? -12.039 1.007 10.125 1 98 318 SER B O 1
ATOM 5249 N N . PRO B 1 319 ? -13.375 -0.038 11.656 1 98.56 319 PRO B N 1
ATOM 5250 C CA . PRO B 1 319 ? -12.906 0.855 12.719 1 98.56 319 PRO B CA 1
ATOM 5251 C C . PRO B 1 319 ? -11.398 0.773 12.938 1 98.56 319 PRO B C 1
ATOM 5253 O O . PRO B 1 319 ? -10.789 -0.28 12.719 1 98.56 319 PRO B O 1
ATOM 5256 N N . ALA B 1 320 ? -10.852 1.938 13.383 1 98.81 320 ALA B N 1
ATOM 5257 C CA . ALA B 1 320 ? -9.391 1.954 13.422 1 98.81 320 ALA B CA 1
ATOM 5258 C C . ALA B 1 320 ? -8.883 2.783 14.594 1 98.81 320 ALA B C 1
ATOM 5260 O O . ALA B 1 320 ? -9.57 3.689 15.07 1 98.81 320 ALA B O 1
ATOM 5261 N N . ALA B 1 321 ? -7.781 2.424 15.086 1 98.88 321 ALA B N 1
ATOM 5262 C CA . ALA B 1 321 ? -6.922 3.213 15.961 1 98.88 321 ALA B CA 1
ATOM 5263 C C . ALA B 1 321 ? -5.508 3.322 15.398 1 98.88 321 ALA B C 1
ATOM 5265 O O . ALA B 1 321 ? -4.945 2.332 14.922 1 98.88 321 ALA B O 1
ATOM 5266 N N . MET B 1 322 ? -4.98 4.48 15.352 1 98.81 322 MET B N 1
ATOM 5267 C CA . MET B 1 322 ? -3.646 4.707 14.805 1 98.81 322 MET B CA 1
ATOM 5268 C C . MET B 1 322 ? -2.703 5.238 15.883 1 98.81 322 MET B C 1
ATOM 5270 O O . MET B 1 322 ? -2.99 6.25 16.516 1 98.81 322 MET B O 1
ATOM 5274 N N . LEU B 1 323 ? -1.633 4.582 16.125 1 98.5 323 LEU B N 1
ATOM 5275 C CA . LEU B 1 323 ? -0.598 4.969 17.078 1 98.5 323 LEU B CA 1
ATOM 5276 C C . LEU B 1 323 ? 0.597 5.59 16.359 1 98.5 323 LEU B C 1
ATOM 5278 O O . LEU B 1 323 ? 1.162 4.98 15.445 1 98.5 323 LEU B O 1
ATOM 5282 N N . ASN B 1 324 ? 0.889 6.781 16.734 1 97.62 324 ASN B N 1
ATOM 5283 C CA . ASN B 1 324 ? 2.102 7.418 16.234 1 97.62 324 ASN B CA 1
ATOM 5284 C C . ASN B 1 324 ? 3.352 6.844 16.891 1 97.62 324 ASN B C 1
ATOM 5286 O O . ASN B 1 324 ? 3.379 6.648 18.109 1 97.62 324 ASN B O 1
ATOM 5290 N N . VAL B 1 325 ? 4.355 6.539 16.109 1 97.94 325 VAL B N 1
ATOM 5291 C CA . VAL B 1 325 ? 5.605 5.988 16.625 1 97.94 325 VAL B CA 1
ATOM 5292 C C . VAL B 1 325 ? 6.723 7.02 16.469 1 97.94 325 VAL B C 1
ATOM 5294 O O . VAL B 1 325 ? 7.156 7.32 15.359 1 97.94 325 VAL B O 1
ATOM 5297 N N . LEU B 1 326 ? 7.207 7.516 17.609 1 96.25 326 LEU B N 1
ATOM 5298 C CA . LEU B 1 326 ? 8.289 8.492 17.625 1 96.25 326 LEU B CA 1
ATOM 5299 C C . LEU B 1 326 ? 9.633 7.816 17.891 1 96.25 326 LEU B C 1
ATOM 5301 O O . LEU B 1 326 ? 9.672 6.656 18.297 1 96.25 326 LEU B O 1
ATOM 5305 N N . GLY B 1 327 ? 10.656 8.594 17.562 1 96 327 GLY B N 1
ATOM 5306 C CA . GLY B 1 327 ? 11.992 8.062 17.766 1 96 327 GLY B CA 1
ATOM 5307 C C . GLY B 1 327 ? 12.258 7.637 19.203 1 96 327 GLY B C 1
ATOM 5308 O O . GLY B 1 327 ? 13.18 6.855 19.453 1 96 327 GLY B O 1
ATOM 5309 N N . ASP B 1 328 ? 11.43 8 20.141 1 93.81 328 ASP B N 1
ATOM 5310 C CA . ASP B 1 328 ? 11.586 7.73 21.562 1 93.81 328 ASP B CA 1
ATOM 5311 C C . ASP B 1 328 ? 11.594 6.227 21.828 1 93.81 328 ASP B C 1
ATOM 5313 O O . ASP B 1 328 ? 12.266 5.762 22.766 1 93.81 328 ASP B O 1
ATOM 5317 N N . VAL B 1 329 ? 10.914 5.441 20.984 1 95.38 329 VAL B N 1
ATOM 5318 C CA . VAL B 1 329 ? 10.734 4.027 21.281 1 95.38 329 VAL B CA 1
ATOM 5319 C C . VAL B 1 329 ? 12.039 3.271 21.047 1 95.38 329 VAL B C 1
ATOM 5321 O O . VAL B 1 329 ? 12.188 2.121 21.453 1 95.38 329 VAL B O 1
ATOM 5324 N N . TRP B 1 330 ? 12.984 3.924 20.422 1 95.75 330 TRP B N 1
ATOM 5325 C CA . TRP B 1 330 ? 14.289 3.314 20.172 1 95.75 330 TRP B CA 1
ATOM 5326 C C . TRP B 1 330 ? 15.219 3.504 21.359 1 95.75 330 TRP B C 1
ATOM 5328 O O . TRP B 1 330 ? 16.359 3.049 21.344 1 95.75 330 TRP B O 1
ATOM 5338 N N . PHE B 1 331 ? 14.734 4.203 22.422 1 91.56 331 PHE B N 1
ATOM 5339 C CA . PHE B 1 331 ? 15.555 4.465 23.594 1 91.56 331 PHE B CA 1
ATOM 5340 C C . PHE B 1 331 ? 14.883 3.932 24.859 1 91.56 331 PHE B C 1
ATOM 5342 O O . PHE B 1 331 ? 13.969 4.562 25.391 1 91.56 331 PHE B O 1
ATOM 5349 N N . ALA B 1 332 ? 15.219 2.738 25.328 1 76.44 332 ALA B N 1
ATOM 5350 C CA . ALA B 1 332 ? 14.586 2.047 26.453 1 76.44 332 ALA B CA 1
ATOM 5351 C C . ALA B 1 332 ? 14.773 2.826 27.75 1 76.44 332 ALA B C 1
ATOM 5353 O O . ALA B 1 332 ? 13.883 2.838 28.609 1 76.44 332 ALA B O 1
ATOM 5354 N N . ASN B 1 333 ? 15.898 3.314 27.906 1 75.31 333 ASN B N 1
ATOM 5355 C CA . ASN B 1 333 ? 16.219 4.023 29.141 1 75.31 333 ASN B CA 1
ATOM 5356 C C . ASN B 1 333 ? 16.266 5.531 28.922 1 75.31 333 ASN B C 1
ATOM 5358 O O . ASN B 1 333 ? 17.156 6.211 29.438 1 75.31 333 ASN B O 1
ATOM 5362 N N . GLY B 1 334 ? 15.344 5.961 28.188 1 72.12 334 GLY B N 1
ATOM 5363 C CA . GLY B 1 334 ? 15.328 7.391 27.906 1 72.12 334 GLY B CA 1
ATOM 5364 C C . GLY B 1 334 ? 16.25 7.785 26.766 1 72.12 334 GLY B C 1
ATOM 5365 O O . GLY B 1 334 ? 17.109 7.008 26.359 1 72.12 334 GLY B O 1
ATOM 5366 N N . VAL B 1 335 ? 16.188 8.93 26.234 1 72.31 335 VAL B N 1
ATOM 5367 C CA . VAL B 1 335 ? 16.828 9.398 25.016 1 72.31 335 VAL B CA 1
ATOM 5368 C C . VAL B 1 335 ? 18.328 9.469 25.203 1 72.31 335 VAL B C 1
ATOM 5370 O O . VAL B 1 335 ? 19.094 9.43 24.219 1 72.31 335 VAL B O 1
ATOM 5373 N N . SER B 1 336 ? 18.734 9.453 26.375 1 72.31 336 SER B N 1
ATOM 5374 C CA . SER B 1 336 ? 20.156 9.508 26.641 1 72.31 336 SER B CA 1
ATOM 5375 C C . SER B 1 336 ? 20.781 8.117 26.641 1 72.31 336 SER B C 1
ATOM 5377 O O . SER B 1 336 ? 22 7.969 26.641 1 72.31 336 SER B O 1
ATOM 5379 N N . GLY B 1 337 ? 19.922 7.188 26.531 1 75.69 337 GLY B N 1
ATOM 5380 C CA . GLY B 1 337 ? 20.422 5.828 26.594 1 75.69 337 GLY B CA 1
ATOM 5381 C C . GLY B 1 337 ? 20.812 5.273 25.234 1 75.69 337 GLY B C 1
ATOM 5382 O O . GLY B 1 337 ? 20.703 5.965 24.219 1 75.69 337 GLY B O 1
ATOM 5383 N N . GLU B 1 338 ? 21.453 4.145 25.156 1 84.25 338 GLU B N 1
ATOM 5384 C CA . GLU B 1 338 ? 21.828 3.441 23.938 1 84.25 338 GLU B CA 1
ATOM 5385 C C . GLU B 1 338 ? 20.578 3.021 23.156 1 84.25 338 GLU B C 1
ATOM 5387 O O . GLU B 1 338 ? 19.594 2.578 23.734 1 84.25 338 GLU B O 1
ATOM 5392 N N . PRO B 1 339 ? 20.609 3.266 21.906 1 88.06 339 PRO B N 1
ATOM 5393 C CA . PRO B 1 339 ? 19.469 2.869 21.078 1 88.06 339 PRO B CA 1
ATOM 5394 C C . PRO B 1 339 ? 19.203 1.365 21.109 1 88.06 339 PRO B C 1
ATOM 5396 O O . PRO B 1 339 ? 20.156 0.575 21.172 1 88.06 339 PRO B O 1
ATOM 5399 N N . VAL B 1 340 ? 18.016 1.044 21.188 1 91.19 340 VAL B N 1
ATOM 5400 C CA . VAL B 1 340 ? 17.578 -0.346 21.109 1 91.19 340 VAL B CA 1
ATOM 5401 C C . VAL B 1 340 ? 16.562 -0.507 19.969 1 91.19 340 VAL B C 1
ATOM 5403 O O . VAL B 1 340 ? 15.844 0.434 19.625 1 91.19 340 VAL B O 1
ATOM 5406 N N . THR B 1 341 ? 16.562 -1.669 19.359 1 92.81 341 THR B N 1
ATOM 5407 C CA . THR B 1 341 ? 15.555 -1.962 18.344 1 92.81 341 THR B CA 1
ATOM 5408 C C . THR B 1 341 ? 14.219 -2.287 19 1 92.81 341 THR B C 1
ATOM 5410 O O . THR B 1 341 ? 14.133 -3.182 19.844 1 92.81 341 THR B O 1
ATOM 5413 N N . PRO B 1 342 ? 13.188 -1.562 18.703 1 96 342 PRO B N 1
ATOM 5414 C CA . PRO B 1 342 ? 11.875 -1.899 19.25 1 96 342 PRO B CA 1
ATOM 5415 C C . PRO B 1 342 ? 11.438 -3.322 18.906 1 96 342 PRO B C 1
ATOM 5417 O O . PRO B 1 342 ? 11.906 -3.898 17.922 1 96 342 PRO B O 1
ATOM 5420 N N . PRO B 1 343 ? 10.602 -3.906 19.719 1 96.56 343 PRO B N 1
ATOM 5421 C CA . PRO B 1 343 ? 10.18 -5.293 19.5 1 96.56 343 PRO B CA 1
ATOM 5422 C C . PRO B 1 343 ? 9.156 -5.43 18.375 1 96.56 343 PRO B C 1
ATOM 5424 O O . PRO B 1 343 ? 8.016 -5.832 18.625 1 96.56 343 PRO B O 1
ATOM 5427 N N . TRP B 1 344 ? 9.594 -5.246 17.172 1 97.75 344 TRP B N 1
ATOM 5428 C CA . TRP B 1 344 ? 8.719 -5.238 16 1 97.75 344 TRP B CA 1
ATOM 5429 C C . TRP B 1 344 ? 8.094 -6.613 15.781 1 97.75 344 TRP B C 1
ATOM 5431 O O . TRP B 1 344 ? 7 -6.727 15.227 1 97.75 344 TRP B O 1
ATOM 5441 N N . ASP B 1 345 ? 8.781 -7.688 16.125 1 97 345 ASP B N 1
ATOM 5442 C CA . ASP B 1 345 ? 8.227 -9.031 16.016 1 97 345 ASP B CA 1
ATOM 5443 C C . ASP B 1 345 ? 6.996 -9.188 16.906 1 97 345 ASP B C 1
ATOM 5445 O O . ASP B 1 345 ? 6.023 -9.844 16.531 1 97 345 ASP B O 1
ATOM 5449 N N . GLU B 1 346 ? 7.066 -8.602 18.078 1 98.06 346 GLU B N 1
ATOM 5450 C CA . GLU B 1 346 ? 5.922 -8.641 18.984 1 98.06 346 GLU B CA 1
ATOM 5451 C C . GLU B 1 346 ? 4.773 -7.785 18.469 1 98.06 346 GLU B C 1
ATOM 5453 O O . GLU B 1 346 ? 3.604 -8.156 18.609 1 98.06 346 GLU B O 1
ATOM 5458 N N . VAL B 1 347 ? 5.074 -6.621 17.891 1 98.5 347 VAL B N 1
ATOM 5459 C CA . VAL B 1 347 ? 4.051 -5.785 17.266 1 98.5 347 VAL B CA 1
ATOM 5460 C C . VAL B 1 347 ? 3.391 -6.539 16.109 1 98.5 347 VAL B C 1
ATOM 5462 O O . VAL B 1 347 ? 2.164 -6.562 16 1 98.5 347 VAL B O 1
ATOM 5465 N N . ALA B 1 348 ? 4.223 -7.203 15.281 1 97.44 348 ALA B N 1
ATOM 5466 C CA . ALA B 1 348 ? 3.729 -7.949 14.125 1 97.44 348 ALA B CA 1
ATOM 5467 C C . ALA B 1 348 ? 2.822 -9.102 14.562 1 97.44 348 ALA B C 1
ATOM 5469 O O . ALA B 1 348 ? 1.935 -9.516 13.812 1 97.44 348 ALA B O 1
ATOM 5470 N N . ALA B 1 349 ? 3.033 -9.586 15.758 1 97.56 349 ALA B N 1
ATOM 5471 C CA . ALA B 1 349 ? 2.27 -10.719 16.266 1 97.56 349 ALA B CA 1
ATOM 5472 C C . ALA B 1 349 ? 0.874 -10.289 16.703 1 97.56 349 ALA B C 1
ATOM 5474 O O . ALA B 1 349 ? -0.004 -11.125 16.938 1 97.56 349 ALA B O 1
ATOM 5475 N N . MET B 1 350 ? 0.674 -9.008 16.906 1 97.75 350 MET B N 1
ATOM 5476 C CA . MET B 1 350 ? -0.639 -8.508 17.297 1 97.75 350 MET B CA 1
ATOM 5477 C C . MET B 1 350 ? -1.631 -8.609 16.141 1 97.75 350 MET B C 1
ATOM 5479 O O . MET B 1 350 ? -1.406 -8.039 15.078 1 97.75 350 MET B O 1
ATOM 5483 N N . PRO B 1 351 ? -2.754 -9.234 16.297 1 95 351 PRO B N 1
ATOM 5484 C CA . PRO B 1 351 ? -3.637 -9.586 15.18 1 95 351 PRO B CA 1
ATOM 5485 C C . PRO B 1 351 ? -4.223 -8.359 14.477 1 95 351 PRO B C 1
ATOM 5487 O O . PRO B 1 351 ? -4.531 -8.414 13.281 1 95 351 PRO B O 1
ATOM 5490 N N . THR B 1 352 ? -4.367 -7.23 15.211 1 97.25 352 THR B N 1
ATOM 5491 C CA . THR B 1 352 ? -5.051 -6.078 14.633 1 97.25 352 THR B CA 1
ATOM 5492 C C . THR B 1 352 ? -4.043 -5.051 14.133 1 97.25 352 THR B C 1
ATOM 5494 O O . THR B 1 352 ? -4.426 -4 13.609 1 97.25 352 THR B O 1
ATOM 5497 N N . ALA B 1 353 ? -2.73 -5.359 14.281 1 98.5 353 ALA B N 1
ATOM 5498 C CA . ALA B 1 353 ? -1.703 -4.344 14.055 1 98.5 353 ALA B CA 1
ATOM 5499 C C . ALA B 1 353 ? -1.215 -4.363 12.609 1 98.5 353 ALA B C 1
ATOM 5501 O O . ALA B 1 353 ? -1.034 -5.434 12.023 1 98.5 353 ALA B O 1
ATOM 5502 N N . ARG B 1 354 ? -1.063 -3.223 12.047 1 98.12 354 ARG B N 1
ATOM 5503 C CA . ARG B 1 354 ? -0.378 -2.986 10.781 1 98.12 354 ARG B CA 1
ATOM 5504 C C . ARG B 1 354 ? 0.754 -1.979 10.953 1 98.12 354 ARG B C 1
ATOM 5506 O O . ARG B 1 354 ? 0.507 -0.785 11.133 1 98.12 354 ARG B O 1
ATOM 5513 N N . LEU B 1 355 ? 1.938 -2.416 10.805 1 98.5 355 LEU B N 1
ATOM 5514 C CA . LEU B 1 355 ? 3.129 -1.624 11.086 1 98.5 355 LEU B CA 1
ATOM 5515 C C . LEU B 1 355 ? 3.594 -0.873 9.844 1 98.5 355 LEU B C 1
ATOM 5517 O O . LEU B 1 355 ? 3.734 -1.465 8.773 1 98.5 355 LEU B O 1
ATOM 5521 N N . HIS B 1 356 ? 3.762 0.391 9.922 1 98.81 356 HIS B N 1
ATOM 5522 C CA . HIS B 1 356 ? 4.375 1.236 8.906 1 98.81 356 HIS B CA 1
ATOM 5523 C C . HIS B 1 356 ? 5.594 1.971 9.453 1 98.81 356 HIS B C 1
ATOM 5525 O O . HIS B 1 356 ? 5.473 2.76 10.398 1 98.81 356 HIS B O 1
ATOM 5531 N N . LEU B 1 357 ? 6.742 1.741 8.914 1 98.69 357 LEU B N 1
ATOM 5532 C CA . LEU B 1 357 ? 7.969 2.445 9.273 1 98.69 357 LEU B CA 1
ATOM 5533 C C . LEU B 1 357 ? 8.484 3.271 8.094 1 98.69 357 LEU B C 1
ATOM 5535 O O . LEU B 1 357 ? 8.438 2.824 6.949 1 98.69 357 LEU B O 1
ATOM 5539 N N . TYR B 1 358 ? 8.992 4.43 8.359 1 98.12 358 TYR B N 1
ATOM 5540 C CA . TYR B 1 358 ? 9.195 5.422 7.309 1 98.12 358 TYR B CA 1
ATOM 5541 C C . TYR B 1 358 ? 10.594 5.297 6.711 1 98.12 358 TYR B C 1
ATOM 5543 O O . TYR B 1 358 ? 10.953 6.039 5.789 1 98.12 358 TYR B O 1
ATOM 5551 N N . GLY B 1 359 ? 11.398 4.406 7.184 1 95 359 GLY B N 1
ATOM 5552 C CA . GLY B 1 359 ? 12.719 4.176 6.609 1 95 359 GLY B CA 1
ATOM 5553 C C . GLY B 1 359 ? 13.719 5.258 6.965 1 95 359 GLY B C 1
ATOM 5554 O O . GLY B 1 359 ? 14.711 5.449 6.258 1 95 359 GLY B O 1
ATOM 5555 N N . LYS B 1 360 ? 13.406 6.031 8.039 1 95.56 360 LYS B N 1
ATOM 5556 C CA . LYS B 1 360 ? 14.359 7.039 8.484 1 95.56 360 LYS B CA 1
ATOM 5557 C C . LYS B 1 360 ? 15.555 6.395 9.188 1 95.56 360 LYS B C 1
ATOM 5559 O O . LYS B 1 360 ? 15.383 5.539 10.055 1 95.56 360 LYS B O 1
ATOM 5564 N N . GLU B 1 361 ? 16.734 6.738 8.828 1 90.25 361 GLU B N 1
ATOM 5565 C CA . GLU B 1 361 ? 17.953 6.059 9.25 1 90.25 361 GLU B CA 1
ATOM 5566 C C . GLU B 1 361 ? 18.219 6.281 10.742 1 90.25 361 GLU B C 1
ATOM 5568 O O . GLU B 1 361 ? 18.609 5.352 11.453 1 90.25 361 GLU B O 1
ATOM 5573 N N . GLU B 1 362 ? 18 7.512 11.156 1 91.12 362 GLU B N 1
ATOM 5574 C CA . GLU B 1 362 ? 18.359 7.844 12.531 1 91.12 362 GLU B CA 1
ATOM 5575 C C . GLU B 1 362 ? 17.109 8.18 13.352 1 91.12 362 GLU B C 1
ATOM 5577 O O . GLU B 1 362 ? 16.359 9.102 13.016 1 91.12 362 GLU B O 1
ATOM 5582 N N . ALA B 1 363 ? 16.906 7.398 14.43 1 93.44 363 ALA B N 1
ATOM 5583 C CA . ALA B 1 363 ? 15.859 7.734 15.391 1 93.44 363 ALA B CA 1
ATOM 5584 C C . ALA B 1 363 ? 16.297 8.867 16.312 1 93.44 363 ALA B C 1
ATOM 5586 O O . ALA B 1 363 ? 17.438 8.883 16.781 1 93.44 363 ALA B O 1
ATOM 5587 N N . ARG B 1 364 ? 15.523 9.859 16.438 1 92.81 364 ARG B N 1
ATOM 5588 C CA . ARG B 1 364 ? 15.719 10.961 17.375 1 92.81 364 ARG B CA 1
ATOM 5589 C C . ARG B 1 364 ? 14.461 11.211 18.203 1 92.81 364 ARG B C 1
ATOM 5591 O O . ARG B 1 364 ? 13.344 10.945 17.734 1 92.81 364 ARG B O 1
ATOM 5598 N N . ALA B 1 365 ? 14.68 11.711 19.359 1 90.62 365 ALA B N 1
ATOM 5599 C CA . ALA B 1 365 ? 13.547 12.031 20.219 1 90.62 365 ALA B CA 1
ATOM 5600 C C . ALA B 1 365 ? 12.562 12.961 19.516 1 90.62 365 ALA B C 1
ATOM 5602 O O . ALA B 1 365 ? 12.969 13.961 18.922 1 90.62 365 ALA B O 1
ATOM 5603 N N . GLY B 1 366 ? 11.297 12.555 19.578 1 91.06 366 GLY B N 1
ATOM 5604 C CA . GLY B 1 366 ? 10.234 13.391 19.047 1 91.06 366 GLY B CA 1
ATOM 5605 C C . GLY B 1 366 ? 10.047 13.25 17.547 1 91.06 366 GLY B C 1
ATOM 5606 O O . GLY B 1 366 ? 9.039 13.695 16.984 1 91.06 366 GLY B O 1
ATOM 5607 N N . ARG B 1 367 ? 10.992 12.562 16.891 1 93.94 367 ARG B N 1
ATOM 5608 C CA . ARG B 1 367 ? 10.914 12.406 15.445 1 93.94 367 ARG B CA 1
ATOM 5609 C C . ARG B 1 367 ? 9.906 11.32 15.07 1 93.94 367 ARG B C 1
ATOM 5611 O O . ARG B 1 367 ? 9.953 10.211 15.602 1 93.94 367 ARG B O 1
ATOM 5618 N N . LYS B 1 368 ? 8.969 11.688 14.188 1 95.56 368 LYS B N 1
ATOM 5619 C CA . LYS B 1 368 ? 8.023 10.688 13.703 1 95.56 368 LYS B CA 1
ATOM 5620 C C . LYS B 1 368 ? 8.719 9.633 12.852 1 95.56 368 LYS B C 1
ATOM 5622 O O . LYS B 1 368 ? 9.258 9.938 11.789 1 95.56 368 LYS B O 1
ATOM 5627 N N . MET B 1 369 ? 8.727 8.391 13.305 1 97.75 369 MET B N 1
ATOM 5628 C CA . MET B 1 369 ? 9.484 7.312 12.672 1 97.75 369 MET B CA 1
ATOM 5629 C C . MET B 1 369 ? 8.555 6.34 11.953 1 97.75 369 MET B C 1
ATOM 5631 O O . MET B 1 369 ? 8.984 5.594 11.078 1 97.75 369 MET B O 1
ATOM 5635 N N . GLY B 1 370 ? 7.398 6.277 12.352 1 98.5 370 GLY B N 1
ATOM 5636 C CA . GLY B 1 370 ? 6.406 5.363 11.805 1 98.5 370 GLY B CA 1
ATOM 5637 C C . GLY B 1 370 ? 5.051 5.488 12.477 1 98.5 370 GLY B C 1
ATOM 5638 O O . GLY B 1 370 ? 4.797 6.453 13.203 1 98.5 370 GLY B O 1
ATOM 5639 N N . HIS B 1 371 ? 4.141 4.645 12.156 1 98.81 371 HIS B N 1
ATOM 5640 C CA . HIS B 1 371 ? 2.859 4.48 12.836 1 98.81 371 HIS B CA 1
ATOM 5641 C C . HIS B 1 371 ? 2.391 3.031 12.781 1 98.81 371 HIS B C 1
ATOM 5643 O O . HIS B 1 371 ? 2.875 2.248 11.961 1 98.81 371 HIS B O 1
ATOM 5649 N N . VAL B 1 372 ? 1.547 2.672 13.711 1 98.81 372 VAL B N 1
ATOM 5650 C CA . VAL B 1 372 ? 0.854 1.389 13.688 1 98.81 372 VAL B CA 1
ATOM 5651 C C . VAL B 1 372 ? -0.653 1.616 13.594 1 98.81 372 VAL B C 1
ATOM 5653 O O . VAL B 1 372 ? -1.237 2.295 14.445 1 98.81 372 VAL B O 1
ATOM 5656 N N . ASN B 1 373 ? -1.252 1.136 12.555 1 98.88 373 ASN B N 1
ATOM 5657 C CA . ASN B 1 373 ? -2.707 1.113 12.469 1 98.88 373 ASN B CA 1
ATOM 5658 C C . ASN B 1 373 ? -3.285 -0.178 13.039 1 98.88 373 ASN B C 1
ATOM 5660 O O . ASN B 1 373 ? -2.756 -1.263 12.789 1 98.88 373 ASN B O 1
ATOM 5664 N N . PHE B 1 374 ? -4.27 -0.03 13.812 1 98.81 374 PHE B N 1
ATOM 5665 C CA . PHE B 1 374 ? -5.055 -1.156 14.305 1 98.81 374 PHE B CA 1
ATOM 5666 C C . PHE B 1 374 ? -6.453 -1.144 13.711 1 98.81 374 PHE B C 1
ATOM 5668 O O . PHE B 1 374 ? -7.188 -0.164 13.859 1 98.81 374 PHE B O 1
ATOM 5675 N N . THR B 1 375 ? -6.82 -2.178 12.992 1 98.5 375 THR B N 1
ATOM 5676 C CA . THR B 1 375 ? -8.156 -2.338 12.43 1 98.5 375 THR B CA 1
ATOM 5677 C C . THR B 1 375 ? -8.828 -3.596 12.977 1 98.5 375 THR B C 1
ATOM 5679 O O . THR B 1 375 ? -8.156 -4.594 13.25 1 98.5 375 THR B O 1
ATOM 5682 N N . ALA B 1 376 ? -10.086 -3.504 13.195 1 97.44 376 ALA B N 1
ATOM 5683 C CA . ALA B 1 376 ? -10.852 -4.629 13.727 1 97.44 376 ALA B CA 1
ATOM 5684 C C . ALA B 1 376 ? -12.328 -4.504 13.359 1 97.44 376 ALA B C 1
ATOM 5686 O O . ALA B 1 376 ? -12.727 -3.562 12.672 1 97.44 376 ALA B O 1
ATOM 5687 N N . ALA B 1 377 ? -13.102 -5.492 13.758 1 95.5 377 ALA B N 1
ATOM 5688 C CA . ALA B 1 377 ? -14.539 -5.48 13.5 1 95.5 377 ALA B CA 1
ATOM 5689 C C . ALA B 1 377 ? -15.242 -4.434 14.352 1 95.5 377 ALA B C 1
ATOM 5691 O O . ALA B 1 377 ? -16.281 -3.896 13.961 1 95.5 377 ALA B O 1
ATOM 5692 N N . THR B 1 378 ? -14.664 -4.168 15.555 1 97.25 378 THR B N 1
ATOM 5693 C CA . THR B 1 378 ? -15.234 -3.152 16.438 1 97.25 378 THR B CA 1
ATOM 5694 C C . THR B 1 378 ? -14.18 -2.125 16.828 1 97.25 378 THR B C 1
ATOM 5696 O O . THR B 1 378 ? -12.984 -2.43 16.859 1 97.25 378 THR B O 1
ATOM 5699 N N . ARG B 1 379 ? -14.648 -0.978 17.094 1 98.19 379 ARG B N 1
ATOM 5700 C CA . ARG B 1 379 ? -13.758 0.092 17.531 1 98.19 379 ARG B CA 1
ATOM 5701 C C . ARG B 1 379 ? -13.047 -0.286 18.828 1 98.19 379 ARG B C 1
ATOM 5703 O O . ARG B 1 379 ? -11.844 -0.032 18.969 1 98.19 379 ARG B O 1
ATOM 5710 N N . ASP B 1 380 ? -13.75 -0.938 19.766 1 98.38 380 ASP B N 1
ATOM 5711 C CA . ASP B 1 380 ? -13.172 -1.333 21.047 1 98.38 380 ASP B CA 1
ATOM 5712 C C . ASP B 1 380 ? -12 -2.285 20.844 1 98.38 380 ASP B C 1
ATOM 5714 O O . ASP B 1 380 ? -10.977 -2.166 21.516 1 98.38 380 ASP B O 1
ATOM 5718 N N . GLU B 1 381 ? -12.164 -3.207 19.938 1 98.19 381 GLU B N 1
ATOM 5719 C CA . GLU B 1 381 ? -11.086 -4.152 19.641 1 98.19 381 GLU B CA 1
ATOM 5720 C C . GLU B 1 381 ? -9.867 -3.445 19.062 1 98.19 381 GLU B C 1
ATOM 5722 O O . GLU B 1 381 ? -8.734 -3.756 19.422 1 98.19 381 GLU B O 1
ATOM 5727 N N . ALA B 1 382 ? -10.086 -2.521 18.125 1 98.5 382 ALA B N 1
ATOM 5728 C CA . ALA B 1 382 ? -8.992 -1.746 17.547 1 98.5 382 ALA B CA 1
ATOM 5729 C C . ALA B 1 382 ? -8.258 -0.944 18.625 1 98.5 382 ALA B C 1
ATOM 5731 O O . ALA B 1 382 ? -7.027 -0.945 18.672 1 98.5 382 ALA B O 1
ATOM 5732 N N . VAL B 1 383 ? -9.023 -0.301 19.516 1 98.56 383 VAL B N 1
ATOM 5733 C CA . VAL B 1 383 ? -8.453 0.527 20.578 1 98.56 383 VAL B CA 1
ATOM 5734 C C . VAL B 1 383 ? -7.688 -0.351 21.562 1 98.56 383 VAL B C 1
ATOM 5736 O O . VAL B 1 383 ? -6.625 0.035 22.047 1 98.56 383 VAL B O 1
ATOM 5739 N N . ALA B 1 384 ? -8.227 -1.535 21.875 1 98.5 384 ALA B N 1
ATOM 5740 C CA . ALA B 1 384 ? -7.543 -2.471 22.766 1 98.5 384 ALA B CA 1
ATOM 5741 C C . ALA B 1 384 ? -6.176 -2.854 22.203 1 98.5 384 ALA B C 1
ATOM 5743 O O . ALA B 1 384 ? -5.191 -2.924 22.938 1 98.5 384 ALA B O 1
ATOM 5744 N N . GLY B 1 385 ? -6.121 -3.123 20.891 1 98.44 385 GLY B N 1
ATOM 5745 C CA . GLY B 1 385 ? -4.848 -3.398 20.25 1 98.44 385 GLY B CA 1
ATOM 5746 C C . GLY B 1 385 ? -3.863 -2.25 20.359 1 98.44 385 GLY B C 1
ATOM 5747 O O . GLY B 1 385 ? -2.699 -2.453 20.703 1 98.44 385 GLY B O 1
ATOM 5748 N N . ALA B 1 386 ? -4.336 -1.063 20.094 1 98.69 386 ALA B N 1
ATOM 5749 C CA . ALA B 1 386 ? -3.492 0.126 20.172 1 98.69 386 ALA B CA 1
ATOM 5750 C C . ALA B 1 386 ? -2.957 0.331 21.594 1 98.69 386 ALA B C 1
ATOM 5752 O O . ALA B 1 386 ? -1.785 0.669 21.781 1 98.69 386 ALA B O 1
ATOM 5753 N N . THR B 1 387 ? -3.816 0.151 22.562 1 98.19 387 THR B N 1
ATOM 5754 C CA . THR B 1 387 ? -3.434 0.316 23.969 1 98.19 387 THR B CA 1
ATOM 5755 C C . THR B 1 387 ? -2.359 -0.696 24.359 1 98.19 387 THR B C 1
ATOM 5757 O O . THR B 1 387 ? -1.374 -0.343 25 1 98.19 387 THR B O 1
ATOM 5760 N N . ALA B 1 388 ? -2.555 -1.936 23.969 1 98.5 388 ALA B N 1
ATOM 5761 C CA . ALA B 1 388 ? -1.566 -2.975 24.25 1 98.5 388 ALA B CA 1
ATOM 5762 C C . ALA B 1 388 ? -0.229 -2.648 23.594 1 98.5 388 ALA B C 1
ATOM 5764 O O . ALA B 1 388 ? 0.829 -2.83 24.203 1 98.5 388 ALA B O 1
ATOM 5765 N N . CYS B 1 389 ? -0.275 -2.197 22.375 1 98.69 389 CYS B N 1
ATOM 5766 C CA . CYS B 1 389 ? 0.939 -1.85 21.641 1 98.69 389 CYS B CA 1
ATOM 5767 C C . CYS B 1 389 ? 1.645 -0.663 22.281 1 98.69 389 CYS B C 1
ATOM 5769 O O . CYS B 1 389 ? 2.875 -0.631 22.359 1 98.69 389 CYS B O 1
ATOM 5771 N N . ALA B 1 390 ? 0.872 0.334 22.703 1 98 390 ALA B N 1
ATOM 5772 C CA . ALA B 1 390 ? 1.445 1.494 23.375 1 98 390 ALA B CA 1
ATOM 5773 C C . ALA B 1 390 ? 2.215 1.077 24.625 1 98 390 ALA B C 1
ATOM 5775 O O . ALA B 1 390 ? 3.295 1.603 24.906 1 98 390 ALA B O 1
ATOM 5776 N N . ARG B 1 391 ? 1.635 0.153 25.359 1 96.81 391 ARG B N 1
ATOM 5777 C CA . ARG B 1 391 ? 2.32 -0.375 26.531 1 96.81 391 ARG B CA 1
ATOM 5778 C C . ARG B 1 391 ? 3.611 -1.088 26.141 1 96.81 391 ARG B C 1
ATOM 5780 O O . ARG B 1 391 ? 4.66 -0.866 26.75 1 96.81 391 ARG B O 1
ATOM 5787 N N . LEU B 1 392 ? 3.518 -1.907 25.109 1 97.06 392 LEU B N 1
ATOM 5788 C CA . LEU B 1 392 ? 4.656 -2.676 24.625 1 97.06 392 LEU B CA 1
ATOM 5789 C C . LEU B 1 392 ? 5.793 -1.753 24.203 1 97.06 392 LEU B C 1
ATOM 5791 O O . LEU B 1 392 ? 6.961 -2.01 24.516 1 97.06 392 LEU B O 1
ATOM 5795 N N . LEU B 1 393 ? 5.449 -0.663 23.516 1 96.69 393 LEU B N 1
ATOM 5796 C CA . LEU B 1 393 ? 6.441 0.243 22.938 1 96.69 393 LEU B CA 1
ATOM 5797 C C . LEU B 1 393 ? 6.727 1.401 23.891 1 96.69 393 LEU B C 1
ATOM 5799 O O . LEU B 1 393 ? 7.492 2.309 23.562 1 96.69 393 LEU B O 1
ATOM 5803 N N . ARG B 1 394 ? 6.082 1.521 25.047 1 93.19 394 ARG B N 1
ATOM 5804 C CA . ARG B 1 394 ? 6.254 2.553 26.062 1 93.19 394 ARG B CA 1
ATOM 5805 C C . ARG B 1 394 ? 5.855 3.922 25.531 1 93.19 394 ARG B C 1
ATOM 5807 O O . ARG B 1 394 ? 6.582 4.902 25.703 1 93.19 394 ARG B O 1
ATOM 5814 N N . ILE B 1 395 ? 4.797 3.887 24.75 1 93.69 395 ILE B N 1
ATOM 5815 C CA . ILE B 1 395 ? 4.219 5.129 24.266 1 93.69 395 ILE B CA 1
ATOM 5816 C C . ILE B 1 395 ? 3.141 5.617 25.234 1 93.69 395 ILE B C 1
ATOM 5818 O O . ILE B 1 395 ? 2.221 4.871 25.578 1 93.69 395 ILE B O 1
ATOM 5822 N N . ALA B 1 396 ? 3.26 6.789 25.656 1 88.19 396 ALA B N 1
ATOM 5823 C CA . ALA B 1 396 ? 2.285 7.367 26.578 1 88.19 396 ALA B CA 1
ATOM 5824 C C . ALA B 1 396 ? 0.983 7.707 25.859 1 88.19 396 ALA B C 1
ATOM 5826 O O . ALA B 1 396 ? 1 8.328 24.781 1 88.19 396 ALA B O 1
ATOM 5827 N N . LEU B 1 397 ? -0.183 7.086 26.312 1 87 397 LEU B N 1
ATOM 5828 C CA . LEU B 1 397 ? -1.504 7.43 25.797 1 87 397 LEU B CA 1
ATOM 5829 C C . LEU B 1 397 ? -2.273 8.281 26.812 1 87 397 LEU B C 1
ATOM 5831 O O . LEU B 1 397 ? -1.946 8.289 28 1 87 397 LEU B O 1
ATOM 5835 N N . ASP B 1 398 ? -2.621 9.281 27.188 1 66.31 398 ASP B N 1
ATOM 5836 C CA . ASP B 1 398 ? -3.254 10.062 28.25 1 66.31 398 ASP B CA 1
ATOM 5837 C C . ASP B 1 398 ? -3.82 9.148 29.344 1 66.31 398 ASP B C 1
ATOM 5839 O O . ASP B 1 398 ? -4.074 7.965 29.094 1 66.31 398 ASP B O 1
#

Nearest PDB structures (foldseek):
  4e4t-assembly1_A  TM=9.929E-01  e=5.979E-79  Burkholderia ambifaria MC40-6
  4e4t-assembly1_B  TM=9.948E-01  e=2.690E-77  Burkholderia ambifaria MC40-6
  4izo-assembly1_A  TM=9.890E-01  e=1.272E-77  Burkholderia thailandensis E264
  3qff-assembly1_B  TM=9.472E-01  e=9.197E-50  Bacillus anthracis str. A0248
  3k5i-assembly2_D  TM=9.018E-01  e=8.428E-34  Aspergillus clavatus

Radius of gyration: 28.9 Å; Cα contacts (8 Å, |Δi|>4): 1955; chains: 2; bounding box: 54×100×68 Å

Solvent-accessible surface area (backbone atoms only — not comparable to full-atom values): 39743 Å² total; per-residue (Å²): 132,78,73,67,74,78,69,73,79,48,53,58,68,69,42,34,33,29,29,42,35,21,46,56,60,26,28,54,30,40,53,38,35,37,40,44,17,30,42,34,36,22,36,25,57,54,90,69,22,32,14,34,55,47,27,68,36,59,48,70,34,58,83,74,36,63,69,56,45,50,51,47,29,72,62,15,67,19,34,33,53,42,49,74,81,59,57,33,67,41,40,45,59,34,44,74,71,24,48,45,28,48,44,21,68,61,41,45,33,59,44,24,50,58,53,32,52,52,49,42,40,72,50,73,38,53,55,65,58,62,45,81,32,66,35,66,69,53,48,69,67,50,53,66,67,65,52,49,72,24,46,46,20,37,39,27,41,25,52,93,44,54,77,65,45,55,52,44,78,27,69,44,59,66,45,44,57,52,49,43,56,73,64,69,45,54,40,28,34,35,30,32,67,69,65,66,65,51,35,35,36,25,41,36,31,24,25,74,85,67,52,70,43,65,44,71,40,21,27,47,43,63,52,88,68,36,74,30,37,28,32,31,64,29,84,85,57,50,73,67,54,45,51,51,48,45,51,46,40,49,39,43,37,60,71,63,67,45,26,21,26,36,29,31,32,32,37,30,30,73,89,66,49,72,28,46,71,51,58,41,82,20,74,49,78,78,45,58,44,24,68,82,20,24,76,37,23,54,40,43,39,30,48,22,18,49,26,49,34,51,69,55,44,39,54,67,69,32,25,27,17,27,35,53,33,41,18,47,47,29,18,82,70,42,82,87,36,70,75,43,82,60,67,55,57,62,49,42,52,36,76,39,50,43,68,35,29,41,55,62,87,74,74,39,77,81,35,82,41,33,35,35,34,12,44,30,96,40,52,68,57,4,44,51,47,41,53,53,46,26,61,74,51,70,47,75,69,135,134,75,73,68,73,78,71,70,79,48,53,57,67,69,41,32,33,29,29,43,36,19,45,57,62,26,28,55,30,38,52,38,36,37,40,45,16,29,41,34,36,21,35,26,56,54,89,69,22,32,14,34,54,48,26,68,36,59,46,70,34,57,82,76,37,62,69,58,45,51,50,46,31,72,62,15,66,21,34,33,54,42,50,75,80,59,56,31,66,43,41,46,58,34,44,75,70,24,47,43,26,49,44,22,68,61,40,44,32,58,44,24,50,61,53,31,52,53,50,42,41,74,49,71,38,53,55,65,58,62,46,83,32,67,34,67,68,53,50,70,68,49,54,67,67,64,52,47,72,24,48,46,20,36,38,27,41,23,53,92,44,54,75,63,45,54,52,44,79,27,69,44,58,66,45,44,58,52,49,42,56,73,64,71,44,54,40,28,35,34,29,32,65,69,65,66,64,51,34,36,37,26,41,34,32,24,25,73,85,69,52,72,42,63,43,72,39,21,27,47,42,61,53,88,67,36,75,30,38,27,31,30,64,29,84,87,56,49,74,67,55,45,51,51,46,45,49,48,40,50,40,43,37,59,70,63,67,46,27,19,25,36,28,32,32,31,36,31,31,73,88,65,50,71,30,46,71,50,60,41,80,23,74,49,79,78,45,58,43,24,67,81,22,24,77,37,24,55,40,43,37,31,48,22,17,49,26,48,34,49,70,56,43,40,54,66,70,30,26,26,16,28,36,54,33,41,18,47,49,29,19,83,71,43,82,86,35,71,76,42,83,59,65,57,59,62,49,42,54,37,76,38,50,43,67,33,27,41,56,63,87,74,74,39,75,79,35,82,40,33,35,34,34,11,44,29,95,38,52,68,58,5,43,51,47,42,52,53,47,25,61,75,53,69,47,76,68,132

Foldseek 3Di:
DPPPPPQPPQQAAPFEEEEEAQALQLQVLQVLNVVRRYAYEYEEQDCQRLNCVRGPYYHNDDLQPLVSLVVRLVRGQEYEYAALPRQLVSQQSSVVRHFYAFHSVLSVQQQFQVSFQVLLVVLVFAAFDKDKQAFLVSLVVDDQVSLQVQPQWKKAAGHPDDLCPRIDGDHGSVRVNVSCVVSVGHIIMTGHDAQFDWKKKWKWAAALVGDIATAAIWTFFDDSSHTFKTWPNPPPDDPVRRVVNNVSQSSSCNSVSGFAMKMWMWTQHPVGDIHTDGMDSHDDPSQQLQVPFFPAGSSNSRSCRRSRHDGDHNDGNWTKMKGFDALQLQAPPGQPHDGHDQPVVVQVPQPQWDWFASSDPDGHGPHGGTMIMGTDRDSVSNVVSSVVVCVSSVNDGD/DPPLPPQPPFQAAPFEEEEEAQALQLQVLQVLNVVRRYAYEYEEQDCQRLNCVRGPHYHNDDLQPPVSLVVRLVRGQEYEYAALPRQLVSQQSSVVRHFYAFHSVLSVQQQFQVSFQVLLVVLVAAAFDKDKQAFPVSLVVDDQVSLQVQPQWKKAAGHPDDLCPRIDGDHGSVRVNVSCVVSVGHIIMTGHDAQFDWKKKWKWAAALVGDIATAAIWTFFDDSSHTFKTWPNPPVDDPVRRVVNNVSQSSSCNSVSGFAMKMWMWTQHPVRDIHTDGMDSHDDPSQQLQVPFFPAGSSNSRSCRRSRHDGDHNDGNWTKMKGFDALQLQAPPGQPHDGHDQPVVVQVPQPQWDWFASSDPDGHGPHGGTMIMGTDRDSVSNVVSSVVVCVSSVNDGD

pLDDT: mean 94.74, std 9.96, range [22.08, 98.94]

Sequence (796 aa):
MTALPTPNSPILPGAWLGMVGGGQLGRMFCFAAQAMGYRVAVLDPDPTSPAGAVADKHLRAAYDDEAALAELAQLCDAVSTEFENVPAASLELLAQSTFVAPAGRCVAIAQDRIAEKRFIAASGVPVAPHVVIESHAQLAALADADLAAVLPGILKTARLGYDGKGQVRVATVREARDAYASLGGVPCVLEKRLPLEYEVSALIARGANGASAVFPLAQNTHHGGILSLSVVPAPAASDALVREAQQAAVRIADSLGYVGVLCVEFFVLEDGSLVANEMAPRPHNSGHYTVDACETSQFEQQVRAMTRLPLGSTRQHSPAAMLNVLGDVWFANGVSGEPVTPPWDEVAAMPTARLHLYGKEEARAGRKMGHVNFTAATRDEAVAGATACARLLRIALDMTALPTPNSPILPGAWLGMVGGGQLGRMFCFAAQAMGYRVAVLDPDPTSPAGAVADKHLRAAYDDEAALAELAQLCDAVSTEFENVPAASLELLAQSTFVAPAGRCVAIAQDRIAEKRFIAASGVPVAPHVVIESHAQLAALADADLAAVLPGILKTARLGYDGKGQVRVATVREARDAYASLGGVPCVLEKRLPLEYEVSALIARGANGASAVFPLAQNTHHGGILSLSVVPAPAASDALVREAQQAAVRIADSLGYVGVLCVEFFVLEDGSLVANEMAPRPHNSGHYTVDACETSQFEQQVRAMTRLPLGSTRQHSPAAMLNVLGDVWFANGVSGEPVTPPWDEVAAMPTARLHLYGKEEARAGRKMGHVNFTAATRDEAVAGATACARLLRIALD

Organism: Burkholderia pseudomallei (strain K96243) (NCBI:txid272560)

Secondary structure (DSSP, 8-state):
--------SS--TTSEEEEE--SHHHHHHHHHHHHTT-EEEEE-S-TT-HHHHHSSEEE-S-TT-HHHHHHHHHH-SEEEESSTTS-HHHHHHHHTTSEESS-HHHHHHHT-HHHHHHHHHHTT--B--EEEE--HHHHHHS-HHHHHTT-SEEEEESSS--TTTTEEEE-SHHHHHHHHHHTTT--EEEEEPP-EEEEEEEEEEE-TTS-EEEPPPEEEEEETTEEEEEEES-TT--HHHHHHHHHHHHHHHHHHT--EEEEEEEEEETTS-EEEEEEESS--GGGTTHHHHBSS-HHHHHHHHHTTPPPPP--BSS-EEEEEEEGGGGBTT-TTSPB----HHHHHTSTTEEEEE---SS--TT-EEEEEEEE-SSHHHHHHHHHHHHHHHT----/--------SS--TTSEEEEE--SHHHHHHHHHHHHTT-EEEEE-S-TT-HHHHHSSEEE-S-TT-HHHHHHHHHH-SEEEESSTTS-HHHHHHHHTTSEESS-HHHHHHHT-HHHHHHHHHHTT--B--EEEE--HHHHHHS-HHHHHTT-SEEEEESSS--TTTTEEEE-SHHHHHHHHHHTTT--EEEEEPP-EEEEEEEEEEE-TTS-EEEPPPEEEEEETTEEEEEEES-TT--HHHHHHHHHHHHHHHHHHT--EEEEEEEEEETTS-EEEEEEESS--GGGTTHHHHBSS-HHHHHHHHHTTPPPPP--BSS-EEEEEEEGGGGBTT-TTSPB----HHHHHTSTTEEEEE---SS--TT-EEEEEEEE-SSHHHHHHHHHHHHHHHT----